Protein AF-0000000084759244 (afdb_homodimer)

InterPro domains:
  IPR011041 Soluble quinoprotein glucose/sorbosone dehydrogenase, beta-propeller domain superfamily [SSF50952] (66-432)
  IPR011042 Six-bladed beta-propeller, TolB-like [G3DSA:2.120.10.30] (65-433)
  IPR054539 Pyrroloquinoline quinone-dependent pyranose dehydrogenase, beta-propeller domain [PF22807] (64-281)
  IPR054539 Pyrroloquinoline quinone-dependent pyranose dehydrogenase, beta-propeller domain [PF22807] (324-431)

Radius of gyration: 31.69 Å; Cα contacts (8 Å, |Δi|>4): 2407; chains: 2; bounding box: 53×93×112 Å

Foldseek 3Di:
DPPPPPPDPPPPPPPPPPVVPPQADPDDQQQQWFQDHDDDDFAFDPDFQFAFFAQDAADDVRDWDFDPQKDKDFQDFDAQQFFAWDADPVQKIKTFFFDAQPQADPPDPVVVVVQVRCVRNLVPTHTQQFIWIWDQDPVGTDIAGAGHDHAGWHEWDDDPQWIWIDHLFFIWIFGHDPPDRYGPGPTDTLETDQHHLPPLRYWYWDAQPVRQKIKIWAAANDQQQPVHPVSRVVHQFIKIAGRVRRDIDTQEHAQHTFQEWDQQDPPRFIKTWGAHHDRRGQFDDFTAIATGGGHAHAAPPQAHQQLHGDPVHPPHDNVSSPRHDGGRIGSTHFQQWNEKDQACADFGPPQQHSKMKTFRQWHRSHPPTHHQFIWIFGDDPRGTDDGIDGGIHDQADPVRNYGNWGWHYWDAGPNRWIWTDTRSNRTIMTMGGD/DDPPPPPDPPPPPPPPPPVVPPQADPDDQQQQWFQDHDDDDFAFDPDFFFAFFAQDAADDVDDWDFDPQKDKDFQDFDAQQFFAWDADPVQKIKTFFFDAQPQADPPDPVVVVVQVSCVRRLVPTHTQQFIWIWDQDPVGTDIAGAGHDHAGWHEWDDDPQWIWIDHLFFIWIFGHDPPDRYGPGPTDTLETDQHHLPPLRYWYWDAQPVRQKIKIWAAANDQQQPVHPVSRVVHQFIKIAGRVRRDIDTQEHAQHTFQEWDQQDPPRFIKTWGAHHDRRGQFDDFTAIATGGGHAHAAPPQAHQQLHGDPVHPPHDNVSSPRHDGGRIGSTHFQQWNEKDQACADFGPPQQHSKMKTFRQWHRSHPPTHHQFIWIFGDDPRGTDDGIDGGIHDQADPVRNYGNWGWHYWDAGPNRWIWTDTRSNRTIMTMGGD

Nearest PDB structures (foldseek):
  6i1t-assembly1_A  TM=8.085E-01  e=6.824E-22  Trichoderma reesei RUT C-30
  6i1q-assembly1_A  TM=7.739E-01  e=1.640E-22  Trichoderma reesei RUT C-30
  8d7y-assembly1_A  TM=4.405E-01  e=2.529E-04  Homo sapiens
  7qun-assembly1_A  TM=3.439E-01  e=4.868E-03  Sus scrofa domesticus
  7qun-assembly1_D  TM=3.372E-01  e=6.683E-03  Sus scrofa domesticus

Secondary structure (DSSP, 8-state):
-----------------------S--S-GGGGEESS---------SS-----PEE--PPTT---EE-TTEEEEEEEE--SSEEEEEE-TTS-EEEEE------S---SHHHHHHHHHHHHHTTTPPP--EEEEEEEETTEEEEEEEE-S-SS---EEEETTEEEEE-SSEEEEEE--TT-S------EEEEE---SS-SS--EEEEE-TTSSEEEEEE--SSSSSTT-GGGGTT-SEEEEEETTT--EEEEEE--SEEEEEEE-TTT--EEEEEE---SS-TT-PEEEEEEE-TT-B--TTTEETTTEE-TTSSS--HHHHHHPPPPSEEEEET--EEEEEE---SSS-GGGTTSEEEEE---SSSSS----EEEEEEEETTEEEEEEEEEEE-SB-TTS-EE---EEEEEE-TTSPEEEEETTTTEEEEEEE-/-----------------------S--S-GGGGEESS---------SS-----PEE--PPTT---EE-TTEEEEEEEE--SSEEEEEE-TTS-EEEEE------S---SHHHHHHHHHHHHHTTTPPP--EEEEEEEETTEEEEEEEE-S-SS---EEEETTEEEEE-SSEEEEEE--TT-S------EEEEE---SS-SS--EEEEE-TTSSEEEEEE--SSSSSTT-GGGGTT-SEEEEEETTT--EEEEEE--SEEEEEEE-TTT--EEEEEE---SS-TT-PEEEEEEE-TT-B--TTTEETTTEE-TTSSS--HHHHHHPPPPSEEEEET--EEEEEE---SSS-GGGTTSEEEEE---SSSSS----EEEEEEEETTEEEEEEEEEEE-SB-TTS-EE---EEEEEE-TTSPEEEEETTTTEEEEEEE-

Solvent-accessible surface area (backbone atoms only — not comparable to full-atom values): 43907 Å² total; per-residue (Å²): 133,86,76,77,74,74,79,73,79,75,75,75,73,73,72,72,73,68,68,70,70,79,53,51,44,86,66,58,63,79,52,17,36,30,69,75,44,61,67,72,79,78,41,87,59,96,69,69,36,68,42,76,29,37,39,70,32,57,54,93,89,54,69,64,45,61,38,91,66,46,41,77,45,79,62,48,66,82,48,36,19,23,37,25,43,42,62,44,97,86,60,33,33,39,35,24,14,21,33,76,84,75,71,48,77,79,81,42,75,64,50,53,52,50,51,52,49,31,48,47,34,31,73,54,45,66,38,56,16,28,30,34,30,37,41,78,54,96,90,40,63,42,82,30,75,24,42,69,87,48,54,28,39,42,14,58,43,76,49,91,51,35,36,35,39,22,25,29,44,30,32,36,37,30,76,49,59,91,87,59,61,56,52,84,66,87,52,45,81,46,33,86,42,75,47,59,55,49,62,40,35,58,22,19,48,38,64,41,95,84,52,57,34,35,37,33,19,27,20,22,51,48,72,56,44,82,81,37,70,43,56,35,62,83,31,10,16,35,35,36,29,34,65,88,76,22,25,31,35,79,32,24,35,18,38,44,26,22,36,20,58,43,60,42,84,81,72,62,46,43,30,33,30,26,32,54,49,72,72,30,46,35,53,31,41,52,14,34,38,25,77,58,49,85,73,35,38,34,16,41,63,46,10,47,81,7,61,45,70,38,83,84,30,76,81,78,51,71,72,56,26,74,60,20,41,56,56,55,26,29,64,8,35,49,16,40,43,39,15,41,36,63,33,78,50,74,47,40,68,73,81,48,45,63,9,34,40,34,15,14,35,33,38,41,61,19,33,73,74,35,54,30,26,32,33,33,39,37,45,57,95,74,34,82,42,78,71,72,39,80,40,33,36,62,21,46,41,93,85,55,56,37,25,27,30,25,34,23,14,39,33,62,43,91,75,22,30,42,35,36,15,16,26,41,35,13,30,34,38,39,35,38,48,100,136,82,82,77,73,74,78,74,79,78,77,75,74,72,71,70,73,69,68,71,70,80,52,50,44,86,66,59,62,80,53,17,36,30,68,75,43,62,68,74,81,76,42,87,58,95,68,68,36,68,41,77,30,36,38,71,32,57,53,93,91,52,70,66,45,62,37,89,66,45,41,77,46,78,62,48,66,84,47,37,21,23,38,26,44,42,61,44,96,86,62,32,34,39,36,23,15,22,33,76,84,76,70,47,75,77,82,43,75,64,50,54,52,49,50,53,50,32,48,47,34,32,73,53,46,67,37,56,15,29,29,35,31,38,39,80,54,98,92,41,63,43,82,30,75,24,42,69,86,47,55,29,39,41,16,59,43,78,49,93,51,35,34,35,39,22,25,28,44,28,31,36,37,30,75,48,59,92,87,59,61,56,54,82,67,88,52,45,80,46,31,85,44,75,45,60,54,46,64,41,37,56,22,18,47,37,65,41,95,86,52,57,34,36,36,34,19,26,20,24,54,48,72,56,44,82,81,37,70,42,58,35,62,84,31,10,16,35,35,38,28,33,65,87,76,22,25,31,33,79,31,24,35,19,37,43,27,22,35,19,58,44,59,40,83,82,71,62,46,43,30,34,30,26,31,54,47,73,72,29,46,36,53,31,40,50,14,35,40,25,76,57,50,84,73,36,38,34,15,41,64,46,10,46,80,7,60,45,71,38,84,84,28,76,80,79,51,69,73,55,25,73,59,20,42,55,57,56,27,29,64,8,35,48,16,39,44,39,15,41,36,63,33,79,50,75,47,42,66,72,82,48,47,63,10,32,41,36,15,14,35,33,38,42,62,19,36,74,74,36,55,31,24,32,32,35,39,39,44,57,97,75,34,80,43,77,71,69,39,79,40,33,35,62,22,44,41,92,85,56,55,36,24,27,31,25,36,24,12,39,33,63,43,91,74,22,30,43,35,37,15,17,27,43,37,13,30,34,37,37,36,36,48,100

pLDDT: mean 90.91, std 15.21, range [25.56, 98.94]

Sequence (868 aa):
MNKLLLPLPVMFATALALSGCDEKAKLSPDQQVGPDPVMPKAQDFLMPPMQVPRGVGWKRDGQPAVAQGLKIEKIADGFLHPRMVYVLPNDDILVVESNGPGEEPLTTPKQLIAGIVKNQSGKGGKGGNRITLLRKNASGWEKHIFLEHLHSPFGVQLIGDDLYVANTGNIMRYHYQPGATHISDAGSELADLPSTVNHHWTKALLASPDGKKLYVGVGSNSNITENGLDIEYRRATVLEVDTATGASRIFASGIRNPTGLGWEPQTGKLWAIANERDEIGADLVPDYLTSVQDGGFYGWPWSYFGQHVDRRVQPPRPDMVAKAIKPDYALSSHVAPLGMLFYTGKMLPQTYQGGVFISEHGSWDRSPLNGYKVSFVAFKDGKPVGKPQSVITGFVSRDEKELYGAPVGLAQDNEGALIIADDVGNTVWRVSAKMNKLLLPLPVMFATALALSGCDEKAKLSPDQQVGPDPVMPKAQDFLMPPMQVPRGVGWKRDGQPAVAQGLKIEKIADGFLHPRMVYVLPNDDILVVESNGPGEEPLTTPKQLIAGIVKNQSGKGGKGGNRITLLRKNASGWEKHIFLEHLHSPFGVQLIGDDLYVANTGNIMRYHYQPGATHISDAGSELADLPSTVNHHWTKALLASPDGKKLYVGVGSNSNITENGLDIEYRRATVLEVDTATGASRIFASGIRNPTGLGWEPQTGKLWAIANERDEIGADLVPDYLTSVQDGGFYGWPWSYFGQHVDRRVQPPRPDMVAKAIKPDYALSSHVAPLGMLFYTGKMLPQTYQGGVFISEHGSWDRSPLNGYKVSFVAFKDGKPVGKPQSVITGFVSRDEKELYGAPVGLAQDNEGALIIADDVGNTVWRVSAK

Organism: Klebsiella aerogenes (strain ATCC 13048 / DSM 30053 / CCUG 1429 / JCM 1235 / KCTC 2190 / NBRC 13534 / NCIMB 10102 / NCTC 10006 / CDC 819-56) (NCBI:txid1028307)

Structure (mmCIF, N/CA/C/O backbone):
data_AF-0000000084759244-model_v1
#
loop_
_entity.id
_entity.type
_entity.pdbx_description
1 polymer 'L-sorbosone dehydrogenase'
#
loop_
_atom_site.group_PDB
_atom_site.id
_atom_site.type_symbol
_atom_site.label_atom_id
_atom_site.label_alt_id
_atom_site.label_comp_id
_atom_site.label_asym_id
_atom_site.label_entity_id
_atom_site.label_seq_id
_atom_site.pdbx_PDB_ins_code
_atom_site.Cartn_x
_atom_site.Cartn_y
_atom_site.Cartn_z
_atom_site.occupancy
_atom_site.B_iso_or_equiv
_atom_site.auth_seq_id
_atom_site.auth_comp_id
_atom_site.auth_asym_id
_atom_site.auth_atom_id
_atom_site.pdbx_PDB_model_num
ATOM 1 N N . MET A 1 1 ? -14.367 -46.812 67.25 1 26.02 1 MET A N 1
ATOM 2 C CA . MET A 1 1 ? -13.391 -46.719 66.188 1 26.02 1 MET A CA 1
ATOM 3 C C . MET A 1 1 ? -14.078 -46.75 64.812 1 26.02 1 MET A C 1
ATOM 5 O O . MET A 1 1 ? -13.578 -47.375 63.875 1 26.02 1 MET A O 1
ATOM 9 N N . ASN A 1 2 ? -15.281 -46.156 64.75 1 29.38 2 ASN A N 1
ATOM 10 C CA . ASN A 1 2 ? -16.219 -46.219 63.625 1 29.38 2 ASN A CA 1
ATOM 11 C C . ASN A 1 2 ? -15.664 -45.469 62.406 1 29.38 2 ASN A C 1
ATOM 13 O O . ASN A 1 2 ? -15.375 -44.281 62.469 1 29.38 2 ASN A O 1
ATOM 17 N N . LYS A 1 3 ? -14.992 -46.344 61.5 1 30.19 3 LYS A N 1
ATOM 18 C CA . LYS A 1 3 ? -14.328 -46.156 60.219 1 30.19 3 LYS A CA 1
ATOM 19 C C . LYS A 1 3 ? -15.25 -45.469 59.188 1 30.19 3 LYS A C 1
ATOM 21 O O . LYS A 1 3 ? -16.203 -46.094 58.719 1 30.19 3 LYS A O 1
ATOM 26 N N . LEU A 1 4 ? -15.742 -44.25 59.438 1 33.25 4 LEU A N 1
ATOM 27 C CA . LEU A 1 4 ? -16.641 -43.594 58.469 1 33.25 4 LEU A CA 1
ATOM 28 C C . LEU A 1 4 ? -16.016 -43.531 57.094 1 33.25 4 LEU A C 1
ATOM 30 O O . LEU A 1 4 ? -15.016 -42.844 56.906 1 33.25 4 LEU A O 1
ATOM 34 N N . LEU A 1 5 ? -15.992 -44.625 56.312 1 32.91 5 LEU A N 1
ATOM 35 C CA . LEU A 1 5 ? -15.523 -44.75 54.938 1 32.91 5 LEU A CA 1
ATOM 36 C C . LEU A 1 5 ? -16.281 -43.812 54.031 1 32.91 5 LEU A C 1
ATOM 38 O O . LEU A 1 5 ? -17.5 -43.938 53.875 1 32.91 5 LEU A O 1
ATOM 42 N N . LEU A 1 6 ? -16.062 -42.5 54.125 1 38.94 6 LEU A N 1
ATOM 43 C CA . LEU A 1 6 ? -16.766 -41.625 53.188 1 38.94 6 LEU A CA 1
ATOM 44 C C . LEU A 1 6 ? -16.531 -42.094 51.75 1 38.94 6 LEU A C 1
ATOM 46 O O . LEU A 1 6 ? -15.398 -42.344 51.344 1 38.94 6 LEU A O 1
ATOM 50 N N . PRO A 1 7 ? -17.594 -42.656 51.062 1 39.88 7 PRO A N 1
ATOM 51 C CA . PRO A 1 7 ? -17.484 -43.094 49.688 1 39.88 7 PRO A CA 1
ATOM 52 C C . PRO A 1 7 ? -17 -42 48.75 1 39.88 7 PRO A C 1
ATOM 54 O O . PRO A 1 7 ? -17.359 -40.812 48.906 1 39.88 7 PRO A O 1
ATOM 57 N N . LEU A 1 8 ? -15.742 -42.031 48.281 1 38.19 8 LEU A N 1
ATOM 58 C CA . LEU A 1 8 ? -15.156 -41.156 47.281 1 38.19 8 LEU A CA 1
ATOM 59 C C . LEU A 1 8 ? -16.016 -41.125 46.031 1 38.19 8 LEU A C 1
ATOM 61 O O . LEU A 1 8 ? -16.359 -42.188 45.469 1 38.19 8 LEU A O 1
ATOM 65 N N . PRO A 1 9 ? -16.844 -40.062 45.844 1 41.25 9 PRO A N 1
ATOM 66 C CA . PRO A 1 9 ? -17.609 -40.031 44.594 1 41.25 9 PRO A CA 1
ATOM 67 C C . PRO A 1 9 ? -16.75 -40.281 43.375 1 41.25 9 PRO A C 1
ATOM 69 O O . PRO A 1 9 ? -15.602 -39.875 43.312 1 41.25 9 PRO A O 1
ATOM 72 N N . VAL A 1 10 ? -16.844 -41.469 42.719 1 37.72 10 VAL A N 1
ATOM 73 C CA . VAL A 1 10 ? -16.281 -41.812 41.438 1 37.72 10 VAL A CA 1
ATOM 74 C C . VAL A 1 10 ? -16.672 -40.75 40.406 1 37.72 10 VAL A C 1
ATOM 76 O O . VAL A 1 10 ? -17.844 -40.562 40.125 1 37.72 10 VAL A O 1
ATOM 79 N N . MET A 1 11 ? -15.969 -39.625 40.406 1 33.91 11 MET A N 1
ATOM 80 C CA . MET A 1 11 ? -16.125 -38.719 39.281 1 33.91 11 MET A CA 1
ATOM 81 C C . MET A 1 11 ? -16.062 -39.469 37.938 1 33.91 11 MET A C 1
ATOM 83 O O . MET A 1 11 ? -15.062 -40.125 37.656 1 33.91 11 MET A O 1
ATOM 87 N N . PHE A 1 12 ? -17.219 -40.031 37.531 1 32.78 12 PHE A N 1
ATOM 88 C CA . PHE A 1 12 ? -17.328 -40.531 36.156 1 32.78 12 PHE A CA 1
ATOM 89 C C . PHE A 1 12 ? -16.812 -39.5 35.156 1 32.78 12 PHE A C 1
ATOM 91 O O . PHE A 1 12 ? -17.391 -38.438 35 1 32.78 12 PHE A O 1
ATOM 98 N N . ALA A 1 13 ? -15.531 -39.438 34.938 1 33.41 13 ALA A N 1
ATOM 99 C CA . ALA A 1 13 ? -14.992 -38.75 33.75 1 33.41 13 ALA A CA 1
ATOM 100 C C . ALA A 1 13 ? -15.695 -39.219 32.5 1 33.41 13 ALA A C 1
ATOM 102 O O . ALA A 1 13 ? -15.555 -40.375 32.062 1 33.41 13 ALA A O 1
ATOM 103 N N . THR A 1 14 ? -16.906 -38.781 32.312 1 35.22 14 THR A N 1
ATOM 104 C CA . THR A 1 14 ? -17.484 -39 30.984 1 35.22 14 THR A CA 1
ATOM 105 C C . THR A 1 14 ? -16.453 -38.75 29.906 1 35.22 14 THR A C 1
ATOM 107 O O . THR A 1 14 ? -15.93 -37.625 29.781 1 35.22 14 THR A O 1
ATOM 110 N N . ALA A 1 15 ? -15.672 -39.719 29.562 1 35.22 15 ALA A N 1
ATOM 111 C CA . ALA A 1 15 ? -14.945 -39.688 28.297 1 35.22 15 ALA A CA 1
ATOM 112 C C . ALA A 1 15 ? -15.852 -39.188 27.172 1 35.22 15 ALA A C 1
ATOM 114 O O . ALA A 1 15 ? -16.797 -39.875 26.781 1 35.22 15 ALA A O 1
ATOM 115 N N . LEU A 1 16 ? -16.141 -37.969 27.172 1 35.38 16 LEU A N 1
ATOM 116 C CA . LEU A 1 16 ? -16.703 -37.469 25.922 1 35.38 16 LEU A CA 1
ATOM 117 C C . LEU A 1 16 ? -16.016 -38.125 24.734 1 35.38 16 LEU A C 1
ATOM 119 O O . LEU A 1 16 ? -14.797 -38.031 24.578 1 35.38 16 LEU A O 1
ATOM 123 N N . ALA A 1 17 ? -16.484 -39.281 24.375 1 34.59 17 ALA A N 1
ATOM 124 C CA . ALA A 1 17 ? -16.172 -39.812 23.047 1 34.59 17 ALA A CA 1
ATOM 125 C C . ALA A 1 17 ? -16.062 -38.656 22.047 1 34.59 17 ALA A C 1
ATOM 127 O O . ALA A 1 17 ? -17.062 -38.031 21.703 1 34.59 17 ALA A O 1
ATOM 128 N N . LEU A 1 18 ? -15.031 -37.938 22.156 1 36.03 18 LEU A N 1
ATOM 129 C CA . LEU A 1 18 ? -14.711 -37.156 20.969 1 36.03 18 LEU A CA 1
ATOM 130 C C . LEU A 1 18 ? -14.914 -37.969 19.703 1 36.03 18 LEU A C 1
ATOM 132 O O . LEU A 1 18 ? -14.18 -38.938 19.469 1 36.03 18 LEU A O 1
ATOM 136 N N . SER A 1 19 ? -16.125 -38.5 19.484 1 35.72 19 SER A N 1
ATOM 137 C CA . SER A 1 19 ? -16.312 -38.938 18.109 1 35.72 19 SER A CA 1
ATOM 138 C C . SER A 1 19 ? -15.391 -38.156 17.156 1 35.72 19 SER A C 1
ATOM 140 O O . SER A 1 19 ? -15.5 -36.938 17.031 1 35.72 19 SER A O 1
ATOM 142 N N . GLY A 1 20 ? -14.258 -38.469 17.156 1 38.75 20 GLY A N 1
ATOM 143 C CA . GLY A 1 20 ? -13.398 -37.969 16.094 1 38.75 20 GLY A CA 1
ATOM 144 C C . GLY A 1 20 ? -14.102 -37.875 14.758 1 38.75 20 GLY A C 1
ATOM 145 O O . GLY A 1 20 ? -14.391 -38.875 14.125 1 38.75 20 GLY A O 1
ATOM 146 N N . CYS A 1 21 ? -15.219 -37.156 14.562 1 44.22 21 CYS A N 1
ATOM 147 C CA . CYS A 1 21 ? -15.766 -36.812 13.258 1 44.22 21 CYS A CA 1
ATOM 148 C C . CYS A 1 21 ? -14.719 -37 12.164 1 44.22 21 CYS A C 1
ATOM 150 O O . CYS A 1 21 ? -13.594 -36.531 12.281 1 44.22 21 CYS A O 1
ATOM 152 N N . ASP A 1 22 ? -14.734 -38 11.484 1 51.06 22 ASP A N 1
ATOM 153 C CA . ASP A 1 22 ? -13.953 -38.438 10.32 1 51.06 22 ASP A CA 1
ATOM 154 C C . ASP A 1 22 ? -13.641 -37.219 9.414 1 51.06 22 ASP A C 1
ATOM 156 O O . ASP A 1 22 ? -14.547 -36.656 8.797 1 51.06 22 ASP A O 1
ATOM 160 N N . GLU A 1 23 ? -12.727 -36.375 9.617 1 70.06 23 GLU A N 1
ATOM 161 C CA . GLU A 1 23 ? -12.227 -35.094 9.125 1 70.06 23 GLU A CA 1
ATOM 162 C C . GLU A 1 23 ? -11.656 -35.25 7.715 1 70.06 23 GLU A C 1
ATOM 164 O O . GLU A 1 23 ? -11.094 -34.281 7.172 1 70.06 23 GLU A O 1
ATOM 169 N N . LYS A 1 24 ? -12.031 -36.375 7.109 1 80.44 24 LYS A N 1
ATOM 170 C CA . LYS A 1 24 ? -11.57 -36.688 5.754 1 80.44 24 LYS A CA 1
ATOM 171 C C . LYS A 1 24 ? -12.547 -36.125 4.711 1 80.44 24 LYS A C 1
ATOM 173 O O . LYS A 1 24 ? -13.711 -35.875 5.02 1 80.44 24 LYS A O 1
ATOM 178 N N . ALA A 1 25 ? -12.031 -36 3.514 1 87.25 25 ALA A N 1
ATOM 179 C CA . ALA A 1 25 ? -12.852 -35.562 2.393 1 87.25 25 ALA A CA 1
ATOM 180 C C . ALA A 1 25 ? -13.961 -36.562 2.084 1 87.25 25 ALA A C 1
ATOM 182 O O . ALA A 1 25 ? -13.75 -37.781 2.123 1 87.25 25 ALA A O 1
ATOM 183 N N . LYS A 1 26 ? -15.125 -36.031 1.799 1 87.56 26 LYS A N 1
ATOM 184 C CA . LYS A 1 26 ? -16.281 -36.875 1.456 1 87.56 26 LYS A CA 1
ATOM 185 C C . LYS A 1 26 ? -16.578 -36.812 -0.039 1 87.56 26 LYS A C 1
ATOM 187 O O . LYS A 1 26 ? -17.234 -37.688 -0.586 1 87.56 26 LYS A O 1
ATOM 192 N N . LEU A 1 27 ? -16.047 -35.75 -0.648 1 90.25 27 LEU A N 1
ATOM 193 C CA . LEU A 1 27 ? -16.25 -35.562 -2.08 1 90.25 27 LEU A CA 1
ATOM 194 C C . LEU A 1 27 ? -15.008 -35.969 -2.863 1 90.25 27 LEU A C 1
ATOM 196 O O . LEU A 1 27 ? -13.883 -35.75 -2.402 1 90.25 27 LEU A O 1
ATOM 200 N N . SER A 1 28 ? -15.273 -36.562 -4.031 1 90.56 28 SER A N 1
ATOM 201 C CA . SER A 1 28 ? -14.156 -36.75 -4.945 1 90.56 28 SER A CA 1
ATOM 202 C C . SER A 1 28 ? -13.742 -35.438 -5.594 1 90.56 28 SER A C 1
ATOM 204 O O . SER A 1 28 ? -14.57 -34.531 -5.797 1 90.56 28 SER A O 1
ATOM 206 N N . PRO A 1 29 ? -12.469 -35.344 -5.938 1 91.75 29 PRO A N 1
ATOM 207 C CA . PRO A 1 29 ? -12.016 -34.125 -6.602 1 91.75 29 PRO A CA 1
ATOM 208 C C . PRO A 1 29 ? -12.812 -33.781 -7.867 1 91.75 29 PRO A C 1
ATOM 210 O O . PRO A 1 29 ? -13.062 -32.625 -8.164 1 91.75 29 PRO A O 1
ATOM 213 N N . ASP A 1 30 ? -13.281 -34.781 -8.539 1 93 30 ASP A N 1
ATOM 214 C CA . ASP A 1 30 ? -13.992 -34.625 -9.797 1 93 30 ASP A CA 1
ATOM 215 C C . ASP A 1 30 ? -15.328 -33.906 -9.578 1 93 30 ASP A C 1
ATOM 217 O O . ASP A 1 30 ? -15.875 -33.281 -10.508 1 93 30 ASP A O 1
ATOM 221 N N . GLN A 1 31 ? -15.805 -33.969 -8.422 1 94.31 31 GLN A N 1
ATOM 222 C CA . GLN A 1 31 ? -17.078 -33.312 -8.094 1 94.31 31 GLN A CA 1
ATOM 223 C C . GLN A 1 31 ? -16.875 -31.828 -7.82 1 94.31 31 GLN A C 1
ATOM 225 O O . GLN A 1 31 ? -17.844 -31.062 -7.785 1 94.31 31 GLN A O 1
ATOM 230 N N . GLN A 1 32 ? -15.664 -31.422 -7.699 1 96.44 32 GLN A N 1
ATOM 231 C CA . GLN A 1 32 ? -15.391 -30.047 -7.277 1 96.44 32 GLN A CA 1
ATOM 232 C C . GLN A 1 32 ? -14.641 -29.281 -8.359 1 96.44 32 GLN A C 1
ATOM 234 O O . GLN A 1 32 ? -13.906 -28.328 -8.055 1 96.44 32 GLN A O 1
ATOM 239 N N . VAL A 1 33 ? -14.68 -29.75 -9.578 1 97.88 33 VAL A N 1
ATOM 240 C CA . VAL A 1 33 ? -14.039 -29.047 -10.68 1 97.88 33 VAL A CA 1
ATOM 241 C C . VAL A 1 33 ? -15.102 -28.469 -11.617 1 97.88 33 VAL A C 1
ATOM 243 O O . VAL A 1 33 ? -16.234 -28.953 -11.633 1 97.88 33 VAL A O 1
ATOM 246 N N . GLY A 1 34 ? -14.719 -27.438 -12.32 1 97.25 34 GLY A N 1
ATOM 247 C CA . GLY A 1 34 ? -15.625 -26.859 -13.305 1 97.25 34 GLY A CA 1
ATOM 248 C C . GLY A 1 34 ? -16.312 -25.594 -12.82 1 97.25 34 GLY A C 1
ATOM 249 O O . GLY A 1 34 ? -15.938 -25.047 -11.781 1 97.25 34 GLY A O 1
ATOM 250 N N . PRO A 1 35 ? -17.25 -25.109 -13.602 1 96.12 35 PRO A N 1
ATOM 251 C CA . PRO A 1 35 ? -17.891 -23.828 -13.289 1 96.12 35 PRO A CA 1
ATOM 252 C C . PRO A 1 35 ? -18.828 -23.906 -12.094 1 96.12 35 PRO A C 1
ATOM 254 O O . PRO A 1 35 ? -19.125 -22.891 -11.453 1 96.12 35 PRO A O 1
ATOM 257 N N . ASP A 1 36 ? -19.312 -25.125 -11.82 1 95.81 36 ASP A N 1
ATOM 258 C CA . ASP A 1 36 ? -20.297 -25.297 -10.75 1 95.81 36 ASP A CA 1
ATOM 259 C C . ASP A 1 36 ? -19.891 -26.453 -9.828 1 95.81 36 ASP A C 1
ATOM 261 O O . ASP A 1 36 ? -20.578 -27.469 -9.766 1 95.81 36 ASP A O 1
ATOM 265 N N . PRO A 1 37 ? -18.859 -26.156 -9.039 1 96.75 37 PRO A N 1
ATOM 266 C CA . PRO A 1 37 ? -18.406 -27.219 -8.141 1 96.75 37 PRO A CA 1
ATOM 267 C C . PRO A 1 37 ? -19.391 -27.5 -7.008 1 96.75 37 PRO A C 1
ATOM 269 O O . PRO A 1 37 ? -20.062 -26.578 -6.52 1 96.75 37 PRO A O 1
ATOM 272 N N . VAL A 1 38 ? -19.469 -28.75 -6.582 1 95.94 38 VAL A N 1
ATOM 273 C CA . VAL A 1 38 ? -20.188 -29.078 -5.352 1 95.94 38 VAL A CA 1
ATOM 274 C C . VAL A 1 38 ? -19.406 -28.547 -4.148 1 95.94 38 VAL A C 1
ATOM 276 O O . VAL A 1 38 ? -18.203 -28.797 -4.023 1 95.94 38 VAL A O 1
ATOM 279 N N . MET A 1 39 ? -20.078 -27.781 -3.326 1 94.69 39 MET A N 1
ATOM 280 C CA . MET A 1 39 ? -19.469 -27.266 -2.105 1 94.69 39 MET A CA 1
ATOM 281 C C . MET A 1 39 ? -20.344 -27.578 -0.889 1 94.69 39 MET A C 1
ATOM 283 O O . MET A 1 39 ? -21.5 -27.156 -0.82 1 94.69 39 MET A O 1
ATOM 287 N N . PRO A 1 40 ? -19.828 -28.344 -0.012 1 93 40 PRO A N 1
ATOM 288 C CA . PRO A 1 40 ? -20.594 -28.641 1.207 1 93 40 PRO A CA 1
ATOM 289 C C . PRO A 1 40 ? -20.672 -27.453 2.158 1 93 40 PRO A C 1
ATOM 291 O O . PRO A 1 40 ? -20.125 -26.375 1.856 1 93 40 PRO A O 1
ATOM 294 N N . LYS A 1 41 ? -21.359 -27.703 3.291 1 90.88 41 LYS A N 1
ATOM 295 C CA . LYS A 1 41 ? -21.422 -26.672 4.324 1 90.88 41 LYS A CA 1
ATOM 296 C C . LYS A 1 41 ? -20.078 -26.547 5.047 1 90.88 41 LYS A C 1
ATOM 298 O O . LYS A 1 41 ? -19.406 -27.547 5.293 1 90.88 41 LYS A O 1
ATOM 303 N N . ALA A 1 42 ? -19.781 -25.297 5.348 1 90.31 42 ALA A N 1
ATOM 304 C CA . ALA A 1 42 ? -18.562 -25.031 6.109 1 90.31 42 ALA A CA 1
ATOM 305 C C . ALA A 1 42 ? -18.625 -25.672 7.496 1 90.31 42 ALA A C 1
ATOM 307 O O . ALA A 1 42 ? -19.688 -25.641 8.141 1 90.31 42 ALA A O 1
ATOM 308 N N . GLN A 1 43 ? -17.547 -26.219 7.859 1 83.19 43 GLN A N 1
ATOM 309 C CA . GLN A 1 43 ? -17.484 -26.859 9.172 1 83.19 43 GLN A CA 1
ATOM 310 C C . GLN A 1 43 ? -16.375 -26.25 10.023 1 83.19 43 GLN A C 1
ATOM 312 O O . GLN A 1 43 ? -15.352 -25.812 9.5 1 83.19 43 GLN A O 1
ATOM 317 N N . ASP A 1 44 ? -16.641 -26.219 11.281 1 77.31 44 ASP A N 1
ATOM 318 C CA . ASP A 1 44 ? -15.609 -25.797 12.227 1 77.31 44 ASP A CA 1
ATOM 319 C C . ASP A 1 44 ? -14.805 -27 12.719 1 77.31 44 ASP A C 1
ATOM 321 O O . ASP A 1 44 ? -15.359 -28.078 12.93 1 77.31 44 ASP A O 1
ATOM 325 N N . PHE A 1 45 ? -13.539 -26.812 12.703 1 67.88 45 PHE A N 1
ATOM 326 C CA . PHE A 1 45 ? -12.695 -27.891 13.203 1 67.88 45 PHE A CA 1
ATOM 327 C C . PHE A 1 45 ? -11.82 -27.406 14.352 1 67.88 45 PHE A C 1
ATOM 329 O O . PHE A 1 45 ? -11.445 -26.234 14.406 1 67.88 45 PHE A O 1
ATOM 336 N N . LEU A 1 46 ? -11.688 -28.328 15.281 1 59.88 46 LEU A N 1
ATOM 337 C CA . LEU A 1 46 ? -10.664 -28.047 16.281 1 59.88 46 LEU A CA 1
ATOM 338 C C . LEU A 1 46 ? -9.266 -28.188 15.688 1 59.88 46 LEU A C 1
ATOM 340 O O . LEU A 1 46 ? -8.398 -27.344 15.922 1 59.88 46 LEU A O 1
ATOM 344 N N . MET A 1 47 ? -9.078 -29.328 14.977 1 62.5 47 MET A N 1
ATOM 345 C CA . MET A 1 47 ? -7.848 -29.547 14.211 1 62.5 47 MET A CA 1
ATOM 346 C C . MET A 1 47 ? -8.156 -29.906 12.766 1 62.5 47 MET A C 1
ATOM 348 O O . MET A 1 47 ? -8.945 -30.828 12.508 1 62.5 47 MET A O 1
ATOM 352 N N . PRO A 1 48 ? -7.547 -29.188 11.891 1 66.56 48 PRO A N 1
ATOM 353 C CA . PRO A 1 48 ? -7.82 -29.516 10.484 1 66.56 48 PRO A CA 1
ATOM 354 C C . PRO A 1 48 ? -7.234 -30.875 10.07 1 66.56 48 PRO A C 1
ATOM 356 O O . PRO A 1 48 ? -6.203 -31.281 10.602 1 66.56 48 PRO A O 1
ATOM 359 N N . PRO A 1 49 ? -7.977 -31.609 9.25 1 68.88 49 PRO A N 1
ATOM 360 C CA . PRO A 1 49 ? -7.387 -32.844 8.703 1 68.88 49 PRO A CA 1
ATOM 361 C C . PRO A 1 49 ? -6.07 -32.562 7.977 1 68.88 49 PRO A C 1
ATOM 363 O O . PRO A 1 49 ? -5.941 -31.594 7.25 1 68.88 49 PRO A O 1
ATOM 366 N N . MET A 1 50 ? -5.016 -33.281 8.391 1 78.94 50 MET A N 1
ATOM 367 C CA . MET A 1 50 ? -3.713 -33.062 7.762 1 78.94 50 MET A CA 1
ATOM 368 C C . MET A 1 50 ? -3.1 -34.406 7.363 1 78.94 50 MET A C 1
ATOM 370 O O . MET A 1 50 ? -3.312 -35.438 8.039 1 78.94 50 MET A O 1
ATOM 374 N N . GLN A 1 51 ? -2.535 -34.469 6.246 1 82.81 51 GLN A N 1
ATOM 375 C CA . GLN A 1 51 ? -1.687 -35.562 5.762 1 82.81 51 GLN A CA 1
ATOM 376 C C . GLN A 1 51 ? -0.386 -35 5.172 1 82.81 51 GLN A C 1
ATOM 378 O O . GLN A 1 51 ? -0.406 -34.25 4.203 1 82.81 51 GLN A O 1
ATOM 383 N N . VAL A 1 52 ? 0.664 -35.438 5.738 1 86.94 52 VAL A N 1
ATOM 384 C CA . VAL A 1 52 ? 1.946 -34.875 5.355 1 86.94 52 VAL A CA 1
ATOM 385 C C . VAL A 1 52 ? 2.857 -35.969 4.793 1 86.94 52 VAL A C 1
ATOM 387 O O . VAL A 1 52 ? 3.49 -36.688 5.551 1 86.94 52 VAL A O 1
ATOM 390 N N . PRO A 1 53 ? 2.951 -36 3.535 1 90.5 53 PRO A N 1
ATOM 391 C CA . PRO A 1 53 ? 3.943 -36.938 2.99 1 90.5 53 PRO A CA 1
ATOM 392 C C . PRO A 1 53 ? 5.379 -36.5 3.27 1 90.5 53 PRO A C 1
ATOM 394 O O . PRO A 1 53 ? 5.641 -35.312 3.447 1 90.5 53 PRO A O 1
ATOM 397 N N . ARG A 1 54 ? 6.312 -37.5 3.332 1 91 54 ARG A N 1
ATOM 398 C CA . ARG A 1 54 ? 7.727 -37.219 3.533 1 91 54 ARG A CA 1
ATOM 399 C C . ARG A 1 54 ? 8.406 -36.844 2.215 1 91 54 ARG A C 1
ATOM 401 O O . ARG A 1 54 ? 8.336 -37.594 1.248 1 91 54 ARG A O 1
ATOM 408 N N . GLY A 1 55 ? 8.992 -35.719 2.18 1 92.75 55 GLY A N 1
ATOM 409 C CA . GLY A 1 55 ? 9.781 -35.344 1.012 1 92.75 55 GLY A CA 1
ATOM 410 C C . GLY A 1 55 ? 11.047 -36.156 0.86 1 92.75 55 GLY A C 1
ATOM 411 O O . GLY A 1 55 ? 11.938 -36.094 1.713 1 92.75 55 GLY A O 1
ATOM 412 N N . VAL A 1 56 ? 11.203 -36.906 -0.242 1 93.88 56 VAL A N 1
ATOM 413 C CA . VAL A 1 56 ? 12.352 -37.812 -0.391 1 93.88 56 VAL A CA 1
ATOM 414 C C . VAL A 1 56 ? 13.102 -37.438 -1.676 1 93.88 56 VAL A C 1
ATOM 416 O O . VAL A 1 56 ? 14.234 -37.906 -1.887 1 93.88 56 VAL A O 1
ATOM 419 N N . GLY A 1 57 ? 12.5 -36.594 -2.482 1 93.5 57 GLY A N 1
ATOM 420 C CA . GLY A 1 57 ? 13.109 -36.281 -3.77 1 93.5 57 GLY A CA 1
ATOM 421 C C . GLY A 1 57 ? 13.062 -37.438 -4.742 1 93.5 57 GLY A C 1
ATOM 422 O O . GLY A 1 57 ? 12.594 -38.531 -4.395 1 93.5 57 GLY A O 1
ATOM 423 N N . TRP A 1 58 ? 13.531 -37.125 -5.914 1 95.5 58 TRP A N 1
ATOM 424 C CA . TRP A 1 58 ? 13.547 -38.156 -6.949 1 95.5 58 TRP A CA 1
ATOM 425 C C . TRP A 1 58 ? 14.742 -39.094 -6.773 1 95.5 58 TRP A C 1
ATOM 427 O O . TRP A 1 58 ? 15.859 -38.656 -6.523 1 95.5 58 TRP A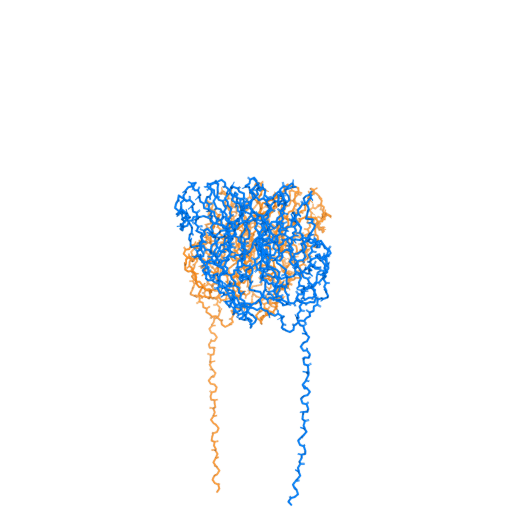 O 1
ATOM 437 N N . LYS A 1 59 ? 14.477 -40.438 -6.809 1 87.94 59 LYS A N 1
ATOM 438 C CA . LYS A 1 59 ? 15.57 -41.375 -6.891 1 87.94 59 LYS A CA 1
ATOM 439 C C . LYS A 1 59 ? 16.281 -41.281 -8.242 1 87.94 59 LYS A C 1
ATOM 441 O O . LYS A 1 59 ? 15.781 -40.656 -9.172 1 87.94 59 LYS A O 1
ATOM 446 N N . ARG A 1 60 ? 17.359 -42.062 -8.211 1 84.38 60 ARG A N 1
ATOM 447 C CA . ARG A 1 60 ? 18.109 -42.062 -9.461 1 84.38 60 ARG A CA 1
ATOM 448 C C . ARG A 1 60 ? 17.25 -42.531 -10.625 1 84.38 60 ARG A C 1
ATOM 450 O O . ARG A 1 60 ? 16.531 -43.531 -10.523 1 84.38 60 ARG A O 1
ATOM 457 N N . ASP A 1 61 ? 17 -41.812 -11.648 1 85.62 61 ASP A N 1
ATOM 458 C CA . ASP A 1 61 ? 16.281 -42.094 -12.891 1 85.62 61 ASP A CA 1
ATOM 459 C C . ASP A 1 61 ? 14.773 -41.906 -12.695 1 85.62 61 ASP A C 1
ATOM 461 O O . ASP A 1 61 ? 13.984 -42.25 -13.586 1 85.62 61 ASP A O 1
ATOM 465 N N . GLY A 1 62 ? 14.406 -41.625 -11.414 1 94.56 62 GLY A N 1
ATOM 466 C CA . GLY A 1 62 ? 13 -41.375 -11.203 1 94.56 62 GLY A CA 1
ATOM 467 C C . GLY A 1 62 ? 12.516 -40.125 -11.945 1 94.56 62 GLY A C 1
ATOM 468 O O . GLY A 1 62 ? 13.258 -39.156 -12.102 1 94.56 62 GLY A O 1
ATOM 469 N N . GLN A 1 63 ? 11.344 -40.188 -12.445 1 96.25 63 GLN A N 1
ATOM 470 C CA . GLN A 1 63 ? 10.719 -39.062 -13.141 1 96.25 63 GLN A CA 1
ATOM 471 C C . GLN A 1 63 ? 9.203 -39.125 -13.039 1 96.25 63 GLN A C 1
ATOM 473 O O . GLN A 1 63 ? 8.633 -40.188 -12.797 1 96.25 63 GLN A O 1
ATOM 478 N N . PRO A 1 64 ? 8.555 -38.031 -13.242 1 98.06 64 PRO A N 1
ATOM 479 C CA . PRO A 1 64 ? 7.094 -38.094 -13.297 1 98.06 64 PRO A CA 1
ATOM 480 C C . PRO A 1 64 ? 6.57 -38.906 -14.477 1 98.06 64 PRO A C 1
ATOM 482 O O . PRO A 1 64 ? 7.32 -39.188 -15.406 1 98.06 64 PRO A O 1
ATOM 485 N N . ALA A 1 65 ? 5.324 -39.281 -14.336 1 98 65 ALA A N 1
ATOM 486 C CA . ALA A 1 65 ? 4.613 -39.875 -15.461 1 98 65 ALA A CA 1
ATOM 487 C C . ALA A 1 65 ? 3.938 -38.812 -16.328 1 98 65 ALA A C 1
ATOM 489 O O . ALA A 1 65 ? 3.504 -37.781 -15.812 1 98 65 ALA A O 1
ATOM 490 N N . VAL A 1 66 ? 3.877 -39.031 -17.609 1 98.5 66 VAL A N 1
ATOM 491 C CA . VAL A 1 66 ? 3.25 -38.062 -18.5 1 98.5 66 VAL A CA 1
ATOM 492 C C . VAL A 1 66 ? 2.137 -38.75 -19.297 1 98.5 66 VAL A C 1
ATOM 494 O O . VAL A 1 66 ? 2.146 -39.969 -19.469 1 98.5 66 VAL A O 1
ATOM 497 N N . ALA A 1 67 ? 1.189 -38 -19.781 1 98.12 67 ALA A N 1
ATOM 498 C CA . ALA A 1 67 ? 0.084 -38.5 -20.594 1 98.12 67 ALA A CA 1
ATOM 499 C C . ALA A 1 67 ? 0.593 -39.125 -21.891 1 98.12 67 ALA A C 1
ATOM 501 O O . ALA A 1 67 ? 1.728 -38.875 -22.312 1 98.12 67 ALA A O 1
ATOM 502 N N . GLN A 1 68 ? -0.289 -39.906 -22.5 1 96.06 68 GLN A N 1
ATOM 503 C CA . GLN A 1 68 ? 0.058 -40.562 -23.75 1 96.06 68 GLN A CA 1
ATOM 504 C C . GLN A 1 68 ? 0.463 -39.562 -24.828 1 96.06 68 GLN A C 1
ATOM 506 O O . GLN A 1 68 ? -0.167 -38.5 -24.953 1 96.06 68 GLN A O 1
ATOM 511 N N . GLY A 1 69 ? 1.505 -39.906 -25.531 1 96.31 69 GLY A N 1
ATOM 512 C CA . GLY A 1 69 ? 1.955 -39.062 -26.609 1 96.31 69 GLY A CA 1
ATOM 513 C C . GLY A 1 69 ? 3.01 -38.062 -26.188 1 96.31 69 GLY A C 1
ATOM 514 O O . GLY A 1 69 ? 3.551 -37.312 -27.031 1 96.31 69 GLY A O 1
ATOM 515 N N . LEU A 1 70 ? 3.314 -38.062 -24.922 1 98.44 70 LEU A N 1
ATOM 516 C CA . LEU A 1 70 ? 4.301 -37.094 -24.406 1 98.44 70 LEU A CA 1
ATOM 517 C C . LEU A 1 70 ? 5.523 -37.844 -23.875 1 98.44 70 LEU A C 1
ATOM 519 O O . LEU A 1 70 ? 5.469 -39.031 -23.609 1 98.44 70 LEU A O 1
ATOM 523 N N . LYS A 1 71 ? 6.629 -37.188 -23.875 1 97.94 71 LYS A N 1
ATOM 524 C CA . LYS A 1 71 ? 7.859 -37.656 -23.234 1 97.94 71 LYS A CA 1
ATOM 525 C C . LYS A 1 71 ? 8.43 -36.594 -22.297 1 97.94 71 LYS A C 1
ATOM 527 O O . LYS A 1 71 ? 8.273 -35.406 -22.547 1 97.94 71 LYS A O 1
ATOM 532 N N . ILE A 1 72 ? 9.008 -37.031 -21.203 1 98.19 72 ILE A N 1
ATOM 533 C CA . ILE A 1 72 ? 9.562 -36.094 -20.219 1 98.19 72 ILE A CA 1
ATOM 534 C C . ILE A 1 72 ? 11.055 -36.375 -20.031 1 98.19 72 ILE A C 1
ATOM 536 O O . ILE A 1 72 ? 11.492 -37.531 -20.062 1 98.19 72 ILE A O 1
ATOM 540 N N . GLU A 1 73 ? 11.891 -35.375 -19.906 1 96.56 73 GLU A N 1
ATOM 541 C CA . GLU A 1 73 ? 13.32 -35.5 -19.625 1 96.56 73 GLU A CA 1
ATOM 542 C C . GLU A 1 73 ? 13.75 -34.5 -18.547 1 96.56 73 GLU A C 1
ATOM 544 O O . GLU A 1 73 ? 13.219 -33.406 -18.469 1 96.56 73 GLU A O 1
ATOM 549 N N . LYS A 1 74 ? 14.688 -34.938 -17.766 1 97.5 74 LYS A N 1
ATOM 550 C CA . LYS A 1 74 ? 15.344 -34.031 -16.812 1 97.5 74 LYS A CA 1
ATOM 551 C C . LYS A 1 74 ? 16.375 -33.156 -17.516 1 97.5 74 LYS A C 1
ATOM 553 O O . LYS A 1 74 ? 17.359 -33.625 -18.062 1 97.5 74 LYS A O 1
ATOM 558 N N . ILE A 1 75 ? 16.203 -31.875 -17.484 1 96.62 75 ILE A N 1
ATOM 559 C CA . ILE A 1 75 ? 17.172 -31.062 -18.203 1 96.62 75 ILE A CA 1
ATOM 560 C C . ILE A 1 75 ? 18.219 -30.531 -17.234 1 96.62 75 ILE A C 1
ATOM 562 O O . ILE A 1 75 ? 19.359 -30.25 -17.625 1 96.62 75 ILE A O 1
ATOM 566 N N . ALA A 1 76 ? 17.844 -30.359 -16.016 1 97.06 76 ALA A N 1
ATOM 567 C CA . ALA A 1 76 ? 18.812 -30 -14.984 1 97.06 76 ALA A CA 1
ATOM 568 C C . ALA A 1 76 ? 18.266 -30.297 -13.586 1 97.06 76 ALA A C 1
ATOM 570 O O . ALA A 1 76 ? 17.062 -30.359 -13.383 1 97.06 76 ALA A O 1
ATOM 571 N N . ASP A 1 77 ? 19.156 -30.547 -12.594 1 96.38 77 ASP A N 1
ATOM 572 C CA . ASP A 1 77 ? 18.797 -30.781 -11.195 1 96.38 77 ASP A CA 1
ATOM 573 C C . ASP A 1 77 ? 19.797 -30.109 -10.25 1 96.38 77 ASP A C 1
ATOM 575 O O . ASP A 1 77 ? 20.562 -29.234 -10.672 1 96.38 77 ASP A O 1
ATOM 579 N N . GLY A 1 78 ? 19.578 -30.312 -8.984 1 95.62 78 GLY A N 1
ATOM 580 C CA . GLY A 1 78 ? 20.484 -29.75 -7.988 1 95.62 78 GLY A CA 1
ATOM 581 C C . GLY A 1 78 ? 20.203 -28.297 -7.672 1 95.62 78 GLY A C 1
ATOM 582 O O . GLY A 1 78 ? 21.094 -27.547 -7.273 1 95.62 78 GLY A O 1
ATOM 583 N N . PHE A 1 79 ? 19.031 -27.875 -7.949 1 97.62 79 PHE A N 1
ATOM 584 C CA . PHE A 1 79 ? 18.625 -26.516 -7.633 1 97.62 79 PHE A CA 1
ATOM 585 C C . PHE A 1 79 ? 18.281 -26.375 -6.152 1 97.62 79 PHE A C 1
ATOM 587 O O . PHE A 1 79 ? 18.094 -27.391 -5.461 1 97.62 79 PHE A O 1
ATOM 594 N N . LEU A 1 80 ? 18.328 -25.172 -5.715 1 97.25 80 LEU A N 1
ATOM 595 C CA . LEU A 1 80 ? 17.859 -24.859 -4.367 1 97.25 80 LEU A CA 1
ATOM 596 C C . LEU A 1 80 ? 16.422 -24.359 -4.398 1 97.25 80 LEU A C 1
ATOM 598 O O . LEU A 1 80 ? 16.172 -23.156 -4.395 1 97.25 80 LEU A O 1
ATOM 602 N N . HIS A 1 81 ? 15.422 -25.344 -4.473 1 97.31 81 HIS A N 1
ATOM 603 C CA . HIS A 1 81 ? 13.992 -25.094 -4.426 1 97.31 81 HIS A CA 1
ATOM 604 C C . HIS A 1 81 ? 13.539 -24.25 -5.617 1 97.31 81 HIS A C 1
ATOM 606 O O . HIS A 1 81 ? 13.039 -23.141 -5.441 1 97.31 81 HIS A O 1
ATOM 612 N N . PRO A 1 82 ? 13.648 -24.719 -6.859 1 98.5 82 PRO A N 1
ATOM 613 C CA . PRO A 1 82 ? 13.234 -23.969 -8.055 1 98.5 82 PRO A CA 1
ATOM 614 C C . PRO A 1 82 ? 11.727 -23.734 -8.109 1 98.5 82 PRO A C 1
ATOM 616 O O . PRO A 1 82 ? 10.945 -24.688 -8.062 1 98.5 82 PRO A O 1
ATOM 619 N N . ARG A 1 83 ? 11.328 -22.516 -8.219 1 98.31 83 ARG A N 1
ATOM 620 C CA . ARG A 1 83 ? 9.914 -22.156 -8.148 1 98.31 83 ARG A CA 1
ATOM 621 C C . ARG A 1 83 ? 9.383 -21.75 -9.516 1 98.31 83 ARG A C 1
ATOM 623 O O . ARG A 1 83 ? 8.359 -22.266 -9.969 1 98.31 83 ARG A O 1
ATOM 630 N N . MET A 1 84 ? 10.07 -20.828 -10.156 1 98.69 84 MET A N 1
ATOM 631 C CA . MET A 1 84 ? 9.586 -20.328 -11.438 1 98.69 84 MET A CA 1
ATOM 632 C C . MET A 1 84 ? 10.617 -20.562 -12.539 1 98.69 84 MET A C 1
ATOM 634 O O . MET A 1 84 ? 11.812 -20.672 -12.258 1 98.69 84 MET A O 1
ATOM 638 N N . VAL A 1 85 ? 10.125 -20.641 -13.734 1 98.88 85 VAL A N 1
ATOM 639 C CA . VAL A 1 85 ? 10.953 -20.719 -14.938 1 98.88 85 VAL A CA 1
ATOM 640 C C . VAL A 1 85 ? 10.492 -19.688 -15.953 1 98.88 85 VAL A C 1
ATOM 642 O O . VAL A 1 85 ? 9.305 -19.391 -16.062 1 98.88 85 VAL A O 1
ATOM 645 N N . TYR A 1 86 ? 11.43 -19.156 -16.625 1 98.88 86 TYR A N 1
ATOM 646 C CA . TYR A 1 86 ? 11.188 -18.156 -17.672 1 98.88 86 TYR A CA 1
ATOM 647 C C . TYR A 1 86 ? 12.117 -18.375 -18.859 1 98.88 86 TYR A C 1
ATOM 649 O O . TYR A 1 86 ? 13.336 -18.469 -18.703 1 98.88 86 TYR A O 1
ATOM 657 N N . VAL A 1 87 ? 11.547 -18.453 -20.047 1 98.75 87 VAL A N 1
ATOM 658 C CA . VAL A 1 87 ? 12.328 -18.734 -21.25 1 98.75 87 VAL A CA 1
ATOM 659 C C . VAL A 1 87 ? 12.672 -17.422 -21.953 1 98.75 87 VAL A C 1
ATOM 661 O O . VAL A 1 87 ? 11.781 -16.625 -22.25 1 98.75 87 VAL A O 1
ATOM 664 N N . LEU A 1 88 ? 13.922 -17.266 -22.219 1 98.56 88 LEU A N 1
ATOM 665 C CA . LEU A 1 88 ? 14.422 -16.078 -22.906 1 98.56 88 LEU A CA 1
ATOM 666 C C . LEU A 1 88 ? 14.336 -16.25 -24.406 1 98.56 88 LEU A C 1
ATOM 668 O O . LEU A 1 88 ? 14.219 -17.375 -24.906 1 98.56 88 LEU A O 1
ATOM 672 N N . PRO A 1 89 ? 14.453 -15.117 -25.141 1 97.44 89 PRO A N 1
ATOM 673 C CA . PRO A 1 89 ? 14.328 -15.18 -26.609 1 97.44 89 PRO A CA 1
ATOM 674 C C . PRO A 1 89 ? 15.398 -16.047 -27.25 1 97.44 89 PRO A C 1
ATOM 676 O O . PRO A 1 89 ? 15.18 -16.609 -28.328 1 97.44 89 PRO A O 1
ATOM 679 N N . ASN A 1 90 ? 16.547 -16.234 -26.672 1 97.12 90 ASN A N 1
ATOM 680 C CA . ASN A 1 90 ? 17.641 -17 -27.234 1 97.12 90 ASN A CA 1
ATOM 681 C C . ASN A 1 90 ? 17.594 -18.453 -26.781 1 97.12 90 ASN A C 1
ATOM 683 O O . ASN A 1 90 ? 18.609 -19.172 -26.844 1 97.12 90 ASN A O 1
ATOM 687 N N . ASP A 1 91 ? 16.531 -18.844 -26.125 1 97.06 91 ASP A N 1
ATOM 688 C CA . ASP A 1 91 ? 16.234 -20.219 -25.719 1 97.06 91 ASP A CA 1
ATOM 689 C C . ASP A 1 91 ? 16.844 -20.547 -24.359 1 97.06 91 ASP A C 1
ATOM 691 O O . ASP A 1 91 ? 16.641 -21.641 -23.828 1 97.06 91 ASP A O 1
ATOM 695 N N . ASP A 1 92 ? 17.594 -19.578 -23.812 1 98.56 92 ASP A N 1
ATOM 696 C CA . ASP A 1 92 ? 18 -19.781 -22.438 1 98.56 92 ASP A CA 1
ATOM 697 C C . ASP A 1 92 ? 16.797 -19.844 -21.5 1 98.56 92 ASP A C 1
ATOM 699 O O . ASP A 1 92 ? 15.742 -19.266 -21.797 1 98.56 92 ASP A O 1
ATOM 703 N N . ILE A 1 93 ? 16.953 -20.562 -20.406 1 98.81 93 ILE A N 1
ATOM 704 C CA . ILE A 1 93 ? 15.891 -20.688 -19.406 1 98.81 93 ILE A CA 1
ATOM 705 C C . ILE A 1 93 ? 16.359 -20.125 -18.078 1 98.81 93 ILE A C 1
ATOM 707 O O . ILE A 1 93 ? 17.406 -20.547 -17.562 1 98.81 93 ILE A O 1
ATOM 711 N N . LEU A 1 94 ? 15.648 -19.156 -17.547 1 98.94 94 LEU A N 1
ATOM 712 C CA . LEU A 1 94 ? 15.883 -18.672 -16.203 1 98.94 94 LEU A CA 1
ATOM 713 C C . LEU A 1 94 ? 15.117 -19.516 -15.18 1 98.94 94 LEU A C 1
ATOM 715 O O . LEU A 1 94 ? 13.922 -19.766 -15.352 1 98.94 94 LEU A O 1
ATOM 719 N N . VAL A 1 95 ? 15.812 -20 -14.172 1 98.94 95 VAL A N 1
ATOM 720 C CA . VAL A 1 95 ? 15.219 -20.766 -13.07 1 98.94 95 VAL A CA 1
ATOM 721 C C . VAL A 1 95 ? 15.305 -19.953 -11.781 1 98.94 95 VAL A C 1
ATOM 723 O O . VAL A 1 95 ? 16.391 -19.672 -11.281 1 98.94 95 VAL A O 1
ATOM 726 N N . VAL A 1 96 ? 14.219 -19.609 -11.227 1 98.88 96 VAL A N 1
ATOM 727 C CA . VAL A 1 96 ? 14.156 -18.828 -9.992 1 98.88 96 VAL A CA 1
ATOM 728 C C . VAL A 1 96 ? 14.211 -19.766 -8.789 1 98.88 96 VAL A C 1
ATOM 730 O O . VAL A 1 96 ? 13.32 -20.609 -8.594 1 98.88 96 VAL A O 1
ATOM 733 N N . GLU A 1 97 ? 15.219 -19.688 -8.016 1 98.62 97 GLU A N 1
ATOM 734 C CA . GLU A 1 97 ? 15.398 -20.484 -6.805 1 98.62 97 GLU A CA 1
ATOM 735 C C . GLU A 1 97 ? 15.031 -19.688 -5.559 1 98.62 97 GLU A C 1
ATOM 737 O O . GLU A 1 97 ? 15.695 -18.703 -5.23 1 98.62 97 GLU A O 1
ATOM 742 N N . SER A 1 98 ? 13.992 -20.188 -4.922 1 96.56 98 SER A N 1
ATOM 743 C CA . SER A 1 98 ? 13.469 -19.312 -3.875 1 96.56 98 SER A CA 1
ATOM 744 C C . SER A 1 98 ? 12.625 -20.109 -2.873 1 96.56 98 SER A C 1
ATOM 746 O O . SER A 1 98 ? 12.133 -21.188 -3.188 1 96.56 98 SER A O 1
ATOM 748 N N . ASN A 1 99 ? 12.531 -19.578 -1.669 1 93.44 99 ASN A N 1
ATOM 749 C CA . ASN A 1 99 ? 11.547 -19.922 -0.651 1 93.44 99 ASN A CA 1
ATOM 750 C C . ASN A 1 99 ? 11.18 -18.703 0.201 1 93.44 99 ASN A C 1
ATOM 752 O O . ASN A 1 99 ? 11.703 -17.625 -0.006 1 93.44 99 ASN A O 1
ATOM 756 N N . GLY A 1 100 ? 10.156 -18.938 1.057 1 90.81 100 GLY A N 1
ATOM 757 C CA . GLY A 1 100 ? 9.719 -17.844 1.908 1 90.81 100 GLY A CA 1
ATOM 758 C C . GLY A 1 100 ? 10.828 -17.266 2.764 1 90.81 100 GLY A C 1
ATOM 759 O O . GLY A 1 100 ? 11.781 -17.953 3.104 1 90.81 100 GLY A O 1
ATOM 760 N N . PRO A 1 101 ? 10.719 -16.031 3.125 1 85.75 101 PRO A N 1
ATOM 761 C CA . PRO A 1 101 ? 11.781 -15.383 3.9 1 85.75 101 PRO A CA 1
ATOM 762 C C . PRO A 1 101 ? 11.852 -15.883 5.34 1 85.75 101 PRO A C 1
ATOM 764 O O . PRO A 1 101 ? 12.875 -15.703 6.008 1 85.75 101 PRO A O 1
ATOM 767 N N . GLY A 1 102 ? 10.875 -16.562 5.781 1 76 102 GLY A N 1
ATOM 768 C CA . GLY A 1 102 ? 10.859 -17.047 7.148 1 76 102 GLY A CA 1
ATOM 769 C C . GLY A 1 102 ? 10.742 -15.945 8.18 1 76 102 GLY A C 1
ATOM 770 O O . GLY A 1 102 ? 11.18 -16.109 9.32 1 76 102 GLY A O 1
ATOM 771 N N . GLU A 1 103 ? 10.242 -14.828 7.875 1 65.06 103 GLU A N 1
ATOM 772 C CA . GLU A 1 103 ? 10.203 -13.672 8.766 1 65.06 103 GLU A CA 1
ATOM 773 C C . GLU A 1 103 ? 8.883 -13.609 9.531 1 65.06 103 GLU A C 1
ATOM 775 O O . GLU A 1 103 ? 8.703 -12.742 10.391 1 65.06 103 GLU A O 1
ATOM 780 N N . GLU A 1 104 ? 8.047 -14.516 9.32 1 63.34 104 GLU A N 1
ATOM 781 C CA . GLU A 1 104 ? 6.77 -14.469 10.031 1 63.34 104 GLU A CA 1
ATOM 782 C C . GLU A 1 104 ? 6.945 -14.844 11.5 1 63.34 104 GLU A C 1
ATOM 784 O O . GLU A 1 104 ? 7.59 -15.844 11.82 1 63.34 104 GLU A O 1
ATOM 789 N N . PRO A 1 105 ? 6.508 -13.867 12.305 1 59.97 105 PRO A N 1
ATOM 790 C CA . PRO A 1 105 ? 6.605 -14.227 13.727 1 59.97 105 PRO A CA 1
ATOM 791 C C . PRO A 1 105 ? 5.809 -15.477 14.07 1 59.97 105 PRO A C 1
ATOM 793 O O . PRO A 1 105 ? 4.723 -15.695 13.523 1 59.97 105 PRO A O 1
ATOM 796 N N . LEU A 1 106 ? 6.539 -16.328 14.758 1 58.41 106 LEU A N 1
ATOM 797 C CA . LEU A 1 106 ? 5.863 -17.516 15.266 1 58.41 106 LEU A CA 1
ATOM 798 C C . LEU A 1 106 ? 4.984 -17.172 16.469 1 58.41 106 LEU A C 1
ATOM 800 O O . LEU A 1 106 ? 5.492 -16.953 17.562 1 58.41 106 LEU A O 1
ATOM 804 N N . THR A 1 107 ? 3.754 -16.828 16.125 1 56.75 107 THR A N 1
ATOM 805 C CA . THR A 1 107 ? 2.949 -16.328 17.234 1 56.75 107 THR A CA 1
ATOM 806 C C . THR A 1 107 ? 1.967 -17.391 17.719 1 56.75 107 THR A C 1
ATOM 808 O O . THR A 1 107 ? 1.357 -17.234 18.781 1 56.75 107 THR A O 1
ATOM 811 N N . THR A 1 108 ? 1.861 -18.453 16.938 1 64 108 THR A N 1
ATOM 812 C CA . THR A 1 108 ? 0.854 -19.438 17.328 1 64 108 THR A CA 1
ATOM 813 C C . THR A 1 108 ? 1.396 -20.859 17.172 1 64 108 THR A C 1
ATOM 815 O O . THR A 1 108 ? 2.287 -21.109 16.359 1 64 108 THR A O 1
ATOM 818 N N . PRO A 1 109 ? 0.972 -21.703 18.125 1 64.19 109 PRO A N 1
ATOM 819 C CA . PRO A 1 109 ? 1.329 -23.109 17.953 1 64.19 109 PRO A CA 1
ATOM 820 C C . PRO A 1 109 ? 1.035 -23.625 16.547 1 64.19 109 PRO A C 1
ATOM 822 O O . PRO A 1 109 ? 1.785 -24.453 16.016 1 64.19 109 PRO A O 1
ATOM 825 N N . LYS A 1 110 ? 0.13 -23.062 16.016 1 67.44 110 LYS A N 1
ATOM 826 C CA . LYS A 1 110 ? -0.24 -23.469 14.656 1 67.44 110 LYS A CA 1
ATOM 827 C C . LYS A 1 110 ? 0.879 -23.172 13.664 1 67.44 110 LYS A C 1
ATOM 829 O O . LYS A 1 110 ? 1.153 -23.969 12.766 1 67.44 110 LYS A O 1
ATOM 834 N N . GLN A 1 111 ? 1.508 -22.125 13.844 1 69.38 111 GLN A N 1
ATOM 835 C CA . GLN A 1 111 ? 2.602 -21.734 12.961 1 69.38 111 GLN A CA 1
ATOM 836 C C . GLN A 1 111 ? 3.799 -22.656 13.125 1 69.38 111 GLN A C 1
ATOM 838 O O . GLN A 1 111 ? 4.492 -22.969 12.156 1 69.38 111 GLN A O 1
ATOM 843 N N . LEU A 1 112 ? 3.992 -23.109 14.328 1 68.81 112 LEU A N 1
ATOM 844 C CA . LEU A 1 112 ? 5.07 -24.062 14.594 1 68.81 112 LEU A CA 1
ATOM 845 C C . LEU A 1 112 ? 4.812 -25.391 13.891 1 68.81 112 LEU A C 1
ATOM 847 O O . LEU A 1 112 ? 5.715 -25.953 13.273 1 68.81 112 LEU A O 1
ATOM 851 N N . ILE A 1 113 ? 3.65 -25.828 13.977 1 70.06 113 ILE A N 1
ATOM 852 C CA . ILE A 1 113 ? 3.271 -27.094 13.359 1 70.06 113 ILE A CA 1
ATOM 853 C C . ILE A 1 113 ? 3.381 -26.969 11.836 1 70.06 113 ILE A C 1
ATOM 855 O O . ILE A 1 113 ? 3.902 -27.875 11.172 1 70.06 113 ILE A O 1
ATOM 859 N N . ALA A 1 114 ? 2.982 -25.844 11.336 1 73.88 114 ALA A N 1
ATOM 860 C CA . ALA A 1 114 ? 3.066 -25.609 9.898 1 73.88 114 ALA A CA 1
ATOM 861 C C . ALA A 1 114 ? 4.516 -25.656 9.422 1 73.88 114 ALA A C 1
ATOM 863 O O . ALA A 1 114 ? 4.805 -26.188 8.344 1 73.88 114 ALA A O 1
ATOM 864 N N . GLY A 1 115 ? 5.359 -25.125 10.195 1 74.25 115 GLY A N 1
ATOM 865 C CA . GLY A 1 115 ? 6.777 -25.172 9.875 1 74.25 115 GLY A CA 1
ATOM 866 C C . GLY A 1 115 ? 7.34 -26.578 9.844 1 74.25 115 GLY A C 1
ATOM 867 O O . GLY A 1 115 ? 8.094 -26.938 8.93 1 74.25 115 GLY A O 1
ATOM 868 N N . ILE A 1 116 ? 6.945 -27.375 10.797 1 71.81 116 ILE A N 1
ATOM 869 C CA . ILE A 1 116 ? 7.391 -28.766 10.883 1 71.81 116 ILE A CA 1
ATOM 870 C C . ILE A 1 116 ? 6.875 -29.562 9.68 1 71.81 116 ILE A C 1
ATOM 872 O O . ILE A 1 116 ? 7.621 -30.312 9.062 1 71.81 116 ILE A O 1
ATOM 876 N N . VAL A 1 117 ? 5.695 -29.297 9.383 1 73.69 117 VAL A N 1
ATOM 877 C CA . VAL A 1 117 ? 5.051 -29.984 8.273 1 73.69 117 VAL A CA 1
ATOM 878 C C . VAL A 1 117 ? 5.73 -29.609 6.961 1 73.69 117 VAL A C 1
ATOM 880 O O . VAL A 1 117 ? 6.02 -30.469 6.129 1 73.69 117 VAL A O 1
ATOM 883 N N . LYS A 1 118 ? 5.984 -28.375 6.832 1 76.44 118 LYS A N 1
ATOM 884 C CA . LYS A 1 118 ? 6.652 -27.891 5.625 1 76.44 118 LYS A CA 1
ATOM 885 C C . LYS A 1 118 ? 8.031 -28.531 5.469 1 76.44 118 LYS A C 1
ATOM 887 O O . LYS A 1 118 ? 8.406 -28.938 4.367 1 76.44 118 LYS A O 1
ATOM 892 N N . ASN A 1 119 ? 8.688 -28.641 6.488 1 77.88 119 ASN A N 1
ATOM 893 C CA . ASN A 1 119 ? 10.023 -29.234 6.457 1 77.88 119 ASN A CA 1
ATOM 894 C C . ASN A 1 119 ? 9.977 -30.719 6.156 1 77.88 119 ASN A C 1
ATOM 896 O O . ASN A 1 119 ? 10.766 -31.219 5.355 1 77.88 119 ASN A O 1
ATOM 900 N N . GLN A 1 120 ? 9.062 -31.344 6.734 1 77.12 120 GLN A N 1
ATOM 901 C CA . GLN A 1 120 ? 8.922 -32.781 6.543 1 77.12 120 GLN A CA 1
ATOM 902 C C . GLN A 1 120 ? 8.57 -33.125 5.098 1 77.12 120 GLN A C 1
ATOM 904 O O . GLN A 1 120 ? 9.023 -34.125 4.562 1 77.12 120 GLN A O 1
ATOM 909 N N . SER A 1 121 ? 7.895 -32.25 4.488 1 79.81 121 SER A N 1
ATOM 910 C CA . SER A 1 121 ? 7.41 -32.531 3.137 1 79.81 121 SER A CA 1
ATOM 911 C C . SER A 1 121 ? 8.438 -32.094 2.09 1 79.81 121 SER A C 1
ATOM 913 O O . SER A 1 121 ? 8.25 -32.344 0.896 1 79.81 121 SER A O 1
ATOM 915 N N . GLY A 1 122 ? 9.508 -31.438 2.488 1 80.56 122 GLY A N 1
ATOM 916 C CA . GLY A 1 122 ? 10.492 -30.906 1.554 1 80.56 122 GLY A CA 1
ATOM 917 C C . GLY A 1 122 ? 10.117 -29.547 0.992 1 80.56 122 GLY A C 1
ATOM 918 O O . GLY A 1 122 ? 10.906 -28.922 0.285 1 80.56 122 GLY A O 1
ATOM 919 N N . LYS A 1 123 ? 8.992 -29.062 1.321 1 81.25 123 LYS A N 1
ATOM 920 C CA . LYS A 1 123 ? 8.516 -27.781 0.812 1 81.25 123 LYS A CA 1
ATOM 921 C C . LYS A 1 123 ? 9.195 -26.609 1.525 1 81.25 123 LYS A C 1
ATOM 923 O O . LYS A 1 123 ? 9.086 -25.469 1.093 1 81.25 123 LYS A O 1
ATOM 928 N N . GLY A 1 124 ? 9.938 -26.938 2.543 1 79.06 124 GLY A N 1
ATOM 929 C CA . GLY A 1 124 ? 10.648 -25.938 3.322 1 79.06 124 GLY A CA 1
ATOM 930 C C . GLY A 1 124 ? 12.117 -25.844 2.973 1 79.06 124 GLY A C 1
ATOM 931 O O . GLY A 1 124 ? 12.93 -25.406 3.793 1 79.06 124 GLY A O 1
ATOM 932 N N . GLY A 1 125 ? 12.469 -26.25 1.834 1 79.25 125 GLY A N 1
ATOM 933 C CA . GLY A 1 125 ? 13.875 -26.188 1.443 1 79.25 125 GLY A CA 1
ATOM 934 C C . GLY A 1 125 ? 14.43 -24.781 1.438 1 79.25 125 GLY A C 1
ATOM 935 O O . GLY A 1 125 ? 13.672 -23.812 1.336 1 79.25 125 GLY A O 1
ATOM 936 N N . LYS A 1 126 ? 15.734 -24.688 1.671 1 80.69 126 LYS A N 1
ATOM 937 C CA . LYS A 1 126 ? 16.375 -23.375 1.614 1 80.69 126 LYS A CA 1
ATOM 938 C C . LYS A 1 126 ? 16.297 -22.797 0.209 1 80.69 126 LYS A C 1
ATOM 940 O O . LYS A 1 126 ? 16.688 -23.438 -0.766 1 80.69 126 LYS A O 1
ATOM 945 N N . GLY A 1 127 ? 15.75 -21.75 0.071 1 86.31 127 GLY A N 1
ATOM 946 C CA . GLY A 1 127 ? 15.734 -21.047 -1.202 1 86.31 127 GLY A CA 1
ATOM 947 C C . GLY A 1 127 ? 17.078 -20.438 -1.564 1 86.31 127 GLY A C 1
ATOM 948 O O . GLY A 1 127 ? 17.797 -19.953 -0.694 1 86.31 127 GLY A O 1
ATOM 949 N N . GLY A 1 128 ? 17.359 -20.484 -2.797 1 90.5 128 GLY A N 1
ATOM 950 C CA . GLY A 1 128 ? 18.641 -19.969 -3.252 1 90.5 128 GLY A CA 1
ATOM 951 C C . GLY A 1 128 ? 18.688 -18.453 -3.266 1 90.5 128 GLY A C 1
ATOM 952 O O . GLY A 1 128 ? 19.766 -17.859 -3.229 1 90.5 128 GLY A O 1
ATOM 953 N N . ASN A 1 129 ? 17.5 -17.859 -3.326 1 96.19 129 ASN A N 1
ATOM 954 C CA . ASN A 1 129 ? 17.406 -16.406 -3.506 1 96.19 129 ASN A CA 1
ATOM 955 C C . ASN A 1 129 ? 18.25 -15.93 -4.672 1 96.19 129 ASN A C 1
ATOM 957 O O . ASN A 1 129 ? 19.031 -14.977 -4.527 1 96.19 129 ASN A O 1
ATOM 961 N N . ARG A 1 130 ? 18.125 -16.578 -5.75 1 98.12 130 ARG A N 1
ATOM 962 C CA . ARG A 1 130 ? 18.891 -16.328 -6.969 1 98.12 130 ARG A CA 1
ATOM 963 C C . ARG A 1 130 ? 18.141 -16.812 -8.195 1 98.12 130 ARG A C 1
ATOM 965 O O . ARG A 1 130 ? 17.109 -17.484 -8.078 1 98.12 130 ARG A O 1
ATOM 972 N N . ILE A 1 131 ? 18.641 -16.406 -9.312 1 98.75 131 ILE A N 1
ATOM 973 C CA . ILE A 1 131 ? 18.203 -16.922 -10.609 1 98.75 131 ILE A CA 1
ATOM 974 C C . ILE A 1 131 ? 19.359 -17.625 -11.305 1 98.75 131 ILE A C 1
ATOM 976 O O . ILE A 1 131 ? 20.438 -17.062 -11.445 1 98.75 131 ILE A O 1
ATOM 980 N N . THR A 1 132 ? 19.125 -18.828 -11.68 1 98.81 132 THR A N 1
ATOM 981 C CA . THR A 1 132 ? 20.078 -19.625 -12.453 1 98.81 132 THR A CA 1
ATOM 982 C C . THR A 1 132 ? 19.672 -19.672 -13.922 1 98.81 132 THR A C 1
ATOM 984 O O . THR A 1 132 ? 18.484 -19.828 -14.242 1 98.81 132 THR A O 1
ATOM 987 N N . LEU A 1 133 ? 20.641 -19.531 -14.781 1 98.81 133 LEU A N 1
ATOM 988 C CA . LEU A 1 133 ? 20.422 -19.609 -16.219 1 98.81 133 LEU A CA 1
ATOM 989 C C . LEU A 1 133 ? 20.844 -20.969 -16.766 1 98.81 133 LEU A C 1
ATOM 991 O O . LEU A 1 133 ? 21.938 -21.453 -16.469 1 98.81 133 LEU A O 1
ATOM 995 N N . LEU A 1 134 ? 19.969 -21.641 -17.438 1 98.75 134 LEU A N 1
ATOM 996 C CA . LEU A 1 134 ? 20.266 -22.859 -18.188 1 98.75 134 LEU A CA 1
ATOM 997 C C . LEU A 1 134 ? 20.5 -22.547 -19.656 1 98.75 134 LEU A C 1
ATOM 999 O O . LEU A 1 134 ? 19.641 -21.922 -20.312 1 98.75 134 LEU A O 1
ATOM 1003 N N . ARG A 1 135 ? 21.641 -22.953 -20.172 1 98.31 135 ARG A N 1
ATOM 1004 C CA . ARG A 1 135 ? 21.953 -22.812 -21.578 1 98.31 135 ARG A CA 1
ATOM 1005 C C . ARG A 1 135 ? 22.281 -24.172 -22.203 1 98.31 135 ARG A C 1
ATOM 1007 O O . ARG A 1 135 ? 23.141 -24.906 -21.703 1 98.31 135 ARG A O 1
ATOM 1014 N N . LYS A 1 136 ? 21.547 -24.438 -23.25 1 96.19 136 LYS A N 1
ATOM 1015 C CA . LYS A 1 136 ? 21.797 -25.688 -23.953 1 96.19 136 LYS A CA 1
ATOM 1016 C C . LYS A 1 136 ? 22.953 -25.547 -24.938 1 96.19 136 LYS A C 1
ATOM 1018 O O . LYS A 1 136 ? 23 -24.594 -25.719 1 96.19 136 LYS A O 1
ATOM 1023 N N . ASN A 1 137 ? 23.875 -26.484 -24.812 1 93 137 ASN A N 1
ATOM 1024 C CA . ASN A 1 137 ? 24.953 -26.594 -25.797 1 93 137 ASN A CA 1
ATOM 1025 C C . ASN A 1 137 ? 25.094 -28.016 -26.328 1 93 137 ASN A C 1
ATOM 1027 O O . ASN A 1 137 ? 24.203 -28.844 -26.109 1 93 137 ASN A O 1
ATOM 1031 N N . ALA A 1 138 ? 26.125 -28.281 -27.062 1 91.69 138 ALA A N 1
ATOM 1032 C CA . ALA A 1 138 ? 26.312 -29.578 -27.703 1 91.69 138 ALA A CA 1
ATOM 1033 C C . ALA A 1 138 ? 26.453 -30.688 -26.656 1 91.69 138 ALA A C 1
ATOM 1035 O O . ALA A 1 138 ? 26.078 -31.828 -26.906 1 91.69 138 ALA A O 1
ATOM 1036 N N . SER A 1 139 ? 26.938 -30.375 -25.484 1 91.62 139 SER A N 1
ATOM 1037 C CA . SER A 1 139 ? 27.219 -31.344 -24.438 1 91.62 139 SER A CA 1
ATOM 1038 C C . SER A 1 139 ? 26.047 -31.469 -23.469 1 91.62 139 SER A C 1
ATOM 1040 O O . SER A 1 139 ? 26.078 -32.312 -22.562 1 91.62 139 SER A O 1
ATOM 1042 N N . GLY A 1 140 ? 25.062 -30.688 -23.688 1 92.81 140 GLY A N 1
ATOM 1043 C CA . GLY A 1 140 ? 23.938 -30.719 -22.766 1 92.81 140 GLY A CA 1
ATOM 1044 C C . GLY A 1 140 ? 23.594 -29.359 -22.188 1 92.81 140 GLY A C 1
ATOM 1045 O O . GLY A 1 140 ? 23.812 -28.328 -22.828 1 92.81 140 GLY A O 1
ATOM 1046 N N . TRP A 1 141 ? 22.984 -29.375 -21 1 96.19 141 TRP A N 1
ATOM 1047 C CA . TRP A 1 141 ? 22.562 -28.125 -20.344 1 96.19 141 TRP A CA 1
ATOM 1048 C C . TRP A 1 141 ? 23.625 -27.641 -19.375 1 96.19 141 TRP A C 1
ATOM 1050 O O . TRP A 1 141 ? 24.062 -28.391 -18.5 1 96.19 141 TRP A O 1
ATOM 1060 N N . GLU A 1 142 ? 24.031 -26.375 -19.547 1 96.75 142 GLU A N 1
ATOM 1061 C CA . GLU A 1 142 ? 24.922 -25.703 -18.609 1 96.75 142 GLU A CA 1
ATOM 1062 C C . GLU A 1 142 ? 24.125 -24.812 -17.641 1 96.75 142 GLU A C 1
ATOM 1064 O O . GLU A 1 142 ? 23.125 -24.219 -18.016 1 96.75 142 GLU A O 1
ATOM 1069 N N . LYS A 1 143 ? 24.672 -24.75 -16.406 1 97.88 143 LYS A N 1
ATOM 1070 C CA . LYS A 1 143 ? 24.078 -23.875 -15.398 1 97.88 143 LYS A CA 1
ATOM 1071 C C . LYS A 1 143 ? 25 -22.688 -15.102 1 97.88 143 LYS A C 1
ATOM 1073 O O . LYS A 1 143 ? 26.203 -22.875 -14.945 1 97.88 143 LYS A O 1
ATOM 1078 N N . HIS A 1 144 ? 24.422 -21.516 -15.094 1 98.12 144 HIS A N 1
ATOM 1079 C CA . HIS A 1 144 ? 25.125 -20.297 -14.719 1 98.12 144 HIS A CA 1
ATOM 1080 C C . HIS A 1 144 ? 24.344 -19.5 -13.672 1 98.12 144 HIS A C 1
ATOM 1082 O O . HIS A 1 144 ? 23.125 -19.375 -13.773 1 98.12 144 HIS A O 1
ATOM 1088 N N . ILE A 1 145 ? 25.094 -19.047 -12.648 1 98.06 145 ILE A N 1
ATOM 1089 C CA . ILE A 1 145 ? 24.438 -18.109 -11.734 1 98.06 145 ILE A CA 1
ATOM 1090 C C . ILE A 1 145 ? 24.203 -16.781 -12.445 1 98.06 145 ILE A C 1
ATOM 1092 O O . ILE A 1 145 ? 25.141 -16.047 -12.742 1 98.06 145 ILE A O 1
ATOM 1096 N N . PHE A 1 146 ? 22.984 -16.469 -12.719 1 98.5 146 PHE A N 1
ATOM 1097 C CA . PHE A 1 146 ? 22.609 -15.32 -13.539 1 98.5 146 PHE A CA 1
ATOM 1098 C C . PHE A 1 146 ? 22.422 -14.078 -12.68 1 98.5 146 PHE A C 1
ATOM 1100 O O . PHE A 1 146 ? 22.922 -13 -13.023 1 98.5 146 PHE A O 1
ATOM 1107 N N . LEU A 1 147 ? 21.672 -14.109 -11.609 1 98.19 147 LEU A N 1
ATOM 1108 C CA . LEU A 1 147 ? 21.422 -13.062 -10.617 1 98.19 147 LEU A CA 1
ATOM 1109 C C . LEU A 1 147 ? 21.453 -13.633 -9.203 1 98.19 147 LEU A C 1
ATOM 1111 O O . LEU A 1 147 ? 20.953 -14.734 -8.961 1 98.19 147 LEU A O 1
ATOM 1115 N N . GLU A 1 148 ? 22 -12.891 -8.211 1 96.19 148 GLU A N 1
ATOM 1116 C CA . GLU A 1 148 ? 22.109 -13.344 -6.828 1 96.19 148 GLU A CA 1
ATOM 1117 C C . GLU A 1 148 ? 21.641 -12.266 -5.855 1 96.19 148 GLU A C 1
ATOM 1119 O O . GLU A 1 148 ? 21.312 -11.148 -6.27 1 96.19 148 GLU A O 1
ATOM 1124 N N . HIS A 1 149 ? 21.531 -12.633 -4.652 1 93.88 149 HIS A N 1
ATOM 1125 C CA . HIS A 1 149 ? 21.203 -11.758 -3.537 1 93.88 149 HIS A CA 1
ATOM 1126 C C . HIS A 1 149 ? 19.797 -11.156 -3.697 1 93.88 149 HIS A C 1
ATOM 1128 O O . HIS A 1 149 ? 19.609 -9.969 -3.459 1 93.88 149 HIS A O 1
ATOM 1134 N N . LEU A 1 150 ? 18.938 -11.977 -4.207 1 96.75 150 LEU A N 1
ATOM 1135 C CA . LEU A 1 150 ? 17.531 -11.602 -4.293 1 96.75 150 LEU A CA 1
ATOM 1136 C C . LEU A 1 150 ? 16.797 -11.938 -2.998 1 96.75 150 LEU A C 1
ATOM 1138 O O . LEU A 1 150 ? 17.375 -12.539 -2.09 1 96.75 150 LEU A O 1
ATOM 1142 N N . HIS A 1 151 ? 15.641 -11.43 -2.826 1 95.06 151 HIS A N 1
ATOM 1143 C CA . HIS A 1 151 ? 14.875 -11.656 -1.606 1 95.06 151 HIS A CA 1
ATOM 1144 C C . HIS A 1 151 ? 13.555 -12.367 -1.909 1 95.06 151 HIS A C 1
ATOM 1146 O O . HIS A 1 151 ? 12.531 -11.719 -2.135 1 95.06 151 HIS A O 1
ATOM 1152 N N . SER A 1 152 ? 13.617 -13.711 -1.816 1 96.25 152 SER A N 1
ATOM 1153 C CA . SER A 1 152 ? 12.469 -14.57 -2.092 1 96.25 152 SER A CA 1
ATOM 1154 C C . SER A 1 152 ? 11.812 -14.203 -3.418 1 96.25 152 SER A C 1
ATOM 1156 O O . SER A 1 152 ? 10.625 -13.875 -3.457 1 96.25 152 SER A O 1
ATOM 1158 N N . PRO A 1 153 ? 12.617 -14.297 -4.52 1 98.12 153 PRO A N 1
ATOM 1159 C CA . PRO A 1 153 ? 12.078 -13.953 -5.836 1 98.12 153 PRO A CA 1
ATOM 1160 C C . PRO A 1 153 ? 11.07 -14.977 -6.348 1 98.12 153 PRO A C 1
ATOM 1162 O O . PRO A 1 153 ? 11.102 -16.141 -5.938 1 98.12 153 PRO A O 1
ATOM 1165 N N . PHE A 1 154 ? 10.156 -14.57 -7.23 1 98.38 154 PHE A N 1
ATOM 1166 C CA . PHE A 1 154 ? 9.164 -15.477 -7.789 1 98.38 154 PHE A CA 1
ATOM 1167 C C . PHE A 1 154 ? 8.922 -15.18 -9.266 1 98.38 154 PHE A C 1
ATOM 1169 O O . PHE A 1 154 ? 9.562 -15.758 -10.133 1 98.38 154 PHE A O 1
ATOM 1176 N N . GLY A 1 155 ? 8.227 -14.055 -9.594 1 98.75 155 GLY A N 1
ATOM 1177 C CA . GLY A 1 155 ? 7.938 -13.711 -10.977 1 98.75 155 GLY A CA 1
ATOM 1178 C C . GLY A 1 155 ? 9.094 -13.016 -11.672 1 98.75 155 GLY A C 1
ATOM 1179 O O . GLY A 1 155 ? 9.797 -12.211 -11.062 1 98.75 155 GLY A O 1
ATOM 1180 N N . VAL A 1 156 ? 9.219 -13.328 -12.992 1 98.81 156 VAL A N 1
ATOM 1181 C CA . VAL A 1 156 ? 10.219 -12.703 -13.844 1 98.81 156 VAL A CA 1
ATOM 1182 C C . VAL A 1 156 ? 9.609 -12.375 -15.203 1 98.81 156 VAL A C 1
ATOM 1184 O O . VAL A 1 156 ? 8.828 -13.156 -15.75 1 98.81 156 VAL A O 1
ATOM 1187 N N . GLN A 1 157 ? 9.938 -11.227 -15.68 1 98.88 157 GLN A N 1
ATOM 1188 C CA . GLN A 1 157 ? 9.531 -10.82 -17.016 1 98.88 157 GLN A CA 1
ATOM 1189 C C . GLN A 1 157 ? 10.641 -10.039 -17.719 1 98.88 157 GLN A C 1
ATOM 1191 O O . GLN A 1 157 ? 11.328 -9.227 -17.094 1 98.88 157 GLN A O 1
ATOM 1196 N N . LEU A 1 158 ? 10.805 -10.328 -18.953 1 98.81 158 LEU A N 1
ATOM 1197 C CA . LEU A 1 158 ? 11.688 -9.531 -19.797 1 98.81 158 LEU A CA 1
ATOM 1198 C C . LEU A 1 158 ? 10.883 -8.641 -20.734 1 98.81 158 LEU A C 1
ATOM 1200 O O . LEU A 1 158 ? 10.016 -9.117 -21.469 1 98.81 158 LEU A O 1
ATOM 1204 N N . ILE A 1 159 ? 11.133 -7.355 -20.688 1 98.69 159 ILE A N 1
ATOM 1205 C CA . ILE A 1 159 ? 10.586 -6.379 -21.625 1 98.69 159 ILE A CA 1
ATOM 1206 C C . ILE A 1 159 ? 11.719 -5.598 -22.281 1 98.69 159 ILE A C 1
ATOM 1208 O O . ILE A 1 159 ? 12.398 -4.805 -21.625 1 98.69 159 ILE A O 1
ATOM 1212 N N . GLY A 1 160 ? 11.875 -5.809 -23.609 1 97.56 160 GLY A N 1
ATOM 1213 C CA . GLY A 1 160 ? 13.039 -5.203 -24.234 1 97.56 160 GLY A CA 1
ATOM 1214 C C . GLY A 1 160 ? 14.344 -5.598 -23.594 1 97.56 160 GLY A C 1
ATOM 1215 O O . GLY A 1 160 ? 14.656 -6.785 -23.469 1 97.56 160 GLY A O 1
ATOM 1216 N N . ASP A 1 161 ? 15.055 -4.605 -23.078 1 96.81 161 ASP A N 1
ATOM 1217 C CA . ASP A 1 161 ? 16.375 -4.852 -22.5 1 96.81 161 ASP A CA 1
ATOM 1218 C C . ASP A 1 161 ? 16.328 -4.777 -20.984 1 96.81 161 ASP A C 1
ATOM 1220 O O . ASP A 1 161 ? 17.359 -4.629 -20.328 1 96.81 161 ASP A O 1
ATOM 1224 N N . ASP A 1 162 ? 15.133 -4.84 -20.469 1 98.12 162 ASP A N 1
ATOM 1225 C CA . ASP A 1 162 ? 14.992 -4.785 -19.016 1 98.12 162 ASP A CA 1
ATOM 1226 C C . ASP A 1 162 ? 14.398 -6.082 -18.484 1 98.12 162 ASP A C 1
ATOM 1228 O O . ASP A 1 162 ? 13.328 -6.508 -18.906 1 98.12 162 ASP A O 1
ATOM 1232 N N . LEU A 1 163 ? 15.086 -6.672 -17.5 1 98.75 163 LEU A N 1
ATOM 1233 C CA . LEU A 1 163 ? 14.578 -7.824 -16.766 1 98.75 163 LEU A CA 1
ATOM 1234 C C . LEU A 1 163 ? 13.961 -7.395 -15.438 1 98.75 163 LEU A C 1
ATOM 1236 O O . LEU A 1 163 ? 14.602 -6.711 -14.641 1 98.75 163 LEU A O 1
ATOM 1240 N N . TYR A 1 164 ? 12.758 -7.723 -15.281 1 98.94 164 TYR A N 1
ATOM 1241 C CA . TYR A 1 164 ? 12.047 -7.434 -14.039 1 98.94 164 TYR A CA 1
ATOM 1242 C C . TYR A 1 164 ? 11.945 -8.68 -13.164 1 98.94 164 TYR A C 1
ATOM 1244 O O . TYR A 1 164 ? 11.594 -9.758 -13.648 1 98.94 164 TYR A O 1
ATOM 1252 N N . VAL A 1 165 ? 12.297 -8.531 -11.914 1 98.88 165 VAL A N 1
ATOM 1253 C CA . VAL A 1 165 ? 12.227 -9.617 -10.938 1 98.88 165 VAL A CA 1
ATOM 1254 C C . VAL A 1 165 ? 11.352 -9.188 -9.758 1 98.88 165 VAL A C 1
ATOM 1256 O O . VAL A 1 165 ? 11.641 -8.188 -9.102 1 98.88 165 VAL A O 1
ATOM 1259 N N . ALA A 1 166 ? 10.289 -9.891 -9.523 1 98.81 166 ALA A N 1
ATOM 1260 C CA . ALA A 1 166 ? 9.469 -9.641 -8.336 1 98.81 166 ALA A CA 1
ATOM 1261 C C . ALA A 1 166 ? 10.023 -10.383 -7.125 1 98.81 166 ALA A C 1
ATOM 1263 O O . ALA A 1 166 ? 9.914 -11.609 -7.035 1 98.81 166 ALA A O 1
ATOM 1264 N N . ASN A 1 167 ? 10.641 -9.633 -6.238 1 97.69 167 ASN A N 1
ATOM 1265 C CA . ASN A 1 167 ? 10.93 -10.133 -4.898 1 97.69 167 ASN A CA 1
ATOM 1266 C C . ASN A 1 167 ? 9.688 -10.102 -4.012 1 97.69 167 ASN A C 1
ATOM 1268 O O . ASN A 1 167 ? 8.633 -9.609 -4.43 1 97.69 167 ASN A O 1
ATOM 1272 N N . THR A 1 168 ? 9.836 -10.625 -2.844 1 95.62 168 THR A N 1
ATOM 1273 C CA . THR A 1 168 ? 8.695 -10.672 -1.938 1 95.62 168 THR A CA 1
ATOM 1274 C C . THR A 1 168 ? 8.258 -9.258 -1.554 1 95.62 168 THR A C 1
ATOM 1276 O O . THR A 1 168 ? 7.098 -9.031 -1.217 1 95.62 168 THR A O 1
ATOM 1279 N N . GLY A 1 169 ? 9.164 -8.219 -1.679 1 95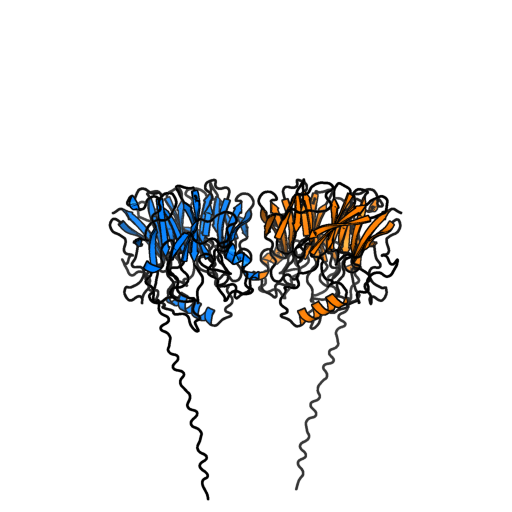.31 169 GLY A N 1
ATOM 1280 C CA . GLY A 1 169 ? 8.797 -6.906 -1.173 1 95.31 169 GLY A CA 1
ATOM 1281 C C . GLY A 1 169 ? 8.898 -5.812 -2.223 1 95.31 169 GLY A C 1
ATOM 1282 O O . GLY A 1 169 ? 8.57 -4.656 -1.954 1 95.31 169 GLY A O 1
ATOM 1283 N N . ASN A 1 170 ? 9.367 -6.141 -3.385 1 97.44 170 ASN A N 1
ATOM 1284 C CA . ASN A 1 170 ? 9.531 -5.121 -4.418 1 97.44 170 ASN A CA 1
ATOM 1285 C C . ASN A 1 170 ? 9.711 -5.746 -5.797 1 97.44 170 ASN A C 1
ATOM 1287 O O . ASN A 1 170 ? 9.852 -6.965 -5.918 1 97.44 170 ASN A O 1
ATOM 1291 N N . ILE A 1 171 ? 9.547 -4.984 -6.797 1 98.88 171 ILE A N 1
ATOM 1292 C CA . ILE A 1 171 ? 9.961 -5.332 -8.148 1 98.88 171 ILE A CA 1
ATOM 1293 C C . ILE A 1 171 ? 11.273 -4.625 -8.492 1 98.88 171 ILE A C 1
ATOM 1295 O O . ILE A 1 171 ? 11.359 -3.398 -8.398 1 98.88 171 ILE A O 1
ATOM 1299 N N . MET A 1 172 ? 12.242 -5.422 -8.883 1 98.81 172 MET A N 1
ATOM 1300 C CA . MET A 1 172 ? 13.531 -4.895 -9.32 1 98.81 172 MET A CA 1
ATOM 1301 C C . MET A 1 172 ? 13.633 -4.922 -10.844 1 98.81 172 MET A C 1
ATOM 1303 O O . MET A 1 172 ? 13.07 -5.801 -11.492 1 98.81 172 MET A O 1
ATOM 1307 N N . ARG A 1 173 ? 14.312 -3.924 -11.375 1 98.75 173 ARG A N 1
ATOM 1308 C CA . ARG A 1 173 ? 14.625 -3.828 -12.797 1 98.75 173 ARG A CA 1
ATOM 1309 C C . ARG A 1 173 ? 16.125 -3.945 -13.039 1 98.75 173 ARG A C 1
ATOM 1311 O O . ARG A 1 173 ? 16.922 -3.256 -12.398 1 98.75 173 ARG A O 1
ATOM 1318 N N . TYR A 1 174 ? 16.484 -4.848 -13.906 1 98.5 174 TYR A N 1
ATOM 1319 C CA . TYR A 1 174 ? 17.875 -5.047 -14.281 1 98.5 174 TYR A CA 1
ATOM 1320 C C . TYR A 1 174 ? 18.078 -4.848 -15.781 1 98.5 174 TYR A C 1
ATOM 1322 O O . TYR A 1 174 ? 17.234 -5.254 -16.578 1 98.5 174 TYR A O 1
ATOM 1330 N N . HIS A 1 175 ? 19.188 -4.293 -16.172 1 97.69 175 HIS A N 1
ATOM 1331 C CA . HIS A 1 175 ? 19.531 -4.266 -17.594 1 97.69 175 HIS A CA 1
ATOM 1332 C C . HIS A 1 175 ? 19.938 -5.648 -18.094 1 97.69 175 HIS A C 1
ATOM 1334 O O . HIS A 1 175 ? 20.781 -6.312 -17.469 1 97.69 175 HIS A O 1
ATOM 1340 N N . TYR A 1 176 ? 19.328 -6.055 -19.109 1 96.94 176 TYR A N 1
ATOM 1341 C CA . TYR A 1 176 ? 19.547 -7.367 -19.703 1 96.94 176 TYR A CA 1
ATOM 1342 C C . TYR A 1 176 ? 20.219 -7.25 -21.062 1 96.94 176 TYR A C 1
ATOM 1344 O O . TYR A 1 176 ? 19.828 -6.434 -21.891 1 96.94 176 TYR A O 1
ATOM 1352 N N . GLN A 1 177 ? 21.266 -7.992 -21.266 1 96.56 177 GLN A N 1
ATOM 1353 C CA . GLN A 1 177 ? 21.922 -8.148 -22.562 1 96.56 177 GLN A CA 1
ATOM 1354 C C . GLN A 1 177 ? 21.734 -9.555 -23.109 1 96.56 177 GLN A C 1
ATOM 1356 O O . GLN A 1 177 ? 22.062 -10.539 -22.453 1 96.56 177 GLN A O 1
ATOM 1361 N N . PRO A 1 178 ? 21.281 -9.625 -24.328 1 95.19 178 PRO A N 1
ATOM 1362 C CA . PRO A 1 178 ? 21.109 -10.953 -24.922 1 95.19 178 PRO A CA 1
ATOM 1363 C C . PRO A 1 178 ? 22.391 -11.781 -24.906 1 95.19 178 PRO A C 1
ATOM 1365 O O . PRO A 1 178 ? 23.453 -11.273 -25.266 1 95.19 178 PRO A O 1
ATOM 1368 N N . GLY A 1 179 ? 22.266 -12.969 -24.453 1 95.62 179 GLY A N 1
ATOM 1369 C CA . GLY A 1 179 ? 23.391 -13.891 -24.469 1 95.62 179 GLY A CA 1
ATOM 1370 C C . GLY A 1 179 ? 24.219 -13.844 -23.203 1 95.62 179 GLY A C 1
ATOM 1371 O O . GLY A 1 179 ? 25.016 -14.742 -22.953 1 95.62 179 GLY A O 1
ATOM 1372 N N . ALA A 1 180 ? 23.984 -12.844 -22.406 1 96.38 180 ALA A N 1
ATOM 1373 C CA . ALA A 1 180 ? 24.734 -12.758 -21.141 1 96.38 180 ALA A CA 1
ATOM 1374 C C . ALA A 1 180 ? 24.391 -13.93 -20.234 1 96.38 180 ALA A C 1
ATOM 1376 O O . ALA A 1 180 ? 23.234 -14.367 -20.172 1 96.38 180 ALA A O 1
ATOM 1377 N N . THR A 1 181 ? 25.391 -14.43 -19.469 1 97.69 181 THR A N 1
ATOM 1378 C CA . THR A 1 181 ? 25.156 -15.523 -18.531 1 97.69 181 THR A CA 1
ATOM 1379 C C . THR A 1 181 ? 25.203 -15.023 -17.094 1 97.69 181 THR A C 1
ATOM 1381 O O . THR A 1 181 ? 25.109 -15.812 -16.141 1 97.69 181 THR A O 1
ATOM 1384 N N . HIS A 1 182 ? 25.375 -13.727 -16.969 1 97.5 182 HIS A N 1
ATOM 1385 C CA . HIS A 1 182 ? 25.422 -13.078 -15.656 1 97.5 182 HIS A CA 1
ATOM 1386 C C . HIS A 1 182 ? 25.016 -11.609 -15.758 1 97.5 182 HIS A C 1
ATOM 1388 O O . HIS A 1 182 ? 25.375 -10.93 -16.734 1 97.5 182 HIS A O 1
ATOM 1394 N N . ILE A 1 183 ? 24.281 -11.148 -14.766 1 96.81 183 ILE A N 1
ATOM 1395 C CA . ILE A 1 183 ? 24 -9.719 -14.648 1 96.81 183 ILE A CA 1
ATOM 1396 C C . ILE A 1 183 ? 24.766 -9.133 -13.469 1 96.81 183 ILE A C 1
ATOM 1398 O O . ILE A 1 183 ? 24.547 -9.523 -12.32 1 96.81 183 ILE A O 1
ATOM 1402 N N . SER A 1 184 ? 25.641 -8.188 -13.719 1 89.81 184 SER A N 1
ATOM 1403 C CA . SER A 1 184 ? 26.438 -7.523 -12.695 1 89.81 184 SER A CA 1
ATOM 1404 C C . SER A 1 184 ? 25.766 -6.23 -12.234 1 89.81 184 SER A C 1
ATOM 1406 O O . SER A 1 184 ? 26.141 -5.664 -11.211 1 89.81 184 SER A O 1
ATOM 1408 N N . ASP A 1 185 ? 24.828 -5.879 -12.992 1 88.12 185 ASP A N 1
ATOM 1409 C CA . ASP A 1 185 ? 24.062 -4.672 -12.688 1 88.12 185 ASP A CA 1
ATOM 1410 C C . ASP A 1 185 ? 23.422 -4.758 -11.305 1 88.12 185 ASP A C 1
ATOM 1412 O O . ASP A 1 185 ? 22.891 -5.801 -10.93 1 88.12 185 ASP A O 1
ATOM 1416 N N . ALA A 1 186 ? 23.562 -3.68 -10.453 1 92.44 186 ALA A N 1
ATOM 1417 C CA . ALA A 1 186 ? 22.953 -3.67 -9.125 1 92.44 186 ALA A CA 1
ATOM 1418 C C . ALA A 1 186 ? 21.422 -3.625 -9.227 1 92.44 186 ALA A C 1
ATOM 1420 O O . ALA A 1 186 ? 20.719 -4.004 -8.289 1 92.44 186 ALA A O 1
ATOM 1421 N N . GLY A 1 187 ? 20.938 -3.268 -10.352 1 96.75 187 GLY A N 1
ATOM 1422 C CA . GLY A 1 187 ? 19.5 -3.094 -10.539 1 96.75 187 GLY A CA 1
ATOM 1423 C C . GLY A 1 187 ? 18.953 -1.856 -9.852 1 96.75 187 GLY A C 1
ATOM 1424 O O . GLY A 1 187 ? 19.688 -1.134 -9.18 1 96.75 187 GLY A O 1
ATOM 1425 N N . SER A 1 188 ? 17.781 -1.507 -10.164 1 97.38 188 SER A N 1
ATOM 1426 C CA . SER A 1 188 ? 17.047 -0.424 -9.523 1 97.38 188 SER A CA 1
ATOM 1427 C C . SER A 1 188 ? 15.648 -0.874 -9.109 1 97.38 188 SER A C 1
ATOM 1429 O O . SER A 1 188 ? 15.031 -1.687 -9.797 1 97.38 188 SER A O 1
ATOM 1431 N N . GLU A 1 189 ? 15.211 -0.392 -7.992 1 97.94 189 GLU A N 1
ATOM 1432 C CA . GLU A 1 189 ? 13.852 -0.709 -7.559 1 97.94 189 GLU A CA 1
ATOM 1433 C C . GLU A 1 189 ? 12.82 0.02 -8.414 1 97.94 189 GLU A C 1
ATOM 1435 O O . GLU A 1 189 ? 12.875 1.244 -8.555 1 97.94 189 GLU A O 1
ATOM 1440 N N . LEU A 1 190 ? 11.914 -0.728 -9 1 98.62 190 LEU A N 1
ATOM 1441 C CA . LEU A 1 190 ? 10.844 -0.137 -9.797 1 98.62 190 LEU A CA 1
ATOM 1442 C C . LEU A 1 190 ? 9.641 0.195 -8.922 1 98.62 190 LEU A C 1
ATOM 1444 O O . LEU A 1 190 ? 9.047 1.268 -9.055 1 98.62 190 LEU A O 1
ATOM 1448 N N . ALA A 1 191 ? 9.242 -0.707 -8.055 1 98.69 191 ALA A N 1
ATOM 1449 C CA . ALA A 1 191 ? 8 -0.533 -7.309 1 98.69 191 ALA A CA 1
ATOM 1450 C C . ALA A 1 191 ? 8.055 -1.273 -5.973 1 98.69 191 ALA A C 1
ATOM 1452 O O . ALA A 1 191 ? 8.633 -2.359 -5.883 1 98.69 191 ALA A O 1
ATOM 1453 N N . ASP A 1 192 ? 7.332 -0.688 -4.988 1 97.12 192 ASP A N 1
ATOM 1454 C CA . ASP A 1 192 ? 7.168 -1.333 -3.689 1 97.12 192 ASP A CA 1
ATOM 1455 C C . ASP A 1 192 ? 6.027 -2.344 -3.715 1 97.12 192 ASP A C 1
ATOM 1457 O O . ASP A 1 192 ? 5.039 -2.154 -4.43 1 97.12 192 ASP A O 1
ATOM 1461 N N . LEU A 1 193 ? 6.176 -3.434 -2.967 1 96.88 193 LEU A N 1
ATOM 1462 C CA . LEU A 1 193 ? 5.121 -4.418 -2.748 1 96.88 193 LEU A CA 1
ATOM 1463 C C . LEU A 1 193 ? 4.938 -4.695 -1.26 1 96.88 193 LEU A C 1
ATOM 1465 O O . LEU A 1 193 ? 5.895 -4.617 -0.486 1 96.88 193 LEU A O 1
ATOM 1469 N N . PRO A 1 194 ? 3.709 -5.008 -0.825 1 92.31 194 PRO A N 1
ATOM 1470 C CA . PRO A 1 194 ? 3.541 -5.363 0.586 1 92.31 194 PRO A CA 1
ATOM 1471 C C . PRO A 1 194 ? 4.305 -6.625 0.973 1 92.31 194 PRO A C 1
ATOM 1473 O O . PRO A 1 194 ? 4.238 -7.633 0.265 1 92.31 194 PRO A O 1
ATOM 1476 N N . SER A 1 195 ? 5.125 -6.594 1.998 1 81.12 195 SER A N 1
ATOM 1477 C CA . SER A 1 195 ? 5.984 -7.75 2.223 1 81.12 195 SER A CA 1
ATOM 1478 C C . SER A 1 195 ? 6.074 -8.094 3.705 1 81.12 195 SER A C 1
ATOM 1480 O O . SER A 1 195 ? 6.625 -9.133 4.074 1 81.12 195 SER A O 1
ATOM 1482 N N . THR A 1 196 ? 5.625 -7.316 4.656 1 66.31 196 THR A N 1
ATOM 1483 C CA . THR A 1 196 ? 5.883 -7.688 6.043 1 66.31 196 THR A CA 1
ATOM 1484 C C . THR A 1 196 ? 4.824 -8.664 6.547 1 66.31 196 THR A C 1
ATOM 1486 O O . THR A 1 196 ? 3.662 -8.594 6.141 1 66.31 196 THR A O 1
ATOM 1489 N N . VAL A 1 197 ? 5.27 -9.773 7.336 1 65.75 197 VAL A N 1
ATOM 1490 C CA . VAL A 1 197 ? 4.59 -10.969 7.824 1 65.75 197 VAL A CA 1
ATOM 1491 C C . VAL A 1 197 ? 4.012 -11.75 6.648 1 65.75 197 VAL A C 1
ATOM 1493 O O . VAL A 1 197 ? 2.793 -11.875 6.512 1 65.75 197 VAL A O 1
ATOM 1496 N N . ASN A 1 198 ? 4.824 -12.18 5.887 1 64 198 ASN A N 1
ATOM 1497 C CA . ASN A 1 198 ? 4.438 -12.742 4.594 1 64 198 ASN A CA 1
ATOM 1498 C C . ASN A 1 198 ? 4.125 -14.234 4.703 1 64 198 ASN A C 1
ATOM 1500 O O . ASN A 1 198 ? 5.02 -15.07 4.57 1 64 198 ASN A O 1
ATOM 1504 N N . HIS A 1 199 ? 2.881 -14.469 4.836 1 77.31 199 HIS A N 1
ATOM 1505 C CA . HIS A 1 199 ? 2.482 -15.867 4.715 1 77.31 199 HIS A CA 1
ATOM 1506 C C . HIS A 1 199 ? 2.418 -16.297 3.252 1 77.31 199 HIS A C 1
ATOM 1508 O O . HIS A 1 199 ? 3.156 -17.188 2.828 1 77.31 199 HIS A O 1
ATOM 1514 N N . HIS A 1 200 ? 1.693 -15.57 2.506 1 90.62 200 HIS A N 1
ATOM 1515 C CA . HIS A 1 200 ? 1.697 -15.758 1.06 1 90.62 200 HIS A CA 1
ATOM 1516 C C . HIS A 1 200 ? 2.691 -14.812 0.386 1 90.62 200 HIS A C 1
ATOM 1518 O O . HIS A 1 200 ? 2.318 -13.727 -0.056 1 90.62 200 HIS A O 1
ATOM 1524 N N . TRP A 1 201 ? 3.957 -15.312 0.262 1 92.75 201 TRP A N 1
ATOM 1525 C CA . TRP A 1 201 ? 5.094 -14.445 -0.044 1 92.75 201 TRP A CA 1
ATOM 1526 C C . TRP A 1 201 ? 5.305 -14.336 -1.551 1 92.75 201 TRP A C 1
ATOM 1528 O O . TRP A 1 201 ? 6.027 -13.461 -2.02 1 92.75 201 TRP A O 1
ATOM 1538 N N . THR A 1 202 ? 4.699 -15.195 -2.309 1 95.81 202 THR A N 1
ATOM 1539 C CA . THR A 1 202 ? 4.969 -15.242 -3.742 1 95.81 202 THR A CA 1
ATOM 1540 C C . THR A 1 202 ? 4.355 -14.031 -4.445 1 95.81 202 THR A C 1
ATOM 1542 O O . THR A 1 202 ? 3.26 -13.594 -4.09 1 95.81 202 THR A O 1
ATOM 1545 N N . LYS A 1 203 ? 5.105 -13.539 -5.398 1 98.31 203 LYS A N 1
ATOM 1546 C CA . LYS A 1 203 ? 4.629 -12.453 -6.25 1 98.31 203 LYS A CA 1
ATOM 1547 C C . LYS A 1 203 ? 4.648 -12.859 -7.719 1 98.31 203 LYS A C 1
ATOM 1549 O O . LYS A 1 203 ? 5.66 -12.68 -8.406 1 98.31 203 LYS A O 1
ATOM 1554 N N . ALA A 1 204 ? 3.498 -13.383 -8.211 1 98.75 204 ALA A N 1
ATOM 1555 C CA . ALA A 1 204 ? 3.398 -13.656 -9.641 1 98.75 204 ALA A CA 1
ATOM 1556 C C . ALA A 1 204 ? 3.572 -12.383 -10.461 1 98.75 204 ALA A C 1
ATOM 1558 O O . ALA A 1 204 ? 3.133 -11.305 -10.039 1 98.75 204 ALA A O 1
ATOM 1559 N N . LEU A 1 205 ? 4.23 -12.438 -11.562 1 98.94 205 LEU A N 1
ATOM 1560 C CA . LEU A 1 205 ? 4.516 -11.273 -12.391 1 98.94 205 LEU A CA 1
ATOM 1561 C C . LEU A 1 205 ? 4.207 -11.562 -13.859 1 98.94 205 LEU A C 1
ATOM 1563 O O . LEU A 1 205 ? 4.586 -12.609 -14.383 1 98.94 205 LEU A O 1
ATOM 1567 N N . LEU A 1 206 ? 3.471 -10.664 -14.531 1 98.94 206 LEU A N 1
ATOM 1568 C CA . LEU A 1 206 ? 3.104 -10.797 -15.93 1 98.94 206 LEU A CA 1
ATOM 1569 C C . LEU A 1 206 ? 3.172 -9.445 -16.641 1 98.94 206 LEU A C 1
ATOM 1571 O O . LEU A 1 206 ? 2.617 -8.453 -16.156 1 98.94 206 LEU A O 1
ATOM 1575 N N . ALA A 1 207 ? 3.9 -9.406 -17.719 1 98.94 207 ALA A N 1
ATOM 1576 C CA . ALA A 1 207 ? 3.963 -8.188 -18.516 1 98.94 207 ALA A CA 1
ATOM 1577 C C . ALA A 1 207 ? 2.754 -8.078 -19.438 1 98.94 207 ALA A C 1
ATOM 1579 O O . ALA A 1 207 ? 2.301 -9.07 -20 1 98.94 207 ALA A O 1
ATOM 1580 N N . SER A 1 208 ? 2.291 -6.848 -19.578 1 98.81 208 SER A N 1
ATOM 1581 C CA . SER A 1 208 ? 1.303 -6.629 -20.625 1 98.81 208 SER A CA 1
ATOM 1582 C C . SER A 1 208 ? 1.907 -6.852 -22.016 1 98.81 208 SER A C 1
ATOM 1584 O O . SER A 1 208 ? 3.121 -6.734 -22.188 1 98.81 208 SER A O 1
ATOM 1586 N N . PRO A 1 209 ? 1.02 -7.148 -22.953 1 97.94 209 PRO A N 1
ATOM 1587 C CA . PRO A 1 209 ? 1.546 -7.43 -24.297 1 97.94 209 PRO A CA 1
ATOM 1588 C C . PRO A 1 209 ? 2.363 -6.27 -24.859 1 97.94 209 PRO A C 1
ATOM 1590 O O . PRO A 1 209 ? 3.338 -6.492 -25.578 1 97.94 209 PRO A O 1
ATOM 1593 N N . ASP A 1 210 ? 2.043 -5.012 -24.547 1 98.25 210 ASP A N 1
ATOM 1594 C CA . ASP A 1 210 ? 2.75 -3.857 -25.094 1 98.25 210 ASP A CA 1
ATOM 1595 C C . ASP A 1 210 ? 3.934 -3.471 -24.203 1 98.25 210 ASP A C 1
ATOM 1597 O O . ASP A 1 210 ? 4.66 -2.521 -24.516 1 98.25 210 ASP A O 1
ATOM 1601 N N . GLY A 1 211 ? 4.105 -4.125 -23.109 1 98.69 211 GLY A N 1
ATOM 1602 C CA . GLY A 1 211 ? 5.254 -3.939 -22.234 1 98.69 211 GLY A CA 1
ATOM 1603 C C . GLY A 1 211 ? 5.152 -2.695 -21.375 1 98.69 211 GLY A C 1
ATOM 1604 O O . GLY A 1 211 ? 6.086 -2.365 -20.641 1 98.69 211 GLY A O 1
ATOM 1605 N N . LYS A 1 212 ? 4.051 -2.035 -21.312 1 98.75 212 LYS A N 1
ATOM 1606 C CA . LYS A 1 212 ? 3.928 -0.768 -20.594 1 98.75 212 LYS A CA 1
ATOM 1607 C C . LYS A 1 212 ? 3.492 -0.989 -19.156 1 98.75 212 LYS A C 1
ATOM 1609 O O . LYS A 1 212 ? 3.596 -0.085 -18.312 1 98.75 212 LYS A O 1
ATOM 1614 N N . LYS A 1 213 ? 2.934 -2.188 -18.906 1 98.88 213 LYS A N 1
ATOM 1615 C CA . LYS A 1 213 ? 2.447 -2.525 -17.578 1 98.88 213 LYS A CA 1
ATOM 1616 C C . LYS A 1 213 ? 2.977 -3.885 -17.125 1 98.88 213 LYS A C 1
ATOM 1618 O O . LYS A 1 213 ? 3.281 -4.742 -17.953 1 98.88 213 LYS A O 1
ATOM 1623 N N . LEU A 1 214 ? 3.139 -4.012 -15.844 1 98.94 214 LEU A N 1
ATOM 1624 C CA . LEU A 1 214 ? 3.291 -5.297 -15.164 1 98.94 214 LEU A CA 1
ATOM 1625 C C . LEU A 1 214 ? 2.1 -5.578 -14.258 1 98.94 214 LEU A C 1
ATOM 1627 O O . LEU A 1 214 ? 1.588 -4.668 -13.594 1 98.94 214 LEU A O 1
ATOM 1631 N N . TYR A 1 215 ? 1.657 -6.758 -14.266 1 98.94 215 TYR A N 1
ATOM 1632 C CA . TYR A 1 215 ? 0.643 -7.23 -13.328 1 98.94 215 TYR A CA 1
ATOM 1633 C C . TYR A 1 215 ? 1.25 -8.172 -12.297 1 98.94 215 TYR A C 1
ATOM 1635 O O . TYR A 1 215 ? 2.025 -9.062 -12.641 1 98.94 215 TYR A O 1
ATOM 1643 N N . VAL A 1 216 ? 0.919 -7.926 -11.023 1 98.88 216 VAL A N 1
ATOM 1644 C CA . VAL A 1 216 ? 1.528 -8.664 -9.922 1 98.88 216 VAL A CA 1
ATOM 1645 C C . VAL A 1 216 ? 0.439 -9.305 -9.07 1 98.88 216 VAL A C 1
ATOM 1647 O O . VAL A 1 216 ? -0.461 -8.625 -8.578 1 98.88 216 VAL A O 1
ATOM 1650 N N . GLY A 1 217 ? 0.481 -10.641 -8.93 1 98.81 217 GLY A N 1
ATOM 1651 C CA . GLY A 1 217 ? -0.354 -11.289 -7.938 1 98.81 217 GLY A CA 1
ATOM 1652 C C . GLY A 1 217 ? 0.205 -11.195 -6.531 1 98.81 217 GLY A C 1
ATOM 1653 O O . GLY A 1 217 ? 1.337 -11.609 -6.277 1 98.81 217 GLY A O 1
ATOM 1654 N N . VAL A 1 218 ? -0.549 -10.594 -5.602 1 98.06 218 VAL A N 1
ATOM 1655 C CA . VAL A 1 218 ? -0.13 -10.438 -4.211 1 98.06 218 VAL A CA 1
ATOM 1656 C C . VAL A 1 218 ? -1.083 -11.203 -3.293 1 98.06 218 VAL A C 1
ATOM 1658 O O . VAL A 1 218 ? -2.281 -10.914 -3.258 1 98.06 218 VAL A O 1
ATOM 1661 N N . GLY A 1 219 ? -0.555 -12.133 -2.557 1 96.88 219 GLY A N 1
ATOM 1662 C CA . GLY A 1 219 ? -1.38 -12.945 -1.677 1 96.88 219 GLY A CA 1
ATOM 1663 C C . GLY A 1 219 ? -1.664 -12.281 -0.343 1 96.88 219 GLY A C 1
ATOM 1664 O O . GLY A 1 219 ? -0.95 -11.359 0.063 1 96.88 219 GLY A O 1
ATOM 1665 N N . SER A 1 220 ? -2.678 -12.773 0.339 1 95.19 220 SER A N 1
ATOM 1666 C CA . SER A 1 220 ? -3.039 -12.297 1.672 1 95.19 220 SER A CA 1
ATOM 1667 C C . SER A 1 220 ? -1.976 -12.672 2.699 1 95.19 220 SER A C 1
ATOM 1669 O O . SER A 1 220 ? -1.163 -13.57 2.461 1 95.19 220 SER A O 1
ATOM 1671 N N . ASN A 1 221 ? -2.035 -11.945 3.785 1 89.69 221 ASN A N 1
ATOM 1672 C CA . ASN A 1 221 ? -1.22 -12.305 4.938 1 89.69 221 ASN A CA 1
ATOM 1673 C C . ASN A 1 221 ? -1.824 -13.477 5.707 1 89.69 221 ASN A C 1
ATOM 1675 O O . ASN A 1 221 ? -1.102 -14.242 6.344 1 89.69 221 ASN A O 1
ATOM 1679 N N . SER A 1 222 ? -3.123 -13.57 5.633 1 88.31 222 SER A N 1
ATOM 1680 C CA . SER A 1 222 ? -3.848 -14.484 6.508 1 88.31 222 SER A CA 1
ATOM 1681 C C . SER A 1 222 ? -4.875 -15.297 5.73 1 88.31 222 SER A C 1
ATOM 1683 O O . SER A 1 222 ? -5.016 -15.133 4.516 1 88.31 222 SER A O 1
ATOM 1685 N N . ASN A 1 223 ? -5.449 -16.219 6.484 1 89.81 223 ASN A N 1
ATOM 1686 C CA . ASN A 1 223 ? -6.516 -17.031 5.902 1 89.81 223 ASN A CA 1
ATOM 1687 C C . ASN A 1 223 ? -7.797 -16.219 5.719 1 89.81 223 ASN A C 1
ATOM 1689 O O . ASN A 1 223 ? -8.391 -16.219 4.637 1 89.81 223 ASN A O 1
ATOM 1693 N N . ILE A 1 224 ? -8.195 -15.508 6.809 1 91.75 224 ILE A N 1
ATOM 1694 C CA . ILE A 1 224 ? -9.453 -14.773 6.805 1 91.75 224 ILE A CA 1
ATOM 1695 C C . ILE A 1 224 ? -9.289 -13.461 7.566 1 91.75 224 ILE A C 1
ATOM 1697 O O . ILE A 1 224 ? -10.18 -13.047 8.312 1 91.75 224 ILE A O 1
ATOM 1701 N N . THR A 1 225 ? -8.094 -12.852 7.609 1 89.94 225 THR A N 1
ATOM 1702 C CA . THR A 1 225 ? -7.773 -11.562 8.219 1 89.94 225 THR A CA 1
ATOM 1703 C C . THR A 1 225 ? -7.645 -11.695 9.734 1 89.94 225 THR A C 1
ATOM 1705 O O . THR A 1 225 ? -8.023 -10.789 10.477 1 89.94 225 THR A O 1
ATOM 1708 N N . GLU A 1 226 ? -7.168 -12.836 10.133 1 85.62 226 GLU A N 1
ATOM 1709 C CA . GLU A 1 226 ? -7.066 -13.078 11.57 1 85.62 226 GLU A CA 1
ATOM 1710 C C . GLU A 1 226 ? -6.035 -12.156 12.211 1 85.62 226 GLU A C 1
ATOM 1712 O O . GLU A 1 226 ? -6.023 -11.984 13.438 1 85.62 226 GLU A O 1
ATOM 1717 N N . ASN A 1 227 ? -5.207 -11.57 11.398 1 81.38 227 ASN A N 1
ATOM 1718 C CA . ASN A 1 227 ? -4.23 -10.609 11.914 1 81.38 227 ASN A CA 1
ATOM 1719 C C . ASN A 1 227 ? -4.719 -9.172 11.758 1 81.38 227 ASN A C 1
ATOM 1721 O O . ASN A 1 227 ? -3.969 -8.227 12 1 81.38 227 ASN A O 1
ATOM 1725 N N . GLY A 1 228 ? -5.957 -9.07 11.344 1 83.44 228 GLY A N 1
ATOM 1726 C CA . GLY A 1 228 ? -6.551 -7.758 11.164 1 83.44 228 GLY A CA 1
ATOM 1727 C C . GLY A 1 228 ? -6.566 -7.301 9.719 1 83.44 228 GLY A C 1
ATOM 1728 O O . GLY A 1 228 ? -5.633 -7.59 8.961 1 83.44 228 GLY A O 1
ATOM 1729 N N . LEU A 1 229 ? -7.543 -6.539 9.391 1 83.88 229 LEU A N 1
ATOM 1730 C CA . LEU A 1 229 ? -7.711 -6.043 8.023 1 83.88 229 LEU A CA 1
ATOM 1731 C C . LEU A 1 229 ? -6.605 -5.059 7.668 1 83.88 229 LEU A C 1
ATOM 1733 O O . LEU A 1 229 ? -6.246 -4.922 6.496 1 83.88 229 LEU A O 1
ATOM 1737 N N . ASP A 1 230 ? -5.945 -4.508 8.68 1 78.94 230 ASP A N 1
ATOM 1738 C CA . ASP A 1 230 ? -4.953 -3.459 8.469 1 78.94 230 ASP A CA 1
ATOM 1739 C C . ASP A 1 230 ? -3.693 -4.02 7.812 1 78.94 230 ASP A C 1
ATOM 1741 O O . ASP A 1 230 ? -3.064 -3.348 6.992 1 78.94 230 ASP A O 1
ATOM 1745 N N . ILE A 1 231 ? -3.402 -5.195 8.18 1 85.25 231 ILE A N 1
ATOM 1746 C CA . ILE A 1 231 ? -2.174 -5.781 7.66 1 85.25 231 ILE A CA 1
ATOM 1747 C C . ILE A 1 231 ? -2.395 -6.258 6.223 1 85.25 231 ILE A C 1
ATOM 1749 O O . ILE A 1 231 ? -1.436 -6.531 5.5 1 85.25 231 ILE A O 1
ATOM 1753 N N . GLU A 1 232 ? -3.666 -6.297 5.805 1 91.62 232 GLU A N 1
ATOM 1754 C CA . GLU A 1 232 ? -4.004 -6.863 4.5 1 91.62 232 GLU A CA 1
ATOM 1755 C C . GLU A 1 232 ? -4.043 -5.781 3.424 1 91.62 232 GLU A C 1
ATOM 1757 O O . GLU A 1 232 ? -4.461 -6.039 2.293 1 91.62 232 GLU A O 1
ATOM 1762 N N . TYR A 1 233 ? -3.572 -4.496 3.75 1 93.12 233 TYR A N 1
ATOM 1763 C CA . TYR A 1 233 ? -3.578 -3.416 2.77 1 93.12 233 TYR A CA 1
ATOM 1764 C C . TYR A 1 233 ? -2.795 -3.809 1.522 1 93.12 233 TYR A C 1
ATOM 1766 O O . TYR A 1 233 ? -1.615 -4.156 1.605 1 93.12 233 TYR A O 1
ATOM 1774 N N . ARG A 1 234 ? -3.492 -3.812 0.308 1 96.19 234 ARG A N 1
ATOM 1775 C CA . ARG A 1 234 ? -3.004 -4.113 -1.034 1 96.19 234 ARG A CA 1
ATOM 1776 C C . ARG A 1 234 ? -2.564 -5.566 -1.146 1 96.19 234 ARG A C 1
ATOM 1778 O O . ARG A 1 234 ? -1.72 -5.906 -1.978 1 96.19 234 ARG A O 1
ATOM 1785 N N . ARG A 1 235 ? -3.088 -6.395 -0.248 1 96.19 235 ARG A N 1
ATOM 1786 C CA . ARG A 1 235 ? -2.945 -7.844 -0.33 1 96.19 235 ARG A CA 1
ATOM 1787 C C . ARG A 1 235 ? -4.227 -8.492 -0.843 1 96.19 235 ARG A C 1
ATOM 1789 O O . ARG A 1 235 ? -5.281 -7.852 -0.88 1 96.19 235 ARG A O 1
ATOM 1796 N N . ALA A 1 236 ? -4.082 -9.789 -1.261 1 97.81 236 ALA A N 1
ATOM 1797 C CA . ALA A 1 236 ? -5.184 -10.484 -1.924 1 97.81 236 ALA A CA 1
ATOM 1798 C C . ALA A 1 236 ? -5.676 -9.703 -3.137 1 97.81 236 ALA A C 1
ATOM 1800 O O . ALA A 1 236 ? -6.875 -9.461 -3.281 1 97.81 236 ALA A O 1
ATOM 1801 N N . THR A 1 237 ? -4.723 -9.25 -3.922 1 98.56 237 THR A N 1
ATOM 1802 C CA . THR A 1 237 ? -4.992 -8.375 -5.059 1 98.56 237 THR A CA 1
ATOM 1803 C C . THR A 1 237 ? -4.137 -8.773 -6.262 1 98.56 237 THR A C 1
ATOM 1805 O O . THR A 1 237 ? -3.188 -9.547 -6.125 1 98.56 237 THR A O 1
ATOM 1808 N N . VAL A 1 238 ? -4.57 -8.352 -7.406 1 98.94 238 VAL A N 1
ATOM 1809 C CA . VAL A 1 238 ? -3.686 -8.141 -8.547 1 98.94 238 VAL A CA 1
ATOM 1810 C C . VAL A 1 238 ? -3.391 -6.656 -8.711 1 98.94 238 VAL A C 1
ATOM 1812 O O . VAL A 1 238 ? -4.309 -5.848 -8.883 1 98.94 238 VAL A O 1
ATOM 1815 N N . LEU A 1 239 ? -2.137 -6.27 -8.609 1 98.94 239 LEU A N 1
ATOM 1816 C CA . LEU A 1 239 ? -1.724 -4.887 -8.828 1 98.94 239 LEU A CA 1
ATOM 1817 C C . LEU A 1 239 ? -1.287 -4.672 -10.273 1 98.94 239 LEU A C 1
ATOM 1819 O O . LEU A 1 239 ? -0.759 -5.586 -10.914 1 98.94 239 LEU A O 1
ATOM 1823 N N . GLU A 1 240 ? -1.556 -3.527 -10.805 1 98.94 240 GLU A N 1
ATOM 1824 C CA . GLU A 1 240 ? -1.007 -3.053 -12.07 1 98.94 240 GLU A CA 1
ATOM 1825 C C . GLU A 1 240 ? 0.087 -2.014 -11.844 1 98.94 240 GLU A C 1
ATOM 1827 O O . GLU A 1 240 ? -0.113 -1.045 -11.109 1 98.94 240 GLU A O 1
ATOM 1832 N N . VAL A 1 241 ? 1.216 -2.217 -12.406 1 98.94 241 VAL A N 1
ATOM 1833 C CA . VAL A 1 241 ? 2.385 -1.362 -12.219 1 98.94 241 VAL A CA 1
ATOM 1834 C C . VAL A 1 241 ? 2.805 -0.758 -13.555 1 98.94 241 VAL A C 1
ATOM 1836 O O . VAL A 1 241 ? 2.938 -1.473 -14.555 1 98.94 241 VAL A O 1
ATOM 1839 N N . ASP A 1 242 ? 3.023 0.532 -13.617 1 98.88 242 ASP A N 1
ATOM 1840 C CA . ASP A 1 242 ? 3.541 1.211 -14.797 1 98.88 242 ASP A CA 1
ATOM 1841 C C . ASP A 1 242 ? 5.051 1.018 -14.93 1 98.88 242 ASP A C 1
ATOM 1843 O O . ASP A 1 242 ? 5.805 1.348 -14.008 1 98.88 242 ASP A O 1
ATOM 1847 N N . THR A 1 243 ? 5.496 0.51 -16.078 1 98.75 243 THR A N 1
ATOM 1848 C CA . THR A 1 243 ? 6.902 0.137 -16.203 1 98.75 243 THR A CA 1
ATOM 1849 C C . THR A 1 243 ? 7.781 1.378 -16.312 1 98.75 243 THR A C 1
ATOM 1851 O O . THR A 1 243 ? 8.992 1.312 -16.094 1 98.75 243 THR A O 1
ATOM 1854 N N . ALA A 1 244 ? 7.227 2.486 -16.672 1 98.12 244 ALA A N 1
ATOM 1855 C CA . ALA A 1 244 ? 8.008 3.711 -16.844 1 98.12 244 ALA A CA 1
ATOM 1856 C C . ALA A 1 244 ? 8.203 4.418 -15.5 1 98.12 244 ALA A C 1
ATOM 1858 O O . ALA A 1 244 ? 9.289 4.941 -15.227 1 98.12 244 ALA A O 1
ATOM 1859 N N . THR A 1 245 ? 7.152 4.387 -14.609 1 97.94 245 THR A N 1
ATOM 1860 C CA . THR A 1 245 ? 7.195 5.246 -13.438 1 97.94 245 THR A CA 1
ATOM 1861 C C . THR A 1 245 ? 7.301 4.414 -12.164 1 97.94 245 THR A C 1
ATOM 1863 O O . THR A 1 245 ? 7.68 4.926 -11.109 1 97.94 245 THR A O 1
ATOM 1866 N N . GLY A 1 246 ? 6.836 3.191 -12.25 1 98.69 246 GLY A N 1
ATOM 1867 C CA . GLY A 1 246 ? 6.781 2.346 -11.07 1 98.69 246 GLY A CA 1
ATOM 1868 C C . GLY A 1 246 ? 5.516 2.539 -10.258 1 98.69 246 GLY A C 1
ATOM 1869 O O . GLY A 1 246 ? 5.289 1.835 -9.273 1 98.69 246 GLY A O 1
ATOM 1870 N N . ALA A 1 247 ? 4.656 3.492 -10.672 1 98.81 247 ALA A N 1
ATOM 1871 C CA . ALA A 1 247 ? 3.395 3.691 -9.969 1 98.81 247 ALA A CA 1
ATOM 1872 C C . ALA A 1 247 ? 2.48 2.48 -10.125 1 98.81 247 ALA A C 1
ATOM 1874 O O . ALA A 1 247 ? 2.436 1.865 -11.195 1 98.81 247 ALA A O 1
ATOM 1875 N N . SER A 1 248 ? 1.735 2.186 -9.023 1 98.88 248 SER A N 1
ATOM 1876 C CA . SER A 1 248 ? 0.885 1.001 -9.07 1 98.88 248 SER A CA 1
ATOM 1877 C C . SER A 1 248 ? -0.521 1.308 -8.57 1 98.88 248 SER A C 1
ATOM 1879 O O . SER A 1 248 ? -0.732 2.301 -7.867 1 98.88 248 SER A O 1
ATOM 1881 N N . ARG A 1 249 ? -1.479 0.522 -8.992 1 98.81 249 ARG A N 1
ATOM 1882 C CA . ARG A 1 249 ? -2.861 0.57 -8.523 1 98.81 249 ARG A CA 1
ATOM 1883 C C . ARG A 1 249 ? -3.436 -0.834 -8.367 1 98.81 249 ARG A C 1
ATOM 1885 O O . ARG A 1 249 ? -2.926 -1.787 -8.961 1 98.81 249 ARG A O 1
ATOM 1892 N N . ILE A 1 250 ? -4.449 -0.922 -7.578 1 98.75 250 ILE A N 1
ATOM 1893 C CA . ILE A 1 250 ? -5.203 -2.168 -7.492 1 98.75 250 ILE A CA 1
ATOM 1894 C C . ILE A 1 250 ? -6.012 -2.371 -8.773 1 98.75 250 ILE A C 1
ATOM 1896 O O . ILE A 1 250 ? -6.902 -1.578 -9.086 1 98.75 250 ILE A O 1
ATOM 1900 N N . PHE A 1 251 ? -5.641 -3.367 -9.484 1 98.88 251 PHE A N 1
ATOM 1901 C CA . PHE A 1 251 ? -6.383 -3.723 -10.688 1 98.88 251 PHE A CA 1
ATOM 1902 C C . PHE A 1 251 ? -7.641 -4.512 -10.328 1 98.88 251 PHE A C 1
ATOM 1904 O O . PHE A 1 251 ? -8.727 -4.207 -10.82 1 98.88 251 PHE A O 1
ATOM 1911 N N . ALA A 1 252 ? -7.473 -5.457 -9.438 1 98.88 252 ALA A N 1
ATOM 1912 C CA . ALA A 1 252 ? -8.555 -6.273 -8.898 1 98.88 252 ALA A CA 1
ATOM 1913 C C . ALA A 1 252 ? -8.266 -6.691 -7.461 1 98.88 252 ALA A C 1
ATOM 1915 O O . ALA A 1 252 ? -7.105 -6.734 -7.047 1 98.88 252 ALA A O 1
ATOM 1916 N N . SER A 1 253 ? -9.344 -6.988 -6.75 1 98.69 253 SER A N 1
ATOM 1917 C CA . SER A 1 253 ? -9.188 -7.332 -5.34 1 98.69 253 SER A CA 1
ATOM 1918 C C . SER A 1 253 ? -10.031 -8.547 -4.973 1 98.69 253 SER A C 1
ATOM 1920 O O . SER A 1 253 ? -10.828 -9.023 -5.781 1 98.69 253 SER A O 1
ATOM 1922 N N . GLY A 1 254 ? -9.766 -9.062 -3.844 1 98.69 254 GLY A N 1
ATOM 1923 C CA . GLY A 1 254 ? -10.523 -10.188 -3.316 1 98.69 254 GLY A CA 1
ATOM 1924 C C . GLY A 1 254 ? -10.062 -11.523 -3.854 1 98.69 254 GLY A C 1
ATOM 1925 O O . GLY A 1 254 ? -10.812 -12.5 -3.848 1 98.69 254 GLY A O 1
ATOM 1926 N N . ILE A 1 255 ? -8.938 -11.578 -4.441 1 98.88 255 ILE A N 1
ATOM 1927 C CA . ILE A 1 255 ? -8.297 -12.828 -4.84 1 98.88 255 ILE A CA 1
ATOM 1928 C C . ILE A 1 255 ? -7.262 -13.234 -3.795 1 98.88 255 ILE A C 1
ATOM 1930 O O . ILE A 1 255 ? -6.172 -12.648 -3.736 1 98.88 255 ILE A O 1
ATOM 1934 N N . ARG A 1 256 ? -7.523 -14.172 -2.998 1 98.31 256 ARG A N 1
ATOM 1935 C CA . ARG A 1 256 ? -6.809 -14.438 -1.756 1 98.31 256 ARG A CA 1
ATOM 1936 C C . ARG A 1 256 ? -5.316 -14.617 -2.012 1 98.31 256 ARG A C 1
ATOM 1938 O O . ARG A 1 256 ? -4.484 -14.008 -1.34 1 98.31 256 ARG A O 1
ATOM 1945 N N . ASN A 1 257 ? -4.965 -15.531 -2.902 1 98.12 257 ASN A N 1
ATOM 1946 C CA . ASN A 1 257 ? -3.566 -15.812 -3.217 1 98.12 257 ASN A CA 1
ATOM 1947 C C . ASN A 1 257 ? -3.377 -16.125 -4.699 1 98.12 257 ASN A C 1
ATOM 1949 O O . ASN A 1 257 ? -3.254 -17.281 -5.09 1 98.12 257 ASN A O 1
ATOM 1953 N N . PRO A 1 258 ? -3.359 -15.031 -5.527 1 98.81 258 PRO A N 1
ATOM 1954 C CA . PRO A 1 258 ? -3.123 -15.227 -6.961 1 98.81 258 PRO A CA 1
ATOM 1955 C C . PRO A 1 258 ? -1.667 -15.562 -7.281 1 98.81 258 PRO A C 1
ATOM 1957 O O . PRO A 1 258 ? -0.828 -14.656 -7.348 1 98.81 258 PRO A O 1
ATOM 1960 N N . THR A 1 259 ? -1.4 -16.766 -7.629 1 98.62 259 THR A N 1
ATOM 1961 C CA . THR A 1 259 ? -0.028 -17.25 -7.727 1 98.62 259 THR A CA 1
ATOM 1962 C C . THR A 1 259 ? 0.409 -17.359 -9.18 1 98.62 259 THR A C 1
ATOM 1964 O O . THR A 1 259 ? 1.586 -17.594 -9.469 1 98.62 259 THR A O 1
ATOM 1967 N N . GLY A 1 260 ? -0.494 -17.203 -10.055 1 98.81 260 GLY A N 1
ATOM 1968 C CA . GLY A 1 260 ? -0.196 -17.25 -11.477 1 98.81 260 GLY A CA 1
ATOM 1969 C C . GLY A 1 260 ? -1.107 -16.359 -12.297 1 98.81 260 GLY A C 1
ATOM 1970 O O . GLY A 1 260 ? -2.307 -16.266 -12.023 1 98.81 260 GLY A O 1
ATOM 1971 N N . LEU A 1 261 ? -0.536 -15.773 -13.297 1 98.94 261 LEU A N 1
ATOM 1972 C CA . LEU A 1 261 ? -1.245 -14.891 -14.219 1 98.94 261 LEU A CA 1
ATOM 1973 C C . LEU A 1 261 ? -0.932 -15.25 -15.664 1 98.94 261 LEU A C 1
ATOM 1975 O O . LEU A 1 261 ? 0.176 -15.695 -15.977 1 98.94 261 LEU A O 1
ATOM 1979 N N . GLY A 1 262 ? -1.909 -15.047 -16.531 1 98.81 262 GLY A N 1
ATOM 1980 C CA . GLY A 1 262 ? -1.703 -15.273 -17.953 1 98.81 262 GLY A CA 1
ATOM 1981 C C . GLY A 1 262 ? -2.715 -14.562 -18.828 1 98.81 262 GLY A C 1
ATOM 1982 O O . GLY A 1 262 ? -3.84 -14.297 -18.391 1 98.81 262 GLY A O 1
ATOM 1983 N N . TRP A 1 263 ? -2.295 -14.234 -20 1 98.75 263 TRP A N 1
ATOM 1984 C CA . TRP A 1 263 ? -3.201 -13.703 -21 1 98.75 263 TRP A CA 1
ATOM 1985 C C . TRP A 1 263 ? -3.816 -14.82 -21.828 1 98.75 263 TRP A C 1
ATOM 1987 O O . TRP A 1 263 ? -3.098 -15.602 -22.453 1 98.75 263 TRP A O 1
ATOM 1997 N N . GLU A 1 264 ? -5.109 -14.898 -21.812 1 98.69 264 GLU A N 1
ATOM 1998 C CA . GLU A 1 264 ? -5.773 -15.844 -22.703 1 98.69 264 GLU A CA 1
ATOM 1999 C C . GLU A 1 264 ? -5.566 -15.461 -24.172 1 98.69 264 GLU A C 1
ATOM 2001 O O . GLU A 1 264 ? -5.789 -14.312 -24.547 1 98.69 264 GLU A O 1
ATOM 2006 N N . PRO A 1 265 ? -5.188 -16.391 -25 1 97.69 265 PRO A N 1
ATOM 2007 C CA . PRO A 1 265 ? -4.633 -16.031 -26.297 1 97.69 265 PRO A CA 1
ATOM 2008 C C . PRO A 1 265 ? -5.711 -15.609 -27.297 1 97.69 265 PRO A C 1
ATOM 2010 O O . PRO A 1 265 ? -5.41 -14.922 -28.281 1 97.69 265 PRO A O 1
ATOM 2013 N N . GLN A 1 266 ? -6.879 -15.938 -27.172 1 96.81 266 GLN A N 1
ATOM 2014 C CA . GLN A 1 266 ? -7.91 -15.602 -28.141 1 96.81 266 GLN A CA 1
ATOM 2015 C C . GLN A 1 266 ? -8.562 -14.266 -27.828 1 96.81 266 GLN A C 1
ATOM 2017 O O . GLN A 1 266 ? -8.688 -13.406 -28.703 1 96.81 266 GLN A O 1
ATOM 2022 N N . THR A 1 267 ? -8.914 -14.055 -26.594 1 97.69 267 THR A N 1
ATOM 2023 C CA . THR A 1 267 ? -9.664 -12.859 -26.219 1 97.69 267 THR A CA 1
ATOM 2024 C C . THR A 1 267 ? -8.719 -11.781 -25.688 1 97.69 267 THR A C 1
ATOM 2026 O O . THR A 1 267 ? -9.086 -10.602 -25.625 1 97.69 267 THR A O 1
ATOM 2029 N N . GLY A 1 268 ? -7.574 -12.18 -25.219 1 97.94 268 GLY A N 1
ATOM 2030 C CA . GLY A 1 268 ? -6.633 -11.234 -24.625 1 97.94 268 GLY A CA 1
ATOM 2031 C C . GLY A 1 268 ? -6.961 -10.883 -23.188 1 97.94 268 GLY A C 1
ATOM 2032 O O . GLY A 1 268 ? -6.344 -9.984 -22.609 1 97.94 268 GLY A O 1
ATOM 2033 N N . LYS A 1 269 ? -7.859 -11.602 -22.547 1 98.5 269 LYS A N 1
ATOM 2034 C CA . LYS A 1 269 ? -8.234 -11.312 -21.172 1 98.5 269 LYS A CA 1
ATOM 2035 C C . LYS A 1 269 ? -7.18 -11.828 -20.188 1 98.5 269 LYS A C 1
ATOM 2037 O O . LYS A 1 269 ? -6.559 -12.867 -20.422 1 98.5 269 LYS A O 1
ATOM 2042 N N . LEU A 1 270 ? -7.059 -11.094 -19.078 1 98.88 270 LEU A N 1
ATOM 2043 C CA . LEU A 1 270 ? -6.188 -11.531 -18 1 98.88 270 LEU A CA 1
ATOM 2044 C C . LEU A 1 270 ? -6.848 -12.641 -17.188 1 98.88 270 LEU A C 1
ATOM 2046 O O . LEU A 1 270 ? -8.039 -12.57 -16.875 1 98.88 270 LEU A O 1
ATOM 2050 N N . TRP A 1 271 ? -6.117 -13.68 -16.906 1 98.94 271 TRP A N 1
ATOM 2051 C CA . TRP A 1 271 ? -6.578 -14.781 -16.062 1 98.94 271 TRP A CA 1
ATOM 2052 C C . TRP A 1 271 ? -5.625 -15 -14.891 1 98.94 271 TRP A C 1
ATOM 2054 O O . TRP A 1 271 ? -4.445 -14.656 -14.969 1 98.94 271 TRP A O 1
ATOM 2064 N N . ALA A 1 272 ? -6.16 -15.562 -13.812 1 98.94 272 ALA A N 1
ATOM 2065 C CA . ALA A 1 272 ? -5.375 -15.906 -12.625 1 98.94 272 ALA A CA 1
ATOM 2066 C C . ALA A 1 272 ? -5.777 -17.266 -12.078 1 98.94 272 ALA A C 1
ATOM 2068 O O . ALA A 1 272 ? -6.93 -17.688 -12.219 1 98.94 272 ALA A O 1
ATOM 2069 N N . ILE A 1 273 ? -4.82 -17.953 -11.547 1 98.94 273 ILE A N 1
ATOM 2070 C CA . ILE A 1 273 ? -5.105 -19.047 -10.617 1 98.94 273 ILE A CA 1
ATOM 2071 C C . ILE A 1 273 ? -4.945 -18.547 -9.18 1 98.94 273 ILE A C 1
ATOM 2073 O O . ILE A 1 273 ? -4.129 -17.656 -8.914 1 98.94 273 ILE A O 1
ATOM 2077 N N . ALA A 1 274 ? -5.738 -19.125 -8.273 1 98.81 274 ALA A N 1
ATOM 2078 C CA . ALA A 1 274 ? -5.699 -18.641 -6.895 1 98.81 274 ALA A CA 1
ATOM 2079 C C . ALA A 1 274 ? -5.922 -19.766 -5.898 1 98.81 274 ALA A C 1
ATOM 2081 O O . ALA A 1 274 ? -6.754 -20.656 -6.129 1 98.81 274 ALA A O 1
ATOM 2082 N N . ASN A 1 275 ? -5.133 -19.734 -4.805 1 98.19 275 ASN A N 1
ATOM 2083 C CA . ASN A 1 275 ? -5.379 -20.578 -3.643 1 98.19 275 ASN A CA 1
ATOM 2084 C C . ASN A 1 275 ? -6.473 -20 -2.75 1 98.19 275 ASN A C 1
ATOM 2086 O O . ASN A 1 275 ? -6.465 -18.812 -2.445 1 98.19 275 ASN A O 1
ATOM 2090 N N . GLU A 1 276 ? -7.363 -20.844 -2.352 1 97.38 276 GLU A N 1
ATOM 2091 C CA . GLU A 1 276 ? -8.43 -20.391 -1.468 1 97.38 276 GLU A CA 1
ATOM 2092 C C . GLU A 1 276 ? -8.125 -20.734 -0.011 1 97.38 276 GLU A C 1
ATOM 2094 O O . GLU A 1 276 ? -7.062 -21.266 0.295 1 97.38 276 GLU A O 1
ATOM 2099 N N . ARG A 1 277 ? -9.039 -20.281 0.89 1 93.94 277 ARG A N 1
ATOM 2100 C CA . ARG A 1 277 ? -8.828 -20.328 2.332 1 93.94 277 ARG A CA 1
ATOM 2101 C C . ARG A 1 277 ? -8.945 -21.766 2.85 1 93.94 277 ARG A C 1
ATOM 2103 O O . ARG A 1 277 ? -9.484 -22.641 2.166 1 93.94 277 ARG A O 1
ATOM 2110 N N . ASP A 1 278 ? -8.43 -21.891 4.016 1 89.12 278 ASP A N 1
ATOM 2111 C CA . ASP A 1 278 ? -8.43 -23.172 4.688 1 89.12 278 ASP A CA 1
ATOM 2112 C C . ASP A 1 278 ? -9.312 -23.156 5.934 1 89.12 278 ASP A C 1
ATOM 2114 O O . ASP A 1 278 ? -10.008 -22.172 6.188 1 89.12 278 ASP A O 1
ATOM 2118 N N . GLU A 1 279 ? -9.406 -24.297 6.586 1 86.75 279 GLU A N 1
ATOM 2119 C CA . GLU A 1 279 ? -9.875 -24.484 7.953 1 86.75 279 GLU A CA 1
ATOM 2120 C C . GLU A 1 279 ? -11.398 -24.547 8.008 1 86.75 279 GLU A C 1
ATOM 2122 O O . GLU A 1 279 ? -12 -24.297 9.055 1 86.75 279 GLU A O 1
ATOM 2127 N N . ILE A 1 280 ? -11.984 -24.781 6.855 1 89.69 280 ILE A N 1
ATOM 2128 C CA . ILE A 1 280 ? -13.438 -24.953 6.926 1 89.69 280 ILE A CA 1
ATOM 2129 C C . ILE A 1 280 ? -13.836 -26.25 6.234 1 89.69 280 ILE A C 1
ATOM 2131 O O . ILE A 1 280 ? -14.969 -26.391 5.766 1 89.69 280 ILE A O 1
ATOM 2135 N N . GLY A 1 281 ? -12.898 -27.219 6.133 1 87.69 281 GLY A N 1
ATOM 2136 C CA . GLY A 1 281 ? -13.203 -28.547 5.664 1 87.69 281 GLY A CA 1
ATOM 2137 C C . GLY A 1 281 ? -12.273 -29.016 4.559 1 87.69 281 GLY A C 1
ATOM 2138 O O . GLY A 1 281 ? -11.742 -28.203 3.805 1 87.69 281 GLY A O 1
ATOM 2139 N N . ALA A 1 282 ? -12.203 -30.281 4.383 1 88.38 282 ALA A N 1
ATOM 2140 C CA . ALA A 1 282 ? -11.344 -30.906 3.377 1 88.38 282 ALA A CA 1
ATOM 2141 C C . ALA A 1 282 ? -11.891 -30.672 1.971 1 88.38 282 ALA A C 1
ATOM 2143 O O . ALA A 1 282 ? -11.133 -30.688 0.995 1 88.38 282 ALA A O 1
ATOM 2144 N N . ASP A 1 283 ? -13.219 -30.484 1.947 1 92.94 283 ASP A N 1
ATOM 2145 C CA . ASP A 1 283 ? -13.859 -30.312 0.649 1 92.94 283 ASP A CA 1
ATOM 2146 C C . ASP A 1 283 ? -14.25 -28.844 0.42 1 92.94 283 ASP A C 1
ATOM 2148 O O . ASP A 1 283 ? -15.156 -28.562 -0.359 1 92.94 283 ASP A O 1
ATOM 2152 N N . LEU A 1 284 ? -13.664 -28.016 1.195 1 92.62 284 LEU A N 1
ATOM 2153 C CA . LEU A 1 284 ? -13.812 -26.562 1.065 1 92.62 284 LEU A CA 1
ATOM 2154 C C . LEU A 1 284 ? -12.469 -25.859 1.261 1 92.62 284 LEU A C 1
ATOM 2156 O O . LEU A 1 284 ? -11.664 -26.281 2.094 1 92.62 284 LEU A O 1
ATOM 2160 N N . VAL A 1 285 ? -12.289 -24.859 0.552 1 95.31 285 VAL A N 1
ATOM 2161 C CA . VAL A 1 285 ? -12.898 -24.172 -0.571 1 95.31 285 VAL A CA 1
ATOM 2162 C C . VAL A 1 285 ? -12.141 -24.484 -1.856 1 95.31 285 VAL A C 1
ATOM 2164 O O . VAL A 1 285 ? -10.906 -24.531 -1.863 1 95.31 285 VAL A O 1
ATOM 2167 N N . PRO A 1 286 ? -12.797 -24.75 -2.941 1 97.75 286 PRO A N 1
ATOM 2168 C CA . PRO A 1 286 ? -12.047 -25.031 -4.168 1 97.75 286 PRO A CA 1
ATOM 2169 C C . PRO A 1 286 ? -11.133 -23.891 -4.59 1 97.75 286 PRO A C 1
ATOM 2171 O O . PRO A 1 286 ? -11.57 -22.734 -4.629 1 97.75 286 PRO A O 1
ATOM 2174 N N . ASP A 1 287 ? -9.852 -24.234 -4.871 1 98.56 287 ASP A N 1
ATOM 2175 C CA . ASP A 1 287 ? -9.008 -23.312 -5.617 1 98.56 287 ASP A CA 1
ATOM 2176 C C . ASP A 1 287 ? -9.578 -23.047 -7.012 1 98.56 287 ASP A C 1
ATOM 2178 O O . ASP A 1 287 ? -10.43 -23.797 -7.488 1 98.56 287 ASP A O 1
ATOM 2182 N N . TYR A 1 288 ? -9.055 -21.922 -7.66 1 98.88 288 TYR A N 1
ATOM 2183 C CA . TYR A 1 288 ? -9.812 -21.656 -8.875 1 98.88 288 TYR A CA 1
ATOM 2184 C C . TYR A 1 288 ? -8.93 -21 -9.93 1 98.88 288 TYR A C 1
ATOM 2186 O O . TYR A 1 288 ? -7.812 -20.578 -9.641 1 98.88 288 TYR A O 1
ATOM 2194 N N . LEU A 1 289 ? -9.375 -21.109 -11.133 1 98.94 289 LEU A N 1
ATOM 2195 C CA . LEU A 1 289 ? -8.992 -20.391 -12.344 1 98.94 289 LEU A CA 1
ATOM 2196 C C . LEU A 1 289 ? -10.07 -19.391 -12.75 1 98.94 289 LEU A C 1
ATOM 2198 O O . LEU A 1 289 ? -11.25 -19.75 -12.852 1 98.94 289 LEU A O 1
ATOM 2202 N N . THR A 1 290 ? -9.625 -18.094 -12.953 1 98.94 290 THR A N 1
ATOM 2203 C CA . THR A 1 290 ? -10.672 -17.125 -13.281 1 98.94 290 THR A CA 1
ATOM 2204 C C . THR A 1 290 ? -10.117 -16 -14.164 1 98.94 290 THR A C 1
ATOM 2206 O O . THR A 1 290 ? -8.93 -15.688 -14.094 1 98.94 290 THR A O 1
ATOM 2209 N N . SER A 1 291 ? -11.008 -15.445 -15 1 98.88 291 SER A N 1
ATOM 2210 C CA . SER A 1 291 ? -10.695 -14.18 -15.656 1 98.88 291 SER A CA 1
ATOM 2211 C C . SER A 1 291 ? -10.688 -13.023 -14.656 1 98.88 291 SER A C 1
ATOM 2213 O O . SER A 1 291 ? -11.461 -13.023 -13.695 1 98.88 291 SER A O 1
ATOM 2215 N N . VAL A 1 292 ? -9.812 -12.078 -14.867 1 98.94 292 VAL A N 1
ATOM 2216 C CA . VAL A 1 292 ? -9.656 -10.945 -13.961 1 98.94 292 VAL A CA 1
ATOM 2217 C C . VAL A 1 292 ? -9.984 -9.648 -14.688 1 98.94 292 VAL A C 1
ATOM 2219 O O . VAL A 1 292 ? -9.391 -9.344 -15.727 1 98.94 292 VAL A O 1
ATOM 2222 N N . GLN A 1 293 ? -10.891 -8.891 -14.172 1 98.44 293 GLN A N 1
ATOM 2223 C CA . GLN A 1 293 ? -11.266 -7.637 -14.82 1 98.44 293 GLN A CA 1
ATOM 2224 C C . GLN A 1 293 ? -10.883 -6.438 -13.953 1 98.44 293 GLN A C 1
ATOM 2226 O O . GLN A 1 293 ? -10.812 -6.547 -12.727 1 98.44 293 GLN A O 1
ATOM 2231 N N . ASP A 1 294 ? -10.688 -5.328 -14.648 1 98.5 294 ASP A N 1
ATOM 2232 C CA . ASP A 1 294 ? -10.344 -4.074 -13.984 1 98.5 294 ASP A CA 1
ATOM 2233 C C . ASP A 1 294 ? -11.453 -3.643 -13.023 1 98.5 294 ASP A C 1
ATOM 2235 O O . ASP A 1 294 ? -12.609 -3.498 -13.43 1 98.5 294 ASP A O 1
ATOM 2239 N N . GLY A 1 295 ? -11.117 -3.473 -11.727 1 98 295 GLY A N 1
ATOM 2240 C CA . GLY A 1 295 ? -12.078 -3.068 -10.711 1 98 295 GLY A CA 1
ATOM 2241 C C . GLY A 1 295 ? -12.836 -4.234 -10.109 1 98 295 GLY A C 1
ATOM 2242 O O . GLY A 1 295 ? -13.672 -4.047 -9.227 1 98 295 GLY A O 1
ATOM 2243 N N . GLY A 1 296 ? -12.5 -5.457 -10.539 1 98.75 296 GLY A N 1
ATOM 2244 C CA . GLY A 1 296 ? -13.219 -6.625 -10.047 1 98.75 296 GLY A CA 1
ATOM 2245 C C . GLY A 1 296 ? -12.93 -6.93 -8.586 1 98.75 296 GLY A C 1
ATOM 2246 O O . GLY A 1 296 ? -11.812 -6.715 -8.117 1 98.75 296 GLY A O 1
ATOM 2247 N N . PHE A 1 297 ? -13.977 -7.406 -7.883 1 98.81 297 PHE A N 1
ATOM 2248 C CA . PHE A 1 297 ? -13.867 -7.922 -6.523 1 98.81 297 PHE A CA 1
ATOM 2249 C C . PHE A 1 297 ? -14.289 -9.383 -6.461 1 98.81 297 PHE A C 1
ATOM 2251 O O . PHE A 1 297 ? -15.43 -9.727 -6.789 1 98.81 297 PHE A O 1
ATOM 2258 N N . TYR A 1 298 ? -13.422 -10.273 -5.957 1 98.94 298 TYR A N 1
ATOM 2259 C CA . TYR A 1 298 ? -13.656 -11.703 -6.09 1 98.94 298 TYR A CA 1
ATOM 2260 C C . TYR A 1 298 ? -13.938 -12.344 -4.734 1 98.94 298 TYR A C 1
ATOM 2262 O O . TYR A 1 298 ? -13.703 -13.539 -4.543 1 98.94 298 TYR A O 1
ATOM 2270 N N . GLY A 1 299 ? -14.305 -11.508 -3.729 1 98.75 299 GLY A N 1
ATOM 2271 C CA . GLY A 1 299 ? -15.008 -12.031 -2.568 1 98.75 299 GLY A CA 1
ATOM 2272 C C . GLY A 1 299 ? -14.188 -11.977 -1.296 1 98.75 299 GLY A C 1
ATOM 2273 O O . GLY A 1 299 ? -14.695 -11.633 -0.23 1 98.75 299 GLY A O 1
ATOM 2274 N N . TRP A 1 300 ? -12.898 -12.43 -1.279 1 98.44 300 TRP A N 1
ATOM 2275 C CA . TRP A 1 300 ? -12.078 -12.469 -0.07 1 98.44 300 TRP A CA 1
ATOM 2276 C C . TRP A 1 300 ? -11.992 -11.086 0.571 1 98.44 300 TRP A C 1
ATOM 2278 O O . TRP A 1 300 ? -11.781 -10.086 -0.12 1 98.44 300 TRP A O 1
ATOM 2288 N N . PRO A 1 301 ? -12.133 -10.875 1.834 1 97.94 301 PRO A N 1
ATOM 2289 C CA . PRO A 1 301 ? -12.156 -12.008 2.768 1 97.94 301 PRO A CA 1
ATOM 2290 C C . PRO A 1 301 ? -13.578 -12.445 3.123 1 97.94 301 PRO A C 1
ATOM 2292 O O . PRO A 1 301 ? -13.766 -13.484 3.76 1 97.94 301 PRO A O 1
ATOM 2295 N N . TRP A 1 302 ? -14.578 -11.766 2.715 1 98.44 302 TRP A N 1
ATOM 2296 C CA . TRP A 1 302 ? -15.906 -11.891 3.312 1 98.44 302 TRP A CA 1
ATOM 2297 C C . TRP A 1 302 ? -16.656 -13.086 2.727 1 98.44 302 TRP A C 1
ATOM 2299 O O . TRP A 1 302 ? -17.594 -13.594 3.334 1 98.44 302 TRP A O 1
ATOM 2309 N N . SER A 1 303 ? -16.312 -13.484 1.526 1 98.5 303 SER A N 1
ATOM 2310 C CA . SER A 1 303 ? -16.969 -14.609 0.871 1 98.5 303 SER A CA 1
ATOM 2311 C C . SER A 1 303 ? -15.984 -15.414 0.026 1 98.5 303 SER A C 1
ATOM 2313 O O . SER A 1 303 ? -14.836 -15 -0.159 1 98.5 303 SER A O 1
ATOM 2315 N N . TYR A 1 304 ? -16.406 -16.609 -0.333 1 98.25 304 TYR A N 1
ATOM 2316 C CA . TYR A 1 304 ? -15.609 -17.453 -1.214 1 98.25 304 TYR A CA 1
ATOM 2317 C C . TYR A 1 304 ? -16.453 -17.984 -2.369 1 98.25 304 TYR A C 1
ATOM 2319 O O . TYR A 1 304 ? -17.656 -18.172 -2.225 1 98.25 304 TYR A O 1
ATOM 2327 N N . PHE A 1 305 ? -15.766 -18.109 -3.516 1 98.31 305 PHE A N 1
ATOM 2328 C CA . PHE A 1 305 ? -16.375 -18.609 -4.746 1 98.31 305 PHE A CA 1
ATOM 2329 C C . PHE A 1 305 ? -17.703 -17.906 -5.02 1 98.31 305 PHE A C 1
ATOM 2331 O O . PHE A 1 305 ? -18.734 -18.547 -5.18 1 98.31 305 PHE A O 1
ATOM 2338 N N . GLY A 1 306 ? -17.625 -16.594 -5.145 1 98.12 306 GLY A N 1
ATOM 2339 C CA . GLY A 1 306 ? -18.797 -15.75 -5.305 1 98.12 306 GLY A CA 1
ATOM 2340 C C . GLY A 1 306 ? -19.359 -15.266 -3.984 1 98.12 306 GLY A C 1
ATOM 2341 O O . GLY A 1 306 ? -18.641 -14.703 -3.16 1 98.12 306 GLY A O 1
ATOM 2342 N N . GLN A 1 307 ? -20.562 -15.562 -3.746 1 98.12 307 GLN A N 1
ATOM 2343 C CA . GLN A 1 307 ? -21.266 -14.898 -2.652 1 98.12 307 GLN A CA 1
ATOM 2344 C C . GLN A 1 307 ? -21.453 -15.844 -1.472 1 98.12 307 GLN A C 1
ATOM 2346 O O . GLN A 1 307 ? -22.312 -15.609 -0.617 1 98.12 307 GLN A O 1
ATOM 2351 N N . HIS A 1 308 ? -20.688 -16.969 -1.417 1 97.94 308 HIS A N 1
ATOM 2352 C CA . HIS A 1 308 ? -20.75 -17.828 -0.236 1 97.94 308 HIS A CA 1
ATOM 2353 C C . HIS A 1 308 ? -20.094 -17.141 0.962 1 97.94 308 HIS A C 1
ATOM 2355 O O . HIS A 1 308 ? -18.859 -17.016 1.017 1 97.94 308 HIS A O 1
ATOM 2361 N N . VAL A 1 309 ? -20.859 -16.844 1.927 1 97.56 309 VAL A N 1
ATOM 2362 C CA . VAL A 1 309 ? -20.406 -16.031 3.049 1 97.56 309 VAL A CA 1
ATOM 2363 C C . VAL A 1 309 ? -19.469 -16.859 3.936 1 97.56 309 VAL A C 1
ATOM 2365 O O . VAL A 1 309 ? -19.75 -18.016 4.223 1 97.56 309 VAL A O 1
ATOM 2368 N N . ASP A 1 310 ? -18.359 -16.328 4.277 1 96.88 310 ASP A N 1
ATOM 2369 C CA . ASP A 1 310 ? -17.562 -16.859 5.375 1 96.88 310 ASP A CA 1
ATOM 2370 C C . ASP A 1 310 ? -17.906 -16.172 6.695 1 96.88 310 ASP A C 1
ATOM 2372 O O . ASP A 1 310 ? -17.438 -15.07 6.961 1 96.88 310 ASP A O 1
ATOM 2376 N N . ARG A 1 311 ? -18.5 -16.828 7.574 1 94.19 311 ARG A N 1
ATOM 2377 C CA . ARG A 1 311 ? -19.062 -16.234 8.781 1 94.19 311 ARG A CA 1
ATOM 2378 C C . ARG A 1 311 ? -17.969 -15.914 9.797 1 94.19 311 ARG A C 1
ATOM 2380 O O . ARG A 1 311 ? -18.203 -15.18 10.766 1 94.19 311 ARG A O 1
ATOM 2387 N N . ARG A 1 312 ? -16.828 -16.422 9.578 1 94.06 312 ARG A N 1
ATOM 2388 C CA . ARG A 1 312 ? -15.727 -16.188 10.516 1 94.06 312 ARG A CA 1
ATOM 2389 C C . ARG A 1 312 ? -15.219 -14.758 10.406 1 94.06 312 ARG A C 1
ATOM 2391 O O . ARG A 1 312 ? -14.57 -14.258 11.328 1 94.06 312 ARG A O 1
ATOM 2398 N N . VAL A 1 313 ? -15.414 -14.156 9.227 1 95.38 313 VAL A N 1
ATOM 2399 C CA . VAL A 1 313 ? -14.844 -12.836 8.945 1 95.38 313 VAL A CA 1
ATOM 2400 C C . VAL A 1 313 ? -15.664 -11.766 9.664 1 95.38 313 VAL A C 1
ATOM 2402 O O . VAL A 1 313 ? -16.891 -11.719 9.539 1 95.38 313 VAL A O 1
ATOM 2405 N N . GLN A 1 314 ? -14.938 -10.953 10.43 1 91.56 314 GLN A N 1
ATOM 2406 C CA . GLN A 1 314 ? -15.562 -9.852 11.156 1 91.56 314 GLN A CA 1
ATOM 2407 C C . GLN A 1 314 ? -14.883 -8.523 10.828 1 91.56 314 GLN A C 1
ATOM 2409 O O . GLN A 1 314 ? -13.664 -8.469 10.664 1 91.56 314 GLN A O 1
ATOM 2414 N N . PRO A 1 315 ? -15.609 -7.383 10.891 1 90.56 315 PRO A N 1
ATOM 2415 C CA . PRO A 1 315 ? -17.078 -7.367 10.875 1 90.56 315 PRO A CA 1
ATOM 2416 C C . PRO A 1 315 ? -17.656 -7.852 9.547 1 90.56 315 PRO A C 1
ATOM 2418 O O . PRO A 1 315 ? -16.969 -7.801 8.516 1 90.56 315 PRO A O 1
ATOM 2421 N N . PRO A 1 316 ? -18.906 -8.336 9.508 1 95.75 316 PRO A N 1
ATOM 2422 C CA . PRO A 1 316 ? -19.531 -8.734 8.242 1 95.75 316 PRO A CA 1
ATOM 2423 C C . PRO A 1 316 ? -19.75 -7.555 7.293 1 95.75 316 PRO A C 1
ATOM 2425 O O . PRO A 1 316 ? -19.922 -6.422 7.742 1 95.75 316 PRO A O 1
ATOM 2428 N N . ARG A 1 317 ? -19.656 -7.852 6.074 1 97.12 317 ARG A N 1
ATOM 2429 C CA . ARG A 1 317 ? -19.906 -6.859 5.039 1 97.12 317 ARG A CA 1
ATOM 2430 C C . ARG A 1 317 ? -20.812 -7.434 3.941 1 97.12 317 ARG A C 1
ATOM 2432 O O . ARG A 1 317 ? -20.344 -7.703 2.834 1 97.12 317 ARG A O 1
ATOM 2439 N N . PRO A 1 318 ? -22.094 -7.414 4.16 1 98.06 318 PRO A N 1
ATOM 2440 C CA . PRO A 1 318 ? -23.016 -7.965 3.16 1 98.06 318 PRO A CA 1
ATOM 2441 C C . PRO A 1 318 ? -22.969 -7.207 1.836 1 98.06 318 PRO A C 1
ATOM 2443 O O . PRO A 1 318 ? -23.188 -7.797 0.775 1 98.06 318 PRO A O 1
ATOM 2446 N N . ASP A 1 319 ? -22.672 -5.957 1.922 1 97.06 319 ASP A N 1
ATOM 2447 C CA . ASP A 1 319 ? -22.562 -5.156 0.706 1 97.06 319 ASP A CA 1
ATOM 2448 C C . ASP A 1 319 ? -21.422 -5.641 -0.172 1 97.06 319 ASP A C 1
ATOM 2450 O O . ASP A 1 319 ? -21.547 -5.695 -1.396 1 97.06 319 ASP A O 1
ATOM 2454 N N . MET A 1 320 ? -20.344 -6.008 0.406 1 97.75 320 MET A N 1
ATOM 2455 C CA . MET A 1 320 ? -19.188 -6.516 -0.342 1 97.75 320 MET A CA 1
ATOM 2456 C C . MET A 1 320 ? -19.469 -7.91 -0.892 1 97.75 320 MET A C 1
ATOM 2458 O O . MET A 1 320 ? -19.094 -8.227 -2.021 1 97.75 320 MET A O 1
ATOM 2462 N N . VAL A 1 321 ? -20.109 -8.719 -0.113 1 98.69 321 VAL A N 1
ATOM 2463 C CA . VAL A 1 321 ? -20.484 -10.062 -0.55 1 98.69 321 VAL A CA 1
ATOM 2464 C C . VAL A 1 321 ? -21.344 -9.977 -1.801 1 98.69 321 VAL A C 1
ATOM 2466 O O . VAL A 1 321 ? -21.172 -10.75 -2.748 1 98.69 321 VAL A O 1
ATOM 2469 N N . ALA A 1 322 ? -22.25 -9.031 -1.802 1 98.5 322 ALA A N 1
ATOM 2470 C CA . ALA A 1 322 ? -23.188 -8.883 -2.912 1 98.5 322 ALA A CA 1
ATOM 2471 C C . ALA A 1 322 ? -22.453 -8.523 -4.203 1 98.5 322 ALA A C 1
ATOM 2473 O O . ALA A 1 322 ? -22.906 -8.852 -5.297 1 98.5 322 ALA A O 1
ATOM 2474 N N . LYS A 1 323 ? -21.266 -7.969 -4.109 1 98.06 323 LYS A N 1
ATOM 2475 C CA . LYS A 1 323 ? -20.516 -7.496 -5.27 1 98.06 323 LYS A CA 1
ATOM 2476 C C . LYS A 1 323 ? -19.516 -8.555 -5.746 1 98.06 323 LYS A C 1
ATOM 2478 O O . LYS A 1 323 ? -18.906 -8.406 -6.809 1 98.06 323 LYS A O 1
ATOM 2483 N N . ALA A 1 324 ? -19.359 -9.641 -5.082 1 98.81 324 ALA A N 1
ATOM 2484 C CA . ALA A 1 324 ? -18.297 -10.617 -5.352 1 98.81 324 ALA A CA 1
ATOM 2485 C C . ALA A 1 324 ? -18.547 -11.328 -6.68 1 98.81 324 ALA A C 1
ATOM 2487 O O . ALA A 1 324 ? -19.641 -11.844 -6.926 1 98.81 324 ALA A O 1
ATOM 2488 N N . ILE A 1 325 ? -17.547 -11.312 -7.484 1 98.88 325 ILE A N 1
ATOM 2489 C CA . ILE A 1 325 ? -17.578 -12.023 -8.758 1 98.88 325 ILE A CA 1
ATOM 2490 C C . ILE A 1 325 ? -17.281 -13.5 -8.531 1 98.88 325 ILE A C 1
ATOM 2492 O O . ILE A 1 325 ? -16.297 -13.852 -7.859 1 98.88 325 ILE A O 1
ATOM 2496 N N . LYS A 1 326 ? -18.094 -14.359 -9.008 1 98.75 326 LYS A N 1
ATOM 2497 C CA . LYS A 1 326 ? -17.844 -15.797 -8.945 1 98.75 326 LYS A CA 1
ATOM 2498 C C . LYS A 1 326 ? -16.719 -16.203 -9.875 1 98.75 326 LYS A C 1
ATOM 2500 O O . LYS A 1 326 ? -16.719 -15.859 -11.062 1 98.75 326 LYS A O 1
ATOM 2505 N N . PRO A 1 327 ? -15.703 -16.906 -9.398 1 98.75 327 PRO A N 1
ATOM 2506 C CA . PRO A 1 327 ? -14.656 -17.391 -10.289 1 98.75 327 PRO A CA 1
ATOM 2507 C C . PRO A 1 327 ? -15.203 -18.281 -11.406 1 98.75 327 PRO A C 1
ATOM 2509 O O . PRO A 1 327 ? -16.219 -18.953 -11.227 1 98.75 327 PRO A O 1
ATOM 2512 N N . ASP A 1 328 ? -14.508 -18.359 -12.43 1 98.81 328 ASP A N 1
ATOM 2513 C CA . ASP A 1 328 ? -14.992 -19 -13.656 1 98.81 328 ASP A CA 1
ATOM 2514 C C . ASP A 1 328 ? -14.914 -20.516 -13.539 1 98.81 328 ASP A C 1
ATOM 2516 O O . ASP A 1 328 ? -15.727 -21.234 -14.133 1 98.81 328 ASP A O 1
ATOM 2520 N N . TYR A 1 329 ? -13.945 -21.047 -12.844 1 98.88 329 TYR A N 1
ATOM 2521 C CA . TYR A 1 329 ? -13.656 -22.469 -12.945 1 98.88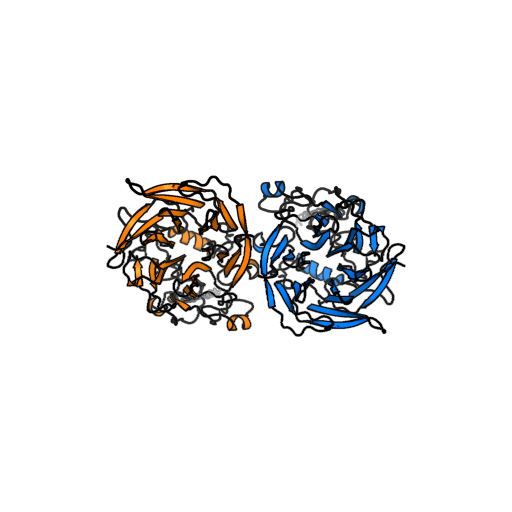 329 TYR A CA 1
ATOM 2522 C C . TYR A 1 329 ? -12.969 -22.984 -11.688 1 98.88 329 TYR A C 1
ATOM 2524 O O . TYR A 1 329 ? -11.875 -22.531 -11.344 1 98.88 329 TYR A O 1
ATOM 2532 N N . ALA A 1 330 ? -13.547 -23.969 -11.039 1 98.81 330 ALA A N 1
ATOM 2533 C CA . ALA A 1 330 ? -12.977 -24.562 -9.836 1 98.81 330 ALA A CA 1
ATOM 2534 C C . ALA A 1 330 ? -11.961 -25.656 -10.195 1 98.81 330 ALA A C 1
ATOM 2536 O O . ALA A 1 330 ? -12.18 -26.438 -11.125 1 98.81 330 ALA A O 1
ATOM 2537 N N . LEU A 1 331 ? -10.906 -25.703 -9.43 1 98.69 331 LEU A N 1
ATOM 2538 C CA . LEU A 1 331 ? -9.852 -26.703 -9.609 1 98.69 331 LEU A CA 1
ATOM 2539 C C . LEU A 1 331 ? -9.898 -27.734 -8.492 1 98.69 331 LEU A C 1
ATOM 2541 O O . LEU A 1 331 ? -8.953 -28.516 -8.328 1 98.69 331 LEU A O 1
ATOM 2545 N N . SER A 1 332 ? -10.992 -27.766 -7.711 1 97.12 332 SER A N 1
ATOM 2546 C CA . SER A 1 332 ? -11.188 -28.562 -6.516 1 97.12 332 SER A CA 1
ATOM 2547 C C . SER A 1 332 ? -10.406 -28 -5.332 1 97.12 332 SER A C 1
ATOM 2549 O O . SER A 1 332 ? -9.688 -27.016 -5.469 1 97.12 332 SER A O 1
ATOM 2551 N N . SER A 1 333 ? -10.656 -28.625 -4.113 1 95.81 333 SER A N 1
ATOM 2552 C CA . SER A 1 333 ? -10.133 -28.047 -2.877 1 95.81 333 SER A CA 1
ATOM 2553 C C . SER A 1 333 ? -8.711 -28.547 -2.596 1 95.81 333 SER A C 1
ATOM 2555 O O . SER A 1 333 ? -8.398 -29.703 -2.832 1 95.81 333 SER A O 1
ATOM 2557 N N . HIS A 1 334 ? -7.832 -27.594 -2.193 1 95.19 334 HIS A N 1
ATOM 2558 C CA . HIS A 1 334 ? -6.527 -27.906 -1.618 1 95.19 334 HIS A CA 1
ATOM 2559 C C . HIS A 1 334 ? -5.59 -28.484 -2.668 1 95.19 334 HIS A C 1
ATOM 2561 O O . HIS A 1 334 ? -4.879 -29.453 -2.4 1 95.19 334 HIS A O 1
ATOM 2567 N N . VAL A 1 335 ? -5.676 -27.984 -3.857 1 97.62 335 VAL A N 1
ATOM 2568 C CA . VAL A 1 335 ? -4.734 -28.422 -4.879 1 97.62 335 VAL A CA 1
ATOM 2569 C C . VAL A 1 335 ? -3.541 -27.469 -4.93 1 97.62 335 VAL A C 1
ATOM 2571 O O . VAL A 1 335 ? -2.496 -27.812 -5.492 1 97.62 335 VAL A O 1
ATOM 2574 N N . ALA A 1 336 ? -3.688 -26.203 -4.434 1 97.56 336 ALA A N 1
ATOM 2575 C CA . ALA A 1 336 ? -2.637 -25.188 -4.355 1 97.56 336 ALA A CA 1
ATOM 2576 C C . ALA A 1 336 ? -2.014 -24.953 -5.727 1 97.56 336 ALA A C 1
ATOM 2578 O O . ALA A 1 336 ? -0.816 -25.172 -5.922 1 97.56 336 ALA A O 1
ATOM 2579 N N . PRO A 1 337 ? -2.77 -24.422 -6.676 1 98.75 337 PRO A N 1
ATOM 2580 C CA . PRO A 1 337 ? -2.162 -24.062 -7.961 1 98.75 337 PRO A CA 1
ATOM 2581 C C . PRO A 1 337 ? -1.116 -22.969 -7.844 1 98.75 337 PRO A C 1
ATOM 2583 O O . PRO A 1 337 ? -1.374 -21.938 -7.219 1 98.75 337 PRO A O 1
ATOM 2586 N N . LEU A 1 338 ? 0.088 -23.172 -8.438 1 98.69 338 LEU A N 1
ATOM 2587 C CA . LEU A 1 338 ? 1.177 -22.219 -8.234 1 98.69 338 LEU A CA 1
ATOM 2588 C C . LEU A 1 338 ? 1.716 -21.719 -9.578 1 98.69 338 LEU A C 1
ATOM 2590 O O . LEU A 1 338 ? 2.441 -20.734 -9.625 1 98.69 338 LEU A O 1
ATOM 2594 N N . GLY A 1 339 ? 1.396 -22.375 -10.68 1 98.69 339 GLY A N 1
ATOM 2595 C CA . GLY A 1 339 ? 1.805 -21.953 -12.016 1 98.69 339 GLY A CA 1
ATOM 2596 C C . GLY A 1 339 ? 0.734 -22.172 -13.062 1 98.69 339 GLY A C 1
ATOM 2597 O O . GLY A 1 339 ? -0.062 -23.109 -12.961 1 98.69 339 GLY A O 1
ATOM 2598 N N . MET A 1 340 ? 0.782 -21.375 -14.047 1 98.88 340 MET A N 1
ATOM 2599 C CA . MET A 1 340 ? -0.129 -21.531 -15.172 1 98.88 340 MET A CA 1
ATOM 2600 C C . MET A 1 340 ? 0.536 -21.109 -16.484 1 98.88 340 MET A C 1
ATOM 2602 O O . MET A 1 340 ? 1.442 -20.266 -16.469 1 98.88 340 MET A O 1
ATOM 2606 N N . LEU A 1 341 ? 0.084 -21.703 -17.547 1 98.88 341 LEU A N 1
ATOM 2607 C CA . LEU A 1 341 ? 0.591 -21.406 -18.875 1 98.88 341 LEU A CA 1
ATOM 2608 C C . LEU A 1 341 ? -0.481 -21.641 -19.938 1 98.88 341 LEU A C 1
ATOM 2610 O O . LEU A 1 341 ? -0.893 -22.781 -20.172 1 98.88 341 LEU A O 1
ATOM 2614 N N . PHE A 1 342 ? -0.949 -20.594 -20.531 1 98.88 342 PHE A N 1
ATOM 2615 C CA . PHE A 1 342 ? -1.713 -20.781 -21.75 1 98.88 342 PHE A CA 1
ATOM 2616 C C . PHE A 1 342 ? -0.812 -21.281 -22.875 1 98.88 342 PHE A C 1
ATOM 2618 O O . PHE A 1 342 ? 0.179 -20.625 -23.219 1 98.88 342 PHE A O 1
ATOM 2625 N N . TYR A 1 343 ? -1.198 -22.375 -23.438 1 98.75 343 TYR A N 1
ATOM 2626 C CA . TYR A 1 343 ? -0.316 -23.016 -24.406 1 98.75 343 TYR A CA 1
ATOM 2627 C C . TYR A 1 343 ? -0.63 -22.531 -25.828 1 98.75 343 TYR A C 1
ATOM 2629 O O . TYR A 1 343 ? -1.764 -22.672 -26.297 1 98.75 343 TYR A O 1
ATOM 2637 N N . THR A 1 344 ? 0.38 -22.062 -26.5 1 98 344 THR A N 1
ATOM 2638 C CA . THR A 1 344 ? 0.212 -21.531 -27.859 1 98 344 THR A CA 1
ATOM 2639 C C . THR A 1 344 ? 1.153 -22.25 -28.828 1 98 344 THR A C 1
ATOM 2641 O O . THR A 1 344 ? 1.219 -21.891 -30.016 1 98 344 THR A O 1
ATOM 2644 N N . GLY A 1 345 ? 1.923 -23.203 -28.297 1 97.62 345 GLY A N 1
ATOM 2645 C CA . GLY A 1 345 ? 2.906 -23.891 -29.125 1 97.62 345 GLY A CA 1
ATOM 2646 C C . GLY A 1 345 ? 2.293 -24.906 -30.062 1 97.62 345 GLY A C 1
ATOM 2647 O O . GLY A 1 345 ? 1.071 -25.078 -30.094 1 97.62 345 GLY A O 1
ATOM 2648 N N . LYS A 1 346 ? 3.207 -25.516 -30.891 1 96.69 346 LYS A N 1
ATOM 2649 C CA . LYS A 1 346 ? 2.744 -26.484 -31.891 1 96.69 346 LYS A CA 1
ATOM 2650 C C . LYS A 1 346 ? 3.426 -27.828 -31.703 1 96.69 346 LYS A C 1
ATOM 2652 O O . LYS A 1 346 ? 3.098 -28.797 -32.375 1 96.69 346 LYS A O 1
ATOM 2657 N N . MET A 1 347 ? 4.285 -27.906 -30.734 1 97.56 347 MET A N 1
ATOM 2658 C CA . MET A 1 347 ? 5.039 -29.141 -30.531 1 97.56 347 MET A CA 1
ATOM 2659 C C . MET A 1 347 ? 4.168 -30.219 -29.891 1 97.56 347 MET A C 1
ATOM 2661 O O . MET A 1 347 ? 4.234 -31.391 -30.266 1 97.56 347 MET A O 1
ATOM 2665 N N . LEU A 1 348 ? 3.428 -29.906 -28.844 1 98.25 348 LEU A N 1
ATOM 2666 C CA . LEU A 1 348 ? 2.549 -30.844 -28.172 1 98.25 348 LEU A CA 1
ATOM 2667 C C . LEU A 1 348 ? 1.292 -31.109 -28.984 1 98.25 348 LEU A C 1
ATOM 2669 O O . LEU A 1 348 ? 1.003 -30.391 -29.938 1 98.25 348 LEU A O 1
ATOM 2673 N N . PRO A 1 349 ? 0.611 -32.188 -28.703 1 97.31 349 PRO A N 1
ATOM 2674 C CA . PRO A 1 349 ? -0.623 -32.5 -29.438 1 97.31 349 PRO A CA 1
ATOM 2675 C C . PRO A 1 349 ? -1.559 -31.281 -29.531 1 97.31 349 PRO A C 1
ATOM 2677 O O . PRO A 1 349 ? -1.658 -30.484 -28.594 1 97.31 349 PRO A O 1
ATOM 2680 N N . GLN A 1 350 ? -2.318 -31.156 -30.625 1 96.12 350 GLN A N 1
ATOM 2681 C CA . GLN A 1 350 ? -3.156 -30.016 -30.969 1 96.12 350 GLN A CA 1
ATOM 2682 C C . GLN A 1 350 ? -4.223 -29.781 -29.906 1 96.12 350 GLN A C 1
ATOM 2684 O O . GLN A 1 350 ? -4.66 -28.641 -29.703 1 96.12 350 GLN A O 1
ATOM 2689 N N . THR A 1 351 ? -4.566 -30.781 -29.219 1 95.44 351 THR A N 1
ATOM 2690 C CA . THR A 1 351 ? -5.617 -30.688 -28.203 1 95.44 351 THR A CA 1
ATOM 2691 C C . THR A 1 351 ? -5.227 -29.719 -27.094 1 95.44 351 THR A C 1
ATOM 2693 O O . THR A 1 351 ? -6.09 -29.188 -26.391 1 95.44 351 THR A O 1
ATOM 2696 N N . TYR A 1 352 ? -3.965 -29.453 -26.953 1 97.81 352 TYR A N 1
ATOM 2697 C CA . TYR A 1 352 ? -3.504 -28.594 -25.859 1 97.81 352 TYR A CA 1
ATOM 2698 C C . TYR A 1 352 ? -3.508 -27.141 -26.297 1 97.81 352 TYR A C 1
ATOM 2700 O O . TYR A 1 352 ? -3.418 -26.234 -25.453 1 97.81 352 TYR A O 1
ATOM 2708 N N . GLN A 1 353 ? -3.561 -26.875 -27.625 1 97.06 353 GLN A N 1
ATOM 2709 C CA . GLN A 1 353 ? -3.436 -25.5 -28.125 1 97.06 353 GLN A CA 1
ATOM 2710 C C . GLN A 1 353 ? -4.605 -24.641 -27.672 1 97.06 353 GLN A C 1
ATOM 2712 O O . GLN A 1 353 ? -5.766 -25.031 -27.812 1 97.06 353 GLN A O 1
ATOM 2717 N N . GLY A 1 354 ? -4.289 -23.484 -27.078 1 97.38 354 GLY A N 1
ATOM 2718 C CA . GLY A 1 354 ? -5.289 -22.531 -26.641 1 97.38 354 GLY A CA 1
ATOM 2719 C C . GLY A 1 354 ? -5.762 -22.766 -25.219 1 97.38 354 GLY A C 1
ATOM 2720 O O . GLY A 1 354 ? -6.375 -21.891 -24.594 1 97.38 354 GLY A O 1
ATOM 2721 N N . GLY A 1 355 ? -5.5 -23.969 -24.656 1 98.62 355 GLY A N 1
ATOM 2722 C CA . GLY A 1 355 ? -5.852 -24.266 -23.281 1 98.62 355 GLY A CA 1
ATOM 2723 C C . GLY A 1 355 ? -4.785 -23.859 -22.281 1 98.62 355 GLY A C 1
ATOM 2724 O O . GLY A 1 355 ? -3.855 -23.125 -22.641 1 98.62 355 GLY A O 1
ATOM 2725 N N . VAL A 1 356 ? -5.02 -24.25 -21.047 1 98.94 356 VAL A N 1
ATOM 2726 C CA . VAL A 1 356 ? -4.098 -23.797 -20.016 1 98.94 356 VAL A CA 1
ATOM 2727 C C . VAL A 1 356 ? -3.596 -24.984 -19.203 1 98.94 356 VAL A C 1
ATOM 2729 O O . VAL A 1 356 ? -4.379 -25.859 -18.828 1 98.94 356 VAL A O 1
ATOM 2732 N N . PHE A 1 357 ? -2.264 -25.078 -19.094 1 98.94 357 PHE A N 1
ATOM 2733 C CA . PHE A 1 357 ? -1.638 -25.969 -18.141 1 98.94 357 PHE A CA 1
ATOM 2734 C C . PHE A 1 357 ? -1.568 -25.344 -16.75 1 98.94 357 PHE A C 1
ATOM 2736 O O . PHE A 1 357 ? -1.272 -24.141 -16.625 1 98.94 357 PHE A O 1
ATOM 2743 N N . ILE A 1 358 ? -1.883 -26.078 -15.68 1 98.94 358 ILE A N 1
ATOM 2744 C CA . ILE A 1 358 ? -1.865 -25.594 -14.305 1 98.94 358 ILE A CA 1
ATOM 2745 C C . ILE A 1 358 ? -1.067 -26.562 -13.43 1 98.94 358 ILE A C 1
ATOM 2747 O O . ILE A 1 358 ? -1.375 -27.75 -13.367 1 98.94 358 ILE A O 1
ATOM 2751 N N . SER A 1 359 ? -0.03 -26.031 -12.797 1 98.88 359 SER A N 1
ATOM 2752 C CA . SER A 1 359 ? 0.684 -26.828 -11.805 1 98.88 359 SER A CA 1
ATOM 2753 C C . SER A 1 359 ? -0.045 -26.828 -10.461 1 98.88 359 SER A C 1
ATOM 2755 O O . SER A 1 359 ? -0.297 -25.75 -9.891 1 98.88 359 SER A O 1
ATOM 2757 N N . GLU A 1 360 ? -0.39 -27.922 -10.023 1 98.69 360 GLU A N 1
ATOM 2758 C CA . GLU A 1 360 ? -0.979 -28.109 -8.703 1 98.69 360 GLU A CA 1
ATOM 2759 C C . GLU A 1 360 ? 0.045 -28.672 -7.719 1 98.69 360 GLU A C 1
ATOM 2761 O O . GLU A 1 360 ? 0.365 -29.859 -7.746 1 98.69 360 GLU A O 1
ATOM 2766 N N . HIS A 1 361 ? 0.497 -27.812 -6.871 1 97.88 361 HIS A N 1
ATOM 2767 C CA . HIS A 1 361 ? 1.565 -28.109 -5.922 1 97.88 361 HIS A CA 1
ATOM 2768 C C . HIS A 1 361 ? 1.111 -29.125 -4.879 1 97.88 361 HIS A C 1
ATOM 2770 O O . HIS A 1 361 ? 1.914 -29.922 -4.395 1 97.88 361 HIS A O 1
ATOM 2776 N N . GLY A 1 362 ? -0.187 -29.109 -4.598 1 94.88 362 GLY A N 1
ATOM 2777 C CA . GLY A 1 362 ? -0.765 -29.953 -3.559 1 94.88 362 GLY A CA 1
ATOM 2778 C C . GLY A 1 362 ? -0.683 -29.328 -2.178 1 94.88 362 GLY A C 1
ATOM 2779 O O . GLY A 1 362 ? 0.134 -28.438 -1.939 1 94.88 362 GLY A O 1
ATOM 2780 N N . SER A 1 363 ? -1.584 -29.812 -1.323 1 88.06 363 SER A N 1
ATOM 2781 C CA . SER A 1 363 ? -1.645 -29.297 0.044 1 88.06 363 SER A CA 1
ATOM 2782 C C . SER A 1 363 ? -1.652 -30.438 1.057 1 88.06 363 SER A C 1
ATOM 2784 O O . SER A 1 363 ? -2.047 -31.562 0.733 1 88.06 363 SER A O 1
ATOM 2786 N N . TRP A 1 364 ? -1.217 -30.172 2.248 1 81.19 364 TRP A N 1
ATOM 2787 C CA . TRP A 1 364 ? -1.234 -31.156 3.326 1 81.19 364 TRP A CA 1
ATOM 2788 C C . TRP A 1 364 ? -2.539 -31.078 4.113 1 81.19 364 TRP A C 1
ATOM 2790 O O . TRP A 1 364 ? -2.785 -31.891 5.004 1 81.19 364 TRP A O 1
ATOM 2800 N N . ASP A 1 365 ? -3.375 -30.094 3.773 1 78.19 365 ASP A N 1
ATOM 2801 C CA . ASP A 1 365 ? -4.562 -29.812 4.57 1 78.19 365 ASP A CA 1
ATOM 2802 C C . ASP A 1 365 ? -5.746 -30.672 4.129 1 78.19 365 ASP A C 1
ATOM 2804 O O . ASP A 1 365 ? -6.895 -30.219 4.188 1 78.19 365 ASP A O 1
ATOM 2808 N N . ARG A 1 366 ? -5.414 -31.781 3.623 1 82 366 ARG A N 1
ATOM 2809 C CA . ARG A 1 366 ? -6.484 -32.625 3.123 1 82 366 ARG A CA 1
ATOM 2810 C C . ARG A 1 366 ? -6.062 -34.094 3.125 1 82 366 ARG A C 1
ATOM 2812 O O . ARG A 1 366 ? -4.898 -34.406 2.857 1 82 366 ARG A O 1
ATOM 2819 N N . SER A 1 367 ? -7.062 -34.906 3.479 1 84.56 367 SER A N 1
ATOM 2820 C CA . SER A 1 367 ? -6.926 -36.344 3.281 1 84.56 367 SER A CA 1
ATOM 2821 C C . SER A 1 367 ? -8.125 -36.906 2.533 1 84.56 367 SER A C 1
ATOM 2823 O O . SER A 1 367 ? -9.273 -36.656 2.889 1 84.56 367 SER A O 1
ATOM 2825 N N . PRO A 1 368 ? -7.863 -37.719 1.479 1 90.5 368 PRO A N 1
ATOM 2826 C CA . PRO A 1 368 ? -6.59 -38 0.812 1 90.5 368 PRO A CA 1
ATOM 2827 C C . PRO A 1 368 ? -5.969 -36.781 0.164 1 90.5 368 PRO A C 1
ATOM 2829 O O . PRO A 1 368 ? -6.648 -35.75 -0.016 1 90.5 368 PRO A O 1
ATOM 2832 N N . LEU A 1 369 ? -4.707 -36.906 -0.191 1 92.62 369 LEU A N 1
ATOM 2833 C CA . LEU A 1 369 ? -4.008 -35.781 -0.837 1 92.62 369 LEU A CA 1
ATOM 2834 C C . LEU A 1 369 ? -4.688 -35.406 -2.148 1 92.62 369 LEU A C 1
ATOM 2836 O O . LEU A 1 369 ? -5.344 -36.25 -2.777 1 92.62 369 LEU A O 1
ATOM 2840 N N . ASN A 1 370 ? -4.598 -34.219 -2.498 1 94.5 370 ASN A N 1
ATOM 2841 C CA . ASN A 1 370 ? -5.145 -33.656 -3.732 1 94.5 370 ASN A CA 1
ATOM 2842 C C . ASN A 1 370 ? -4.16 -32.719 -4.406 1 94.5 370 ASN A C 1
ATOM 2844 O O . ASN A 1 370 ? -3.461 -31.969 -3.73 1 94.5 370 ASN A O 1
ATOM 2848 N N . GLY A 1 371 ? -4.035 -32.781 -5.723 1 96.56 371 GLY A N 1
ATOM 2849 C CA . GLY A 1 371 ? -3.047 -32.031 -6.477 1 96.56 371 GLY A CA 1
ATOM 2850 C C . GLY A 1 371 ? -1.833 -32.875 -6.863 1 96.56 371 GLY A C 1
ATOM 2851 O O . GLY A 1 371 ? -1.968 -33.938 -7.422 1 96.56 371 GLY A O 1
ATOM 2852 N N . TYR A 1 372 ? -0.646 -32.281 -6.75 1 97.25 372 TYR A N 1
ATOM 2853 C CA . TYR A 1 372 ? 0.619 -32.938 -7.062 1 97.25 372 TYR A CA 1
ATOM 2854 C C . TYR A 1 372 ? 0.632 -33.438 -8.5 1 97.25 372 TYR A C 1
ATOM 2856 O O . TYR A 1 372 ? 0.927 -34.625 -8.75 1 97.25 372 TYR A O 1
ATOM 2864 N N . LYS A 1 373 ? 0.361 -32.625 -9.367 1 98.5 373 LYS A N 1
ATOM 2865 C CA . LYS A 1 373 ? 0.291 -32.906 -10.797 1 98.5 373 LYS A CA 1
ATOM 2866 C C . LYS A 1 373 ? 0.273 -31.609 -11.609 1 98.5 373 LYS A C 1
ATOM 2868 O O . LYS A 1 373 ? 0.153 -30.516 -11.047 1 98.5 373 LYS A O 1
ATOM 2873 N N . VAL A 1 374 ? 0.491 -31.703 -12.875 1 98.88 374 VAL A N 1
ATOM 2874 C CA . VAL A 1 374 ? 0.147 -30.656 -13.836 1 98.88 374 VAL A CA 1
ATOM 2875 C C . VAL A 1 374 ? -1.135 -31.047 -14.57 1 98.88 374 VAL A C 1
ATOM 2877 O O . VAL A 1 374 ? -1.2 -32.094 -15.219 1 98.88 374 VAL A O 1
ATOM 2880 N N . SER A 1 375 ? -2.096 -30.219 -14.438 1 98.81 375 SER A N 1
ATOM 2881 C CA . SER A 1 375 ? -3.377 -30.453 -15.102 1 98.81 375 SER A CA 1
ATOM 2882 C C . SER A 1 375 ? -3.535 -29.531 -16.312 1 98.81 375 SER A C 1
ATOM 2884 O O . SER A 1 375 ? -2.783 -28.562 -16.469 1 98.81 375 SER A O 1
ATOM 2886 N N . PHE A 1 376 ? -4.453 -29.938 -17.203 1 98.81 376 PHE A N 1
ATOM 2887 C CA . PHE A 1 376 ? -4.785 -29.156 -18.375 1 98.81 376 PHE A CA 1
ATOM 2888 C C . PHE A 1 376 ? -6.285 -28.891 -18.453 1 98.81 376 PHE A C 1
ATOM 2890 O O . PHE A 1 376 ? -7.094 -29.812 -18.281 1 98.81 376 PHE A O 1
ATOM 2897 N N . VAL A 1 377 ? -6.633 -27.641 -18.609 1 98.88 377 VAL A N 1
ATOM 2898 C CA . VAL A 1 377 ? -8.008 -27.234 -18.859 1 98.88 377 VAL A CA 1
ATOM 2899 C C . VAL A 1 377 ? -8.148 -26.703 -20.281 1 98.88 377 VAL A C 1
ATOM 2901 O O . VAL A 1 377 ? -7.465 -25.75 -20.656 1 98.88 377 VAL A O 1
ATOM 2904 N N . ALA A 1 378 ? -9.047 -27.312 -21.047 1 98.5 378 ALA A N 1
ATOM 2905 C CA . ALA A 1 378 ? -9.289 -26.859 -22.422 1 98.5 378 ALA A CA 1
ATOM 2906 C C . ALA A 1 378 ? -10.094 -25.562 -22.422 1 98.5 378 ALA A C 1
ATOM 2908 O O . ALA A 1 378 ? -10.852 -25.281 -21.5 1 98.5 378 ALA A O 1
ATOM 2909 N N . PHE A 1 379 ? -9.844 -24.781 -23.438 1 98.44 379 PHE A N 1
ATOM 2910 C CA . PHE A 1 379 ? -10.578 -23.547 -23.641 1 98.44 379 PHE A CA 1
ATOM 2911 C C . PHE A 1 379 ? -11.258 -23.547 -25.016 1 98.44 379 PHE A C 1
ATOM 2913 O O . PHE A 1 379 ? -10.719 -24.094 -25.984 1 98.44 379 PHE A O 1
ATOM 2920 N N . LYS A 1 380 ? -12.422 -23.031 -25.094 1 96.5 380 LYS A N 1
ATOM 2921 C CA . LYS A 1 380 ? -13.164 -22.734 -26.312 1 96.5 380 LYS A CA 1
ATOM 2922 C C . LYS A 1 380 ? -13.773 -21.344 -26.266 1 96.5 380 LYS A C 1
ATOM 2924 O O . LYS A 1 380 ? -14.453 -21 -25.297 1 96.5 380 LYS A O 1
ATOM 2929 N N . ASP A 1 381 ? -13.508 -20.5 -27.234 1 94.94 381 ASP A N 1
ATOM 2930 C CA . ASP A 1 381 ? -14.016 -19.141 -27.328 1 94.94 381 ASP A CA 1
ATOM 2931 C C . ASP A 1 381 ? -13.664 -18.328 -26.078 1 94.94 381 ASP A C 1
ATOM 2933 O O . ASP A 1 381 ? -14.508 -17.625 -25.516 1 94.94 381 ASP A O 1
ATOM 2937 N N . GLY A 1 382 ? -12.516 -18.641 -25.609 1 95.69 382 GLY A N 1
ATOM 2938 C CA . GLY A 1 382 ? -11.977 -17.844 -24.516 1 95.69 382 GLY A CA 1
ATOM 2939 C C . GLY A 1 382 ? -12.5 -18.266 -23.156 1 95.69 382 GLY A C 1
ATOM 2940 O O . GLY A 1 382 ? -12.336 -17.547 -22.172 1 95.69 382 GLY A O 1
ATOM 2941 N N . LYS A 1 383 ? -13.133 -19.438 -23.078 1 97.69 383 LYS A N 1
ATOM 2942 C CA . LYS A 1 383 ? -13.688 -19.938 -21.828 1 97.69 383 LYS A CA 1
ATOM 2943 C C . LYS A 1 383 ? -13.242 -21.375 -21.562 1 97.69 383 LYS A C 1
ATOM 2945 O O . LYS A 1 383 ? -13.062 -22.156 -22.5 1 97.69 383 LYS A O 1
ATOM 2950 N N . PRO A 1 384 ? -13.078 -21.656 -20.297 1 98.56 384 PRO A N 1
ATOM 2951 C CA . PRO A 1 384 ? -12.734 -23.047 -20 1 98.56 384 PRO A CA 1
ATOM 2952 C C . PRO A 1 384 ? -13.883 -24 -20.297 1 98.56 384 PRO A C 1
ATOM 2954 O O . PRO A 1 384 ? -15.047 -23.672 -20.078 1 98.56 384 PRO A O 1
ATOM 2957 N N . VAL A 1 385 ? -13.516 -25.156 -20.797 1 97.31 385 VAL A N 1
ATOM 2958 C CA . VAL A 1 385 ? -14.531 -26.156 -21.109 1 97.31 385 VAL A CA 1
ATOM 2959 C C . VAL A 1 385 ? -14.086 -27.531 -20.625 1 97.31 385 VAL A C 1
ATOM 2961 O O . VAL A 1 385 ? -12.891 -27.812 -20.547 1 97.31 385 VAL A O 1
ATOM 2964 N N . GLY A 1 386 ? -15.07 -28.344 -20.234 1 96.12 386 GLY A N 1
ATOM 2965 C CA . GLY A 1 386 ? -14.789 -29.734 -19.859 1 96.12 386 GLY A CA 1
ATOM 2966 C C . GLY A 1 386 ? -14.094 -29.859 -18.531 1 96.12 386 GLY A C 1
ATOM 2967 O O . GLY A 1 386 ? -13.984 -28.891 -17.781 1 96.12 386 GLY A O 1
ATOM 2968 N N . LYS A 1 387 ? -13.68 -31.094 -18.203 1 97 387 LYS A N 1
ATOM 2969 C CA . LYS A 1 387 ? -12.945 -31.391 -16.969 1 97 387 LYS A CA 1
ATOM 2970 C C . LYS A 1 387 ? -11.438 -31.297 -17.188 1 97 387 LYS A C 1
ATOM 2972 O O . LYS A 1 387 ? -10.961 -31.469 -18.312 1 97 387 LYS A O 1
ATOM 2977 N N . PRO A 1 388 ? -10.766 -31 -16.172 1 97.88 388 PRO A N 1
ATOM 2978 C CA . PRO A 1 388 ? -9.305 -31 -16.312 1 97.88 388 PRO A CA 1
ATOM 2979 C C . PRO A 1 388 ? -8.742 -32.375 -16.625 1 97.88 388 PRO A C 1
ATOM 2981 O O . PRO A 1 388 ? -9.289 -33.406 -16.172 1 97.88 388 PRO A O 1
ATOM 2984 N N . GLN A 1 389 ? -7.695 -32.344 -17.359 1 97.81 389 GLN A N 1
ATOM 2985 C CA . GLN A 1 389 ? -6.949 -33.562 -17.641 1 97.81 389 GLN A CA 1
ATOM 2986 C C . GLN A 1 389 ? -5.637 -33.625 -16.859 1 97.81 389 GLN A C 1
ATOM 2988 O O . GLN A 1 389 ? -4.926 -32.625 -16.781 1 97.81 389 GLN A O 1
ATOM 2993 N N . SER A 1 390 ? -5.367 -34.781 -16.266 1 98.06 390 SER A N 1
ATOM 2994 C CA . SER A 1 390 ? -4.051 -34.969 -15.68 1 98.06 390 SER A CA 1
ATOM 2995 C C . SER A 1 390 ? -2.992 -35.219 -16.75 1 98.06 390 SER A C 1
ATOM 2997 O O . SER A 1 390 ? -3.055 -36.25 -17.453 1 98.06 390 SER A O 1
ATOM 2999 N N . VAL A 1 391 ? -2.021 -34.375 -16.828 1 98.75 391 VAL A N 1
ATOM 3000 C CA . VAL A 1 391 ? -1.061 -34.469 -17.922 1 98.75 391 VAL A CA 1
ATOM 3001 C C . VAL A 1 391 ? 0.271 -35 -17.406 1 98.75 391 VAL A C 1
ATOM 3003 O O . VAL A 1 391 ? 0.934 -35.812 -18.078 1 98.75 391 VAL A O 1
ATOM 3006 N N . ILE A 1 392 ? 0.704 -34.531 -16.312 1 98.81 392 ILE A N 1
ATOM 3007 C CA . ILE A 1 392 ? 1.918 -34.969 -15.656 1 98.81 392 ILE A CA 1
ATOM 3008 C C . ILE A 1 392 ? 1.601 -35.375 -14.211 1 98.81 392 ILE A C 1
ATOM 3010 O O . ILE A 1 392 ? 1.05 -34.562 -13.453 1 98.81 392 ILE A O 1
ATOM 3014 N N . THR A 1 393 ? 1.936 -36.562 -13.805 1 98.5 393 THR A N 1
ATOM 3015 C CA . THR A 1 393 ? 1.597 -37.125 -12.5 1 98.5 393 THR A CA 1
ATOM 3016 C C . THR A 1 393 ? 2.785 -37.875 -11.914 1 98.5 393 THR A C 1
ATOM 3018 O O . THR A 1 393 ? 3.896 -37.812 -12.445 1 98.5 393 THR A O 1
ATOM 3021 N N . GLY A 1 394 ? 2.574 -38.438 -10.773 1 97.69 394 GLY A N 1
ATOM 3022 C CA . GLY A 1 394 ? 3.58 -39.312 -10.195 1 97.69 394 GLY A CA 1
ATOM 3023 C C . GLY A 1 394 ? 4.547 -38.594 -9.281 1 97.69 394 GLY A C 1
ATOM 3024 O O . GLY A 1 394 ? 5.633 -39.094 -8.992 1 97.69 394 GLY A O 1
ATOM 3025 N N . PHE A 1 395 ? 4.211 -37.438 -8.844 1 97.62 395 PHE A N 1
ATOM 3026 C CA . PHE A 1 395 ? 5.066 -36.688 -7.934 1 97.62 395 PHE A CA 1
ATOM 3027 C C . PHE A 1 395 ? 4.973 -37.219 -6.516 1 97.62 395 PHE A C 1
ATOM 3029 O O . PHE A 1 395 ? 5.844 -36.969 -5.684 1 97.62 395 PHE A O 1
ATOM 3036 N N . VAL A 1 396 ? 3.936 -37.844 -6.23 1 95.88 396 VAL A N 1
ATOM 3037 C CA . VAL A 1 396 ? 3.693 -38.438 -4.918 1 95.88 396 VAL A CA 1
ATOM 3038 C C . VAL A 1 396 ? 3.527 -39.969 -5.051 1 95.88 396 VAL A C 1
ATOM 3040 O O . VAL A 1 396 ? 3.014 -40.438 -6.062 1 95.88 396 VAL A O 1
ATOM 3043 N N . SER A 1 397 ? 3.916 -40.688 -4.004 1 95.19 397 SER A N 1
ATOM 3044 C CA . SER A 1 397 ? 3.834 -42.125 -4.043 1 95.19 397 SER A CA 1
ATOM 3045 C C . SER A 1 397 ? 2.385 -42.594 -4.027 1 95.19 397 SER A C 1
ATOM 3047 O O . SER A 1 397 ? 1.497 -41.875 -3.561 1 95.19 397 SER A O 1
ATOM 3049 N N . ARG A 1 398 ? 2.188 -43.781 -4.461 1 94.44 398 ARG A N 1
ATOM 3050 C CA . ARG A 1 398 ? 0.84 -44.344 -4.562 1 94.44 398 ARG A CA 1
ATOM 3051 C C . ARG A 1 398 ? 0.173 -44.406 -3.191 1 94.44 398 ARG A C 1
ATOM 3053 O O . ARG A 1 398 ? -1.035 -44.188 -3.072 1 94.44 398 ARG A O 1
ATOM 3060 N N . ASP A 1 399 ? 0.903 -44.688 -2.176 1 94.81 399 ASP A N 1
ATOM 3061 C CA . ASP A 1 399 ? 0.351 -44.781 -0.829 1 94.81 399 ASP A CA 1
ATOM 3062 C C . ASP A 1 399 ? 0.316 -43.438 -0.136 1 94.81 399 ASP A C 1
ATOM 3064 O O . ASP A 1 399 ? -0.036 -43.344 1.041 1 94.81 399 ASP A O 1
ATOM 3068 N N . GLU A 1 400 ? 0.779 -42.344 -0.834 1 93.62 400 GLU A N 1
ATOM 3069 C CA . GLU A 1 400 ? 0.71 -40.969 -0.413 1 93.62 400 GLU A CA 1
ATOM 3070 C C . GLU A 1 400 ? 1.612 -40.688 0.79 1 93.62 400 GLU A C 1
ATOM 3072 O O . GLU A 1 400 ? 1.383 -39.75 1.555 1 93.62 400 GLU A O 1
ATOM 3077 N N . LYS A 1 401 ? 2.688 -41.531 0.956 1 93.88 401 LYS A N 1
ATOM 3078 C CA . LYS A 1 401 ? 3.562 -41.375 2.115 1 93.88 401 LYS A CA 1
ATOM 3079 C C . LYS A 1 401 ? 4.828 -40.594 1.751 1 93.88 401 LYS A C 1
ATOM 3081 O O . LYS A 1 401 ? 5.492 -40.031 2.625 1 93.88 401 LYS A O 1
ATOM 3086 N N . GLU A 1 402 ? 5.117 -40.656 0.473 1 94.81 402 GLU A N 1
ATOM 3087 C CA . GLU A 1 402 ? 6.363 -40.031 0.03 1 94.81 402 GLU A CA 1
ATOM 3088 C C . GLU A 1 402 ? 6.109 -39.031 -1.1 1 94.81 402 GLU A C 1
ATOM 3090 O O . GLU A 1 402 ? 5.297 -39.281 -1.989 1 94.81 402 GLU A O 1
ATOM 3095 N N . LEU A 1 403 ? 6.754 -37.969 -0.98 1 95.44 403 LEU A N 1
ATOM 3096 C CA . LEU A 1 403 ? 6.723 -36.938 -2.025 1 95.44 403 LEU A CA 1
ATOM 3097 C C . LEU A 1 403 ? 8.039 -36.906 -2.797 1 95.44 403 LEU A C 1
ATOM 3099 O O . LEU A 1 403 ? 9.102 -36.719 -2.209 1 95.44 403 LEU A O 1
ATOM 3103 N N . TYR A 1 404 ? 7.988 -37.125 -4.086 1 97 404 TYR A N 1
ATOM 3104 C CA . TYR A 1 404 ? 9.172 -37.094 -4.938 1 97 404 TYR A CA 1
ATOM 3105 C C . TYR A 1 404 ? 9.438 -35.719 -5.488 1 97 404 TYR A C 1
ATOM 3107 O O . TYR A 1 404 ? 10.586 -35.312 -5.676 1 97 404 TYR A O 1
ATOM 3115 N N . GLY A 1 405 ? 8.414 -35.062 -5.715 1 97.19 405 GLY A N 1
ATOM 3116 C CA . GLY A 1 405 ? 8.438 -33.719 -6.289 1 97.19 405 GLY A CA 1
ATOM 3117 C C . GLY A 1 405 ? 7.133 -32.969 -6.125 1 97.19 405 GLY A C 1
ATOM 3118 O O . GLY A 1 405 ? 6.148 -33.531 -5.629 1 97.19 405 GLY A O 1
ATOM 3119 N N . ALA A 1 406 ? 7.137 -31.75 -6.445 1 97.94 406 ALA A N 1
ATOM 3120 C CA . ALA A 1 406 ? 5.953 -30.906 -6.492 1 97.94 406 ALA A CA 1
ATOM 3121 C C . ALA A 1 406 ? 6.098 -29.812 -7.559 1 97.94 406 ALA A C 1
ATOM 3123 O O . ALA A 1 406 ? 7.027 -29.016 -7.508 1 97.94 406 ALA A O 1
ATOM 3124 N N . PRO A 1 407 ? 5.223 -29.797 -8.539 1 98.62 407 PRO A N 1
ATOM 3125 C CA . PRO A 1 407 ? 5.355 -28.844 -9.641 1 98.62 407 PRO A CA 1
ATOM 3126 C C . PRO A 1 407 ? 4.914 -27.438 -9.258 1 98.62 407 PRO A C 1
ATOM 3128 O O . PRO A 1 407 ? 3.957 -27.266 -8.5 1 98.62 407 PRO A O 1
ATOM 3131 N N . VAL A 1 408 ? 5.594 -26.406 -9.828 1 98.56 408 VAL A N 1
ATOM 3132 C CA . VAL A 1 408 ? 5.289 -25.016 -9.531 1 98.56 408 VAL A CA 1
ATOM 3133 C C . VAL A 1 408 ? 5.23 -24.203 -10.82 1 98.56 408 VAL A C 1
ATOM 3135 O O . VAL A 1 408 ? 4.191 -24.172 -11.492 1 98.56 408 VAL A O 1
ATOM 3138 N N . GLY A 1 409 ? 6.375 -23.641 -11.289 1 98.81 409 GLY A N 1
ATOM 3139 C CA . GLY A 1 409 ? 6.414 -22.766 -12.453 1 98.81 409 GLY A CA 1
ATOM 3140 C C . GLY A 1 409 ? 6.324 -23.531 -13.766 1 98.81 409 GLY A C 1
ATOM 3141 O O . GLY A 1 409 ? 6.887 -24.609 -13.906 1 98.81 409 GLY A O 1
ATOM 3142 N N . LEU A 1 410 ? 5.641 -22.938 -14.75 1 98.94 410 LEU A N 1
ATOM 3143 C CA . LEU A 1 410 ? 5.484 -23.469 -16.094 1 98.94 410 LEU A CA 1
ATOM 3144 C C . LEU A 1 410 ? 5.914 -22.438 -17.141 1 98.94 410 LEU A C 1
ATOM 3146 O O . LEU A 1 410 ? 5.668 -21.234 -16.969 1 98.94 410 LEU A O 1
ATOM 3150 N N . ALA A 1 411 ? 6.535 -22.938 -18.141 1 98.88 411 ALA A N 1
ATOM 3151 C CA . ALA A 1 411 ? 6.855 -22.109 -19.312 1 98.88 411 ALA A CA 1
ATOM 3152 C C . ALA A 1 411 ? 6.84 -22.938 -20.594 1 98.88 411 ALA A C 1
ATOM 3154 O O . ALA A 1 411 ? 6.863 -24.172 -20.547 1 98.88 411 ALA A O 1
ATOM 3155 N N . GLN A 1 412 ? 6.656 -22.281 -21.625 1 98.81 412 GLN A N 1
ATOM 3156 C CA . GLN A 1 412 ? 6.797 -22.859 -22.969 1 98.81 412 GLN A CA 1
ATOM 3157 C C . GLN A 1 412 ? 8.117 -22.453 -23.609 1 98.81 412 GLN A C 1
ATOM 3159 O O . GLN A 1 412 ? 8.414 -21.25 -23.719 1 98.81 412 GLN A O 1
ATOM 3164 N N . ASP A 1 413 ? 8.922 -23.406 -23.938 1 98.44 413 ASP A N 1
ATOM 3165 C CA . ASP A 1 413 ? 10.141 -22.984 -24.609 1 98.44 413 ASP A CA 1
ATOM 3166 C C . ASP A 1 413 ? 9.859 -22.625 -26.062 1 98.44 413 ASP A C 1
ATOM 3168 O O . ASP A 1 413 ? 8.727 -22.734 -26.531 1 98.44 413 ASP A O 1
ATOM 3172 N N . ASN A 1 414 ? 10.891 -22.156 -26.781 1 97.62 414 ASN A N 1
ATOM 3173 C CA . ASN A 1 414 ? 10.68 -21.578 -28.109 1 97.62 414 ASN A CA 1
ATOM 3174 C C . ASN A 1 414 ? 10.359 -22.656 -29.141 1 97.62 414 ASN A C 1
ATOM 3176 O O . ASN A 1 414 ? 9.875 -22.344 -30.234 1 97.62 414 ASN A O 1
ATOM 3180 N N . GLU A 1 415 ? 10.57 -23.922 -28.812 1 97.56 415 GLU A N 1
ATOM 3181 C CA . GLU A 1 415 ? 10.211 -25.031 -29.703 1 97.56 415 GLU A CA 1
ATOM 3182 C C . GLU A 1 415 ? 8.781 -25.5 -29.438 1 97.56 415 GLU A C 1
ATOM 3184 O O . GLU A 1 415 ? 8.219 -26.25 -30.234 1 97.56 415 GLU A O 1
ATOM 3189 N N . GLY A 1 416 ? 8.227 -25.109 -28.297 1 98.44 416 GLY A N 1
ATOM 3190 C CA . GLY A 1 416 ? 6.855 -25.469 -27.969 1 98.44 416 GLY A CA 1
ATOM 3191 C C . GLY A 1 416 ? 6.762 -26.516 -26.891 1 98.44 416 GLY A C 1
ATOM 3192 O O . GLY A 1 416 ? 5.668 -26.984 -26.562 1 98.44 416 GLY A O 1
ATOM 3193 N N . ALA A 1 417 ? 7.867 -26.906 -26.312 1 98.75 417 ALA A N 1
ATOM 3194 C CA . ALA A 1 417 ? 7.84 -27.859 -25.203 1 98.75 417 ALA A CA 1
ATOM 3195 C C . ALA A 1 417 ? 7.43 -27.172 -23.906 1 98.75 417 ALA A C 1
ATOM 3197 O O . ALA A 1 417 ? 7.473 -25.938 -23.797 1 98.75 417 ALA A O 1
ATOM 3198 N N . LEU A 1 418 ? 6.977 -27.969 -22.969 1 98.81 418 LEU A N 1
ATOM 3199 C CA . LEU A 1 418 ? 6.605 -27.484 -21.641 1 98.81 418 LEU A CA 1
ATOM 3200 C C . LEU A 1 418 ? 7.773 -27.625 -20.672 1 98.81 418 LEU A C 1
ATOM 3202 O O . LEU A 1 418 ? 8.391 -28.688 -20.562 1 98.81 418 LEU A O 1
ATOM 3206 N N . ILE A 1 419 ? 8.164 -26.547 -20.031 1 98.88 419 ILE A N 1
ATOM 3207 C CA . ILE A 1 419 ? 9.188 -26.516 -18.984 1 98.88 419 ILE A CA 1
ATOM 3208 C C . ILE A 1 419 ? 8.516 -26.453 -17.609 1 98.88 419 ILE A C 1
ATOM 3210 O O . ILE A 1 419 ? 7.602 -25.656 -17.406 1 98.88 419 ILE A O 1
ATOM 3214 N N . ILE A 1 420 ? 8.977 -27.266 -16.641 1 98.88 420 ILE A N 1
ATOM 3215 C CA . ILE A 1 420 ? 8.344 -27.359 -15.32 1 98.88 420 ILE A CA 1
ATOM 3216 C C . ILE A 1 420 ? 9.406 -27.234 -14.227 1 98.88 420 ILE A C 1
ATOM 3218 O O . ILE A 1 420 ? 10.375 -28 -14.211 1 98.88 420 ILE A O 1
ATOM 3222 N N . ALA A 1 421 ? 9.219 -26.328 -13.367 1 98.81 421 ALA A N 1
ATOM 3223 C CA . ALA A 1 421 ? 10.008 -26.297 -12.141 1 98.81 421 ALA A CA 1
ATOM 3224 C C . ALA A 1 421 ? 9.414 -27.234 -11.086 1 98.81 421 ALA A C 1
ATOM 3226 O O . ALA A 1 421 ? 8.211 -27.203 -10.82 1 98.81 421 ALA A O 1
ATOM 3227 N N . ASP A 1 422 ? 10.203 -28.078 -10.555 1 98.44 422 ASP A N 1
ATOM 3228 C CA . ASP A 1 422 ? 9.875 -29.031 -9.492 1 98.44 422 ASP A CA 1
ATOM 3229 C C . ASP A 1 422 ? 10.648 -28.719 -8.211 1 98.44 422 ASP A C 1
ATOM 3231 O O . ASP A 1 422 ? 11.797 -29.141 -8.055 1 98.44 422 ASP A O 1
ATOM 3235 N N . ASP A 1 423 ? 9.961 -28.016 -7.258 1 97.56 423 ASP A N 1
ATOM 3236 C CA . ASP A 1 423 ? 10.727 -27.406 -6.176 1 97.56 423 ASP A CA 1
ATOM 3237 C C . ASP A 1 423 ? 11.133 -28.438 -5.133 1 97.56 423 ASP A C 1
ATOM 3239 O O . ASP A 1 423 ? 12.25 -28.406 -4.609 1 97.56 423 ASP A O 1
ATOM 3243 N N . VAL A 1 424 ? 10.273 -29.422 -4.891 1 95.62 424 VAL A N 1
ATOM 3244 C CA . VAL A 1 424 ? 10.617 -30.453 -3.924 1 95.62 424 VAL A CA 1
ATOM 3245 C C . VAL A 1 424 ? 11.688 -31.375 -4.512 1 95.62 424 VAL A C 1
ATOM 3247 O O . VAL A 1 424 ? 12.617 -31.781 -3.814 1 95.62 424 VAL A O 1
ATOM 3250 N N . GLY A 1 425 ? 11.562 -31.672 -5.727 1 96.69 425 GLY A N 1
ATOM 3251 C CA . GLY A 1 425 ? 12.523 -32.531 -6.406 1 96.69 425 GLY A CA 1
ATOM 3252 C C . GLY A 1 425 ? 13.797 -31.781 -6.789 1 96.69 425 GLY A C 1
ATOM 3253 O O . GLY A 1 425 ? 14.781 -32.406 -7.203 1 96.69 425 GLY A O 1
ATOM 3254 N N . ASN A 1 426 ? 13.789 -30.484 -6.695 1 97.31 426 ASN A N 1
ATOM 3255 C CA . ASN A 1 426 ? 14.922 -29.641 -7.047 1 97.31 426 ASN A CA 1
ATOM 3256 C C . ASN A 1 426 ? 15.383 -29.891 -8.477 1 97.31 426 ASN A C 1
ATOM 3258 O O . ASN A 1 426 ? 16.578 -30.031 -8.734 1 97.31 426 ASN A O 1
ATOM 3262 N N . THR A 1 427 ? 14.461 -29.953 -9.328 1 97.88 427 THR A N 1
ATOM 3263 C CA . THR A 1 427 ? 14.688 -30.375 -10.711 1 97.88 427 THR A CA 1
ATOM 3264 C C . THR A 1 427 ? 13.852 -29.531 -11.672 1 97.88 427 THR A C 1
ATOM 3266 O O . THR A 1 427 ? 12.797 -29.016 -11.297 1 97.88 427 THR A O 1
ATOM 3269 N N . VAL A 1 428 ? 14.352 -29.344 -12.859 1 98.75 428 VAL A N 1
ATOM 3270 C CA . VAL A 1 428 ? 13.578 -28.781 -13.969 1 98.75 428 VAL A CA 1
ATOM 3271 C C . VAL A 1 428 ? 13.367 -29.844 -15.039 1 98.75 428 VAL A C 1
ATOM 3273 O O . VAL A 1 428 ? 14.32 -30.5 -15.469 1 98.75 428 VAL A O 1
ATOM 3276 N N . TRP A 1 429 ? 12.109 -30 -15.422 1 98.81 429 TRP A N 1
ATOM 3277 C CA . TRP A 1 429 ? 11.719 -31 -16.422 1 98.81 429 TRP A CA 1
ATOM 3278 C C . TRP A 1 429 ? 11.32 -30.328 -17.734 1 98.81 429 TRP A C 1
ATOM 3280 O O . TRP A 1 429 ? 10.859 -29.188 -17.734 1 98.81 429 TRP A O 1
ATOM 3290 N N . ARG A 1 430 ? 11.484 -31 -18.797 1 98.75 430 ARG A N 1
ATOM 3291 C CA . ARG A 1 430 ? 11.031 -30.609 -20.125 1 98.75 430 ARG A CA 1
ATOM 3292 C C . ARG A 1 430 ? 10.141 -31.688 -20.734 1 98.75 430 ARG A C 1
ATOM 3294 O O . ARG A 1 430 ? 10.5 -32.875 -20.75 1 98.75 430 ARG A O 1
ATOM 3301 N N . VAL A 1 431 ? 8.977 -31.344 -21.156 1 98.81 431 VAL A N 1
ATOM 3302 C CA . VAL A 1 431 ? 8.023 -32.281 -21.75 1 98.81 431 VAL A CA 1
ATOM 3303 C C . VAL A 1 431 ? 7.801 -31.938 -23.219 1 98.81 431 VAL A C 1
ATOM 3305 O O . VAL A 1 431 ? 7.504 -30.797 -23.562 1 98.81 431 VAL A O 1
ATOM 3308 N N . SER A 1 432 ? 7.938 -32.844 -24.047 1 98.44 432 SER A N 1
ATOM 3309 C CA . SER A 1 432 ? 7.766 -32.719 -25.5 1 98.44 432 SER A CA 1
ATOM 3310 C C . SER A 1 432 ? 6.879 -33.844 -26.047 1 98.44 432 SER A C 1
ATOM 3312 O O . SER A 1 432 ? 6.457 -34.719 -25.297 1 98.44 432 SER A O 1
ATOM 3314 N N . ALA A 1 433 ? 6.559 -33.656 -27.297 1 97 433 ALA A N 1
ATOM 3315 C CA . ALA A 1 433 ? 5.836 -34.719 -27.969 1 97 433 ALA A CA 1
ATOM 3316 C C . ALA A 1 433 ? 6.734 -35.938 -28.156 1 97 433 ALA A C 1
ATOM 3318 O O . ALA A 1 433 ? 7.945 -35.812 -28.344 1 97 433 ALA A O 1
ATOM 3319 N N . LYS A 1 434 ? 6.121 -37.125 -28.109 1 91.12 434 LYS A N 1
ATOM 3320 C CA . LYS A 1 434 ? 6.875 -38.344 -28.344 1 91.12 434 LYS A CA 1
ATOM 3321 C C . LYS A 1 434 ? 7.305 -38.438 -29.797 1 91.12 434 LYS A C 1
ATOM 3323 O O . LYS A 1 434 ? 6.57 -38.031 -30.703 1 91.12 434 LYS A O 1
ATOM 3328 N N . MET B 1 1 ? 7.668 -20.062 81.062 1 25.56 1 MET B N 1
ATOM 3329 C CA . MET B 1 1 ? 7.02 -20.078 79.75 1 25.56 1 MET B CA 1
ATOM 3330 C C . MET B 1 1 ? 7.379 -18.828 78.938 1 25.56 1 MET B C 1
ATOM 3332 O O . MET B 1 1 ? 6.957 -17.719 79.312 1 25.56 1 MET B O 1
ATOM 3336 N N . ASN B 1 2 ? 8.555 -18.891 78.438 1 29.38 2 ASN B N 1
ATOM 3337 C CA . ASN B 1 2 ? 9.383 -17.859 77.812 1 29.38 2 ASN B CA 1
ATOM 3338 C C . ASN B 1 2 ? 8.82 -17.438 76.438 1 29.38 2 ASN B C 1
ATOM 3340 O O . ASN B 1 2 ? 8.68 -18.266 75.562 1 29.38 2 ASN B O 1
ATOM 3344 N N . LYS B 1 3 ? 7.918 -16.375 76.562 1 29.23 3 LYS B N 1
ATOM 3345 C CA . LYS B 1 3 ? 7.191 -15.672 75.5 1 29.23 3 LYS B CA 1
ATOM 3346 C C . LYS B 1 3 ? 8.133 -15.227 74.375 1 29.23 3 LYS B C 1
ATOM 3348 O O . LYS B 1 3 ? 8.961 -14.336 74.562 1 29.23 3 LYS B O 1
ATOM 3353 N N . LEU B 1 4 ? 8.555 -16.125 73.438 1 31.81 4 LEU B N 1
ATOM 3354 C CA . LEU B 1 4 ? 9.414 -15.914 72.25 1 31.81 4 LEU B CA 1
ATOM 3355 C C . LEU B 1 4 ? 8.812 -14.859 71.375 1 31.81 4 LEU B C 1
ATOM 3357 O O . LEU B 1 4 ? 7.797 -15.109 70.688 1 31.81 4 LEU B O 1
ATOM 3361 N N . LEU B 1 5 ? 8.625 -13.648 71.812 1 32.19 5 LEU B N 1
ATOM 3362 C CA . LEU B 1 5 ? 8.078 -12.586 70.938 1 32.19 5 LEU B CA 1
ATOM 3363 C C . LEU B 1 5 ? 8.93 -12.383 69.688 1 32.19 5 LEU B C 1
ATOM 3365 O O . LEU B 1 5 ? 10.109 -12.039 69.812 1 32.19 5 LEU B O 1
ATOM 3369 N N . LEU B 1 6 ? 8.773 -13.266 68.688 1 37.84 6 LEU B N 1
ATOM 3370 C CA . LEU B 1 6 ? 9.531 -13.086 67.5 1 37.84 6 LEU B CA 1
ATOM 3371 C C . LEU B 1 6 ? 9.305 -11.695 66.875 1 37.84 6 LEU B C 1
ATOM 3373 O O . LEU B 1 6 ? 8.156 -11.258 66.75 1 37.84 6 LEU B O 1
ATOM 3377 N N . PRO B 1 7 ? 10.297 -10.797 67 1 38.81 7 PRO B N 1
ATOM 3378 C CA . PRO B 1 7 ? 10.172 -9.438 66.438 1 38.81 7 PRO B CA 1
ATOM 3379 C C . PRO B 1 7 ? 9.859 -9.414 64.938 1 38.81 7 PRO B C 1
ATOM 3381 O O . PRO B 1 7 ? 10.305 -10.289 64.188 1 38.81 7 PRO B O 1
ATOM 3384 N N . LEU B 1 8 ? 8.633 -9.062 64.562 1 38.72 8 LEU B N 1
ATOM 3385 C CA . LEU B 1 8 ? 8.18 -8.836 63.219 1 38.72 8 LEU B CA 1
ATOM 3386 C C . LEU B 1 8 ? 9.117 -7.879 62.469 1 38.72 8 LEU B C 1
ATOM 3388 O O . LEU B 1 8 ? 9.406 -6.785 62.969 1 38.72 8 LEU B O 1
ATOM 3392 N N . PRO B 1 9 ? 10.031 -8.422 61.594 1 40.5 9 PRO B N 1
ATOM 3393 C CA . PRO B 1 9 ? 10.891 -7.484 60.875 1 40.5 9 PRO B CA 1
ATOM 3394 C C . PRO B 1 9 ? 10.102 -6.379 60.188 1 40.5 9 PRO B C 1
ATOM 3396 O O . PRO B 1 9 ? 9.008 -6.625 59.656 1 40.5 9 PRO B O 1
ATOM 3399 N N . VAL B 1 10 ? 10.094 -5.125 60.688 1 37.66 10 VAL B N 1
ATOM 3400 C CA . VAL B 1 10 ? 9.617 -3.908 60.031 1 37.66 10 VAL B CA 1
ATOM 3401 C C . VAL B 1 10 ? 10.188 -3.816 58.625 1 37.66 10 VAL B C 1
ATOM 3403 O O . VAL B 1 10 ? 11.406 -3.732 58.438 1 37.66 10 VAL B O 1
ATOM 3406 N N . MET B 1 11 ? 9.602 -4.512 57.656 1 34.78 11 MET B N 1
ATOM 3407 C CA . MET B 1 11 ? 9.938 -4.277 56.25 1 34.78 11 MET B CA 1
ATOM 3408 C C . MET B 1 11 ? 9.945 -2.783 55.938 1 34.78 11 MET B C 1
ATOM 3410 O O . MET B 1 11 ? 8.93 -2.105 56.094 1 34.78 11 MET B O 1
ATOM 3414 N N . PHE B 1 12 ? 11.07 -2.104 56.25 1 32.72 12 PHE B N 1
ATOM 3415 C CA . PHE B 1 12 ? 11.297 -0.748 55.75 1 32.72 12 PHE B CA 1
ATOM 3416 C C . PHE B 1 12 ? 11 -0.659 54.25 1 32.72 12 PHE B C 1
ATOM 3418 O O . PHE B 1 12 ? 11.711 -1.254 53.438 1 32.72 12 PHE B O 1
ATOM 3425 N N . ALA B 1 13 ? 9.766 -0.521 53.875 1 33.47 13 ALA B N 1
ATOM 3426 C CA . ALA B 1 13 ? 9.43 -0.09 52.531 1 33.47 13 ALA B CA 1
ATOM 3427 C C . ALA B 1 13 ? 10.219 1.158 52.125 1 33.47 13 ALA B C 1
ATOM 3429 O O . ALA B 1 13 ? 10.008 2.234 52.719 1 33.47 13 ALA B O 1
ATOM 3430 N N . THR B 1 14 ? 11.484 1.005 51.875 1 34.62 14 THR B N 1
ATOM 3431 C CA . THR B 1 14 ? 12.188 2.129 51.281 1 34.62 14 THR B CA 1
ATOM 3432 C C . THR B 1 14 ? 11.32 2.791 50.188 1 34.62 14 THR B C 1
ATOM 3434 O O . THR B 1 14 ? 10.938 2.146 49.219 1 34.62 14 THR B O 1
ATOM 3437 N N . ALA B 1 15 ? 10.508 3.707 50.594 1 34.88 15 ALA B N 1
ATOM 3438 C CA . ALA B 1 15 ? 9.938 4.641 49.625 1 34.88 15 ALA B CA 1
ATOM 3439 C C . ALA B 1 15 ? 11 5.125 48.656 1 34.88 15 ALA B C 1
ATOM 3441 O O . ALA B 1 15 ? 11.938 5.832 49.031 1 34.88 15 ALA B O 1
ATOM 3442 N N . LEU B 1 16 ? 11.391 4.289 47.75 1 34.94 16 LEU B N 1
ATOM 3443 C CA . LEU B 1 16 ? 12.125 4.871 46.656 1 34.94 16 LEU B CA 1
ATOM 3444 C C . LEU B 1 16 ? 11.555 6.23 46.281 1 34.94 16 LEU B C 1
ATOM 3446 O O . LEU B 1 16 ? 10.375 6.34 45.938 1 34.94 16 LEU B O 1
ATOM 3450 N N . ALA B 1 17 ? 11.977 7.246 46.969 1 34.69 17 ALA B N 1
ATOM 3451 C CA . ALA B 1 17 ? 11.797 8.594 46.406 1 34.69 17 ALA B CA 1
ATOM 3452 C C . ALA B 1 17 ? 11.891 8.578 44.875 1 34.69 17 ALA B C 1
ATOM 3454 O O . ALA B 1 17 ? 12.961 8.352 44.312 1 34.69 17 ALA B O 1
ATOM 3455 N N . LEU B 1 18 ? 10.898 8.055 44.281 1 35.78 18 LEU B N 1
ATOM 3456 C CA . LEU B 1 18 ? 10.781 8.438 42.875 1 35.78 18 LEU B CA 1
ATOM 3457 C C . LEU B 1 18 ? 11.094 9.914 42.688 1 35.78 18 LEU B C 1
ATOM 3459 O O . LEU B 1 18 ? 10.336 10.781 43.125 1 35.78 18 LEU B O 1
ATOM 3463 N N . SER B 1 19 ? 12.289 10.352 43.062 1 35.34 19 SER B N 1
ATOM 3464 C CA . SER B 1 19 ? 12.609 11.648 42.5 1 35.34 19 SER B CA 1
ATOM 3465 C C . SER B 1 19 ? 11.867 11.875 41.188 1 35.34 19 SER B C 1
ATOM 3467 O O . SER B 1 19 ? 12.062 11.133 40.219 1 35.34 19 SER B O 1
ATOM 3469 N N . GLY B 1 20 ? 10.727 12.148 41.25 1 38.59 20 GLY B N 1
ATOM 3470 C CA . GLY B 1 20 ? 10.031 12.617 40.062 1 38.59 20 GLY B CA 1
ATOM 3471 C C . GLY B 1 20 ? 10.898 13.477 39.188 1 38.59 20 GLY B C 1
ATOM 3472 O O . GLY B 1 20 ? 11.219 14.617 39.531 1 38.59 20 GLY B O 1
ATOM 3473 N N . CYS B 1 21 ? 12.047 13.062 38.656 1 44 21 CYS B N 1
ATOM 3474 C CA . CYS B 1 21 ? 12.758 13.758 37.562 1 44 21 CYS B CA 1
ATOM 3475 C C . CYS B 1 21 ? 11.852 14.758 36.875 1 44 21 CYS B C 1
ATOM 3477 O O . CYS B 1 21 ? 10.734 14.414 36.469 1 44 21 CYS B O 1
ATOM 3479 N N . ASP B 1 22 ? 11.922 15.945 37.125 1 51.03 22 ASP B N 1
ATOM 3480 C CA . ASP B 1 22 ? 11.273 17.141 36.594 1 51.03 22 ASP B CA 1
ATOM 3481 C C . ASP B 1 22 ? 11.094 17 35.062 1 51.03 22 ASP B C 1
ATOM 3483 O O . ASP B 1 22 ? 12.078 17 34.312 1 51.03 22 ASP B O 1
ATOM 3487 N N . GLU B 1 23 ? 10.172 16.359 34.5 1 70.06 23 GLU B N 1
ATOM 3488 C CA . GLU B 1 23 ? 9.742 15.898 33.188 1 70.06 23 GLU B CA 1
ATOM 3489 C C . GLU B 1 23 ? 9.336 17.062 32.312 1 70.06 23 GLU B C 1
ATOM 3491 O O . GLU B 1 23 ? 8.875 16.859 31.172 1 70.06 23 GLU B O 1
ATOM 3496 N N . LYS B 1 24 ? 9.766 18.266 32.781 1 80.62 24 LYS B N 1
ATOM 3497 C CA . LYS B 1 24 ? 9.445 19.484 32.062 1 80.62 24 LYS B CA 1
ATOM 3498 C C . LYS B 1 24 ? 10.547 19.844 31.062 1 80.62 24 LYS B C 1
ATOM 3500 O O . LYS B 1 24 ? 11.68 19.375 31.188 1 80.62 24 LYS B O 1
ATOM 3505 N N . ALA B 1 25 ? 10.172 20.672 30.125 1 87.19 25 ALA B N 1
ATOM 3506 C CA . ALA B 1 25 ? 11.125 21.156 29.125 1 87.19 25 ALA B CA 1
ATOM 3507 C C . ALA B 1 25 ? 12.219 22 29.781 1 87.19 25 ALA B C 1
ATOM 3509 O O . ALA B 1 25 ? 11.945 22.797 30.672 1 87.19 25 ALA B O 1
ATOM 3510 N N . LYS B 1 26 ? 13.43 21.797 29.312 1 87.75 26 LYS B N 1
ATOM 3511 C CA . LYS B 1 26 ? 14.57 22.562 29.828 1 87.75 26 LYS B CA 1
ATOM 3512 C C . LYS B 1 26 ? 15.031 23.609 28.812 1 87.75 26 LYS B C 1
ATOM 3514 O O . LYS B 1 26 ? 15.695 24.578 29.188 1 87.75 26 LYS B O 1
ATOM 3519 N N . LEU B 1 27 ? 14.617 23.391 27.578 1 90.44 27 LEU B N 1
ATOM 3520 C CA . LEU B 1 27 ? 14.977 24.312 26.516 1 90.44 27 LEU B CA 1
ATOM 3521 C C . LEU B 1 27 ? 13.805 25.219 26.156 1 90.44 27 LEU B C 1
ATOM 3523 O O . LEU B 1 27 ? 12.648 24.781 26.188 1 90.44 27 LEU B O 1
ATOM 3527 N N . SER B 1 28 ? 14.172 26.453 25.844 1 90.62 28 SER B N 1
ATOM 3528 C CA . SER B 1 28 ? 13.141 27.312 25.25 1 90.62 28 SER B CA 1
ATOM 3529 C C . SER B 1 28 ? 12.859 26.938 23.797 1 90.62 28 SER B C 1
ATOM 3531 O O . SER B 1 28 ? 13.75 26.453 23.109 1 90.62 28 SER B O 1
ATOM 3533 N N . PRO B 1 29 ? 11.633 27.172 23.375 1 91.94 29 PRO B N 1
ATOM 3534 C CA . PRO B 1 29 ? 11.32 26.859 21.984 1 91.94 29 PRO B CA 1
ATOM 3535 C C . PRO B 1 29 ? 12.258 27.547 20.984 1 91.94 29 PRO B C 1
ATOM 3537 O O . PRO B 1 29 ? 12.594 26.969 19.953 1 91.94 29 PRO B O 1
ATOM 3540 N N . ASP B 1 30 ? 12.75 28.688 21.328 1 93.12 30 ASP B N 1
ATOM 3541 C CA . ASP B 1 30 ? 13.602 29.469 20.438 1 93.12 30 ASP B CA 1
ATOM 3542 C C . ASP B 1 30 ? 14.938 28.766 20.203 1 93.12 30 ASP B C 1
ATOM 3544 O O . ASP B 1 30 ? 15.602 29.016 19.203 1 93.12 30 ASP B O 1
ATOM 3548 N N . GLN B 1 31 ? 15.289 27.922 21.062 1 94.38 31 GLN B N 1
ATOM 3549 C CA . GLN B 1 31 ? 16.547 27.188 20.938 1 94.38 31 GLN B CA 1
ATOM 3550 C C . GLN B 1 31 ? 16.391 26 20 1 94.38 31 GLN B C 1
ATOM 3552 O O . GLN B 1 31 ? 17.391 25.422 19.562 1 94.38 31 GLN B O 1
ATOM 3557 N N . GLN B 1 32 ? 15.195 25.688 19.641 1 96.5 32 GLN B N 1
ATOM 3558 C CA . GLN B 1 32 ? 14.945 24.469 18.891 1 96.5 32 GLN B CA 1
ATOM 3559 C C . GLN B 1 32 ? 14.344 24.781 17.516 1 96.5 32 GLN B C 1
ATOM 3561 O O . GLN B 1 32 ? 13.633 23.969 16.938 1 96.5 32 GLN B O 1
ATOM 3566 N N . VAL B 1 33 ? 14.5 26 17.062 1 97.88 33 VAL B N 1
ATOM 3567 C CA . VAL B 1 33 ? 14.016 26.375 15.734 1 97.88 33 VAL B CA 1
ATOM 3568 C C . VAL B 1 33 ? 15.195 26.641 14.805 1 97.88 33 VAL B C 1
ATOM 3570 O O . VAL B 1 33 ? 16.312 26.906 15.266 1 97.88 33 VAL B O 1
ATOM 3573 N N . GLY B 1 34 ? 14.945 26.484 13.531 1 97.25 34 GLY B N 1
ATOM 3574 C CA . GLY B 1 34 ? 15.977 26.781 12.547 1 97.25 34 GLY B CA 1
ATOM 3575 C C . GLY B 1 34 ? 16.656 25.531 12.008 1 97.25 34 GLY B C 1
ATOM 3576 O O . GLY B 1 34 ? 16.203 24.422 12.25 1 97.25 34 GLY B O 1
ATOM 3577 N N . PRO B 1 35 ? 17.703 25.734 11.227 1 96.12 35 PRO B N 1
ATOM 3578 C CA . PRO B 1 35 ? 18.359 24.609 10.555 1 96.12 35 PRO B CA 1
ATOM 3579 C C . PRO B 1 35 ? 19.172 23.734 11.516 1 96.12 35 PRO B C 1
ATOM 3581 O O . PRO B 1 35 ? 19.438 22.578 11.219 1 96.12 35 PRO B O 1
ATOM 3584 N N . ASP B 1 36 ? 19.562 24.344 12.648 1 95.81 36 ASP B N 1
ATOM 3585 C CA . ASP B 1 36 ? 20.422 23.625 13.594 1 95.81 36 ASP B CA 1
ATOM 3586 C C . ASP B 1 36 ? 19.859 23.734 15.016 1 95.81 36 ASP B C 1
ATOM 3588 O O . ASP B 1 36 ? 20.484 24.344 15.883 1 95.81 36 ASP B O 1
ATOM 3592 N N . PRO B 1 37 ? 18.766 23 15.203 1 96.69 37 PRO B N 1
ATOM 3593 C CA . PRO B 1 37 ? 18.172 23.062 16.547 1 96.69 37 PRO B CA 1
ATOM 3594 C C . PRO B 1 37 ? 19.016 22.375 17.609 1 96.69 37 PRO B C 1
ATOM 3596 O O . PRO B 1 37 ? 19.656 21.359 17.328 1 96.69 37 PRO B O 1
ATOM 3599 N N . VAL B 1 38 ? 18.984 22.891 18.828 1 95.81 38 VAL B N 1
ATOM 3600 C CA . VAL B 1 38 ? 19.547 22.172 19.953 1 95.81 38 VAL B CA 1
ATOM 3601 C C . VAL B 1 38 ? 18.672 20.969 20.297 1 95.81 38 VAL B C 1
ATOM 3603 O O . VAL B 1 38 ? 17.453 21.109 20.438 1 95.81 38 VAL B O 1
ATOM 3606 N N . MET B 1 39 ? 19.281 19.812 20.344 1 94.62 39 MET B N 1
ATOM 3607 C CA . MET B 1 39 ? 18.578 18.594 20.703 1 94.62 39 MET B CA 1
ATOM 3608 C C . MET B 1 39 ? 19.297 17.859 21.828 1 94.62 39 MET B C 1
ATOM 3610 O O . MET B 1 39 ? 20.453 17.453 21.688 1 94.62 39 MET B O 1
ATOM 3614 N N . PRO B 1 40 ? 18.672 17.75 22.938 1 93 40 PRO B N 1
ATOM 3615 C CA . PRO B 1 40 ? 19.281 17.016 24.047 1 93 40 PRO B CA 1
ATOM 3616 C C . PRO B 1 40 ? 19.312 15.508 23.797 1 93 40 PRO B C 1
ATOM 3618 O O . PRO B 1 40 ? 18.859 15.039 22.766 1 93 40 PRO B O 1
ATOM 3621 N N . LYS B 1 41 ? 19.859 14.812 24.812 1 90.81 41 LYS B N 1
ATOM 3622 C CA . LYS B 1 41 ? 19.859 13.352 24.75 1 90.81 41 LYS B CA 1
ATOM 3623 C C . LYS B 1 41 ? 18.453 12.797 24.984 1 90.81 41 LYS B C 1
ATOM 3625 O O . LYS B 1 41 ? 17.719 13.312 25.828 1 90.81 41 LYS B O 1
ATOM 3630 N N . ALA B 1 42 ? 18.188 11.742 24.234 1 90.25 42 ALA B N 1
ATOM 3631 C CA . ALA B 1 42 ? 16.906 11.062 24.422 1 90.25 42 ALA B CA 1
ATOM 3632 C C . ALA B 1 42 ? 16.812 10.453 25.812 1 90.25 42 ALA B C 1
ATOM 3634 O O . ALA B 1 42 ? 17.797 9.914 26.328 1 90.25 42 ALA B O 1
ATOM 3635 N N . GLN B 1 43 ? 15.672 10.602 26.344 1 83.06 43 GLN B N 1
ATOM 3636 C CA . GLN B 1 43 ? 15.438 10.062 27.688 1 83.06 43 GLN B CA 1
ATOM 3637 C C . GLN B 1 43 ? 14.273 9.078 27.672 1 83.06 43 GLN B C 1
ATOM 3639 O O . GLN B 1 43 ? 13.344 9.211 26.875 1 83.06 43 GLN B O 1
ATOM 3644 N N . ASP B 1 44 ? 14.383 8.109 28.531 1 77.69 44 ASP B N 1
ATOM 3645 C CA . ASP B 1 44 ? 13.266 7.184 28.734 1 77.69 44 ASP B CA 1
ATOM 3646 C C . ASP B 1 44 ? 12.359 7.668 29.859 1 77.69 44 ASP B C 1
ATOM 3648 O O . ASP B 1 44 ? 12.836 8.195 30.859 1 77.69 44 ASP B O 1
ATOM 3652 N N . PHE B 1 45 ? 11.117 7.605 29.578 1 68.06 45 PHE B N 1
ATOM 3653 C CA . PHE B 1 45 ? 10.172 8.008 30.609 1 68.06 45 PHE B CA 1
ATOM 3654 C C . PHE B 1 45 ? 9.195 6.875 30.922 1 68.06 45 PHE B C 1
ATOM 3656 O O . PHE B 1 45 ? 8.867 6.07 30.047 1 68.06 45 PHE B O 1
ATOM 3663 N N . LEU B 1 46 ? 8.938 6.797 32.188 1 60.41 46 LEU B N 1
ATOM 3664 C CA . LEU B 1 46 ? 7.832 5.914 32.562 1 60.41 46 LEU B CA 1
ATOM 3665 C C . LEU B 1 46 ? 6.5 6.512 32.125 1 60.41 46 LEU B C 1
ATOM 3667 O O . LEU B 1 46 ? 5.66 5.816 31.531 1 60.41 46 LEU B O 1
ATOM 3671 N N . MET B 1 47 ? 6.328 7.801 32.469 1 62.5 47 MET B N 1
ATOM 3672 C CA . MET B 1 47 ? 5.184 8.57 31.984 1 62.5 47 MET B CA 1
ATOM 3673 C C . MET B 1 47 ? 5.633 9.867 31.328 1 62.5 47 MET B C 1
ATOM 3675 O O . MET B 1 47 ? 6.395 10.641 31.922 1 62.5 47 MET B O 1
ATOM 3679 N N . PRO B 1 48 ? 5.156 10.07 30.141 1 66.5 48 PRO B N 1
ATOM 3680 C CA . PRO B 1 48 ? 5.57 11.312 29.484 1 66.5 48 PRO B CA 1
ATOM 3681 C C . PRO B 1 48 ? 4.969 12.555 30.141 1 66.5 48 PRO B C 1
ATOM 3683 O O . PRO B 1 48 ? 3.863 12.492 30.688 1 66.5 48 PRO B O 1
ATOM 3686 N N . PRO B 1 49 ? 5.754 13.609 30.219 1 68.5 49 PRO B N 1
ATOM 3687 C CA . PRO B 1 49 ? 5.168 14.867 30.703 1 68.5 49 PRO B CA 1
ATOM 3688 C C . PRO B 1 49 ? 3.953 15.305 29.875 1 68.5 49 PRO B C 1
ATOM 3690 O O . PRO B 1 49 ? 3.953 15.172 28.656 1 68.5 49 PRO B O 1
ATOM 3693 N N . MET B 1 50 ? 2.83 15.539 30.562 1 79 50 MET B N 1
ATOM 3694 C CA . MET B 1 50 ? 1.617 15.938 29.859 1 79 50 MET B CA 1
ATOM 3695 C C . MET B 1 50 ? 0.981 17.156 30.531 1 79 50 MET B C 1
ATOM 3697 O O . MET B 1 50 ? 1.074 17.328 31.75 1 79 50 MET B O 1
ATOM 3701 N N . GLN B 1 51 ? 0.526 18.047 29.766 1 82.75 51 GLN B N 1
ATOM 3702 C CA . GLN B 1 51 ? -0.321 19.172 30.156 1 82.75 51 GLN B CA 1
ATOM 3703 C C . GLN B 1 51 ? -1.524 19.297 29.234 1 82.75 51 GLN B C 1
ATOM 3705 O O . GLN B 1 51 ? -1.364 19.516 28.031 1 82.75 51 GLN B O 1
ATOM 3710 N N . VAL B 1 52 ? -2.643 19.219 29.828 1 86.94 52 VAL B N 1
ATOM 3711 C CA . VAL B 1 52 ? -3.848 19.172 29 1 86.94 52 VAL B CA 1
ATOM 3712 C C . VAL B 1 52 ? -4.75 20.359 29.344 1 86.94 52 VAL B C 1
ATOM 3714 O O . VAL B 1 52 ? -5.512 20.312 30.297 1 86.94 52 VAL B O 1
ATOM 3717 N N . PRO B 1 53 ? -4.707 21.312 28.531 1 90.5 53 PRO B N 1
ATOM 3718 C CA . PRO B 1 53 ? -5.68 22.391 28.75 1 90.5 53 PRO B CA 1
ATOM 3719 C C . PRO B 1 53 ? -7.113 21.953 28.453 1 90.5 53 PRO B C 1
ATOM 3721 O O . PRO B 1 53 ? -7.336 21.047 27.656 1 90.5 53 PRO B O 1
ATOM 3724 N N . ARG B 1 54 ? -8.102 22.656 29.125 1 91.06 54 ARG B N 1
ATOM 3725 C CA . ARG B 1 54 ? -9.516 22.359 28.891 1 91.06 54 ARG B CA 1
ATOM 3726 C C . ARG B 1 54 ? -10.023 23.125 27.672 1 91.06 54 ARG B C 1
ATOM 3728 O O . ARG B 1 54 ? -9.898 24.344 27.594 1 91.06 54 ARG B O 1
ATOM 3735 N N . GLY B 1 55 ? -10.562 22.422 26.766 1 92.75 55 GLY B N 1
ATOM 3736 C CA . GLY B 1 55 ? -11.195 23.078 25.625 1 92.75 55 GLY B CA 1
ATOM 3737 C C . GLY B 1 55 ? -12.477 23.797 26 1 92.75 55 GLY B C 1
ATOM 3738 O O . GLY B 1 55 ? -13.445 23.172 26.438 1 92.75 55 GLY B O 1
ATOM 3739 N N . VAL B 1 56 ? -12.547 25.125 25.797 1 93.94 56 VAL B N 1
ATOM 3740 C CA . VAL B 1 56 ? -13.719 25.875 26.234 1 93.94 56 VAL B CA 1
ATOM 3741 C C . VAL B 1 56 ? -14.312 26.641 25.047 1 93.94 56 VAL B C 1
ATOM 3743 O O . VAL B 1 56 ? -15.43 27.141 25.109 1 93.94 56 VAL B O 1
ATOM 3746 N N . GLY B 1 57 ? -13.586 26.625 23.938 1 93.56 57 GLY B N 1
ATOM 3747 C CA . GLY B 1 57 ? -14.031 27.406 22.781 1 93.56 57 GLY B CA 1
ATOM 3748 C C . GLY B 1 57 ? -13.945 28.906 23 1 93.56 57 GLY B C 1
ATOM 3749 O O . GLY B 1 57 ? -13.578 29.359 24.094 1 93.56 57 GLY B O 1
ATOM 3750 N N . TRP B 1 58 ? -14.266 29.578 21.938 1 95.5 58 TRP B N 1
ATOM 3751 C CA . TRP B 1 58 ? -14.219 31.031 22 1 95.5 58 TRP B CA 1
ATOM 3752 C C . TRP B 1 58 ? -15.469 31.594 22.688 1 95.5 58 TRP B C 1
ATOM 3754 O O . TRP B 1 58 ? -16.578 31.141 22.406 1 95.5 58 TRP B O 1
ATOM 3764 N N . LYS B 1 59 ? -15.273 32.5 23.672 1 87.81 59 LYS B N 1
ATOM 3765 C CA . LYS B 1 59 ? -16.391 33.25 24.203 1 87.81 59 LYS B CA 1
ATOM 3766 C C . LYS B 1 59 ? -16.953 34.219 23.172 1 87.81 59 LYS B C 1
ATOM 3768 O O . LYS B 1 59 ? -16.328 34.469 22.141 1 87.81 59 LYS B O 1
ATOM 3773 N N . ARG B 1 60 ? -18.062 34.781 23.656 1 84.19 60 ARG B N 1
ATOM 3774 C CA . ARG B 1 60 ? -18.688 35.75 22.75 1 84.19 60 ARG B CA 1
ATOM 3775 C C . ARG B 1 60 ? -17.719 36.875 22.406 1 84.19 60 ARG B C 1
ATOM 3777 O O . ARG B 1 60 ? -17.062 37.438 23.281 1 84.19 60 ARG B O 1
ATOM 3784 N N . ASP B 1 61 ? -17.328 37.156 21.234 1 85.81 61 ASP B N 1
ATOM 3785 C CA . ASP B 1 61 ? -16.5 38.219 20.672 1 85.81 61 ASP B CA 1
ATOM 3786 C C . ASP B 1 61 ? -15.016 37.875 20.828 1 85.81 61 ASP B C 1
ATOM 3788 O O . ASP B 1 61 ? -14.148 38.719 20.547 1 85.81 61 ASP B O 1
ATOM 3792 N N . GLY B 1 62 ? -14.773 36.719 21.516 1 94.56 62 GLY B N 1
ATOM 3793 C CA . GLY B 1 62 ? -13.383 36.312 21.594 1 94.56 62 GLY B CA 1
ATOM 3794 C C . GLY B 1 62 ? -12.758 36.031 20.25 1 94.56 62 GLY B C 1
ATOM 3795 O O . GLY B 1 62 ? -13.43 35.5 19.344 1 94.56 62 GLY B O 1
ATOM 3796 N N . GLN B 1 63 ? -11.539 36.375 20.078 1 96.25 63 GLN B N 1
ATOM 3797 C CA . GLN B 1 63 ? -10.797 36.094 18.859 1 96.25 63 GLN B CA 1
ATOM 3798 C C . GLN B 1 63 ? -9.297 36 19.141 1 96.25 63 GLN B C 1
ATOM 3800 O O . GLN B 1 63 ? -8.812 36.5 20.141 1 96.25 63 GLN B O 1
ATOM 3805 N N . PRO B 1 64 ? -8.586 35.375 18.266 1 98.06 64 PRO B N 1
ATOM 3806 C CA . PRO B 1 64 ? -7.129 35.375 18.406 1 98.06 64 PRO B CA 1
ATOM 3807 C C . PRO B 1 64 ? -6.52 36.781 18.281 1 98.06 64 PRO B C 1
ATOM 3809 O O . PRO B 1 64 ? -7.184 37.719 17.812 1 98.06 64 PRO B O 1
ATOM 3812 N N . ALA B 1 65 ? -5.316 36.875 18.797 1 98 65 ALA B N 1
ATOM 3813 C CA . ALA B 1 65 ? -4.52 38.062 18.578 1 98 65 ALA B CA 1
ATOM 3814 C C . ALA B 1 65 ? -3.705 37.969 17.281 1 98 65 ALA B C 1
ATOM 3816 O O . ALA B 1 65 ? -3.27 36.875 16.906 1 98 65 ALA B O 1
ATOM 3817 N N . VAL B 1 66 ? -3.52 39.062 16.578 1 98.5 66 VAL B N 1
ATOM 3818 C CA . VAL B 1 66 ? -2.754 39.031 15.344 1 98.5 66 VAL B CA 1
ATOM 3819 C C . VAL B 1 66 ? -1.599 40.031 15.438 1 98.5 66 VAL B C 1
ATOM 3821 O O . VAL B 1 66 ? -1.651 41 16.234 1 98.5 66 VAL B O 1
ATOM 3824 N N . ALA B 1 67 ? -0.576 39.844 14.68 1 98.06 67 ALA B N 1
ATOM 3825 C CA . ALA B 1 67 ? 0.584 40.75 14.633 1 98.06 67 ALA B CA 1
ATOM 3826 C C . ALA B 1 67 ? 0.186 42.156 14.18 1 98.06 67 ALA B C 1
ATOM 3828 O O . ALA B 1 67 ? -0.882 42.344 13.594 1 98.06 67 ALA B O 1
ATOM 3829 N N . GLN B 1 68 ? 1.086 43.062 14.438 1 95.94 68 GLN B N 1
ATOM 3830 C CA . GLN B 1 68 ? 0.841 44.469 14.062 1 95.94 68 GLN B CA 1
ATOM 3831 C C . GLN B 1 68 ? 0.6 44.594 12.562 1 95.94 68 GLN B C 1
ATOM 3833 O O . GLN B 1 68 ? 1.293 43.969 11.758 1 95.94 68 GLN B O 1
ATOM 3838 N N . GLY B 1 69 ? -0.373 45.375 12.227 1 96.25 69 GLY B N 1
ATOM 3839 C CA . GLY B 1 69 ? -0.665 45.656 10.828 1 96.25 69 GLY B CA 1
ATOM 3840 C C . GLY B 1 69 ? -1.707 44.719 10.25 1 96.25 69 GLY B C 1
ATOM 3841 O O . GLY B 1 69 ? -2.123 44.875 9.102 1 96.25 69 GLY B O 1
ATOM 3842 N N . LEU B 1 70 ? -2.152 43.781 11.07 1 98.44 70 LEU B N 1
ATOM 3843 C CA . LEU B 1 70 ? -3.139 42.812 10.609 1 98.44 70 LEU B CA 1
ATOM 3844 C C . LEU B 1 70 ? -4.449 42.969 11.375 1 98.44 70 LEU B C 1
ATOM 3846 O O . LEU B 1 70 ? -4.48 43.594 12.445 1 98.44 70 LEU B O 1
ATOM 3850 N N . LYS B 1 71 ? -5.5 42.594 10.781 1 97.94 71 LYS B N 1
ATOM 3851 C CA . LYS B 1 71 ? -6.816 42.5 11.406 1 97.94 71 LYS B CA 1
ATOM 3852 C C . LYS B 1 71 ? -7.434 41.125 11.18 1 97.94 71 LYS B C 1
ATOM 3854 O O . LYS B 1 71 ? -7.195 40.469 10.148 1 97.94 71 LYS B O 1
ATOM 3859 N N . ILE B 1 72 ? -8.148 40.625 12.172 1 98.12 72 ILE B N 1
ATOM 3860 C CA . ILE B 1 72 ? -8.758 39.281 12.086 1 98.12 72 ILE B CA 1
ATOM 3861 C C . ILE B 1 72 ? -10.273 39.406 12.25 1 98.12 72 ILE B C 1
ATOM 3863 O O . ILE B 1 72 ? -10.758 40.219 13.023 1 98.12 72 ILE B O 1
ATOM 3867 N N . GLU B 1 73 ? -11.062 38.688 11.516 1 96.5 73 GLU B N 1
ATOM 3868 C CA . GLU B 1 73 ? -12.516 38.625 11.641 1 96.5 73 GLU B CA 1
ATOM 3869 C C . GLU B 1 73 ? -13.008 37.188 11.57 1 96.5 73 GLU B C 1
ATOM 3871 O O . GLU B 1 73 ? -12.438 36.344 10.859 1 96.5 73 GLU B O 1
ATOM 3876 N N . LYS B 1 74 ? -14.047 36.906 12.297 1 97.44 74 LYS B N 1
ATOM 3877 C CA . LYS B 1 74 ? -14.758 35.656 12.195 1 97.44 74 LYS B CA 1
ATOM 3878 C C . LYS B 1 74 ? -15.656 35.625 10.961 1 97.44 74 LYS B C 1
ATOM 3880 O O . LYS B 1 74 ? -16.594 36.406 10.852 1 97.44 74 LYS B O 1
ATOM 3885 N N . ILE B 1 75 ? -15.438 34.719 10.07 1 96.62 75 ILE B N 1
ATOM 3886 C CA . ILE B 1 75 ? -16.281 34.75 8.883 1 96.62 75 ILE B CA 1
ATOM 3887 C C . ILE B 1 75 ? -17.406 33.75 9.016 1 96.62 75 ILE B C 1
ATOM 3889 O O . ILE B 1 75 ? -18.469 33.906 8.43 1 96.62 75 ILE B O 1
ATOM 3893 N N . ALA B 1 76 ? -17.141 32.688 9.75 1 97.06 76 ALA B N 1
ATOM 3894 C CA . ALA B 1 76 ? -18.203 31.734 10.062 1 97.06 76 ALA B CA 1
ATOM 3895 C C . ALA B 1 76 ? -17.828 30.891 11.273 1 97.06 76 ALA B C 1
ATOM 3897 O O . ALA B 1 76 ? -16.641 30.719 11.578 1 97.06 76 ALA B O 1
ATOM 3898 N N . ASP B 1 77 ? -18.828 30.359 12.016 1 96.38 77 ASP B N 1
ATOM 3899 C CA . ASP B 1 77 ? -18.625 29.469 13.156 1 96.38 77 ASP B CA 1
ATOM 3900 C C . ASP B 1 77 ? -19.688 28.359 13.188 1 96.38 77 ASP B C 1
ATOM 3902 O O . ASP B 1 77 ? -20.359 28.125 12.18 1 96.38 77 ASP B O 1
ATOM 3906 N N . GLY B 1 78 ? -19.625 27.547 14.203 1 95.62 78 GLY B N 1
ATOM 3907 C CA . GLY B 1 78 ? -20.594 26.484 14.352 1 95.62 78 GLY B CA 1
ATOM 3908 C C . GLY B 1 78 ? -20.281 25.25 13.523 1 95.62 78 GLY B C 1
ATOM 3909 O O . GLY B 1 78 ? -21.172 24.5 13.148 1 95.62 78 GLY B O 1
ATOM 3910 N N . PHE B 1 79 ? -19.062 25.125 13.156 1 97.56 79 PHE B N 1
ATOM 3911 C CA . PHE B 1 79 ? -18.625 23.953 12.398 1 97.56 79 PHE B CA 1
ATOM 3912 C C . PHE B 1 79 ? -18.438 22.75 13.32 1 97.56 79 PHE B C 1
ATOM 3914 O O . PHE B 1 79 ? -18.375 22.906 14.539 1 97.56 79 PHE B O 1
ATOM 3921 N N . LEU B 1 80 ? -18.484 21.625 12.711 1 97.19 80 LEU B N 1
ATOM 3922 C CA . LEU B 1 80 ? -18.156 20.391 13.43 1 97.19 80 LEU B CA 1
ATOM 3923 C C . LEU B 1 80 ? -16.688 20.016 13.188 1 97.19 80 LEU B C 1
ATOM 3925 O O . LEU B 1 80 ? -16.391 19.188 12.328 1 97.19 80 LEU B O 1
ATOM 3929 N N . HIS B 1 81 ? -15.742 20.688 13.969 1 97.31 81 HIS B N 1
ATOM 3930 C CA . HIS B 1 81 ? -14.312 20.422 13.969 1 97.31 81 HIS B CA 1
ATOM 3931 C C . HIS B 1 81 ? -13.695 20.719 12.609 1 97.31 81 HIS B C 1
ATOM 3933 O O . HIS B 1 81 ? -13.164 19.828 11.953 1 97.31 81 HIS B O 1
ATOM 3939 N N . PRO B 1 82 ? -13.688 21.953 12.109 1 98.5 82 PRO B N 1
ATOM 3940 C CA . PRO B 1 82 ? -13.117 22.312 10.812 1 98.5 82 PRO B CA 1
ATOM 3941 C C . PRO B 1 82 ? -11.602 22.125 10.758 1 98.5 82 PRO B C 1
ATOM 3943 O O . PRO B 1 82 ? -10.875 22.703 11.57 1 98.5 82 PRO B O 1
ATOM 3946 N N . ARG B 1 83 ? -11.141 21.359 9.828 1 98.25 83 ARG B N 1
ATOM 3947 C CA . ARG B 1 83 ? -9.727 21.016 9.766 1 98.25 83 ARG B CA 1
ATOM 3948 C C . ARG B 1 83 ? -9.031 21.719 8.602 1 98.25 83 ARG B C 1
ATOM 3950 O O . ARG B 1 83 ? -7.984 22.344 8.789 1 98.25 83 ARG B O 1
ATOM 3957 N N . MET B 1 84 ? -9.602 21.609 7.418 1 98.69 84 MET B N 1
ATOM 3958 C CA . MET B 1 84 ? -8.961 22.203 6.254 1 98.69 84 MET B CA 1
ATOM 3959 C C . MET B 1 84 ? -9.875 23.219 5.582 1 98.69 84 MET B C 1
ATOM 3961 O O . MET B 1 84 ? -11.102 23.156 5.727 1 98.69 84 MET B O 1
ATOM 3965 N N . VAL B 1 85 ? -9.258 24.141 4.906 1 98.88 85 VAL B N 1
ATOM 3966 C CA . VAL B 1 85 ? -9.953 25.125 4.082 1 98.88 85 VAL B CA 1
ATOM 3967 C C . VAL B 1 85 ? -9.344 25.156 2.682 1 98.88 85 VAL B C 1
ATOM 3969 O O . VAL B 1 85 ? -8.133 24.984 2.523 1 98.88 85 VAL B O 1
ATOM 3972 N N . TYR B 1 86 ? -10.172 25.344 1.742 1 98.88 86 TYR B N 1
ATOM 3973 C CA . TYR B 1 86 ? -9.781 25.422 0.34 1 98.88 86 TYR B CA 1
ATOM 3974 C C . TYR B 1 86 ? -10.586 26.5 -0.39 1 98.88 86 TYR B C 1
ATOM 3976 O O . TYR B 1 86 ? -11.812 26.5 -0.351 1 98.88 86 TYR B O 1
ATOM 3984 N N . VAL B 1 87 ? -9.883 27.406 -1.053 1 98.75 87 VAL B N 1
ATOM 3985 C CA . VAL B 1 87 ? -10.547 28.516 -1.73 1 98.75 87 VAL B CA 1
ATOM 3986 C C . VAL B 1 87 ? -10.75 28.172 -3.205 1 98.75 87 VAL B C 1
ATOM 3988 O O . VAL B 1 87 ? -9.797 27.812 -3.9 1 98.75 87 VAL B O 1
ATOM 3991 N N . LEU B 1 88 ? -11.961 28.328 -3.637 1 98.56 88 LEU B N 1
ATOM 3992 C CA . LEU B 1 88 ? -12.328 28.047 -5.023 1 98.56 88 LEU B CA 1
ATOM 3993 C C . LEU B 1 88 ? -12.094 29.281 -5.898 1 98.56 88 LEU B C 1
ATOM 3995 O O . LEU B 1 88 ? -11.977 30.391 -5.391 1 98.56 88 LEU B O 1
ATOM 3999 N N . PRO B 1 89 ? -12.07 29.062 -7.23 1 97.44 89 PRO B N 1
ATOM 4000 C CA . PRO B 1 89 ? -11.797 30.172 -8.141 1 97.44 89 PRO B CA 1
ATOM 4001 C C . PRO B 1 89 ? -12.836 31.297 -8.047 1 97.44 89 PRO B C 1
ATOM 4003 O O . PRO B 1 89 ? -12.531 32.469 -8.328 1 97.44 89 PRO B O 1
ATOM 4006 N N . ASN B 1 90 ? -14.031 31.031 -7.652 1 97.12 90 ASN B N 1
ATOM 4007 C CA . ASN B 1 90 ? -15.102 32.031 -7.574 1 97.12 90 ASN B CA 1
ATOM 4008 C C . ASN B 1 90 ? -15.18 32.656 -6.188 1 97.12 90 ASN B C 1
ATOM 4010 O O . ASN B 1 90 ? -16.203 33.25 -5.816 1 97.12 90 ASN B O 1
ATOM 4014 N N . ASP B 1 91 ? -14.211 32.375 -5.34 1 97.06 91 ASP B N 1
ATOM 4015 C CA . ASP B 1 91 ? -14.023 33 -4.031 1 97.06 91 ASP B CA 1
ATOM 4016 C C . ASP B 1 91 ? -14.789 32.25 -2.951 1 97.06 91 ASP B C 1
ATOM 4018 O O . ASP B 1 91 ? -14.695 32.562 -1.766 1 97.06 91 ASP B O 1
ATOM 4022 N N . ASP B 1 92 ? -15.547 31.219 -3.391 1 98.56 92 ASP B N 1
ATOM 4023 C CA . ASP B 1 92 ? -16.109 30.344 -2.363 1 98.56 92 ASP B CA 1
ATOM 4024 C C . ASP B 1 92 ? -15.016 29.641 -1.565 1 98.56 92 ASP B C 1
ATOM 4026 O O . ASP B 1 92 ? -13.914 29.438 -2.072 1 98.56 92 ASP B O 1
ATOM 4030 N N . ILE B 1 93 ? -15.32 29.344 -0.319 1 98.81 93 ILE B N 1
ATOM 4031 C CA . ILE B 1 93 ? -14.383 28.641 0.547 1 98.81 93 ILE B CA 1
ATOM 4032 C C . ILE B 1 93 ? -14.977 27.297 0.974 1 98.81 93 ILE B C 1
ATOM 4034 O O . ILE B 1 93 ? -16.078 27.234 1.511 1 98.81 93 ILE B O 1
ATOM 4038 N N . LEU B 1 94 ? -14.266 26.219 0.684 1 98.94 94 LEU B N 1
ATOM 4039 C CA . LEU B 1 94 ? -14.625 24.906 1.204 1 98.94 94 LEU B CA 1
ATOM 4040 C C . LEU B 1 94 ? -14.016 24.672 2.582 1 98.94 94 LEU B C 1
ATOM 4042 O O . LEU B 1 94 ? -12.82 24.906 2.781 1 98.94 94 LEU B O 1
ATOM 4046 N N . VAL B 1 95 ? -14.844 24.297 3.541 1 98.94 95 VAL B N 1
ATOM 4047 C CA . VAL B 1 95 ? -14.406 23.969 4.898 1 98.94 95 VAL B CA 1
ATOM 4048 C C . VAL B 1 95 ? -14.586 22.469 5.152 1 98.94 95 VAL B C 1
ATOM 4050 O O . VAL B 1 95 ? -15.711 21.969 5.156 1 98.94 95 VAL B O 1
ATOM 4053 N N . VAL B 1 96 ? -13.555 21.781 5.387 1 98.88 96 VAL B N 1
ATOM 4054 C CA . VAL B 1 96 ? -13.586 20.344 5.637 1 98.88 96 VAL B CA 1
ATOM 4055 C C . VAL B 1 96 ? -13.812 20.094 7.121 1 98.88 96 VAL B C 1
ATOM 4057 O O . VAL B 1 96 ? -12.984 20.469 7.957 1 98.88 96 VAL B O 1
ATOM 4060 N N . GLU B 1 97 ? -14.883 19.516 7.473 1 98.62 97 GLU B N 1
ATOM 4061 C CA . GLU B 1 97 ? -15.234 19.156 8.844 1 98.62 97 GLU B CA 1
ATOM 4062 C C . GLU B 1 97 ? -14.961 17.688 9.125 1 98.62 97 GLU B C 1
ATOM 4064 O O . GLU B 1 97 ? -15.602 16.812 8.539 1 98.62 97 GLU B O 1
ATOM 4069 N N . SER B 1 98 ? -14.016 17.5 10.031 1 96.56 98 SER B N 1
ATOM 4070 C CA . SER B 1 98 ? -13.562 16.109 10.141 1 96.56 98 SER B CA 1
ATOM 4071 C C . SER B 1 98 ? -12.875 15.859 11.477 1 96.56 98 SER B C 1
ATOM 4073 O O . SER B 1 98 ? -12.398 16.797 12.117 1 96.56 98 SER B O 1
ATOM 4075 N N . ASN B 1 99 ? -12.883 14.617 11.891 1 93.38 99 ASN B N 1
ATOM 4076 C CA . ASN B 1 99 ? -12.023 14.047 12.922 1 93.38 99 ASN B CA 1
ATOM 4077 C C . ASN B 1 99 ? -11.695 12.586 12.633 1 93.38 99 ASN B C 1
ATOM 4079 O O . ASN B 1 99 ? -12.148 12.023 11.641 1 93.38 99 ASN B O 1
ATOM 4083 N N . GLY B 1 100 ? -10.781 12.047 13.469 1 90.69 100 GLY B N 1
ATOM 4084 C CA . GLY B 1 100 ? -10.383 10.664 13.281 1 90.69 100 GLY B CA 1
ATOM 4085 C C . GLY B 1 100 ? -11.547 9.695 13.305 1 90.69 100 GLY B C 1
ATOM 4086 O O . GLY B 1 100 ? -12.57 9.969 13.945 1 90.69 100 GLY B O 1
ATOM 4087 N N . PRO B 1 101 ? -11.43 8.594 12.648 1 85.62 101 PRO B N 1
ATOM 4088 C CA . PRO B 1 101 ? -12.539 7.641 12.578 1 85.62 101 PRO B CA 1
ATOM 4089 C C . PRO B 1 101 ? -12.781 6.922 13.898 1 85.62 101 PRO B C 1
ATOM 4091 O O . PRO B 1 101 ? -13.859 6.355 14.109 1 85.62 101 PRO B O 1
ATOM 4094 N N . GLY B 1 102 ? -11.875 7.004 14.789 1 75.94 102 GLY B N 1
ATOM 4095 C CA . GLY B 1 102 ? -12.031 6.328 16.062 1 75.94 102 GLY B CA 1
ATOM 4096 C C . GLY B 1 102 ? -11.977 4.816 15.953 1 75.94 102 GLY B C 1
ATOM 4097 O O . GLY B 1 102 ? -12.562 4.105 16.781 1 75.94 102 GLY B O 1
ATOM 4098 N N . GLU B 1 103 ? -11.383 4.273 14.992 1 64.81 103 GLU B N 1
ATOM 4099 C CA . GLU B 1 103 ? -11.391 2.838 14.734 1 64.81 103 GLU B CA 1
ATOM 4100 C C . GLU B 1 103 ? -10.164 2.162 15.336 1 64.81 103 GLU B C 1
ATOM 4102 O O . GLU B 1 103 ? -10.039 0.937 15.297 1 64.81 103 GLU B O 1
ATOM 4107 N N . GLU B 1 104 ? -9.344 2.9 15.93 1 63.28 104 GLU B N 1
ATOM 4108 C CA . GLU B 1 104 ? -8.156 2.275 16.516 1 63.28 104 GLU B CA 1
ATOM 4109 C C . GLU B 1 104 ? -8.508 1.456 17.75 1 63.28 104 GLU B C 1
ATOM 4111 O O . GLU B 1 104 ? -9.227 1.93 18.625 1 63.28 104 GLU B O 1
ATOM 4116 N N . PRO B 1 105 ? -8.125 0.182 17.609 1 60 105 PRO B N 1
ATOM 4117 C CA . PRO B 1 105 ? -8.398 -0.615 18.812 1 60 105 PRO B CA 1
ATOM 4118 C C . PRO B 1 105 ? -7.695 -0.073 20.047 1 60 105 PRO B C 1
ATOM 4120 O O . PRO B 1 105 ? -6.566 0.413 19.969 1 60 105 PRO B O 1
ATOM 4123 N N . LEU B 1 106 ? -8.531 0.02 21.047 1 58.69 106 LEU B N 1
ATOM 4124 C CA . LEU B 1 106 ? -7.961 0.408 22.328 1 58.69 106 LEU B CA 1
ATOM 4125 C C . LEU B 1 106 ? -7.195 -0.752 22.953 1 58.69 106 LEU B C 1
ATOM 4127 O O . LEU B 1 106 ? -7.805 -1.702 23.453 1 58.69 106 LEU B O 1
ATOM 4131 N N . THR B 1 107 ? -5.926 -0.794 22.641 1 56.81 107 THR B N 1
ATOM 4132 C CA . THR B 1 107 ? -5.219 -1.994 23.062 1 56.81 107 THR B CA 1
ATOM 4133 C C . THR B 1 107 ? -4.352 -1.696 24.281 1 56.81 107 THR B C 1
ATOM 4135 O O . THR B 1 107 ? -3.846 -2.615 24.938 1 56.81 107 THR B O 1
ATOM 4138 N N . THR B 1 108 ? -4.215 -0.407 24.578 1 63.94 108 THR B N 1
ATOM 4139 C CA . THR B 1 108 ? -3.309 -0.092 25.672 1 63.94 108 THR B CA 1
ATOM 4140 C C . THR B 1 108 ? -3.898 0.997 26.562 1 63.94 108 THR B C 1
ATOM 4142 O O . THR B 1 108 ? -4.707 1.81 26.109 1 63.94 108 THR B O 1
ATOM 4145 N N . PRO B 1 109 ? -3.625 0.835 27.859 1 64.06 109 PRO B N 1
ATOM 4146 C CA . PRO B 1 109 ? -4.027 1.923 28.75 1 64.06 109 PRO B CA 1
ATOM 4147 C C . PRO B 1 109 ? -3.604 3.297 28.234 1 64.06 109 PRO B C 1
ATOM 4149 O O . PRO B 1 109 ? -4.328 4.277 28.422 1 64.06 109 PRO B O 1
ATOM 4152 N N . LYS B 1 110 ? -2.633 3.289 27.547 1 67.69 110 LYS B N 1
ATOM 4153 C CA . LYS B 1 110 ? -2.137 4.543 26.984 1 67.69 110 LYS B CA 1
ATOM 4154 C C . LYS B 1 110 ? -3.127 5.125 25.984 1 67.69 110 LYS B C 1
ATOM 4156 O O . LYS B 1 110 ? -3.336 6.34 25.938 1 67.69 110 LYS B O 1
ATOM 4161 N N . GLN B 1 111 ? -3.717 4.312 25.266 1 69.38 111 GLN B N 1
ATOM 4162 C CA . GLN B 1 111 ? -4.688 4.766 24.266 1 69.38 111 GLN B CA 1
ATOM 4163 C C . GLN B 1 111 ? -5.938 5.324 24.938 1 69.38 111 GLN B C 1
ATOM 4165 O O . GLN B 1 111 ? -6.539 6.281 24.438 1 69.38 111 GLN B O 1
ATOM 4170 N N . LEU B 1 112 ? -6.289 4.742 26.047 1 69.06 112 LEU B N 1
ATOM 4171 C CA . LEU B 1 112 ? -7.434 5.238 26.812 1 69.06 112 LEU B CA 1
ATOM 4172 C C . LEU B 1 112 ? -7.16 6.633 27.359 1 69.06 112 LEU B C 1
ATOM 4174 O O . LEU B 1 112 ? -8.016 7.52 27.266 1 69.06 112 LEU B O 1
ATOM 4178 N N . ILE B 1 113 ? -6.031 6.805 27.875 1 70.31 113 ILE B N 1
ATOM 4179 C CA . ILE B 1 113 ? -5.645 8.094 28.438 1 70.31 113 ILE B CA 1
ATOM 4180 C C . ILE B 1 113 ? -5.578 9.141 27.328 1 70.31 113 ILE B C 1
ATOM 4182 O O . ILE B 1 113 ? -6.066 10.266 27.484 1 70.31 113 ILE B O 1
ATOM 4186 N N . ALA B 1 114 ? -5.086 8.734 26.188 1 74 114 ALA B N 1
ATOM 4187 C CA . ALA B 1 114 ? -5 9.648 25.062 1 74 114 ALA B CA 1
ATOM 4188 C C . ALA B 1 114 ? -6.391 10.102 24.609 1 74 114 ALA B C 1
ATOM 4190 O O . ALA B 1 114 ? -6.586 11.266 24.266 1 74 114 ALA B O 1
ATOM 4191 N N . GLY B 1 115 ? -7.285 9.219 24.656 1 74.62 115 GLY B N 1
ATOM 4192 C CA . GLY B 1 115 ? -8.656 9.555 24.312 1 74.62 115 GLY B CA 1
ATOM 4193 C C . GLY B 1 115 ? -9.281 10.547 25.281 1 74.62 115 GLY B C 1
ATOM 4194 O O . GLY B 1 115 ? -9.945 11.5 24.859 1 74.62 115 GLY B O 1
ATOM 4195 N N . ILE B 1 116 ? -9.023 10.367 26.547 1 72.12 116 ILE B N 1
ATOM 4196 C CA . ILE B 1 116 ? -9.547 11.25 27.578 1 72.12 116 ILE B CA 1
ATOM 4197 C C . ILE B 1 116 ? -8.938 12.648 27.422 1 72.12 116 ILE B C 1
ATOM 4199 O O . ILE B 1 116 ? -9.648 13.648 27.484 1 72.12 116 ILE B O 1
ATOM 4203 N N . VAL B 1 117 ? -7.723 12.625 27.156 1 73.56 117 VAL B N 1
ATOM 4204 C CA . VAL B 1 117 ? -6.996 13.883 27 1 73.56 117 VAL B CA 1
ATOM 4205 C C . VAL B 1 117 ? -7.516 14.633 25.766 1 73.56 117 VAL B C 1
ATOM 4207 O O . VAL B 1 117 ? -7.75 15.844 25.828 1 73.56 117 VAL B O 1
ATOM 4210 N N . LYS B 1 118 ? -7.695 13.906 24.766 1 76.88 118 LYS B N 1
ATOM 4211 C CA . LYS B 1 118 ? -8.211 14.5 23.531 1 76.88 118 LYS B CA 1
ATOM 4212 C C . LYS B 1 118 ? -9.594 15.109 23.75 1 76.88 118 LYS B C 1
ATOM 4214 O O . LYS B 1 118 ? -9.867 16.219 23.281 1 76.88 118 LYS B O 1
ATOM 4219 N N . ASN B 1 119 ? -10.359 14.477 24.438 1 78.31 119 ASN B N 1
ATOM 4220 C CA . ASN B 1 119 ? -11.711 14.953 24.703 1 78.31 119 ASN B CA 1
ATOM 4221 C C . ASN B 1 119 ? -11.703 16.188 25.609 1 78.31 119 ASN B C 1
ATOM 4223 O O . ASN B 1 119 ? -12.43 17.141 25.359 1 78.31 119 ASN B O 1
ATOM 4227 N N . GLN B 1 120 ? -10.883 16.109 26.531 1 77.19 120 GLN B N 1
ATOM 4228 C CA . GLN B 1 120 ? -10.797 17.219 27.5 1 77.19 120 GLN B CA 1
ATOM 4229 C C . GLN B 1 120 ? -10.297 18.484 26.812 1 77.19 120 GLN B C 1
ATOM 4231 O O . GLN B 1 120 ? -10.734 19.594 27.172 1 77.19 120 GLN B O 1
ATOM 4236 N N . SER B 1 121 ? -9.531 18.328 25.844 1 79.62 121 SER B N 1
ATOM 4237 C CA . SER B 1 121 ? -8.914 19.484 25.203 1 79.62 121 SER B CA 1
ATOM 4238 C C . SER B 1 121 ? -9.797 20.031 24.078 1 79.62 121 SER B C 1
ATOM 4240 O O . SER B 1 121 ? -9.5 21.078 23.5 1 79.62 121 SER B O 1
ATOM 4242 N N . GLY B 1 122 ? -10.859 19.328 23.719 1 80.44 122 GLY B N 1
ATOM 4243 C CA . GLY B 1 122 ? -11.711 19.719 22.609 1 80.44 122 GLY B CA 1
ATOM 4244 C C . GLY B 1 122 ? -11.219 19.219 21.266 1 80.44 122 GLY B C 1
ATOM 4245 O O . GLY B 1 122 ? -11.898 19.35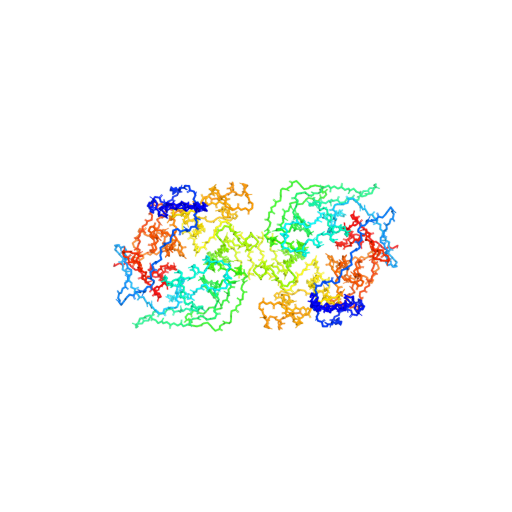9 20.25 1 80.44 122 GLY B O 1
ATOM 4246 N N . LYS B 1 123 ? -10.133 18.594 21.281 1 82 123 LYS B N 1
ATOM 4247 C CA . LYS B 1 123 ? -9.547 18.078 20.047 1 82 123 LYS B CA 1
ATOM 4248 C C . LYS B 1 123 ? -10.242 16.797 19.594 1 82 123 LYS B C 1
ATOM 4250 O O . LYS B 1 123 ? -10.023 16.344 18.469 1 82 123 LYS B O 1
ATOM 4255 N N . GLY B 1 124 ? -11.094 16.281 20.406 1 80.12 124 GLY B N 1
ATOM 4256 C CA . GLY B 1 124 ? -11.836 15.07 20.109 1 80.12 124 GLY B CA 1
ATOM 4257 C C . GLY B 1 124 ? -13.258 15.336 19.641 1 80.12 124 GLY B C 1
ATOM 4258 O O . GLY B 1 124 ? -14.133 14.477 19.781 1 80.12 124 GLY B O 1
ATOM 4259 N N . GLY B 1 125 ? -13.523 16.484 19.156 1 79.31 125 GLY B N 1
ATOM 4260 C CA . GLY B 1 125 ? -14.867 16.797 18.688 1 79.31 125 GLY B CA 1
ATOM 4261 C C . GLY B 1 125 ? -15.352 15.875 17.594 1 79.31 125 GLY B C 1
ATOM 4262 O O . GLY B 1 125 ? -14.547 15.266 16.891 1 79.31 125 GLY B O 1
ATOM 4263 N N . LYS B 1 126 ? -16.688 15.727 17.547 1 80.62 126 LYS B N 1
ATOM 4264 C CA . LYS B 1 126 ? -17.25 14.922 16.469 1 80.62 126 LYS B CA 1
ATOM 4265 C C . LYS B 1 126 ? -17 15.555 15.102 1 80.62 126 LYS B C 1
ATOM 4267 O O . LYS B 1 126 ? -17.297 16.734 14.898 1 80.62 126 LYS B O 1
ATOM 4272 N N . GLY B 1 127 ? -16.375 14.93 14.305 1 86.12 127 GLY B N 1
ATOM 4273 C CA . GLY B 1 127 ? -16.188 15.398 12.938 1 86.12 127 GLY B CA 1
ATOM 4274 C C . GLY B 1 127 ? -17.453 15.32 12.102 1 86.12 127 GLY B C 1
ATOM 4275 O O . GLY B 1 127 ? -18.234 14.383 12.242 1 86.12 127 GLY B O 1
ATOM 4276 N N . GLY B 1 128 ? -17.594 16.297 11.297 1 90.81 128 GLY B N 1
ATOM 4277 C CA . GLY B 1 128 ? -18.797 16.344 10.469 1 90.81 128 GLY B CA 1
ATOM 4278 C C . GLY B 1 128 ? -18.781 15.336 9.336 1 90.81 128 GLY B C 1
ATOM 4279 O O . GLY B 1 128 ? -19.828 14.969 8.812 1 90.81 128 GLY B O 1
ATOM 4280 N N . ASN B 1 129 ? -17.562 14.922 8.984 1 96.19 129 ASN B N 1
ATOM 4281 C CA . ASN B 1 129 ? -17.375 14.078 7.805 1 96.19 129 ASN B CA 1
ATOM 4282 C C . ASN B 1 129 ? -18.094 14.656 6.582 1 96.19 129 ASN B C 1
ATOM 4284 O O . ASN B 1 129 ? -18.844 13.945 5.906 1 96.19 129 ASN B O 1
ATOM 4288 N N . ARG B 1 130 ? -17.875 15.891 6.355 1 98.12 130 ARG B N 1
ATOM 4289 C CA . ARG B 1 130 ? -18.5 16.656 5.277 1 98.12 130 ARG B CA 1
ATOM 4290 C C . ARG B 1 130 ? -17.625 17.859 4.895 1 98.12 130 ARG B C 1
ATOM 4292 O O . ARG B 1 130 ? -16.656 18.172 5.586 1 98.12 130 ARG B O 1
ATOM 4299 N N . ILE B 1 131 ? -18 18.422 3.803 1 98.81 131 ILE B N 1
ATOM 4300 C CA . ILE B 1 131 ? -17.438 19.703 3.367 1 98.81 131 ILE B CA 1
ATOM 4301 C C . ILE B 1 131 ? -18.547 20.75 3.299 1 98.81 131 ILE B C 1
ATOM 4303 O O . ILE B 1 131 ? -19.594 20.531 2.664 1 98.81 131 ILE B O 1
ATOM 4307 N N . THR B 1 132 ? -18.344 21.828 3.969 1 98.81 132 THR B N 1
ATOM 4308 C CA . THR B 1 132 ? -19.25 22.984 3.939 1 98.81 132 THR B CA 1
ATOM 4309 C C . THR B 1 132 ? -18.688 24.078 3.043 1 98.81 132 THR B C 1
ATOM 4311 O O . THR B 1 132 ? -17.484 24.359 3.076 1 98.81 132 THR B O 1
ATOM 4314 N N . LEU B 1 133 ? -19.547 24.656 2.26 1 98.81 133 LEU B N 1
ATOM 4315 C CA . LEU B 1 133 ? -19.172 25.766 1.383 1 98.81 133 LEU B CA 1
ATOM 4316 C C . LEU B 1 133 ? -19.609 27.109 1.979 1 98.81 133 LEU B C 1
ATOM 4318 O O . LEU B 1 133 ? -20.75 27.25 2.416 1 98.81 133 LEU B O 1
ATOM 4322 N N . LEU B 1 134 ? -18.688 28.016 2.127 1 98.75 134 LEU B N 1
ATOM 4323 C CA . LEU B 1 134 ? -18.969 29.391 2.494 1 98.75 134 LEU B CA 1
ATOM 4324 C C . LEU B 1 134 ? -19.016 30.281 1.257 1 98.75 134 LEU B C 1
ATOM 4326 O O . LEU B 1 134 ? -18.078 30.312 0.464 1 98.75 134 LEU B O 1
ATOM 4330 N N . ARG B 1 135 ? -20.109 31 1.097 1 98.31 135 ARG B N 1
ATOM 4331 C CA . ARG B 1 135 ? -20.281 31.969 0.017 1 98.31 135 ARG B CA 1
ATOM 4332 C C . ARG B 1 135 ? -20.594 33.344 0.568 1 98.31 135 ARG B C 1
ATOM 4334 O O . ARG B 1 135 ? -21.547 33.5 1.344 1 98.31 135 ARG B O 1
ATOM 4341 N N . LYS B 1 136 ? -19.766 34.25 0.163 1 96.12 136 LYS B N 1
ATOM 4342 C CA . LYS B 1 136 ? -20 35.625 0.588 1 96.12 136 LYS B CA 1
ATOM 4343 C C . LYS B 1 136 ? -21.031 36.312 -0.295 1 96.12 136 LYS B C 1
ATOM 4345 O O . LYS B 1 136 ? -20.953 36.281 -1.523 1 96.12 136 LYS B O 1
ATOM 4350 N N . ASN B 1 137 ? -22.016 36.906 0.374 1 92.88 137 ASN B N 1
ATOM 4351 C CA . ASN B 1 137 ? -22.984 37.75 -0.313 1 92.88 137 ASN B CA 1
ATOM 4352 C C . ASN B 1 137 ? -23.141 39.094 0.39 1 92.88 137 ASN B C 1
ATOM 4354 O O . ASN B 1 137 ? -22.312 39.469 1.236 1 92.88 137 ASN B O 1
ATOM 4358 N N . ALA B 1 138 ? -24.109 39.875 -0.025 1 91.56 138 ALA B N 1
ATOM 4359 C CA . ALA B 1 138 ? -24.281 41.219 0.495 1 91.56 138 ALA B CA 1
ATOM 4360 C C . ALA B 1 138 ? -24.594 41.188 1.989 1 91.56 138 ALA B C 1
ATOM 4362 O O . ALA B 1 138 ? -24.25 42.125 2.715 1 91.56 138 ALA B O 1
ATOM 4363 N N . SER B 1 139 ? -25.172 40.156 2.473 1 91.56 139 SER B N 1
ATOM 4364 C CA . SER B 1 139 ? -25.625 40.031 3.859 1 91.56 139 SER B CA 1
ATOM 4365 C C . SER B 1 139 ? -24.578 39.344 4.723 1 91.56 139 SER B C 1
ATOM 4367 O O . SER B 1 139 ? -24.734 39.25 5.938 1 91.56 139 SER B O 1
ATOM 4369 N N . GLY B 1 140 ? -23.531 38.938 4.109 1 92.69 140 GLY B N 1
ATOM 4370 C CA . GLY B 1 140 ? -22.5 38.219 4.867 1 92.69 140 GLY B CA 1
ATOM 4371 C C . GLY B 1 140 ? -22.172 36.875 4.285 1 92.69 140 GLY B C 1
ATOM 4372 O O . GLY B 1 140 ? -22.266 36.656 3.072 1 92.69 140 GLY B O 1
ATOM 4373 N N . TRP B 1 141 ? -21.672 35.969 5.145 1 96.12 141 TRP B N 1
ATOM 4374 C CA . TRP B 1 141 ? -21.266 34.625 4.703 1 96.12 141 TRP B CA 1
ATOM 4375 C C . TRP B 1 141 ? -22.406 33.625 4.871 1 96.12 141 TRP B C 1
ATOM 4377 O O . TRP B 1 141 ? -22.969 33.5 5.957 1 96.12 141 TRP B O 1
ATOM 4387 N N . GLU B 1 142 ? -22.719 32.938 3.783 1 96.69 142 GLU B N 1
ATOM 4388 C CA . GLU B 1 142 ? -23.672 31.844 3.809 1 96.69 142 GLU B CA 1
ATOM 4389 C C . GLU B 1 142 ? -22.953 30.5 3.891 1 96.69 142 GLU B C 1
ATOM 4391 O O . GLU B 1 142 ? -21.891 30.328 3.299 1 96.69 142 GLU B O 1
ATOM 4396 N N . LYS B 1 143 ? -23.625 29.562 4.598 1 97.88 143 LYS B N 1
ATOM 4397 C CA . LYS B 1 143 ? -23.109 28.203 4.684 1 97.88 143 LYS B CA 1
ATOM 4398 C C . LYS B 1 143 ? -24 27.219 3.914 1 97.88 143 LYS B C 1
ATOM 4400 O O . LYS B 1 143 ? -25.219 27.281 4.02 1 97.88 143 LYS B O 1
ATOM 4405 N N . HIS B 1 144 ? -23.375 26.406 3.107 1 98.12 144 HIS B N 1
ATOM 4406 C CA . HIS B 1 144 ? -24.047 25.328 2.381 1 98.12 144 HIS B CA 1
ATOM 4407 C C . HIS B 1 144 ? -23.344 24 2.582 1 98.12 144 HIS B C 1
ATOM 4409 O O . HIS B 1 144 ? -22.109 23.922 2.555 1 98.12 144 HIS B O 1
ATOM 4415 N N . ILE B 1 145 ? -24.172 22.953 2.83 1 98.06 145 ILE B N 1
ATOM 4416 C CA . ILE B 1 145 ? -23.578 21.625 2.816 1 98.06 145 ILE B CA 1
ATOM 4417 C C . ILE B 1 145 ? -23.188 21.25 1.388 1 98.06 145 ILE B C 1
ATOM 4419 O O . ILE B 1 145 ? -24.062 21.016 0.545 1 98.06 145 ILE B O 1
ATOM 4423 N N . PHE B 1 146 ? -21.938 21.188 1.108 1 98.5 146 PHE B N 1
ATOM 4424 C CA . PHE B 1 146 ? -21.422 21 -0.242 1 98.5 146 PHE B CA 1
ATOM 4425 C C . PHE B 1 146 ? -21.266 19.531 -0.57 1 98.5 146 PHE B C 1
ATOM 4427 O O . PHE B 1 146 ? -21.672 19.078 -1.648 1 98.5 146 PHE B O 1
ATOM 4434 N N . LEU B 1 147 ? -20.641 18.719 0.254 1 98.19 147 LEU B N 1
ATOM 4435 C CA . LEU B 1 147 ? -20.438 1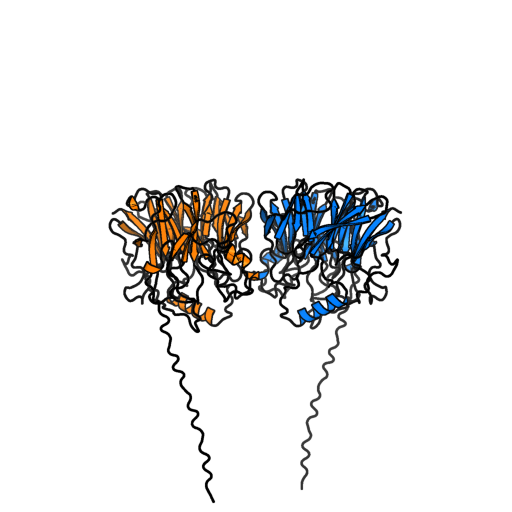7.266 0.17 1 98.19 147 LEU B CA 1
ATOM 4436 C C . LEU B 1 147 ? -20.656 16.609 1.528 1 98.19 147 LEU B C 1
ATOM 4438 O O . LEU B 1 147 ? -20.234 17.141 2.557 1 98.19 147 LEU B O 1
ATOM 4442 N N . GLU B 1 148 ? -21.281 15.406 1.583 1 96.19 148 GLU B N 1
ATOM 4443 C CA . GLU B 1 148 ? -21.562 14.688 2.824 1 96.19 148 GLU B CA 1
ATOM 4444 C C . GLU B 1 148 ? -21.141 13.227 2.723 1 96.19 148 GLU B C 1
ATOM 4446 O O . GLU B 1 148 ? -20.719 12.773 1.66 1 96.19 148 GLU B O 1
ATOM 4451 N N . HIS B 1 149 ? -21.172 12.586 3.809 1 93.88 149 HIS B N 1
ATOM 4452 C CA . HIS B 1 149 ? -20.922 11.156 3.936 1 93.88 149 HIS B CA 1
ATOM 4453 C C . HIS B 1 149 ? -19.484 10.812 3.537 1 93.88 149 HIS B C 1
ATOM 4455 O O . HIS B 1 149 ? -19.266 9.82 2.836 1 93.88 149 HIS B O 1
ATOM 4461 N N . LEU B 1 150 ? -18.625 11.695 3.889 1 96.75 150 LEU B N 1
ATOM 4462 C CA . LEU B 1 150 ? -17.203 11.438 3.703 1 96.75 150 LEU B CA 1
ATOM 4463 C C . LEU B 1 150 ? -16.625 10.672 4.891 1 96.75 150 LEU B C 1
ATOM 4465 O O . LEU B 1 150 ? -17.328 10.438 5.879 1 96.75 150 LEU B O 1
ATOM 4469 N N . HIS B 1 151 ? -15.469 10.156 4.758 1 95.12 151 HIS B N 1
ATOM 4470 C CA . HIS B 1 151 ? -14.844 9.367 5.816 1 95.12 151 HIS B CA 1
ATOM 4471 C C . HIS B 1 151 ? -13.539 10.008 6.281 1 95.12 151 HIS B C 1
ATOM 4473 O O . HIS B 1 151 ? -12.469 9.688 5.762 1 95.12 151 HIS B O 1
ATOM 4479 N N . SER B 1 152 ? -13.68 10.852 7.332 1 96.19 152 SER B N 1
ATOM 4480 C CA . SER B 1 152 ? -12.547 11.578 7.902 1 96.19 152 SER B CA 1
ATOM 4481 C C . SER B 1 152 ? -11.734 12.281 6.82 1 96.19 152 SER B C 1
ATOM 4483 O O . SER B 1 152 ? -10.539 12.031 6.676 1 96.19 152 SER B O 1
ATOM 4485 N N . PRO B 1 153 ? -12.43 13.195 6.07 1 98.12 153 PRO B N 1
ATOM 4486 C CA . PRO B 1 153 ? -11.734 13.914 4.996 1 98.12 153 PRO B CA 1
ATOM 4487 C C . PRO B 1 153 ? -10.727 14.93 5.52 1 98.12 153 PRO B C 1
ATOM 4489 O O . PRO B 1 153 ? -10.859 15.414 6.648 1 98.12 153 PRO B O 1
ATOM 4492 N N . PHE B 1 154 ? -9.703 15.258 4.734 1 98.31 154 PHE B N 1
ATOM 4493 C CA . PHE B 1 154 ? -8.703 16.234 5.145 1 98.31 154 PHE B CA 1
ATOM 4494 C C . PHE B 1 154 ? -8.289 17.109 3.967 1 98.31 154 PHE B C 1
ATOM 4496 O O . PHE B 1 154 ? -8.875 18.172 3.74 1 98.31 154 PHE B O 1
ATOM 4503 N N . GLY B 1 155 ? -7.496 16.562 2.992 1 98.75 155 GLY B N 1
ATOM 4504 C CA . GLY B 1 155 ? -7.047 17.344 1.849 1 98.75 155 GLY B CA 1
ATOM 4505 C C . GLY B 1 155 ? -8.086 17.438 0.746 1 98.75 155 GLY B C 1
ATOM 4506 O O . GLY B 1 155 ? -8.805 16.484 0.481 1 98.75 155 GLY B O 1
ATOM 4507 N N . VAL B 1 156 ? -8.086 18.641 0.09 1 98.88 156 VAL B N 1
ATOM 4508 C CA . VAL B 1 156 ? -8.961 18.891 -1.046 1 98.88 156 VAL B CA 1
ATOM 4509 C C . VAL B 1 156 ? -8.195 19.656 -2.129 1 98.88 156 VAL B C 1
ATOM 4511 O O . VAL B 1 156 ? -7.398 20.547 -1.827 1 98.88 156 VAL B O 1
ATOM 4514 N N . GLN B 1 157 ? -8.422 19.25 -3.338 1 98.88 157 GLN B N 1
ATOM 4515 C CA . GLN B 1 157 ? -7.852 19.938 -4.484 1 98.88 157 GLN B CA 1
ATOM 4516 C C . GLN B 1 157 ? -8.836 19.984 -5.648 1 98.88 157 GLN B C 1
ATOM 4518 O O . GLN B 1 157 ? -9.555 19.016 -5.902 1 98.88 157 GLN B O 1
ATOM 4523 N N . LEU B 1 158 ? -8.883 21.094 -6.27 1 98.81 158 LEU B N 1
ATOM 4524 C CA . LEU B 1 158 ? -9.633 21.234 -7.512 1 98.81 158 LEU B CA 1
ATOM 4525 C C . LEU B 1 158 ? -8.688 21.281 -8.711 1 98.81 158 LEU B C 1
ATOM 4527 O O . LEU B 1 158 ? -7.766 22.094 -8.742 1 98.81 158 LEU B O 1
ATOM 4531 N N . ILE B 1 159 ? -8.883 20.406 -9.656 1 98.69 159 ILE B N 1
ATOM 4532 C CA . ILE B 1 159 ? -8.195 20.406 -10.945 1 98.69 159 ILE B CA 1
ATOM 4533 C C . ILE B 1 159 ? -9.219 20.422 -12.078 1 98.69 159 ILE B C 1
ATOM 4535 O O . ILE B 1 159 ? -9.922 19.438 -12.289 1 98.69 159 ILE B O 1
ATOM 4539 N N . GLY B 1 160 ? -9.234 21.531 -12.828 1 97.5 160 GLY B N 1
ATOM 4540 C CA . GLY B 1 160 ? -10.289 21.656 -13.82 1 97.5 160 GLY B CA 1
ATOM 4541 C C . GLY B 1 160 ? -11.68 21.5 -13.234 1 97.5 160 GLY B C 1
ATOM 4542 O O . GLY B 1 160 ? -12.055 22.219 -12.312 1 97.5 160 GLY B O 1
ATOM 4543 N N . ASP B 1 161 ? -12.391 20.484 -13.711 1 96.88 161 ASP B N 1
ATOM 4544 C CA . ASP B 1 161 ? -13.766 20.297 -13.281 1 96.88 161 ASP B CA 1
ATOM 4545 C C . ASP B 1 161 ? -13.883 19.109 -12.312 1 96.88 161 ASP B C 1
ATOM 4547 O O . ASP B 1 161 ? -14.969 18.578 -12.102 1 96.88 161 ASP B O 1
ATOM 4551 N N . ASP B 1 162 ? -12.758 18.734 -11.797 1 98.19 162 ASP B N 1
ATOM 4552 C CA . ASP B 1 162 ? -12.766 17.609 -10.852 1 98.19 162 ASP B CA 1
ATOM 4553 C C . ASP B 1 162 ? -12.297 18.062 -9.469 1 98.19 162 ASP B C 1
ATOM 4555 O O . ASP B 1 162 ? -11.203 18.609 -9.328 1 98.19 162 ASP B O 1
ATOM 4559 N N . LEU B 1 163 ? -13.117 17.781 -8.453 1 98.75 163 LEU B N 1
ATOM 4560 C CA . LEU B 1 163 ? -12.742 17.984 -7.059 1 98.75 163 LEU B CA 1
ATOM 4561 C C . LEU B 1 163 ? -12.25 16.688 -6.43 1 98.75 163 LEU B C 1
ATOM 4563 O O . LEU B 1 163 ? -12.945 15.672 -6.469 1 98.75 163 LEU B O 1
ATOM 4567 N N . TYR B 1 164 ? -11.086 16.734 -5.949 1 98.94 164 TYR B N 1
ATOM 4568 C CA . TYR B 1 164 ? -10.5 15.586 -5.262 1 98.94 164 TYR B CA 1
ATOM 4569 C C . TYR B 1 164 ? -10.555 15.773 -3.752 1 98.94 164 TYR B C 1
ATOM 4571 O O . TYR B 1 164 ? -10.203 16.828 -3.236 1 98.94 164 TYR B O 1
ATOM 4579 N N . VAL B 1 165 ? -11.031 14.766 -3.066 1 98.88 165 VAL B N 1
ATOM 4580 C CA . VAL B 1 165 ? -11.117 14.766 -1.609 1 98.88 165 VAL B CA 1
ATOM 4581 C C . VAL B 1 165 ? -10.359 13.562 -1.049 1 98.88 165 VAL B C 1
ATOM 4583 O O . VAL B 1 165 ? -10.672 12.414 -1.38 1 98.88 165 VAL B O 1
ATOM 4586 N N . ALA B 1 166 ? -9.367 13.805 -0.265 1 98.81 166 ALA B N 1
ATOM 4587 C CA . ALA B 1 166 ? -8.672 12.727 0.43 1 98.81 166 ALA B CA 1
ATOM 4588 C C . ALA B 1 166 ? -9.383 12.359 1.727 1 98.81 166 ALA B C 1
ATOM 4590 O O . ALA B 1 166 ? -9.336 13.109 2.705 1 98.81 166 ALA B O 1
ATOM 4591 N N . ASN B 1 167 ? -10.047 11.227 1.696 1 97.62 167 ASN B N 1
ATOM 4592 C CA . ASN B 1 167 ? -10.5 10.586 2.928 1 97.62 167 ASN B CA 1
ATOM 4593 C C . ASN B 1 167 ? -9.359 9.852 3.623 1 97.62 167 ASN B C 1
ATOM 4595 O O . ASN B 1 167 ? -8.242 9.789 3.102 1 97.62 167 ASN B O 1
ATOM 4599 N N . THR B 1 168 ? -9.664 9.352 4.781 1 95.56 168 THR B N 1
ATOM 4600 C CA . THR B 1 168 ? -8.625 8.656 5.535 1 95.56 168 THR B CA 1
ATOM 4601 C C . THR B 1 168 ? -8.172 7.402 4.797 1 95.56 168 THR B C 1
ATOM 4603 O O . THR B 1 168 ? -7.039 6.941 4.98 1 95.56 168 THR B O 1
ATOM 4606 N N . GLY B 1 169 ? -8.992 6.836 3.846 1 95.25 169 GLY B N 1
ATOM 4607 C CA . GLY B 1 169 ? -8.625 5.562 3.25 1 95.25 169 GLY B CA 1
ATOM 4608 C C . GLY B 1 169 ? -8.562 5.605 1.735 1 95.25 169 GLY B C 1
ATOM 4609 O O . GLY B 1 169 ? -8.219 4.613 1.093 1 95.25 169 GLY B O 1
ATOM 4610 N N . ASN B 1 170 ? -8.922 6.715 1.148 1 97.44 170 ASN B N 1
ATOM 4611 C CA . ASN B 1 170 ? -8.93 6.801 -0.308 1 97.44 170 ASN B CA 1
ATOM 4612 C C . ASN B 1 170 ? -8.984 8.25 -0.783 1 97.44 170 ASN B C 1
ATOM 4614 O O . ASN B 1 170 ? -9.172 9.164 0.021 1 97.44 170 ASN B O 1
ATOM 4618 N N . ILE B 1 171 ? -8.68 8.469 -1.994 1 98.88 171 ILE B N 1
ATOM 4619 C CA . ILE B 1 171 ? -8.961 9.719 -2.68 1 98.88 171 ILE B CA 1
ATOM 4620 C C . ILE B 1 171 ? -10.195 9.562 -3.566 1 98.88 171 ILE B C 1
ATOM 4622 O O . ILE B 1 171 ? -10.242 8.672 -4.422 1 98.88 171 ILE B O 1
ATOM 4626 N N . MET B 1 172 ? -11.164 10.43 -3.34 1 98.81 172 MET B N 1
ATOM 4627 C CA . MET B 1 172 ? -12.367 10.461 -4.16 1 98.81 172 MET B CA 1
ATOM 4628 C C . MET B 1 172 ? -12.312 11.609 -5.168 1 98.81 172 MET B C 1
ATOM 4630 O O . MET B 1 172 ? -11.727 12.656 -4.887 1 98.81 172 MET B O 1
ATOM 4634 N N . ARG B 1 173 ? -12.875 11.367 -6.328 1 98.75 173 ARG B N 1
ATOM 4635 C CA . ARG B 1 173 ? -13.023 12.367 -7.379 1 98.75 173 ARG B CA 1
ATOM 4636 C C . ARG B 1 173 ? -14.492 12.695 -7.613 1 98.75 173 ARG B C 1
ATOM 4638 O O . ARG B 1 173 ? -15.32 11.797 -7.777 1 98.75 173 ARG B O 1
ATOM 4645 N N . TYR B 1 174 ? -14.812 13.961 -7.57 1 98.5 174 TYR B N 1
ATOM 4646 C CA . TYR B 1 174 ? -16.172 14.438 -7.82 1 98.5 174 TYR B CA 1
ATOM 4647 C C . TYR B 1 174 ? -16.188 15.422 -8.984 1 98.5 174 TYR B C 1
ATOM 4649 O O . TYR B 1 174 ? -15.289 16.25 -9.133 1 98.5 174 TYR B O 1
ATOM 4657 N N . HIS B 1 175 ? -17.219 15.383 -9.781 1 97.69 175 HIS B N 1
ATOM 4658 C CA . HIS B 1 175 ? -17.406 16.422 -10.789 1 97.69 175 HIS B CA 1
ATOM 4659 C C . HIS B 1 175 ? -17.828 17.75 -10.141 1 97.69 175 HIS B C 1
ATOM 4661 O O . HIS B 1 175 ? -18.75 17.781 -9.32 1 97.69 175 HIS B O 1
ATOM 4667 N N . TYR B 1 176 ? -17.125 18.75 -10.453 1 97 176 TYR B N 1
ATOM 4668 C CA . TYR B 1 176 ? -17.344 20.078 -9.898 1 97 176 TYR B CA 1
ATOM 4669 C C . TYR B 1 176 ? -17.875 21.031 -10.961 1 97 176 TYR B C 1
ATOM 4671 O O . TYR B 1 176 ? -17.344 21.094 -12.07 1 97 176 TYR B O 1
ATOM 4679 N N . GLN B 1 177 ? -18.922 21.734 -10.664 1 96.56 177 GLN B N 1
ATOM 4680 C CA . GLN B 1 177 ? -19.453 22.812 -11.477 1 96.56 177 GLN B CA 1
ATOM 4681 C C . GLN B 1 177 ? -19.266 24.172 -10.781 1 96.56 177 GLN B C 1
ATOM 4683 O O . GLN B 1 177 ? -19.703 24.359 -9.656 1 96.56 177 GLN B O 1
ATOM 4688 N N . PRO B 1 178 ? -18.688 25.094 -11.5 1 95.19 178 PRO B N 1
ATOM 4689 C CA . PRO B 1 178 ? -18.516 26.406 -10.891 1 95.19 178 PRO B CA 1
ATOM 4690 C C . PRO B 1 178 ? -19.844 27.016 -10.414 1 95.19 178 PRO B C 1
ATOM 4692 O O . PRO B 1 178 ? -20.828 27 -11.141 1 95.19 178 PRO B O 1
ATOM 4695 N N . GLY B 1 179 ? -19.812 27.484 -9.211 1 95.56 179 GLY B N 1
ATOM 4696 C CA . GLY B 1 179 ? -20.969 28.156 -8.664 1 95.56 179 GLY B CA 1
ATOM 4697 C C . GLY B 1 179 ? -21.922 27.234 -7.934 1 95.56 179 GLY B C 1
ATOM 4698 O O . GLY B 1 179 ? -22.797 27.688 -7.188 1 95.56 179 GLY B O 1
ATOM 4699 N N . ALA B 1 180 ? -21.734 25.953 -8.125 1 96.31 180 ALA B N 1
ATOM 4700 C CA . ALA B 1 180 ? -22.594 25 -7.426 1 96.31 180 ALA B CA 1
ATOM 4701 C C . ALA B 1 180 ? -22.422 25.109 -5.914 1 96.31 180 ALA B C 1
ATOM 4703 O O . ALA B 1 180 ? -21.297 25.312 -5.43 1 96.31 180 ALA B O 1
ATOM 4704 N N . THR B 1 181 ? -23.531 24.906 -5.141 1 97.62 181 THR B N 1
ATOM 4705 C CA . THR B 1 181 ? -23.438 24.938 -3.686 1 97.62 181 THR B CA 1
ATOM 4706 C C . THR B 1 181 ? -23.609 23.547 -3.1 1 97.62 181 THR B C 1
ATOM 4708 O O . THR B 1 181 ? -23.672 23.375 -1.879 1 97.62 181 THR B O 1
ATOM 4711 N N . HIS B 1 182 ? -23.75 22.594 -3.992 1 97.5 182 HIS B N 1
ATOM 4712 C CA . HIS B 1 182 ? -23.891 21.188 -3.605 1 97.5 182 HIS B CA 1
ATOM 4713 C C . HIS B 1 182 ? -23.422 20.25 -4.719 1 97.5 182 HIS B C 1
ATOM 4715 O O . HIS B 1 182 ? -23.656 20.531 -5.902 1 97.5 182 HIS B O 1
ATOM 4721 N N . ILE B 1 183 ? -22.766 19.172 -4.32 1 96.75 183 ILE B N 1
ATOM 4722 C CA . ILE B 1 183 ? -22.438 18.125 -5.27 1 96.75 183 ILE B CA 1
ATOM 4723 C C . ILE B 1 183 ? -23.297 16.891 -4.996 1 96.75 183 ILE B C 1
ATOM 4725 O O . ILE B 1 183 ? -23.219 16.297 -3.924 1 96.75 183 ILE B O 1
ATOM 4729 N N . SER B 1 184 ? -24.094 16.484 -5.965 1 89.81 184 SER B N 1
ATOM 4730 C CA . SER B 1 184 ? -24.953 15.32 -5.855 1 89.81 184 SER B CA 1
ATOM 4731 C C . SER B 1 184 ? -24.281 14.078 -6.438 1 89.81 184 SER B C 1
ATOM 4733 O O . SER B 1 184 ? -24.734 12.961 -6.203 1 89.81 184 SER B O 1
ATOM 4735 N N . ASP B 1 185 ? -23.25 14.367 -7.113 1 88.31 185 ASP B N 1
ATOM 4736 C CA . ASP B 1 185 ? -22.484 13.289 -7.727 1 88.31 185 ASP B CA 1
ATOM 4737 C C . ASP B 1 185 ? -22 12.297 -6.672 1 88.31 185 ASP B C 1
ATOM 4739 O O . ASP B 1 185 ? -21.547 12.703 -5.594 1 88.31 185 ASP B O 1
ATOM 4743 N N . ALA B 1 186 ? -22.156 10.961 -6.902 1 92.56 186 ALA B N 1
ATOM 4744 C CA . ALA B 1 186 ? -21.688 9.945 -5.961 1 92.56 186 ALA B CA 1
ATOM 4745 C C . ALA B 1 186 ? -20.156 9.922 -5.902 1 92.56 186 ALA B C 1
ATOM 4747 O O . ALA B 1 186 ? -19.578 9.461 -4.918 1 92.56 186 ALA B O 1
ATOM 4748 N N . GLY B 1 187 ? -19.531 10.469 -6.859 1 96.75 187 GLY B N 1
ATOM 4749 C CA . GLY B 1 187 ? -18.078 10.43 -6.957 1 96.75 187 GLY B CA 1
ATOM 4750 C C . GLY B 1 187 ? -17.547 9.062 -7.355 1 96.75 187 GLY B C 1
ATOM 4751 O O . GLY B 1 187 ? -18.328 8.117 -7.527 1 96.75 187 GLY B O 1
ATOM 4752 N N . SER B 1 188 ? -16.344 9.008 -7.691 1 97.44 188 SER B N 1
ATOM 4753 C CA . SER B 1 188 ? -15.617 7.773 -7.984 1 97.44 188 SER B CA 1
ATOM 4754 C C . SER B 1 188 ? -14.297 7.711 -7.23 1 97.44 188 SER B C 1
ATOM 4756 O O . SER B 1 188 ? -13.648 8.734 -7.012 1 97.44 188 SER B O 1
ATOM 4758 N N . GLU B 1 189 ? -13.945 6.539 -6.797 1 97.94 189 GLU B N 1
ATOM 4759 C CA . GLU B 1 189 ? -12.656 6.375 -6.133 1 97.94 189 GLU B CA 1
ATOM 4760 C C . GLU B 1 189 ? -11.508 6.469 -7.129 1 97.94 189 GLU B C 1
ATOM 4762 O O . GLU B 1 189 ? -11.484 5.754 -8.133 1 97.94 189 GLU B O 1
ATOM 4767 N N . LEU B 1 190 ? -10.586 7.363 -6.875 1 98.62 190 LEU B N 1
ATOM 4768 C CA . LEU B 1 190 ? -9.406 7.504 -7.723 1 98.62 190 LEU B CA 1
ATOM 4769 C C . LEU B 1 190 ? -8.289 6.574 -7.258 1 98.62 190 LEU B C 1
ATOM 4771 O O . LEU B 1 190 ? -7.637 5.926 -8.078 1 98.62 190 LEU B O 1
ATOM 4775 N N . ALA B 1 191 ? -8.047 6.516 -5.973 1 98.69 191 ALA B N 1
ATOM 4776 C CA . ALA B 1 191 ? -6.883 5.785 -5.469 1 98.69 191 ALA B CA 1
ATOM 4777 C C . ALA B 1 191 ? -7.117 5.297 -4.043 1 98.69 191 ALA B C 1
ATOM 4779 O O . ALA B 1 191 ? -7.758 5.984 -3.242 1 98.69 191 ALA B O 1
ATOM 4780 N N . ASP B 1 192 ? -6.469 4.145 -3.74 1 97.06 192 ASP B N 1
ATOM 4781 C CA . ASP B 1 192 ? -6.48 3.607 -2.383 1 97.06 192 ASP B CA 1
ATOM 4782 C C . ASP B 1 192 ? -5.391 4.254 -1.528 1 97.06 192 ASP B C 1
ATOM 4784 O O . ASP B 1 192 ? -4.324 4.613 -2.039 1 97.06 192 ASP B O 1
ATOM 4788 N N . LEU B 1 193 ? -5.672 4.43 -0.241 1 96.81 193 LEU B N 1
ATOM 4789 C CA . LEU B 1 193 ? -4.695 4.879 0.744 1 96.81 193 LEU B CA 1
ATOM 4790 C C . LEU B 1 193 ? -4.688 3.959 1.961 1 96.81 193 LEU B C 1
ATOM 4792 O O . LEU B 1 193 ? -5.719 3.381 2.314 1 96.81 193 LEU B O 1
ATOM 4796 N N . PRO B 1 194 ? -3.529 3.789 2.621 1 92.25 194 PRO B N 1
ATOM 4797 C CA . PRO B 1 194 ? -3.531 2.979 3.84 1 92.25 194 PRO B CA 1
ATOM 4798 C C . PRO B 1 194 ? -4.398 3.576 4.945 1 92.25 194 PRO B C 1
ATOM 4800 O O . PRO B 1 194 ? -4.312 4.773 5.223 1 92.25 194 PRO B O 1
ATOM 4803 N N . SER B 1 195 ? -5.324 2.842 5.516 1 80.94 195 SER B N 1
ATOM 4804 C CA . SER B 1 195 ? -6.262 3.492 6.426 1 80.94 195 SER B CA 1
ATOM 4805 C C . SER B 1 195 ? -6.523 2.629 7.656 1 80.94 195 SER B C 1
ATOM 4807 O O . SER B 1 195 ? -7.152 3.082 8.617 1 80.94 195 SER B O 1
ATOM 4809 N N . THR B 1 196 ? -6.16 1.373 7.754 1 65.75 196 THR B N 1
ATOM 4810 C CA . THR B 1 196 ? -6.582 0.612 8.93 1 65.75 196 THR B CA 1
ATOM 4811 C C . THR B 1 196 ? -5.629 0.845 10.094 1 65.75 196 THR B C 1
ATOM 4813 O O . THR B 1 196 ? -4.422 1.017 9.891 1 65.75 196 THR B O 1
ATOM 4816 N N . VAL B 1 197 ? -6.199 1.052 11.391 1 64.75 197 VAL B N 1
ATOM 4817 C CA . VAL B 1 197 ? -5.629 1.458 12.672 1 64.75 197 VAL B CA 1
ATOM 4818 C C . VAL B 1 197 ? -4.957 2.822 12.523 1 64.75 197 VAL B C 1
ATOM 4820 O O . VAL B 1 197 ? -3.736 2.938 12.648 1 64.75 197 VAL B O 1
ATOM 4823 N N . ASN B 1 198 ? -5.703 3.719 12.242 1 63.72 198 ASN B N 1
ATOM 4824 C CA . ASN B 1 198 ? -5.195 5.027 11.844 1 63.72 198 ASN B CA 1
ATOM 4825 C C . ASN B 1 198 ? -4.977 5.934 13.055 1 63.72 198 ASN B C 1
ATOM 4827 O O . ASN B 1 198 ? -5.895 6.629 13.492 1 63.72 198 ASN B O 1
ATOM 4831 N N . HIS B 1 199 ? -3.773 5.934 13.453 1 77.12 199 HIS B N 1
ATOM 4832 C CA . HIS B 1 199 ? -3.43 6.941 14.453 1 77.12 199 HIS B CA 1
ATOM 4833 C C . HIS B 1 199 ? -3.227 8.305 13.805 1 77.12 199 HIS B C 1
ATOM 4835 O O . HIS B 1 199 ? -3.961 9.25 14.094 1 77.12 199 HIS B O 1
ATOM 4841 N N . HIS B 1 200 ? -2.387 8.336 12.852 1 90.62 200 HIS B N 1
ATOM 4842 C CA . HIS B 1 200 ? -2.244 9.531 12.023 1 90.62 200 HIS B CA 1
ATOM 4843 C C . HIS B 1 200 ? -3.115 9.445 10.781 1 90.62 200 HIS B C 1
ATOM 4845 O O . HIS B 1 200 ? -2.648 9.031 9.719 1 90.62 200 HIS B O 1
ATOM 4851 N N . TRP B 1 201 ? -4.387 9.93 10.938 1 92.69 201 TRP B N 1
ATOM 4852 C CA . TRP B 1 201 ? -5.445 9.633 9.969 1 92.69 201 TRP B CA 1
ATOM 4853 C C . TRP B 1 201 ? -5.488 10.68 8.867 1 92.69 201 TRP B C 1
ATOM 4855 O O . TRP B 1 201 ? -6.121 10.477 7.832 1 92.69 201 TRP B O 1
ATOM 4865 N N . THR B 1 202 ? -4.844 11.781 9.062 1 95.81 202 THR B N 1
ATOM 4866 C CA . THR B 1 202 ? -4.953 12.883 8.109 1 95.81 202 THR B CA 1
ATOM 4867 C C . THR B 1 202 ? -4.215 12.555 6.816 1 95.81 202 THR B C 1
ATOM 4869 O O . THR B 1 202 ? -3.15 11.938 6.844 1 95.81 202 THR B O 1
ATOM 4872 N N . LYS B 1 203 ? -4.828 12.969 5.734 1 98.31 203 LYS B N 1
ATOM 4873 C CA . LYS B 1 203 ? -4.211 12.844 4.418 1 98.31 203 LYS B CA 1
ATOM 4874 C C . LYS B 1 203 ? -4.09 14.203 3.736 1 98.31 203 LYS B C 1
ATOM 4876 O O . LYS B 1 203 ? -5.012 14.641 3.041 1 98.31 203 LYS B O 1
ATOM 4881 N N . ALA B 1 204 ? -2.916 14.875 3.926 1 98.75 204 ALA B N 1
ATOM 4882 C CA . ALA B 1 204 ? -2.676 16.109 3.186 1 98.75 204 ALA B CA 1
ATOM 4883 C C . ALA B 1 204 ? -2.703 15.867 1.681 1 98.75 204 ALA B C 1
ATOM 4885 O O . ALA B 1 204 ? -2.262 14.812 1.21 1 98.75 204 ALA B O 1
ATOM 4886 N N . LEU B 1 205 ? -3.244 16.75 0.918 1 98.94 205 LEU B N 1
ATOM 4887 C CA . LEU B 1 205 ? -3.381 16.594 -0.526 1 98.94 205 LEU B CA 1
ATOM 4888 C C . LEU B 1 205 ? -2.934 17.859 -1.255 1 98.94 205 LEU B C 1
ATOM 4890 O O . LEU B 1 205 ? -3.307 18.969 -0.867 1 98.94 205 LEU B O 1
ATOM 4894 N N . LEU B 1 206 ? -2.092 17.719 -2.281 1 98.94 206 LEU B N 1
ATOM 4895 C CA . LEU B 1 206 ? -1.585 18.828 -3.078 1 98.94 206 LEU B CA 1
ATOM 4896 C C . LEU B 1 206 ? -1.512 18.453 -4.555 1 98.94 206 LEU B C 1
ATOM 4898 O O . LEU B 1 206 ? -0.966 17.406 -4.902 1 98.94 206 LEU B O 1
ATOM 4902 N N . ALA B 1 207 ? -2.117 19.25 -5.375 1 98.94 207 ALA B N 1
ATOM 4903 C CA . ALA B 1 207 ? -2.035 19.031 -6.816 1 98.94 207 ALA B CA 1
ATOM 4904 C C . ALA B 1 207 ? -0.729 19.578 -7.387 1 98.94 207 ALA B C 1
ATOM 4906 O O . ALA B 1 207 ? -0.265 20.641 -6.973 1 98.94 207 ALA B O 1
ATOM 4907 N N . SER B 1 208 ? -0.198 18.828 -8.336 1 98.81 208 SER B N 1
ATOM 4908 C CA . SER B 1 208 ? 0.906 19.406 -9.094 1 98.81 208 SER B CA 1
ATOM 4909 C C . SER B 1 208 ? 0.444 20.609 -9.914 1 98.81 208 SER B C 1
ATOM 4911 O O . SER B 1 208 ? -0.735 20.719 -10.258 1 98.81 208 SER B O 1
ATOM 4913 N N . PRO B 1 209 ? 1.414 21.469 -10.227 1 97.88 209 PRO B N 1
ATOM 4914 C CA . PRO B 1 209 ? 1.021 22.672 -10.961 1 97.88 209 PRO B CA 1
ATOM 4915 C C . PRO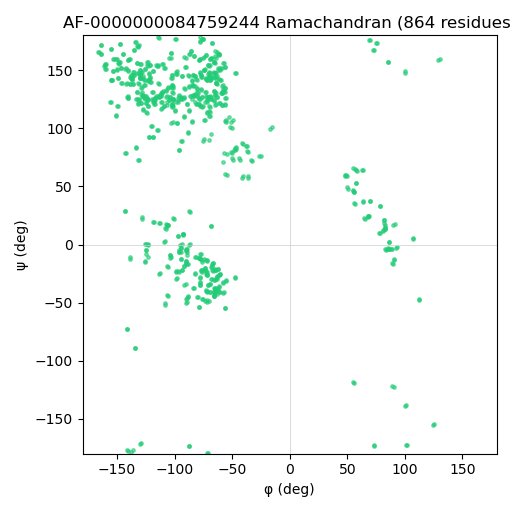 B 1 209 ? 0.327 22.359 -12.289 1 97.88 209 PRO B C 1
ATOM 4917 O O . PRO B 1 209 ? -0.573 23.078 -12.711 1 97.88 209 PRO B O 1
ATOM 4920 N N . ASP B 1 210 ? 0.669 21.266 -12.969 1 98.19 210 ASP B N 1
ATOM 4921 C CA . ASP B 1 210 ? 0.082 20.922 -14.258 1 98.19 210 ASP B CA 1
ATOM 4922 C C . ASP B 1 210 ? -1.169 20.062 -14.086 1 98.19 210 ASP B C 1
ATOM 4924 O O . ASP B 1 210 ? -1.813 19.688 -15.062 1 98.19 210 ASP B O 1
ATOM 4928 N N . GLY B 1 211 ? -1.483 19.703 -12.898 1 98.69 211 GLY B N 1
ATOM 4929 C CA . GLY B 1 211 ? -2.709 18.984 -12.578 1 98.69 211 GLY B CA 1
ATOM 4930 C C . GLY B 1 211 ? -2.639 17.5 -12.914 1 98.69 211 GLY B C 1
ATOM 4931 O O . GLY B 1 211 ? -3.625 16.781 -12.766 1 98.69 211 GLY B O 1
ATOM 4932 N N . LYS B 1 212 ? -1.518 16.953 -13.242 1 98.75 212 LYS B N 1
ATOM 4933 C CA . LYS B 1 212 ? -1.41 15.578 -13.688 1 98.75 212 LYS B CA 1
ATOM 4934 C C . LYS B 1 212 ? -1.141 14.641 -12.516 1 98.75 212 LYS B C 1
ATOM 4936 O O . LYS B 1 212 ? -1.288 13.422 -12.641 1 98.75 212 LYS B O 1
ATOM 4941 N N . LYS B 1 213 ? -0.678 15.227 -11.414 1 98.88 213 LYS B N 1
ATOM 4942 C CA . LYS B 1 213 ? -0.353 14.445 -10.219 1 98.88 213 LYS B CA 1
ATOM 4943 C C . LYS B 1 213 ? -0.996 15.055 -8.977 1 98.88 213 LYS B C 1
ATOM 4945 O O . LYS B 1 213 ? -1.261 16.25 -8.93 1 98.88 213 LYS B O 1
ATOM 4950 N N . LEU B 1 214 ? -1.286 14.203 -8.047 1 98.94 214 LEU B N 1
ATOM 4951 C CA . LEU B 1 214 ? -1.574 14.578 -6.664 1 98.94 214 LEU B CA 1
ATOM 4952 C C . LEU B 1 214 ? -0.505 14.031 -5.723 1 98.94 214 LEU B C 1
ATOM 4954 O O . LEU B 1 214 ? -0.026 12.906 -5.898 1 98.94 214 LEU B O 1
ATOM 4958 N N . TYR B 1 215 ? -0.126 14.812 -4.809 1 98.94 215 TYR B N 1
ATOM 4959 C CA . TYR B 1 215 ? 0.757 14.391 -3.729 1 98.94 215 TYR B CA 1
ATOM 4960 C C . TYR B 1 215 ? -0.003 14.281 -2.412 1 98.94 215 TYR B C 1
ATOM 4962 O O . TYR B 1 215 ? -0.783 15.172 -2.064 1 98.94 215 TYR B O 1
ATOM 4970 N N . VAL B 1 216 ? 0.203 13.164 -1.708 1 98.88 216 VAL B N 1
ATOM 4971 C CA . VAL B 1 216 ? -0.556 12.875 -0.497 1 98.88 216 VAL B CA 1
ATOM 4972 C C . VAL B 1 216 ? 0.402 12.617 0.666 1 98.88 216 VAL B C 1
ATOM 4974 O O . VAL B 1 216 ? 1.28 11.758 0.579 1 98.88 216 VAL B O 1
ATOM 4977 N N . GLY B 1 217 ? 0.275 13.414 1.735 1 98.81 217 GLY B N 1
ATOM 4978 C CA . GLY B 1 217 ? 0.968 13.078 2.969 1 98.81 217 GLY B CA 1
ATOM 4979 C C . GLY B 1 217 ? 0.269 12 3.771 1 98.81 217 GLY B C 1
ATOM 4980 O O . GLY B 1 217 ? -0.903 12.141 4.125 1 98.81 217 GLY B O 1
ATOM 4981 N N . VAL B 1 218 ? 0.952 10.875 4.039 1 98.06 218 VAL B N 1
ATOM 4982 C CA . VAL B 1 218 ? 0.396 9.766 4.801 1 98.06 218 VAL B CA 1
ATOM 4983 C C . VAL B 1 218 ? 1.211 9.547 6.074 1 98.06 218 VAL B C 1
ATOM 4985 O O . VAL B 1 218 ? 2.412 9.273 6.012 1 98.06 218 VAL B O 1
ATOM 4988 N N . GLY B 1 219 ? 0.569 9.648 7.203 1 96.88 219 GLY B N 1
ATOM 4989 C CA . GLY B 1 219 ? 1.26 9.508 8.477 1 96.88 219 GLY B CA 1
ATOM 4990 C C . GLY B 1 219 ? 1.43 8.062 8.898 1 96.88 219 GLY B C 1
ATOM 4991 O O . GLY B 1 219 ? 0.716 7.176 8.414 1 96.88 219 GLY B O 1
ATOM 4992 N N . SER B 1 220 ? 2.344 7.836 9.82 1 95.19 220 SER B N 1
ATOM 4993 C CA . SER B 1 220 ? 2.584 6.52 10.398 1 95.19 220 SER B CA 1
ATOM 4994 C C . SER B 1 220 ? 1.402 6.062 11.242 1 95.19 220 SER B C 1
ATOM 4996 O O . SER B 1 220 ? 0.584 6.879 11.672 1 95.19 220 SER B O 1
ATOM 4998 N N . ASN B 1 221 ? 1.381 4.766 11.438 1 89.69 221 ASN B N 1
ATOM 4999 C CA . ASN B 1 221 ? 0.428 4.191 12.383 1 89.69 221 ASN B CA 1
ATOM 5000 C C . ASN B 1 221 ? 0.887 4.379 13.828 1 89.69 221 ASN B C 1
ATOM 5002 O O . ASN B 1 221 ? 0.067 4.406 14.742 1 89.69 221 ASN B O 1
ATOM 5006 N N . SER B 1 222 ? 2.178 4.461 13.984 1 88.5 222 SER B N 1
ATOM 5007 C CA . SER B 1 222 ? 2.76 4.395 15.32 1 88.5 222 SER B CA 1
ATOM 5008 C C . SER B 1 222 ? 3.822 5.473 15.516 1 88.5 222 SER B C 1
ATOM 5010 O O . SER B 1 222 ? 4.09 6.258 14.602 1 88.5 222 SER B O 1
ATOM 5012 N N . ASN B 1 223 ? 4.27 5.496 16.75 1 90.12 223 ASN B N 1
ATOM 5013 C CA . ASN B 1 223 ? 5.352 6.422 17.078 1 90.12 223 ASN B CA 1
ATOM 5014 C C . ASN B 1 223 ? 6.684 5.949 16.5 1 90.12 223 ASN B C 1
ATOM 5016 O O . ASN B 1 223 ? 7.395 6.723 15.852 1 90.12 223 ASN B O 1
ATOM 5020 N N . ILE B 1 224 ? 7 4.648 16.734 1 91.88 224 ILE B N 1
ATOM 5021 C CA . ILE B 1 224 ? 8.289 4.094 16.328 1 91.88 224 ILE B CA 1
ATOM 5022 C C . ILE B 1 224 ? 8.102 2.658 15.844 1 91.88 224 ILE B C 1
ATOM 5024 O O . ILE B 1 224 ? 8.93 1.789 16.141 1 91.88 224 ILE B O 1
ATOM 5028 N N . THR B 1 225 ? 6.934 2.275 15.289 1 90.12 225 THR B N 1
ATOM 5029 C CA . THR B 1 225 ? 6.613 0.977 14.711 1 90.12 225 THR B CA 1
ATOM 5030 C C . THR B 1 225 ? 6.32 -0.048 15.805 1 90.12 225 THR B C 1
ATOM 5032 O O . THR B 1 225 ? 6.656 -1.227 15.656 1 90.12 225 THR B O 1
ATOM 5035 N N . GLU B 1 226 ? 5.75 0.433 16.875 1 85.69 226 GLU B N 1
ATOM 5036 C CA . GLU B 1 226 ? 5.488 -0.464 17.984 1 85.69 226 GLU B CA 1
ATOM 5037 C C . GLU B 1 226 ? 4.441 -1.513 17.625 1 85.69 226 GLU B C 1
ATOM 5039 O O . GLU B 1 226 ? 4.316 -2.533 18.312 1 85.69 226 GLU B O 1
ATOM 5044 N N . ASN B 1 227 ? 3.727 -1.266 16.562 1 81.62 227 ASN B N 1
ATOM 5045 C CA . ASN B 1 227 ? 2.75 -2.244 16.094 1 81.62 227 ASN B CA 1
ATOM 5046 C C . ASN B 1 227 ? 3.318 -3.119 14.984 1 81.62 227 ASN B C 1
ATOM 5048 O O . ASN B 1 227 ? 2.592 -3.904 14.375 1 81.62 227 ASN B O 1
ATOM 5052 N N . GLY B 1 228 ? 4.598 -2.936 14.766 1 83.56 228 GLY B N 1
ATOM 5053 C CA . GLY B 1 228 ? 5.266 -3.717 13.734 1 83.56 228 GLY B CA 1
ATOM 5054 C C . GLY B 1 228 ? 5.457 -2.953 12.438 1 83.56 228 GLY B C 1
ATOM 5055 O O . GLY B 1 228 ? 4.598 -2.16 12.047 1 83.56 228 GLY B O 1
ATOM 5056 N N . LEU B 1 229 ? 6.512 -3.256 11.766 1 83.94 229 LEU B N 1
ATOM 5057 C CA . LEU B 1 229 ? 6.848 -2.59 10.508 1 83.94 229 LEU B CA 1
ATOM 5058 C C . LEU B 1 229 ? 5.84 -2.939 9.422 1 83.94 229 LEU B C 1
ATOM 5060 O O . LEU B 1 229 ? 5.617 -2.15 8.5 1 83.94 229 LEU B O 1
ATOM 5064 N N . ASP B 1 230 ? 5.098 -4.031 9.617 1 78.94 230 ASP B N 1
ATOM 5065 C CA . ASP B 1 230 ? 4.188 -4.539 8.594 1 78.94 230 ASP B CA 1
ATOM 5066 C C . ASP B 1 230 ? 2.977 -3.623 8.43 1 78.94 230 ASP B C 1
ATOM 5068 O O . ASP B 1 230 ? 2.471 -3.445 7.324 1 78.94 230 ASP B O 1
ATOM 5072 N N . ILE B 1 231 ? 2.586 -3.094 9.508 1 85.19 231 ILE B N 1
ATOM 5073 C CA . ILE B 1 231 ? 1.391 -2.258 9.461 1 85.19 231 ILE B CA 1
ATOM 5074 C C . ILE B 1 231 ? 1.741 -0.889 8.883 1 85.19 231 ILE B C 1
ATOM 5076 O O . ILE B 1 231 ? 0.854 -0.125 8.492 1 85.19 231 ILE B O 1
ATOM 5080 N N . GLU B 1 232 ? 3.045 -0.604 8.766 1 91.75 232 GLU B N 1
ATOM 5081 C CA . GLU B 1 232 ? 3.494 0.724 8.352 1 91.75 232 GLU B CA 1
ATOM 5082 C C . GLU B 1 232 ? 3.697 0.794 6.844 1 91.75 232 GLU B C 1
ATOM 5084 O O . GLU B 1 232 ? 4.227 1.781 6.332 1 91.75 232 GLU B O 1
ATOM 5089 N N . TYR B 1 233 ? 3.26 -0.284 6.062 1 93.12 233 TYR B N 1
ATOM 5090 C CA . TYR B 1 233 ? 3.422 -0.281 4.609 1 93.12 233 TYR B CA 1
ATOM 5091 C C . TYR B 1 233 ? 2.76 0.944 3.99 1 93.12 233 TYR B C 1
ATOM 5093 O O . TYR B 1 233 ? 1.562 1.172 4.18 1 93.12 233 TYR B O 1
ATOM 5101 N N . ARG B 1 234 ? 3.582 1.812 3.258 1 96.19 234 ARG B N 1
ATOM 5102 C CA . ARG B 1 234 ? 3.223 3.029 2.535 1 96.19 234 ARG B CA 1
ATOM 5103 C C . ARG B 1 234 ? 2.725 4.105 3.494 1 96.19 234 ARG B C 1
ATOM 5105 O O . ARG B 1 234 ? 1.95 4.98 3.102 1 96.19 234 ARG B O 1
ATOM 5112 N N . ARG B 1 235 ? 3.123 3.975 4.758 1 96.12 235 ARG B N 1
ATOM 5113 C CA . ARG B 1 235 ? 2.92 5.016 5.762 1 96.12 235 ARG B CA 1
ATOM 5114 C C . ARG B 1 235 ? 4.215 5.77 6.039 1 96.12 235 ARG B C 1
ATOM 5116 O O . ARG B 1 235 ? 5.297 5.316 5.656 1 96.12 235 ARG B O 1
ATOM 5123 N N . ALA B 1 236 ? 4.051 6.961 6.711 1 97.81 236 ALA B N 1
ATOM 5124 C CA . ALA B 1 236 ? 5.18 7.867 6.898 1 97.81 236 ALA B CA 1
ATOM 5125 C C . ALA B 1 236 ? 5.836 8.211 5.566 1 97.81 236 ALA B C 1
ATOM 5127 O O . ALA B 1 236 ? 7.055 8.094 5.418 1 97.81 236 ALA B O 1
ATOM 5128 N N . THR B 1 237 ? 4.984 8.547 4.605 1 98.56 237 THR B N 1
ATOM 5129 C CA . THR B 1 237 ? 5.418 8.781 3.23 1 98.56 237 THR B CA 1
ATOM 5130 C C . THR B 1 237 ? 4.672 9.977 2.631 1 98.56 237 THR B C 1
ATOM 5132 O O . THR B 1 237 ? 3.68 10.438 3.191 1 98.56 237 THR B O 1
ATOM 5135 N N . VAL B 1 238 ? 5.254 10.523 1.607 1 98.94 238 VAL B N 1
ATOM 5136 C CA . VAL B 1 238 ? 4.504 11.266 0.599 1 98.94 238 VAL B CA 1
ATOM 5137 C C . VAL B 1 238 ? 4.301 10.391 -0.64 1 98.94 238 VAL B C 1
ATOM 5139 O O . VAL B 1 238 ? 5.27 9.938 -1.249 1 98.94 238 VAL B O 1
ATOM 5142 N N . LEU B 1 239 ? 3.062 10.117 -1 1 98.94 239 LEU B N 1
ATOM 5143 C CA . LEU B 1 239 ? 2.742 9.375 -2.211 1 98.94 239 LEU B CA 1
ATOM 5144 C C . LEU B 1 239 ? 2.477 10.32 -3.377 1 98.94 239 LEU B C 1
ATOM 5146 O O . LEU B 1 239 ? 1.974 11.43 -3.182 1 98.94 239 LEU B O 1
ATOM 5150 N N . GLU B 1 240 ? 2.852 9.93 -4.543 1 98.94 240 GLU B N 1
ATOM 5151 C CA . GLU B 1 240 ? 2.465 10.57 -5.797 1 98.94 240 GLU B CA 1
ATOM 5152 C C . GLU B 1 240 ? 1.405 9.758 -6.531 1 98.94 240 GLU B C 1
ATOM 5154 O O . GLU B 1 240 ? 1.573 8.555 -6.738 1 98.94 240 GLU B O 1
ATOM 5159 N N . VAL B 1 241 ? 0.333 10.367 -6.879 1 98.94 241 VAL B N 1
ATOM 5160 C CA . VAL B 1 241 ? -0.806 9.703 -7.512 1 98.94 241 VAL B CA 1
ATOM 5161 C C . VAL B 1 241 ? -1.052 10.312 -8.891 1 98.94 241 VAL B C 1
ATOM 5163 O O . VAL B 1 241 ? -1.11 11.531 -9.039 1 98.94 241 VAL B O 1
ATOM 5166 N N . ASP B 1 242 ? -1.202 9.492 -9.906 1 98.88 242 ASP B N 1
ATOM 5167 C CA . ASP B 1 242 ? -1.558 9.938 -11.25 1 98.88 242 ASP B CA 1
ATOM 5168 C C . ASP B 1 242 ? -3.053 10.234 -11.352 1 98.88 242 ASP B C 1
ATOM 5170 O O . ASP B 1 242 ? -3.881 9.367 -11.07 1 98.88 242 ASP B O 1
ATOM 5174 N N . THR B 1 243 ? -3.393 11.445 -11.789 1 98.75 243 THR B N 1
ATOM 5175 C CA . THR B 1 243 ? -4.793 11.852 -11.75 1 98.75 243 THR B CA 1
ATOM 5176 C C . THR B 1 243 ? -5.594 11.141 -12.836 1 98.75 243 THR B C 1
ATOM 5178 O O . THR B 1 243 ? -6.824 11.078 -12.766 1 98.75 243 THR B O 1
ATOM 5181 N N . ALA B 1 244 ? -4.957 10.648 -13.836 1 98.12 244 ALA B N 1
ATOM 5182 C CA . ALA B 1 244 ? -5.656 9.984 -14.938 1 98.12 244 ALA B CA 1
ATOM 5183 C C . ALA B 1 244 ? -5.961 8.531 -14.594 1 98.12 244 ALA B C 1
ATOM 5185 O O . ALA B 1 244 ? -7.039 8.023 -14.914 1 98.12 244 ALA B O 1
ATOM 5186 N N . THR B 1 245 ? -5.008 7.84 -13.875 1 97.94 245 THR B N 1
ATOM 5187 C CA . THR B 1 245 ? -5.137 6.395 -13.734 1 97.94 245 THR B CA 1
ATOM 5188 C C . THR B 1 245 ? -5.418 6.016 -12.281 1 97.94 245 THR B C 1
ATOM 5190 O O . THR B 1 245 ? -5.879 4.906 -12 1 97.94 245 THR B O 1
ATOM 5193 N N . GLY B 1 246 ? -5.004 6.883 -11.391 1 98.69 246 GLY B N 1
ATOM 5194 C CA . GLY B 1 246 ? -5.117 6.574 -9.969 1 98.69 246 GLY B CA 1
ATOM 5195 C C . GLY B 1 246 ? -3.939 5.781 -9.438 1 98.69 246 GLY B C 1
ATOM 5196 O O . GLY B 1 246 ? -3.857 5.516 -8.234 1 98.69 246 GLY B O 1
ATOM 5197 N N . ALA B 1 247 ? -2.998 5.402 -10.32 1 98.81 247 ALA B N 1
ATOM 5198 C CA . ALA B 1 247 ? -1.81 4.691 -9.859 1 98.81 247 ALA B CA 1
ATOM 5199 C C . ALA B 1 247 ? -0.946 5.578 -8.969 1 98.81 247 ALA B C 1
ATOM 5201 O O . ALA B 1 247 ? -0.821 6.781 -9.219 1 98.81 247 ALA B O 1
ATOM 5202 N N . SER B 1 248 ? -0.339 4.926 -7.941 1 98.81 248 SER B N 1
ATOM 5203 C CA . SER B 1 248 ? 0.454 5.719 -7.008 1 98.81 248 SER B CA 1
ATOM 5204 C C . SER B 1 248 ? 1.812 5.074 -6.75 1 98.81 248 SER B C 1
ATOM 5206 O O . SER B 1 248 ? 1.995 3.881 -6.992 1 98.81 248 SER B O 1
ATOM 5208 N N . ARG B 1 249 ? 2.768 5.871 -6.348 1 98.81 249 ARG B N 1
ATOM 5209 C CA . ARG B 1 249 ? 4.09 5.426 -5.926 1 98.81 249 ARG B CA 1
ATOM 5210 C C . ARG B 1 249 ? 4.582 6.227 -4.723 1 98.81 249 ARG B C 1
ATOM 5212 O O . ARG B 1 249 ? 4.098 7.332 -4.469 1 98.81 249 ARG B O 1
ATOM 5219 N N . ILE B 1 250 ? 5.504 5.656 -4.023 1 98.75 250 ILE B N 1
ATOM 5220 C CA . ILE B 1 250 ? 6.184 6.395 -2.965 1 98.75 250 ILE B CA 1
ATOM 5221 C C . ILE B 1 250 ? 7.113 7.438 -3.58 1 98.75 250 ILE B C 1
ATOM 5223 O O . ILE B 1 250 ? 8.062 7.098 -4.285 1 98.75 250 ILE B O 1
ATOM 5227 N N . PHE B 1 251 ? 6.777 8.648 -3.348 1 98.88 251 PHE B N 1
ATOM 5228 C CA . PHE B 1 251 ? 7.629 9.742 -3.805 1 98.88 251 PHE B CA 1
ATOM 5229 C C . PHE B 1 251 ? 8.797 9.953 -2.852 1 98.88 251 PHE B C 1
ATOM 5231 O O . PHE B 1 251 ? 9.945 10.062 -3.285 1 98.88 251 PHE B O 1
ATOM 5238 N N . ALA B 1 252 ? 8.492 9.945 -1.572 1 98.88 252 ALA B N 1
ATOM 5239 C CA . ALA B 1 252 ? 9.469 10.047 -0.494 1 98.88 252 ALA B CA 1
ATOM 5240 C C . ALA B 1 252 ? 9.008 9.273 0.74 1 98.88 252 ALA B C 1
ATOM 5242 O O . ALA B 1 252 ? 7.809 9.062 0.93 1 98.88 252 ALA B O 1
ATOM 5243 N N . SER B 1 253 ? 9.984 8.883 1.543 1 98.69 253 SER B N 1
ATOM 5244 C CA . SER B 1 253 ? 9.664 8.078 2.717 1 98.69 253 SER B CA 1
ATOM 5245 C C . SER B 1 253 ? 10.406 8.586 3.951 1 98.69 253 SER B C 1
ATOM 5247 O O . SER B 1 253 ? 11.258 9.469 3.852 1 98.69 253 SER B O 1
ATOM 5249 N N . GLY B 1 254 ? 10 8.109 5.051 1 98.75 254 GLY B N 1
ATOM 5250 C CA . GLY B 1 254 ? 10.648 8.445 6.312 1 98.75 254 GLY B CA 1
ATOM 5251 C C . GLY B 1 254 ? 10.18 9.758 6.895 1 98.75 254 GLY B C 1
ATOM 5252 O O . GLY B 1 254 ? 10.883 10.375 7.695 1 98.75 254 GLY B O 1
ATOM 5253 N N . ILE B 1 255 ? 9.125 10.281 6.426 1 98.88 255 ILE B N 1
ATOM 5254 C CA . ILE B 1 255 ? 8.469 11.445 7.016 1 98.88 255 ILE B CA 1
ATOM 5255 C C . ILE B 1 255 ? 7.309 10.992 7.898 1 98.88 255 ILE B C 1
ATOM 5257 O O . ILE B 1 255 ? 6.246 10.617 7.398 1 98.88 255 ILE B O 1
ATOM 5261 N N . ARG B 1 256 ? 7.445 11.023 9.156 1 98.38 256 ARG B N 1
ATOM 5262 C CA . ARG B 1 256 ? 6.586 10.32 10.094 1 98.38 256 ARG B CA 1
ATOM 5263 C C . ARG B 1 256 ? 5.125 10.703 9.898 1 98.38 256 ARG B C 1
ATOM 5265 O O . ARG B 1 256 ? 4.254 9.828 9.805 1 98.38 256 ARG B O 1
ATOM 5272 N N . ASN B 1 257 ? 4.812 11.992 9.945 1 98.12 257 ASN B N 1
ATOM 5273 C CA . ASN B 1 257 ? 3.447 12.477 9.797 1 98.12 257 ASN B CA 1
ATOM 5274 C C . ASN B 1 257 ? 3.4 13.781 9.008 1 98.12 257 ASN B C 1
ATOM 5276 O O . ASN B 1 257 ? 3.264 14.859 9.594 1 98.12 257 ASN B O 1
ATOM 5280 N N . PRO B 1 258 ? 3.518 13.664 7.652 1 98.81 258 PRO B N 1
ATOM 5281 C CA . PRO B 1 258 ? 3.428 14.867 6.82 1 98.81 258 PRO B CA 1
ATOM 5282 C C . PRO B 1 258 ? 2 15.391 6.691 1 98.81 258 PRO B C 1
ATOM 5284 O O . PRO B 1 258 ? 1.218 14.875 5.891 1 98.81 258 PRO B O 1
ATOM 5287 N N . THR B 1 259 ? 1.719 16.469 7.332 1 98.62 259 THR B N 1
ATOM 5288 C CA . THR B 1 259 ? 0.344 16.938 7.484 1 98.62 259 THR B CA 1
ATOM 5289 C C . THR B 1 259 ? 0.059 18.109 6.547 1 98.62 259 THR B C 1
ATOM 5291 O O . THR B 1 259 ? -1.091 18.531 6.402 1 98.62 259 THR B O 1
ATOM 5294 N N . GLY B 1 260 ? 1.062 18.594 5.953 1 98.81 260 GLY B N 1
ATOM 5295 C CA . GLY B 1 260 ? 0.917 19.688 5.004 1 98.81 260 GLY B CA 1
ATOM 5296 C C . GLY B 1 260 ? 1.951 19.656 3.895 1 98.81 260 GLY B C 1
ATOM 5297 O O . GLY B 1 260 ? 3.117 19.328 4.137 1 98.81 260 GLY B O 1
ATOM 5298 N N . LEU B 1 261 ? 1.513 20.031 2.73 1 98.94 261 LEU B N 1
ATOM 5299 C CA . LEU B 1 261 ? 2.357 20.094 1.542 1 98.94 261 LEU B CA 1
ATOM 5300 C C . LEU B 1 261 ? 2.182 21.422 0.811 1 98.94 261 LEU B C 1
ATOM 5302 O O . LEU B 1 261 ? 1.094 22 0.819 1 98.94 261 LEU B O 1
ATOM 5306 N N . GLY B 1 262 ? 3.258 21.875 0.194 1 98.81 262 GLY B N 1
ATOM 5307 C CA . GLY B 1 262 ? 3.193 23.094 -0.601 1 98.81 262 GLY B CA 1
ATOM 5308 C C . GLY B 1 262 ? 4.328 23.203 -1.603 1 98.81 262 GLY B C 1
ATOM 5309 O O . GLY B 1 262 ? 5.414 22.672 -1.385 1 98.81 262 GLY B O 1
ATOM 5310 N N . TRP B 1 263 ? 4.051 23.875 -2.672 1 98.75 263 TRP B N 1
ATOM 5311 C CA . TRP B 1 263 ? 5.086 24.219 -3.639 1 98.75 263 TRP B CA 1
ATOM 5312 C C . TRP B 1 263 ? 5.73 25.562 -3.291 1 98.75 263 TRP B C 1
ATOM 5314 O O . TRP B 1 263 ? 5.051 26.578 -3.213 1 98.75 263 TRP B O 1
ATOM 5324 N N . GLU B 1 264 ? 7.004 25.531 -3.078 1 98.69 264 GLU B N 1
ATOM 5325 C CA . GLU B 1 264 ? 7.711 26.797 -2.898 1 98.69 264 GLU B CA 1
ATOM 5326 C C . GLU B 1 264 ? 7.684 27.625 -4.176 1 98.69 264 GLU B C 1
ATOM 5328 O O . GLU B 1 264 ? 8.008 27.125 -5.258 1 98.69 264 GLU B O 1
ATOM 5333 N N . PRO B 1 265 ? 7.344 28.891 -4.074 1 97.69 265 PRO B N 1
ATOM 5334 C CA . PRO B 1 265 ? 6.953 29.641 -5.273 1 97.69 265 PRO B CA 1
ATOM 5335 C C . PRO B 1 265 ? 8.148 30.031 -6.133 1 97.69 265 PRO B C 1
ATOM 5337 O O . PRO B 1 265 ? 7.992 30.312 -7.324 1 97.69 265 PRO B O 1
ATOM 5340 N N . GLN B 1 266 ? 9.281 30.094 -5.68 1 96.81 266 GLN B N 1
ATOM 5341 C CA . GLN B 1 266 ? 10.43 30.547 -6.461 1 96.81 266 GLN B CA 1
ATOM 5342 C C . GLN B 1 266 ? 11.102 29.375 -7.172 1 96.81 266 GLN B C 1
ATOM 5344 O O . GLN B 1 266 ? 11.375 29.453 -8.375 1 96.81 266 GLN B O 1
ATOM 5349 N N . THR B 1 267 ? 11.328 28.312 -6.469 1 97.69 267 THR B N 1
ATOM 5350 C CA . THR B 1 267 ? 12.086 27.188 -7.02 1 97.69 267 THR B CA 1
ATOM 5351 C C . THR B 1 267 ? 11.141 26.125 -7.566 1 97.69 267 THR B C 1
ATOM 5353 O O . THR B 1 267 ? 11.562 25.266 -8.352 1 97.69 267 THR B O 1
ATOM 5356 N N . GLY B 1 268 ? 9.938 26.094 -7.082 1 97.94 268 GLY B N 1
ATOM 5357 C CA . GLY B 1 268 ? 8.984 25.078 -7.488 1 97.94 268 GLY B CA 1
ATOM 5358 C C . GLY B 1 268 ? 9.18 23.766 -6.766 1 97.94 268 GLY B C 1
ATOM 5359 O O . GLY B 1 268 ? 8.555 22.75 -7.113 1 97.94 268 GLY B O 1
ATOM 5360 N N . LYS B 1 269 ? 9.969 23.734 -5.711 1 98.5 269 LYS B N 1
ATOM 5361 C CA . LYS B 1 269 ? 10.211 22.5 -4.969 1 98.5 269 LYS B CA 1
ATOM 5362 C C . LYS B 1 269 ? 9.039 22.172 -4.051 1 98.5 269 LYS B C 1
ATOM 5364 O O . LYS B 1 269 ? 8.398 23.078 -3.502 1 98.5 269 LYS B O 1
ATOM 5369 N N . LEU B 1 270 ? 8.828 20.859 -3.875 1 98.88 270 LEU B N 1
ATOM 5370 C CA . LEU B 1 270 ? 7.832 20.391 -2.922 1 98.88 270 LEU B CA 1
ATOM 5371 C C . LEU B 1 270 ? 8.344 20.5 -1.491 1 98.88 270 LEU B C 1
ATOM 5373 O O . LEU B 1 270 ? 9.5 20.156 -1.214 1 98.88 270 LEU B O 1
ATOM 5377 N N . TRP B 1 271 ? 7.547 21.031 -0.612 1 98.94 271 TRP B N 1
ATOM 5378 C CA . TRP B 1 271 ? 7.859 21.125 0.81 1 98.94 271 TRP B CA 1
ATOM 5379 C C . TRP B 1 271 ? 6.777 20.453 1.651 1 98.94 271 TRP B C 1
ATOM 5381 O O . TRP B 1 271 ? 5.633 20.328 1.216 1 98.94 271 TRP B O 1
ATOM 5391 N N . ALA B 1 272 ? 7.168 20 2.84 1 98.94 272 ALA B N 1
ATOM 5392 C CA . ALA B 1 272 ? 6.246 19.391 3.797 1 98.94 272 ALA B CA 1
ATOM 5393 C C . ALA B 1 272 ? 6.52 19.891 5.215 1 98.94 272 ALA B C 1
ATOM 5395 O O . ALA B 1 272 ? 7.656 20.234 5.551 1 98.94 272 ALA B O 1
ATOM 5396 N N . ILE B 1 273 ? 5.477 20.016 5.973 1 98.94 273 ILE B N 1
ATOM 5397 C CA . ILE B 1 273 ? 5.609 20.031 7.426 1 98.94 273 ILE B CA 1
ATOM 5398 C C . ILE B 1 273 ? 5.32 18.656 7.996 1 98.94 273 ILE B C 1
ATOM 5400 O O . ILE B 1 273 ? 4.523 17.891 7.434 1 98.94 273 ILE B O 1
ATOM 5404 N N . ALA B 1 274 ? 5.977 18.328 9.117 1 98.81 274 ALA B N 1
ATOM 5405 C CA . ALA B 1 274 ? 5.812 16.984 9.664 1 98.81 274 ALA B CA 1
ATOM 5406 C C . ALA B 1 274 ? 5.875 17 11.188 1 98.81 274 ALA B C 1
ATOM 5408 O O . ALA B 1 274 ? 6.684 17.719 11.773 1 98.81 274 ALA B O 1
ATOM 5409 N N . ASN B 1 275 ? 4.98 16.203 11.805 1 98.19 275 ASN B N 1
ATOM 5410 C CA . ASN B 1 275 ? 5.062 15.906 13.227 1 98.19 275 ASN B CA 1
ATOM 5411 C C . ASN B 1 275 ? 6.078 14.805 13.508 1 98.19 275 ASN B C 1
ATOM 5413 O O . ASN B 1 275 ? 6.094 13.773 12.828 1 98.19 275 ASN B O 1
ATOM 5417 N N . GLU B 1 276 ? 6.875 15.031 14.492 1 97.44 276 GLU B N 1
ATOM 5418 C CA . GLU B 1 276 ? 7.867 14.023 14.859 1 97.44 276 GLU B CA 1
ATOM 5419 C C . GLU B 1 276 ? 7.395 13.195 16.047 1 97.44 276 GLU B C 1
ATOM 5421 O O . GLU B 1 276 ? 6.277 13.383 16.531 1 97.44 276 GLU B O 1
ATOM 5426 N N . ARG B 1 277 ? 8.234 12.188 16.406 1 94.06 277 ARG B N 1
ATOM 5427 C CA . ARG B 1 277 ? 7.867 11.164 17.391 1 94.06 277 ARG B CA 1
ATOM 5428 C C . ARG B 1 277 ? 7.859 11.742 18.797 1 94.06 277 ARG B C 1
ATOM 5430 O O . ARG B 1 277 ? 8.43 12.805 19.047 1 94.06 277 ARG B O 1
ATOM 5437 N N . ASP B 1 278 ? 7.219 10.984 19.609 1 89.31 278 ASP B N 1
ATOM 5438 C CA . ASP B 1 278 ? 7.09 11.359 21.016 1 89.31 278 ASP B CA 1
ATOM 5439 C C . ASP B 1 278 ? 7.828 10.375 21.922 1 89.31 278 ASP B C 1
ATOM 5441 O O . ASP B 1 278 ? 8.531 9.484 21.438 1 89.31 278 ASP B O 1
ATOM 5445 N N . GLU B 1 279 ? 7.789 10.648 23.203 1 86.88 279 GLU B N 1
ATOM 5446 C CA . GLU B 1 279 ? 8.102 9.75 24.312 1 86.88 279 GLU B CA 1
ATOM 5447 C C . GLU B 1 279 ? 9.602 9.68 24.562 1 86.88 279 GLU B C 1
ATOM 5449 O O . GLU B 1 279 ? 10.102 8.703 25.141 1 86.88 279 GLU B O 1
ATOM 5454 N N . ILE B 1 280 ? 10.312 10.656 24.047 1 89.62 280 ILE B N 1
ATOM 5455 C CA . ILE B 1 280 ? 11.734 10.648 24.375 1 89.62 280 ILE B CA 1
ATOM 5456 C C . ILE B 1 280 ? 12.141 12.016 24.922 1 89.62 280 ILE B C 1
ATOM 5458 O O . ILE B 1 280 ? 13.312 12.398 24.844 1 89.62 280 ILE B O 1
ATOM 5462 N N . GLY B 1 281 ? 11.164 12.781 25.438 1 87.69 281 GLY B N 1
ATOM 5463 C CA . GLY B 1 281 ? 11.445 14.016 26.156 1 87.69 281 GLY B CA 1
ATOM 5464 C C . GLY B 1 281 ? 10.625 15.188 25.672 1 87.69 281 GLY B C 1
ATOM 5465 O O . GLY B 1 281 ? 10.219 15.227 24.516 1 87.69 281 GLY B O 1
ATOM 5466 N N . ALA B 1 282 ? 10.516 16.172 26.484 1 88.5 282 ALA B N 1
ATOM 5467 C CA . ALA B 1 282 ? 9.734 17.375 26.172 1 88.5 282 ALA B CA 1
ATOM 5468 C C . ALA B 1 282 ? 10.438 18.219 25.125 1 88.5 282 ALA B C 1
ATOM 5470 O O . ALA B 1 282 ? 9.797 19 24.406 1 88.5 282 ALA B O 1
ATOM 5471 N N . ASP B 1 283 ? 11.773 18.047 25.109 1 93 283 ASP B N 1
ATOM 5472 C CA . ASP B 1 283 ? 12.555 18.859 24.188 1 93 283 ASP B CA 1
ATOM 5473 C C . ASP B 1 283 ? 13.031 18.047 23 1 93 283 ASP B C 1
ATOM 5475 O O . ASP B 1 283 ? 14.023 18.391 22.359 1 93 283 ASP B O 1
ATOM 5479 N N . LEU B 1 284 ? 12.414 16.922 22.828 1 92.69 284 LEU B N 1
ATOM 5480 C CA . LEU B 1 284 ? 12.641 16.031 21.688 1 92.69 284 LEU B CA 1
ATOM 5481 C C . LEU B 1 284 ? 11.32 15.492 21.156 1 92.69 284 LEU B C 1
ATOM 5483 O O . LEU B 1 284 ? 10.406 15.188 21.938 1 92.69 284 LEU B O 1
ATOM 5487 N N . VAL B 1 285 ? 11.258 15.359 19.922 1 95.31 285 VAL B N 1
ATOM 5488 C CA . VAL B 1 285 ? 12.023 15.68 18.719 1 95.31 285 VAL B CA 1
ATOM 5489 C C . VAL B 1 285 ? 11.391 16.891 18.016 1 95.31 285 VAL B C 1
ATOM 5491 O O . VAL B 1 285 ? 10.164 16.969 17.922 1 95.31 285 VAL B O 1
ATOM 5494 N N . PRO B 1 286 ? 12.141 17.844 17.562 1 97.75 286 PRO B N 1
ATOM 5495 C CA . PRO B 1 286 ? 11.523 18.969 16.891 1 97.75 286 PRO B CA 1
ATOM 5496 C C . PRO B 1 286 ? 10.719 18.547 15.656 1 97.75 286 PRO B C 1
ATOM 5498 O O . PRO B 1 286 ? 11.203 17.781 14.828 1 97.75 286 PRO B O 1
ATOM 5501 N N . ASP B 1 287 ? 9.461 19.047 15.594 1 98.62 287 ASP B N 1
ATOM 5502 C CA . ASP B 1 287 ? 8.742 19.016 14.32 1 98.62 287 ASP B CA 1
ATOM 5503 C C . ASP B 1 287 ? 9.469 19.859 13.266 1 98.62 287 ASP B C 1
ATOM 5505 O O . ASP B 1 287 ? 10.336 20.656 13.602 1 98.62 287 ASP B O 1
ATOM 5509 N N . TYR B 1 288 ? 9.07 19.609 11.953 1 98.88 288 TYR B N 1
ATOM 5510 C CA . TYR B 1 288 ? 9.969 20.297 11.031 1 98.88 288 TYR B CA 1
ATOM 5511 C C . TYR B 1 288 ? 9.242 20.672 9.742 1 98.88 288 TYR B C 1
ATOM 5513 O O . TYR B 1 288 ? 8.117 20.219 9.5 1 98.88 288 TYR B O 1
ATOM 5521 N N . LEU B 1 289 ? 9.812 21.609 9.07 1 98.94 289 LEU B N 1
ATOM 5522 C CA . LEU B 1 289 ? 9.594 22.031 7.691 1 98.94 289 LEU B CA 1
ATOM 5523 C C . LEU B 1 289 ? 10.758 21.625 6.797 1 98.94 289 LEU B C 1
ATOM 5525 O O . LEU B 1 289 ? 11.914 21.875 7.121 1 98.94 289 LEU B O 1
ATOM 5529 N N . THR B 1 290 ? 10.391 20.906 5.648 1 98.94 290 THR B N 1
ATOM 5530 C CA . THR B 1 290 ? 11.508 20.453 4.832 1 98.94 290 THR B CA 1
ATOM 5531 C C . THR B 1 290 ? 11.109 20.375 3.361 1 98.94 290 THR B C 1
ATOM 5533 O O . THR B 1 290 ? 9.938 20.172 3.043 1 98.94 290 THR B O 1
ATOM 5536 N N . SER B 1 291 ? 12.102 20.578 2.48 1 98.88 291 SER B N 1
ATOM 5537 C CA . SER B 1 291 ? 11.93 20.234 1.075 1 98.88 291 SER B CA 1
ATOM 5538 C C . SER B 1 291 ? 11.867 18.719 0.887 1 98.88 291 SER B C 1
ATOM 5540 O O . SER B 1 291 ? 12.531 17.969 1.61 1 98.88 291 SER B O 1
ATOM 5542 N N . VAL B 1 292 ? 11.062 18.281 -0.054 1 98.94 292 VAL B N 1
ATOM 5543 C CA . VAL B 1 292 ? 10.875 16.859 -0.301 1 98.94 292 VAL B CA 1
ATOM 5544 C C . VAL B 1 292 ? 11.344 16.5 -1.71 1 98.94 292 VAL B C 1
ATOM 5546 O O . VAL B 1 292 ? 10.891 17.094 -2.689 1 98.94 292 VAL B O 1
ATOM 5549 N N . GLN B 1 293 ? 12.219 15.578 -1.831 1 98.44 293 GLN B N 1
ATOM 5550 C CA . GLN B 1 293 ? 12.727 15.195 -3.145 1 98.44 293 GLN B CA 1
ATOM 5551 C C . GLN B 1 293 ? 12.312 13.766 -3.496 1 98.44 293 GLN B C 1
ATOM 5553 O O . GLN B 1 293 ? 12.109 12.938 -2.607 1 98.44 293 GLN B O 1
ATOM 5558 N N . ASP B 1 294 ? 12.234 13.539 -4.805 1 98.5 294 ASP B N 1
ATOM 5559 C CA . ASP B 1 294 ? 11.891 12.227 -5.324 1 98.5 294 ASP B CA 1
ATOM 5560 C C . ASP B 1 294 ? 12.906 11.172 -4.887 1 98.5 294 ASP B C 1
ATOM 5562 O O . ASP B 1 294 ? 14.109 11.32 -5.137 1 98.5 294 ASP B O 1
ATOM 5566 N N . GLY B 1 295 ? 12.445 10.109 -4.18 1 98 295 GLY B N 1
ATOM 5567 C CA . GLY B 1 295 ? 13.312 9.047 -3.703 1 98 295 GLY B CA 1
ATOM 5568 C C . GLY B 1 295 ? 13.945 9.352 -2.357 1 98 295 GLY B C 1
ATOM 5569 O O . GLY B 1 295 ? 14.695 8.531 -1.821 1 98 295 GLY B O 1
ATOM 5570 N N . GLY B 1 296 ? 13.602 10.508 -1.774 1 98.75 296 GLY B N 1
ATOM 5571 C CA . GLY B 1 296 ? 14.203 10.891 -0.507 1 98.75 296 GLY B CA 1
ATOM 5572 C C . GLY B 1 296 ? 13.75 10.031 0.655 1 98.75 296 GLY B C 1
ATOM 5573 O O . GLY B 1 296 ? 12.602 9.586 0.69 1 98.75 296 GLY B O 1
ATOM 5574 N N . PHE B 1 297 ? 14.688 9.789 1.588 1 98.81 297 PHE B N 1
ATOM 5575 C CA . PHE B 1 297 ? 14.406 9.133 2.859 1 98.81 297 PHE B CA 1
ATOM 5576 C C . PHE B 1 297 ? 14.75 10.047 4.027 1 98.81 297 PHE B C 1
ATOM 5578 O O . PHE B 1 297 ? 15.898 10.461 4.18 1 98.81 297 PHE B O 1
ATOM 5585 N N . TYR B 1 298 ? 13.805 10.312 4.934 1 98.94 298 TYR B N 1
ATOM 5586 C CA . TYR B 1 298 ? 13.977 11.359 5.926 1 98.94 298 TYR B CA 1
ATOM 5587 C C . TYR B 1 298 ? 14.078 10.773 7.328 1 98.94 298 TYR B C 1
ATOM 5589 O O . TYR B 1 298 ? 13.758 11.445 8.312 1 98.94 298 TYR B O 1
ATOM 5597 N N . GLY B 1 299 ? 14.375 9.453 7.426 1 98.75 299 GLY B N 1
ATOM 5598 C CA . GLY B 1 299 ? 14.93 8.914 8.656 1 98.75 299 GLY B CA 1
ATOM 5599 C C . GLY B 1 299 ? 13.977 7.98 9.383 1 98.75 299 GLY B C 1
ATOM 5600 O O . GLY B 1 299 ? 14.391 6.938 9.891 1 98.75 299 GLY B O 1
ATOM 5601 N N . TRP B 1 300 ? 12.672 8.336 9.578 1 98.44 300 TRP B N 1
ATOM 5602 C CA . TRP B 1 300 ? 11.727 7.504 10.32 1 98.44 300 TRP B CA 1
ATOM 5603 C C . TRP B 1 300 ? 11.641 6.105 9.719 1 98.44 300 TRP B C 1
ATOM 5605 O O . TRP B 1 300 ? 11.547 5.953 8.5 1 98.44 300 TRP B O 1
ATOM 5615 N N . PRO B 1 301 ? 11.656 5.02 10.422 1 98 301 PRO B N 1
ATOM 5616 C CA . PRO B 1 301 ? 11.531 5.09 11.883 1 98 301 PRO B CA 1
ATOM 5617 C C . PRO B 1 301 ? 12.883 5.059 12.594 1 98 301 PRO B C 1
ATOM 5619 O O . PRO B 1 301 ? 12.953 5.285 13.805 1 98 301 PRO B O 1
ATOM 5622 N N . TRP B 1 302 ? 13.953 4.852 11.938 1 98.44 302 TRP B N 1
ATOM 5623 C CA . TRP B 1 302 ? 15.195 4.434 12.57 1 98.44 302 TRP B CA 1
ATOM 5624 C C . TRP B 1 302 ? 15.945 5.637 13.141 1 98.44 302 TRP B C 1
ATOM 5626 O O . TRP B 1 302 ? 16.797 5.484 14.023 1 98.44 302 TRP B O 1
ATOM 5636 N N . SER B 1 303 ? 15.711 6.809 12.602 1 98.5 303 SER B N 1
ATOM 5637 C CA . SER B 1 303 ? 16.375 8.023 13.07 1 98.5 303 SER B CA 1
ATOM 5638 C C . SER B 1 303 ? 15.453 9.227 12.992 1 98.5 303 SER B C 1
ATOM 5640 O O . SER B 1 303 ? 14.352 9.141 12.43 1 98.5 303 SER B O 1
ATOM 5642 N N . TYR B 1 304 ? 15.844 10.273 13.68 1 98.25 304 TYR B N 1
ATOM 5643 C CA . TYR B 1 304 ? 15.109 11.531 13.641 1 98.25 304 TYR B CA 1
ATOM 5644 C C . TYR B 1 304 ? 16.047 12.703 13.352 1 98.25 304 TYR B C 1
ATOM 5646 O O . TYR B 1 304 ? 17.219 12.672 13.727 1 98.25 304 TYR B O 1
ATOM 5654 N N . PHE B 1 305 ? 15.484 13.664 12.609 1 98.31 305 PHE B N 1
ATOM 5655 C CA . PHE B 1 305 ? 16.188 14.875 12.219 1 98.31 305 PHE B CA 1
ATOM 5656 C C . PHE B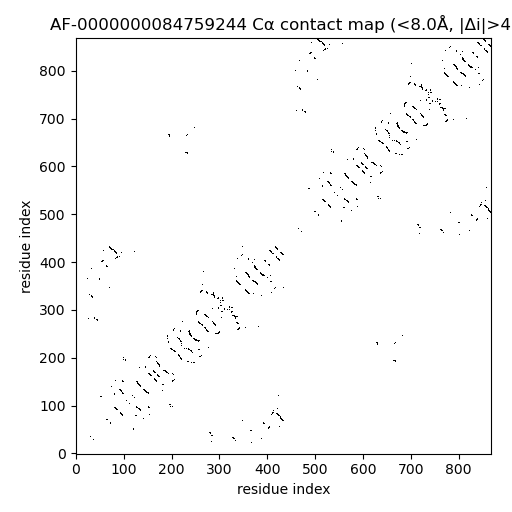 1 305 ? 17.578 14.539 11.656 1 98.31 305 PHE B C 1
ATOM 5658 O O . PHE B 1 305 ? 18.594 15.039 12.148 1 98.31 305 PHE B O 1
ATOM 5665 N N . GLY B 1 306 ? 17.578 13.773 10.594 1 98.12 306 GLY B N 1
ATOM 5666 C CA . GLY B 1 306 ? 18.797 13.258 9.992 1 98.12 306 GLY B CA 1
ATOM 5667 C C . GLY B 1 306 ? 19.234 11.93 10.57 1 98.12 306 GLY B C 1
ATOM 5668 O O . GLY B 1 306 ? 18.453 10.977 10.625 1 98.12 306 GLY B O 1
ATOM 5669 N N . GLN B 1 307 ? 20.391 11.891 11.086 1 98.12 307 GLN B N 1
ATOM 5670 C CA . GLN B 1 307 ? 21 10.602 11.398 1 98.12 307 GLN B CA 1
ATOM 5671 C C . GLN B 1 307 ? 21.031 10.359 12.906 1 98.12 307 GLN B C 1
ATOM 5673 O O . GLN B 1 307 ? 21.797 9.531 13.398 1 98.12 307 GLN B O 1
ATOM 5678 N N . HIS B 1 308 ? 20.219 11.117 13.688 1 97.94 308 HIS B N 1
ATOM 5679 C CA . HIS B 1 308 ? 20.094 10.812 15.109 1 97.94 308 HIS B CA 1
ATOM 5680 C C . HIS B 1 308 ? 19.344 9.5 15.336 1 97.94 308 HIS B C 1
ATOM 5682 O O . HIS B 1 308 ? 18.141 9.43 15.141 1 97.94 308 HIS B O 1
ATOM 5688 N N . VAL B 1 309 ? 20.016 8.555 15.844 1 97.62 309 VAL B N 1
ATOM 5689 C CA . VAL B 1 309 ? 19.484 7.199 15.938 1 97.62 309 VAL B CA 1
ATOM 5690 C C . VAL B 1 309 ? 18.422 7.137 17.031 1 97.62 309 VAL B C 1
ATOM 5692 O O . VAL B 1 309 ? 18.594 7.695 18.109 1 97.62 309 VAL B O 1
ATOM 5695 N N . ASP B 1 310 ? 17.312 6.586 16.75 1 96.88 310 ASP B N 1
ATOM 5696 C CA . ASP B 1 310 ? 16.359 6.172 17.781 1 96.88 310 ASP B CA 1
ATOM 5697 C C . ASP B 1 310 ? 16.594 4.719 18.188 1 96.88 310 ASP B C 1
ATOM 5699 O O . ASP B 1 310 ? 16.156 3.797 17.5 1 96.88 310 ASP B O 1
ATOM 5703 N N . ARG B 1 311 ? 17.062 4.473 19.312 1 94.25 311 ARG B N 1
ATOM 5704 C CA . ARG B 1 311 ? 17.531 3.158 19.75 1 94.25 311 ARG B CA 1
ATOM 5705 C C . ARG B 1 311 ? 16.344 2.242 20.062 1 94.25 311 ARG B C 1
ATOM 5707 O O . ARG B 1 311 ? 16.516 1.027 20.188 1 94.25 311 ARG B O 1
ATOM 5714 N N . ARG B 1 312 ? 15.203 2.807 20.188 1 94.19 312 ARG B N 1
ATOM 5715 C CA . ARG B 1 312 ? 14.031 2.01 20.516 1 94.19 312 ARG B CA 1
ATOM 5716 C C . ARG B 1 312 ? 13.602 1.148 19.328 1 94.19 312 ARG B C 1
ATOM 5718 O O . ARG B 1 312 ? 12.875 0.165 19.5 1 94.19 312 ARG B O 1
ATOM 5725 N N . VAL B 1 313 ? 13.961 1.605 18.109 1 95.5 313 VAL B N 1
ATOM 5726 C CA . VAL B 1 313 ? 13.492 0.951 16.906 1 95.5 313 VAL B CA 1
ATOM 5727 C C . VAL B 1 313 ? 14.273 -0.337 16.672 1 95.5 313 VAL B C 1
ATOM 5729 O O . VAL B 1 313 ? 15.508 -0.33 16.688 1 95.5 313 VAL B O 1
ATOM 5732 N N . GLN B 1 314 ? 13.516 -1.411 16.5 1 91.69 314 GLN B N 1
ATOM 5733 C CA . GLN B 1 314 ? 14.117 -2.717 16.234 1 91.69 314 GLN B CA 1
ATOM 5734 C C . GLN B 1 314 ? 13.547 -3.338 14.969 1 91.69 314 GLN B C 1
ATOM 5736 O O . GLN B 1 314 ? 12.352 -3.201 14.688 1 91.69 314 GLN B O 1
ATOM 5741 N N . PRO B 1 315 ? 14.32 -4.172 14.25 1 90.81 315 PRO B N 1
ATOM 5742 C CA . PRO B 1 315 ? 15.781 -4.238 14.383 1 90.81 315 PRO B CA 1
ATOM 5743 C C . PRO B 1 315 ? 16.469 -2.955 13.922 1 90.81 315 PRO B C 1
ATOM 5745 O O . PRO B 1 315 ? 15.906 -2.197 13.125 1 90.81 315 PRO B O 1
ATOM 5748 N N . PRO B 1 316 ? 17.688 -2.674 14.398 1 95.81 316 PRO B N 1
ATOM 5749 C CA . PRO B 1 316 ? 18.422 -1.498 13.914 1 95.81 316 PRO B CA 1
ATOM 5750 C C . PRO B 1 316 ? 18.797 -1.598 12.438 1 95.81 316 PRO B C 1
ATOM 5752 O O . PRO B 1 316 ? 19 -2.699 11.922 1 95.81 316 PRO B O 1
ATOM 5755 N N . ARG B 1 317 ? 18.812 -0.494 11.836 1 97.19 317 ARG B N 1
ATOM 5756 C CA . ARG B 1 317 ? 19.234 -0.41 10.438 1 97.19 317 ARG B CA 1
ATOM 5757 C C . ARG B 1 317 ? 20.203 0.744 10.227 1 97.19 317 ARG B C 1
ATOM 5759 O O . ARG B 1 317 ? 19.844 1.77 9.648 1 97.19 317 ARG B O 1
ATOM 5766 N N . PRO B 1 318 ? 21.469 0.509 10.492 1 98.06 318 PRO B N 1
ATOM 5767 C CA . PRO B 1 318 ? 22.453 1.576 10.328 1 98.06 318 PRO B CA 1
ATOM 5768 C C . PRO B 1 318 ? 22.594 2.047 8.883 1 98.06 318 PRO B C 1
ATOM 5770 O O . PRO B 1 318 ? 22.891 3.219 8.641 1 98.06 318 PRO B O 1
ATOM 5773 N N . ASP B 1 319 ? 22.344 1.157 7.984 1 97.12 319 ASP B N 1
ATOM 5774 C CA . ASP B 1 319 ? 22.406 1.521 6.574 1 97.12 319 ASP B CA 1
ATOM 5775 C C . ASP B 1 319 ? 21.328 2.549 6.223 1 97.12 319 ASP B C 1
ATOM 5777 O O . ASP B 1 319 ? 21.594 3.488 5.465 1 97.12 319 ASP B O 1
ATOM 5781 N N . MET B 1 320 ? 20.188 2.418 6.766 1 97.81 320 MET B N 1
ATOM 5782 C CA . MET B 1 320 ? 19.094 3.367 6.52 1 97.81 320 MET B CA 1
ATOM 5783 C C . MET B 1 320 ? 19.375 4.695 7.215 1 97.81 320 MET B C 1
ATOM 5785 O O . MET B 1 320 ? 19.109 5.762 6.652 1 97.81 320 MET B O 1
ATOM 5789 N N . VAL B 1 321 ? 19.875 4.645 8.406 1 98.69 321 VAL B N 1
ATOM 5790 C CA . VAL B 1 321 ? 20.234 5.852 9.148 1 98.69 321 VAL B CA 1
ATOM 5791 C C . VAL B 1 321 ? 21.234 6.68 8.344 1 98.69 321 VAL B C 1
ATOM 5793 O O . VAL B 1 321 ? 21.109 7.902 8.266 1 98.69 321 VAL B O 1
ATOM 5796 N N . ALA B 1 322 ? 22.1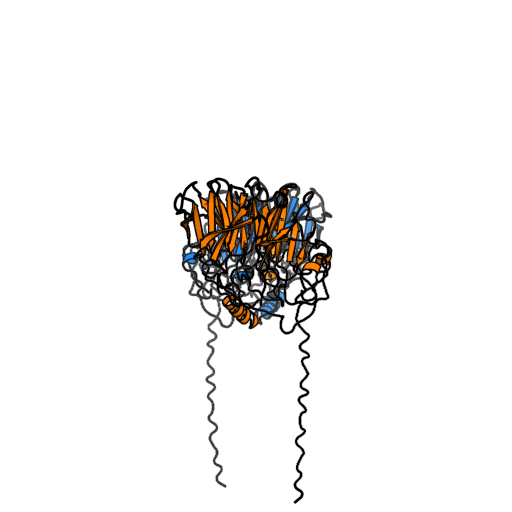72 5.996 7.734 1 98.56 322 ALA B N 1
ATOM 5797 C CA . ALA B 1 322 ? 23.219 6.672 6.984 1 98.56 322 ALA B CA 1
ATOM 5798 C C . ALA B 1 322 ? 22.656 7.418 5.785 1 98.56 322 ALA B C 1
ATOM 5800 O O . ALA B 1 322 ? 23.219 8.422 5.344 1 98.56 322 ALA B O 1
ATOM 5801 N N . LYS B 1 323 ? 21.484 7.02 5.316 1 98.06 323 LYS B N 1
ATOM 5802 C CA . LYS B 1 323 ? 20.875 7.594 4.113 1 98.06 323 LYS B CA 1
ATOM 5803 C C . LYS B 1 323 ? 19.906 8.711 4.469 1 98.06 323 LYS B C 1
ATOM 5805 O O . LYS B 1 323 ? 19.422 9.422 3.586 1 98.06 323 LYS B O 1
ATOM 5810 N N . ALA B 1 324 ? 19.625 8.961 5.695 1 98.81 324 ALA B N 1
ATOM 5811 C CA . ALA B 1 324 ? 18.562 9.867 6.125 1 98.81 324 ALA B CA 1
ATOM 5812 C C . ALA B 1 324 ? 18.906 11.312 5.793 1 98.81 324 ALA B C 1
ATOM 5814 O O . ALA B 1 324 ? 19.984 11.789 6.129 1 98.81 324 ALA B O 1
ATOM 5815 N N . ILE B 1 325 ? 18.016 11.945 5.133 1 98.88 325 ILE B N 1
ATOM 5816 C CA . ILE B 1 325 ? 18.141 13.359 4.816 1 98.88 325 ILE B CA 1
ATOM 5817 C C . ILE B 1 325 ? 17.75 14.203 6.031 1 98.88 325 ILE B C 1
ATOM 5819 O O . ILE B 1 325 ? 16.688 13.984 6.629 1 98.88 325 ILE B O 1
ATOM 5823 N N . LYS B 1 326 ? 18.562 15.086 6.434 1 98.75 326 LYS B N 1
ATOM 5824 C CA . LYS B 1 326 ? 18.234 16.016 7.512 1 98.75 326 LYS B CA 1
ATOM 5825 C C . LYS B 1 326 ? 17.188 17.031 7.07 1 98.75 326 LYS B C 1
ATOM 5827 O O . LYS B 1 326 ? 17.344 17.672 6.031 1 98.75 326 LYS B O 1
ATOM 5832 N N . PRO B 1 327 ? 16.109 17.188 7.797 1 98.75 327 PRO B N 1
ATOM 5833 C CA . PRO B 1 327 ? 15.141 18.234 7.453 1 98.75 327 PRO B CA 1
ATOM 5834 C C . PRO B 1 327 ? 15.758 19.641 7.422 1 98.75 327 PRO B C 1
ATOM 5836 O O . PRO B 1 327 ? 16.719 19.906 8.148 1 98.75 327 PRO B O 1
ATOM 5839 N N . ASP B 1 328 ? 15.18 20.484 6.723 1 98.81 328 ASP B N 1
ATOM 5840 C CA . ASP B 1 328 ? 15.758 21.781 6.434 1 98.81 328 ASP B CA 1
ATOM 5841 C C . ASP B 1 328 ? 15.602 22.734 7.625 1 98.81 328 ASP B C 1
ATOM 5843 O O . ASP B 1 328 ? 16.438 23.609 7.84 1 98.81 328 ASP B O 1
ATOM 5847 N N . TYR B 1 329 ? 14.539 22.609 8.383 1 98.88 329 TYR B N 1
ATOM 5848 C CA . TYR B 1 329 ? 14.195 23.672 9.336 1 98.88 329 TYR B CA 1
ATOM 5849 C C . TYR B 1 329 ? 13.352 23.109 10.469 1 98.88 329 TYR B C 1
ATOM 5851 O O . TYR B 1 329 ? 12.25 22.609 10.242 1 98.88 329 TYR B O 1
ATOM 5859 N N . ALA B 1 330 ? 13.797 23.25 11.688 1 98.81 330 ALA B N 1
ATOM 5860 C CA . ALA B 1 330 ? 13.078 22.797 12.875 1 98.81 330 ALA B CA 1
ATOM 5861 C C . ALA B 1 330 ? 12.062 23.844 13.328 1 98.81 330 ALA B C 1
ATOM 5863 O O . ALA B 1 330 ? 12.336 25.047 13.312 1 98.81 330 ALA B O 1
ATOM 5864 N N . LEU B 1 331 ? 10.922 23.359 13.758 1 98.69 331 LEU B N 1
ATOM 5865 C CA . LEU B 1 331 ? 9.859 24.219 14.266 1 98.69 331 LEU B CA 1
ATOM 5866 C C . LEU B 1 331 ? 9.727 24.078 15.781 1 98.69 331 LEU B C 1
ATOM 5868 O O . LEU B 1 331 ? 8.734 24.516 16.359 1 98.69 331 LEU B O 1
ATOM 5872 N N . SER B 1 332 ? 10.727 23.469 16.422 1 97.19 332 SER B N 1
ATOM 5873 C CA . SER B 1 332 ? 10.766 23.125 17.844 1 97.19 332 SER B CA 1
ATOM 5874 C C . SER B 1 332 ? 9.891 21.906 18.125 1 97.19 332 SER B C 1
ATOM 5876 O O . SER B 1 332 ? 9.242 21.359 17.219 1 97.19 332 SER B O 1
ATOM 5878 N N . SER B 1 333 ? 9.961 21.406 19.422 1 95.88 333 SER B N 1
ATOM 5879 C CA . SER B 1 333 ? 9.336 20.141 19.766 1 95.88 333 SER B CA 1
ATOM 5880 C C . SER B 1 333 ? 7.875 20.328 20.172 1 95.88 333 SER B C 1
ATOM 5882 O O . SER B 1 333 ? 7.527 21.297 20.828 1 95.88 333 SER B O 1
ATOM 5884 N N . HIS B 1 334 ? 7.008 19.422 19.641 1 95.19 334 HIS B N 1
ATOM 5885 C CA . HIS B 1 334 ? 5.637 19.266 20.109 1 95.19 334 HIS B CA 1
ATOM 5886 C C . HIS B 1 334 ? 4.785 20.484 19.734 1 95.19 334 HIS B C 1
ATOM 5888 O O . HIS B 1 334 ? 4.004 20.969 20.562 1 95.19 334 HIS B O 1
ATOM 5894 N N . VAL B 1 335 ? 5.023 21.016 18.578 1 97.62 335 VAL B N 1
ATOM 5895 C CA . VAL B 1 335 ? 4.176 22.109 18.125 1 97.62 335 VAL B CA 1
ATOM 5896 C C . VAL B 1 335 ? 3.043 21.562 17.266 1 97.62 335 VAL B C 1
ATOM 5898 O O . VAL B 1 335 ? 2.051 22.25 17.016 1 97.62 335 VAL B O 1
ATOM 5901 N N . ALA B 1 336 ? 3.195 20.344 16.672 1 97.56 336 ALA B N 1
ATOM 5902 C CA . ALA B 1 336 ? 2.188 19.656 15.867 1 97.56 336 ALA B CA 1
ATOM 5903 C C . ALA B 1 336 ? 1.73 20.531 14.703 1 97.56 336 ALA B C 1
ATOM 5905 O O . ALA B 1 336 ? 0.553 20.891 14.609 1 97.56 336 ALA B O 1
ATOM 5906 N N . PRO B 1 337 ? 2.613 20.844 13.758 1 98.75 337 PRO B N 1
ATOM 5907 C CA . PRO B 1 337 ? 2.164 21.594 12.586 1 98.75 337 PRO B CA 1
ATOM 5908 C C . PRO B 1 337 ? 1.166 20.812 11.734 1 98.75 337 PRO B C 1
ATOM 5910 O O . PRO B 1 337 ? 1.407 19.641 11.406 1 98.75 337 PRO B O 1
ATOM 5913 N N . LEU B 1 338 ? 0.018 21.453 11.367 1 98.69 338 LEU B N 1
ATOM 5914 C CA . LEU B 1 338 ? -1.041 20.719 10.68 1 98.69 338 LEU B CA 1
ATOM 5915 C C . LEU B 1 338 ? -1.415 21.406 9.367 1 98.69 338 LEU B C 1
ATOM 5917 O O . LEU B 1 338 ? -2.09 20.812 8.523 1 98.69 338 LEU B O 1
ATOM 5921 N N . GLY B 1 339 ? -1 22.625 9.148 1 98.69 339 GLY B N 1
ATOM 5922 C CA . GLY B 1 339 ? -1.246 23.359 7.91 1 98.69 339 GLY B CA 1
ATOM 5923 C C . GLY B 1 339 ? -0.08 24.234 7.492 1 98.69 339 GLY B C 1
ATOM 5924 O O . GLY B 1 339 ? 0.658 24.734 8.336 1 98.69 339 GLY B O 1
ATOM 5925 N N . MET B 1 340 ? 0.018 24.422 6.25 1 98.88 340 MET B N 1
ATOM 5926 C CA . MET B 1 340 ? 1.036 25.312 5.715 1 98.88 340 MET B CA 1
ATOM 5927 C C . MET B 1 340 ? 0.536 26.031 4.461 1 98.88 340 MET B C 1
ATOM 5929 O O . MET B 1 340 ? -0.325 25.5 3.75 1 98.88 340 MET B O 1
ATOM 5933 N N . LEU B 1 341 ? 1.066 27.203 4.242 1 98.88 341 LEU B N 1
ATOM 5934 C CA . LEU B 1 341 ? 0.72 28 3.076 1 98.88 341 LEU B CA 1
ATOM 5935 C C . LEU B 1 341 ? 1.887 28.891 2.664 1 98.88 341 LEU B C 1
ATOM 5937 O O . LEU B 1 341 ? 2.266 29.812 3.402 1 98.88 341 LEU B O 1
ATOM 5941 N N . PHE B 1 342 ? 2.467 28.609 1.546 1 98.88 342 PHE B N 1
ATOM 5942 C CA . PHE B 1 342 ? 3.346 29.609 0.959 1 98.88 342 PHE B CA 1
ATOM 5943 C C . PHE B 1 342 ? 2.547 30.812 0.483 1 98.88 342 PHE B C 1
ATOM 5945 O O . PHE B 1 342 ? 1.628 30.688 -0.328 1 98.88 342 PHE B O 1
ATOM 5952 N N . TYR B 1 343 ? 2.938 31.938 0.968 1 98.75 343 TYR B N 1
ATOM 5953 C CA . TYR B 1 343 ? 2.137 33.125 0.694 1 98.75 343 TYR B CA 1
ATOM 5954 C C . TYR B 1 343 ? 2.627 33.844 -0.562 1 98.75 343 TYR B C 1
ATOM 5956 O O . TYR B 1 343 ? 3.797 34.219 -0.653 1 98.75 343 TYR B O 1
ATOM 5964 N N . THR B 1 344 ? 1.713 34.094 -1.481 1 98.06 344 THR B N 1
ATOM 5965 C CA . THR B 1 344 ? 2.055 34.719 -2.744 1 98.06 344 THR B CA 1
ATOM 5966 C C . THR B 1 344 ? 1.19 35.969 -2.971 1 98.06 344 THR B C 1
ATOM 5968 O O . THR B 1 344 ? 1.278 36.594 -4.02 1 98.06 344 THR B O 1
ATOM 5971 N N . GLY B 1 345 ? 0.324 36.25 -2.008 1 97.62 345 GLY B N 1
ATOM 5972 C CA . GLY B 1 345 ? -0.601 37.375 -2.156 1 97.62 345 GLY B CA 1
ATOM 5973 C C . GLY B 1 345 ? 0.056 38.719 -1.959 1 97.62 345 GLY B C 1
ATOM 5974 O O . GLY B 1 345 ? 1.264 38.781 -1.729 1 97.62 345 GLY B O 1
ATOM 5975 N N . LYS B 1 346 ? -0.797 39.781 -2.16 1 96.69 346 LYS B N 1
ATOM 5976 C CA . LYS B 1 346 ? -0.281 41.125 -2.059 1 96.69 346 LYS B CA 1
ATOM 5977 C C . LYS B 1 346 ? -1.044 41.938 -1.007 1 96.69 346 LYS B C 1
ATOM 5979 O O . LYS B 1 346 ? -0.693 43.094 -0.716 1 96.69 346 LYS B O 1
ATOM 5984 N N . MET B 1 347 ? -1.996 41.312 -0.389 1 97.5 347 MET B N 1
ATOM 5985 C CA . MET B 1 347 ? -2.826 42.031 0.575 1 97.5 347 MET B CA 1
ATOM 5986 C C . MET B 1 347 ? -2.08 42.25 1.891 1 97.5 347 MET B C 1
ATOM 5988 O O . MET B 1 347 ? -2.166 43.312 2.502 1 97.5 347 MET B O 1
ATOM 5992 N N . LEU B 1 348 ? -1.438 41.219 2.426 1 98.25 348 LEU B N 1
ATOM 5993 C CA . LEU B 1 348 ? -0.682 41.312 3.67 1 98.25 348 LEU B CA 1
ATOM 5994 C C . LEU B 1 348 ? 0.64 42.031 3.455 1 98.25 348 LEU B C 1
ATOM 5996 O O . LEU B 1 348 ? 1.062 42.25 2.316 1 98.25 348 LEU B O 1
ATOM 6000 N N . PRO B 1 349 ? 1.237 42.531 4.5 1 97.25 349 PRO B N 1
ATOM 6001 C CA . PRO B 1 349 ? 2.525 43.219 4.371 1 97.25 349 PRO B CA 1
ATOM 6002 C C . PRO B 1 349 ? 3.523 42.438 3.516 1 97.25 349 PRO B C 1
ATOM 6004 O O . PRO B 1 349 ? 3.562 41.188 3.572 1 97.25 349 PRO B O 1
ATOM 6007 N N . GLN B 1 350 ? 4.395 43.125 2.785 1 96.06 350 GLN B N 1
ATOM 6008 C CA . GLN B 1 350 ? 5.32 42.562 1.801 1 96.06 350 GLN B CA 1
ATOM 6009 C C . GLN B 1 350 ? 6.277 41.562 2.445 1 96.06 350 GLN B C 1
ATOM 6011 O O . GLN B 1 350 ? 6.746 40.625 1.787 1 96.06 350 GLN B O 1
ATOM 6016 N N . THR B 1 351 ? 6.492 41.719 3.689 1 95.38 351 THR B N 1
ATOM 6017 C CA . THR B 1 351 ? 7.434 40.844 4.41 1 95.38 351 THR B CA 1
ATOM 6018 C C . THR B 1 351 ? 6.973 39.406 4.387 1 95.38 351 THR B C 1
ATOM 6020 O O . THR B 1 351 ? 7.777 38.469 4.555 1 95.38 351 THR B O 1
ATOM 6023 N N . TYR B 1 352 ? 5.711 39.156 4.152 1 97.75 352 TYR B N 1
ATOM 6024 C CA . TYR B 1 352 ? 5.18 37.812 4.184 1 97.75 352 TYR B CA 1
ATOM 6025 C C . TYR B 1 352 ? 5.301 37.156 2.818 1 97.75 352 TYR B C 1
ATOM 6027 O O . TYR B 1 352 ? 5.164 35.938 2.701 1 97.75 352 TYR B O 1
ATOM 6035 N N . GLN B 1 353 ? 5.52 37.938 1.744 1 97 353 GLN B N 1
ATOM 6036 C CA . GLN B 1 353 ? 5.52 37.406 0.388 1 97 353 GLN B CA 1
ATOM 6037 C C . GLN B 1 353 ? 6.676 36.438 0.18 1 97 353 GLN B C 1
ATOM 6039 O O . GLN B 1 353 ? 7.824 36.75 0.491 1 97 353 GLN B O 1
ATOM 6044 N N . GLY B 1 354 ? 6.348 35.25 -0.311 1 97.31 354 GLY B N 1
ATOM 6045 C CA . GLY B 1 354 ? 7.34 34.219 -0.618 1 97.31 354 GLY B CA 1
ATOM 6046 C C . GLY B 1 354 ? 7.641 33.312 0.556 1 97.31 354 GLY B C 1
ATOM 6047 O O . GLY B 1 354 ? 8.227 32.25 0.382 1 97.31 354 GLY B O 1
ATOM 6048 N N . GLY B 1 355 ? 7.258 33.719 1.785 1 98.62 355 GLY B N 1
ATOM 6049 C CA . GLY B 1 355 ? 7.445 32.875 2.961 1 98.62 355 GLY B CA 1
ATOM 6050 C C . GLY B 1 355 ? 6.301 31.922 3.199 1 98.62 355 GLY B C 1
ATOM 6051 O O . GLY B 1 355 ? 5.449 31.734 2.326 1 98.62 355 GLY B O 1
ATOM 6052 N N . VAL B 1 356 ? 6.387 31.25 4.34 1 98.94 356 VAL B N 1
ATOM 6053 C CA . VAL B 1 356 ? 5.383 30.219 4.59 1 98.94 356 VAL B CA 1
ATOM 6054 C C . VAL B 1 356 ? 4.742 30.453 5.957 1 98.94 356 VAL B C 1
ATOM 6056 O O . VAL B 1 356 ? 5.434 30.719 6.938 1 98.94 356 VAL B O 1
ATOM 6059 N N . PHE B 1 357 ? 3.4 30.484 5.949 1 98.94 357 PHE B N 1
ATOM 6060 C CA . PHE B 1 357 ? 2.635 30.422 7.188 1 98.94 357 PHE B CA 1
ATOM 6061 C C . PHE B 1 357 ? 2.449 28.969 7.625 1 98.94 357 PHE B C 1
ATOM 6063 O O . PHE B 1 357 ? 2.201 28.094 6.797 1 98.94 357 PHE B O 1
ATOM 6070 N N . ILE B 1 358 ? 2.609 28.656 8.922 1 98.94 358 ILE B N 1
ATOM 6071 C CA . ILE B 1 358 ? 2.469 27.312 9.484 1 98.94 358 ILE B CA 1
ATOM 6072 C C . ILE B 1 358 ? 1.536 27.359 10.688 1 98.94 358 ILE B C 1
ATOM 6074 O O . ILE B 1 358 ? 1.778 28.094 11.648 1 98.94 358 ILE B O 1
ATOM 6078 N N . SER B 1 359 ? 0.467 26.578 10.602 1 98.88 359 SER B N 1
ATOM 6079 C CA . SER B 1 359 ? -0.388 26.422 11.773 1 98.88 359 SER B CA 1
ATOM 6080 C C . SER B 1 359 ? 0.191 25.391 12.734 1 98.88 359 SER B C 1
ATOM 6082 O O . SER B 1 359 ? 0.417 24.234 12.359 1 98.88 359 SER B O 1
ATOM 6084 N N . GLU B 1 360 ? 0.437 25.797 13.883 1 98.69 360 GLU B N 1
ATOM 6085 C CA . GLU B 1 360 ? 0.869 24.922 14.969 1 98.69 360 GLU B CA 1
ATOM 6086 C C . GLU B 1 360 ? -0.284 24.609 15.914 1 98.69 360 GLU B C 1
ATOM 6088 O O . GLU B 1 360 ? -0.654 25.438 16.75 1 98.69 360 GLU B O 1
ATOM 6093 N N . HIS B 1 361 ? -0.769 23.422 15.805 1 97.88 361 HIS B N 1
ATOM 6094 C CA . HIS B 1 361 ? -1.945 22.969 16.531 1 97.88 361 HIS B CA 1
ATOM 6095 C C . HIS B 1 361 ? -1.654 22.859 18.031 1 97.88 361 HIS B C 1
ATOM 6097 O O . HIS B 1 361 ? -2.541 23.078 18.859 1 97.88 361 HIS B O 1
ATOM 6103 N N . GLY B 1 362 ? -0.399 22.578 18.344 1 94.88 362 GLY B N 1
ATOM 6104 C CA . GLY B 1 362 ? 0.023 22.344 19.719 1 94.88 362 GLY B CA 1
ATOM 6105 C C . GLY B 1 362 ? -0.175 20.906 20.172 1 94.88 362 GLY B C 1
ATOM 6106 O O . GLY B 1 362 ? -0.972 20.172 19.578 1 94.88 362 GLY B O 1
ATOM 6107 N N . SER B 1 363 ? 0.614 20.562 21.188 1 88.06 363 SER B N 1
ATOM 6108 C CA . SER B 1 363 ? 0.553 19.219 21.734 1 88.06 363 SER B CA 1
ATOM 6109 C C . SER B 1 363 ? 0.399 19.234 23.25 1 88.06 363 SER B C 1
ATOM 6111 O O . SER B 1 363 ? 0.773 20.203 23.906 1 88.06 363 SER B O 1
ATOM 6113 N N . TRP B 1 364 ? -0.147 18.188 23.781 1 81.12 364 TRP B N 1
ATOM 6114 C CA . TRP B 1 364 ? -0.293 18.047 25.234 1 81.12 364 TRP B CA 1
ATOM 6115 C C . TRP B 1 364 ? 0.921 17.359 25.844 1 81.12 364 TRP B C 1
ATOM 6117 O O . TRP B 1 364 ? 1.024 17.219 27.062 1 81.12 364 TRP B O 1
ATOM 6127 N N . ASP B 1 365 ? 1.841 16.906 24.984 1 78.31 365 ASP B N 1
ATOM 6128 C CA . ASP B 1 365 ? 2.949 16.078 25.438 1 78.31 365 ASP B CA 1
ATOM 6129 C C . ASP B 1 365 ? 4.129 16.922 25.891 1 78.31 365 ASP B C 1
ATOM 6131 O O . ASP B 1 365 ? 5.289 16.531 25.719 1 78.31 365 ASP B O 1
ATOM 6135 N N . ARG B 1 366 ? 3.803 18.062 26.344 1 81.88 366 ARG B N 1
ATOM 6136 C CA . ARG B 1 366 ? 4.875 18.969 26.766 1 81.88 366 ARG B CA 1
ATOM 6137 C C . ARG B 1 366 ? 4.379 19.953 27.797 1 81.88 366 ARG B C 1
ATOM 6139 O O . ARG B 1 366 ? 3.236 20.422 27.734 1 81.88 366 ARG B O 1
ATOM 6146 N N . SER B 1 367 ? 5.289 20.188 28.734 1 84.56 367 SER B N 1
ATOM 6147 C CA . SER B 1 367 ? 5.105 21.297 29.656 1 84.56 367 SER B CA 1
ATOM 6148 C C . SER B 1 367 ? 6.348 22.188 29.719 1 84.56 367 SER B C 1
ATOM 6150 O O . SER B 1 367 ? 7.465 21.688 29.875 1 84.56 367 SER B O 1
ATOM 6152 N N . PRO B 1 368 ? 6.152 23.516 29.562 1 90.5 368 PRO B N 1
ATOM 6153 C CA . PRO B 1 368 ? 4.941 24.25 29.203 1 90.5 368 PRO B CA 1
ATOM 6154 C C . PRO B 1 368 ? 4.453 23.938 27.797 1 90.5 368 PRO B C 1
ATOM 6156 O O . PRO B 1 368 ? 5.195 23.359 27 1 90.5 368 PRO B O 1
ATOM 6159 N N . LEU B 1 369 ? 3.236 24.344 27.516 1 92.62 369 LEU B N 1
ATOM 6160 C CA . LEU B 1 369 ? 2.664 24.109 26.203 1 92.62 369 LEU B CA 1
ATOM 6161 C C . LEU B 1 369 ? 3.5 24.797 25.125 1 92.62 369 LEU B C 1
ATOM 6163 O O . LEU B 1 369 ? 4.18 25.781 25.391 1 92.62 369 LEU B O 1
ATOM 6167 N N . ASN B 1 370 ? 3.512 24.25 24 1 94.5 370 ASN B N 1
ATOM 6168 C CA . ASN B 1 370 ? 4.211 24.766 22.828 1 94.5 370 ASN B CA 1
ATOM 6169 C C . ASN B 1 370 ? 3.354 24.672 21.578 1 94.5 370 ASN B C 1
ATOM 6171 O O . ASN B 1 370 ? 2.619 23.703 21.391 1 94.5 370 ASN B O 1
ATOM 6175 N N . GLY B 1 371 ? 3.363 25.703 20.734 1 96.56 371 GLY B N 1
ATOM 6176 C CA . GLY B 1 371 ? 2.498 25.797 19.562 1 96.56 371 GLY B CA 1
ATOM 6177 C C . GLY B 1 371 ? 1.294 26.688 19.781 1 96.56 371 GLY B C 1
ATOM 6178 O O . GLY B 1 371 ? 1.434 27.828 20.234 1 96.56 371 GLY B O 1
ATOM 6179 N N . TYR B 1 372 ? 0.131 26.281 19.312 1 97.25 372 TYR B N 1
ATOM 6180 C CA . TYR B 1 372 ? -1.124 27.016 19.469 1 97.25 372 TYR B CA 1
ATOM 6181 C C . TYR B 1 372 ? -1.008 28.422 18.875 1 97.25 372 TYR B C 1
ATOM 6183 O O . TYR B 1 372 ? -1.326 29.406 19.547 1 97.25 372 TYR B O 1
ATOM 6191 N N . LYS B 1 373 ? -0.603 28.484 17.703 1 98.5 373 LYS B N 1
ATOM 6192 C CA . LYS B 1 373 ? -0.394 29.734 16.969 1 98.5 373 LYS B CA 1
ATOM 6193 C C . LYS B 1 373 ? -0.227 29.469 15.477 1 98.5 373 LYS B C 1
ATOM 6195 O O . LYS B 1 373 ? -0.113 28.312 15.055 1 98.5 373 LYS B O 1
ATOM 6200 N N . VAL B 1 374 ? -0.314 30.484 14.68 1 98.88 374 VAL B N 1
ATOM 6201 C CA . VAL B 1 374 ? 0.18 30.469 13.305 1 98.88 374 VAL B CA 1
ATOM 6202 C C . VAL B 1 374 ? 1.516 31.219 13.234 1 98.88 374 VAL B C 1
ATOM 6204 O O . VAL B 1 374 ? 1.6 32.406 13.586 1 98.88 374 VAL B O 1
ATOM 6207 N N . SER B 1 375 ? 2.496 30.516 12.836 1 98.81 375 SER B N 1
ATOM 6208 C CA . SER B 1 375 ? 3.828 31.094 12.695 1 98.81 375 SER B CA 1
ATOM 6209 C C . SER B 1 375 ? 4.16 31.375 11.234 1 98.81 375 SER B C 1
ATOM 6211 O O . SER B 1 375 ? 3.479 30.875 10.336 1 98.81 375 SER B O 1
ATOM 6213 N N . PHE B 1 376 ? 5.141 32.25 11.039 1 98.81 376 PHE B N 1
ATOM 6214 C CA . PHE B 1 376 ? 5.637 32.594 9.711 1 98.81 376 PHE B CA 1
ATOM 6215 C C . PHE B 1 376 ? 7.145 32.375 9.625 1 98.81 376 PHE B C 1
ATOM 6217 O O . PHE B 1 376 ? 7.883 32.844 10.508 1 98.81 376 PHE B O 1
ATOM 6224 N N . VAL B 1 377 ? 7.566 31.656 8.641 1 98.88 377 VAL B N 1
ATOM 6225 C CA . VAL B 1 377 ? 8.984 31.484 8.328 1 98.88 377 VAL B CA 1
ATOM 6226 C C . VAL B 1 377 ? 9.297 32.188 7 1 98.88 377 VAL B C 1
ATOM 6228 O O . VAL B 1 377 ? 8.703 31.859 5.969 1 98.88 377 VAL B O 1
ATOM 6231 N N . ALA B 1 378 ? 10.242 33.125 7.031 1 98.5 378 ALA B N 1
ATOM 6232 C CA . ALA B 1 378 ? 10.648 33.812 5.812 1 98.5 378 ALA B CA 1
ATOM 6233 C C . ALA B 1 378 ? 11.508 32.906 4.93 1 98.5 378 ALA B C 1
ATOM 6235 O O . ALA B 1 378 ? 12.18 32 5.426 1 98.5 378 ALA B O 1
ATOM 6236 N N . PHE B 1 379 ? 11.406 33.156 3.67 1 98.44 379 PHE B N 1
ATOM 6237 C CA . PHE B 1 379 ? 12.227 32.438 2.691 1 98.44 379 PHE B CA 1
ATOM 6238 C C . PHE B 1 379 ? 13.047 33.406 1.861 1 98.44 379 PHE B C 1
ATOM 6240 O O . PHE B 1 379 ? 12.578 34.5 1.555 1 98.44 379 PHE B O 1
ATOM 6247 N N . LYS B 1 380 ? 14.227 33.094 1.543 1 96.5 380 LYS B N 1
ATOM 6248 C CA . LYS B 1 380 ? 15.109 33.75 0.589 1 96.5 380 LYS B CA 1
ATOM 6249 C C . LYS B 1 380 ? 15.773 32.75 -0.343 1 96.5 380 LYS B C 1
ATOM 6251 O O . LYS B 1 380 ? 16.359 31.766 0.116 1 96.5 380 LYS B O 1
ATOM 6256 N N . ASP B 1 381 ? 15.664 32.906 -1.635 1 94.94 381 ASP B N 1
ATOM 6257 C CA . ASP B 1 381 ? 16.25 32.031 -2.65 1 94.94 381 ASP B CA 1
ATOM 6258 C C . ASP B 1 381 ? 15.789 30.594 -2.461 1 94.94 381 ASP B C 1
ATOM 6260 O O . ASP B 1 381 ? 16.594 29.672 -2.527 1 94.94 381 ASP B O 1
ATOM 6264 N N . GLY B 1 382 ? 14.578 30.5 -2.035 1 95.75 382 GLY B N 1
ATOM 6265 C CA . GLY B 1 382 ? 13.961 29.188 -1.949 1 95.75 382 GLY B CA 1
ATOM 6266 C C . GLY B 1 382 ? 14.32 28.438 -0.68 1 95.75 382 GLY B C 1
ATOM 6267 O O . GLY B 1 382 ? 14.078 27.234 -0.572 1 95.75 382 GLY B O 1
ATOM 6268 N N . LYS B 1 383 ? 14.883 29.125 0.289 1 97.75 383 LYS B N 1
ATOM 6269 C CA . LYS B 1 383 ? 15.273 28.5 1.553 1 97.75 383 LYS B CA 1
ATOM 6270 C C . LYS B 1 383 ? 14.734 29.297 2.74 1 97.75 383 LYS B C 1
ATOM 6272 O O . LYS B 1 383 ? 14.625 30.516 2.68 1 97.75 383 LYS B O 1
ATOM 6277 N N . PRO B 1 384 ? 14.422 28.547 3.783 1 98.56 384 PRO B N 1
ATOM 6278 C CA . PRO B 1 384 ? 13.992 29.297 4.973 1 98.56 384 PRO B CA 1
ATOM 6279 C C . PRO B 1 384 ? 15.117 30.109 5.605 1 98.56 384 PRO B C 1
ATOM 6281 O O . PRO B 1 384 ? 16.266 29.656 5.629 1 98.56 384 PRO B O 1
ATOM 6284 N N . VAL B 1 385 ? 14.758 31.266 6.094 1 97.38 385 VAL B N 1
ATOM 6285 C CA . VAL B 1 385 ? 15.758 32.125 6.727 1 97.38 385 VAL B CA 1
ATOM 6286 C C . VAL B 1 385 ? 15.195 32.688 8.023 1 97.38 385 VAL B C 1
ATOM 6288 O O . VAL B 1 385 ? 13.984 32.906 8.156 1 97.38 385 VAL B O 1
ATOM 6291 N N . GLY B 1 386 ? 16.078 32.906 8.992 1 96.19 386 GLY B N 1
ATOM 6292 C CA . GLY B 1 386 ? 15.703 33.594 10.227 1 96.19 386 GLY B CA 1
ATOM 6293 C C . GLY B 1 386 ? 14.859 32.719 11.141 1 96.19 386 GLY B C 1
ATOM 6294 O O . GLY B 1 386 ? 14.727 31.516 10.914 1 96.19 386 GLY B O 1
ATOM 6295 N N . LYS B 1 387 ? 14.352 33.312 12.211 1 97 387 LYS B N 1
ATOM 6296 C CA . LYS B 1 387 ? 13.477 32.656 13.172 1 97 387 LYS B CA 1
ATOM 6297 C C . LYS B 1 387 ? 12.008 32.812 12.789 1 97 387 LYS B C 1
ATOM 6299 O O . LYS B 1 387 ? 11.648 33.781 12.117 1 97 387 LYS B O 1
ATOM 6304 N N . PRO B 1 388 ? 11.242 31.906 13.188 1 97.88 388 PRO B N 1
ATOM 6305 C CA . PRO B 1 388 ? 9.812 32.094 12.93 1 97.88 388 PRO B CA 1
ATOM 6306 C C . PRO B 1 388 ? 9.219 33.281 13.695 1 97.88 388 PRO B C 1
ATOM 6308 O O . PRO B 1 388 ? 9.656 33.562 14.805 1 97.88 388 PRO B O 1
ATOM 6311 N N . GLN B 1 389 ? 8.266 33.844 13.07 1 97.75 389 GLN B N 1
ATOM 6312 C CA . GLN B 1 389 ? 7.492 34.906 13.703 1 97.75 389 GLN B CA 1
ATOM 6313 C C . GLN B 1 389 ? 6.109 34.406 14.109 1 97.75 389 GLN B C 1
ATOM 6315 O O . GLN B 1 389 ? 5.441 33.719 13.352 1 97.75 389 GLN B O 1
ATOM 6320 N N . SER B 1 390 ? 5.719 34.781 15.344 1 98.06 390 SER B N 1
ATOM 6321 C CA . SER B 1 390 ? 4.336 34.531 15.742 1 98.06 390 SER B CA 1
ATOM 6322 C C . SER B 1 390 ? 3.389 35.531 15.102 1 98.06 390 SER B C 1
ATOM 6324 O O . SER B 1 390 ? 3.477 36.75 15.383 1 98.06 390 SER B O 1
ATOM 6326 N N . VAL B 1 391 ? 2.484 35.094 14.312 1 98.75 391 VAL B N 1
ATOM 6327 C CA . VAL B 1 391 ? 1.64 36 13.547 1 98.75 391 VAL B CA 1
ATOM 6328 C C . VAL B 1 391 ? 0.237 36.031 14.148 1 98.75 391 VAL B C 1
ATOM 6330 O O . VAL B 1 391 ? -0.389 37.094 14.219 1 98.75 391 VAL B O 1
ATOM 6333 N N . ILE B 1 392 ? -0.283 34.938 14.469 1 98.81 392 ILE B N 1
ATOM 6334 C CA . ILE B 1 392 ? -1.582 34.812 15.117 1 98.81 392 ILE B CA 1
ATOM 6335 C C . ILE B 1 392 ? -1.439 33.969 16.391 1 98.81 392 ILE B C 1
ATOM 6337 O O . ILE B 1 392 ? -0.936 32.844 16.359 1 98.81 392 ILE B O 1
ATOM 6341 N N . THR B 1 393 ? -1.881 34.5 17.531 1 98.44 393 THR B N 1
ATOM 6342 C CA . THR B 1 393 ? -1.714 33.906 18.844 1 98.44 393 THR B CA 1
ATOM 6343 C C . THR B 1 393 ? -2.996 34 19.656 1 98.44 393 THR B C 1
ATOM 6345 O O . THR B 1 393 ? -4.035 34.406 19.141 1 98.44 393 THR B O 1
ATOM 6348 N N . GLY B 1 394 ? -2.932 33.562 20.859 1 97.69 394 GLY B N 1
ATOM 6349 C CA . GLY B 1 394 ? -4.039 33.75 21.781 1 97.69 394 GLY B CA 1
ATOM 6350 C C . GLY B 1 394 ? -5.059 32.625 21.75 1 97.69 394 GLY B C 1
ATOM 6351 O O . GLY B 1 394 ? -6.195 32.812 22.188 1 97.69 394 GLY B O 1
ATOM 6352 N N . PHE B 1 395 ? -4.715 31.531 21.219 1 97.62 395 PHE B N 1
ATOM 6353 C CA . PHE B 1 395 ? -5.625 30.391 21.172 1 97.62 395 PHE B CA 1
ATOM 6354 C C . PHE B 1 395 ? -5.707 29.703 22.531 1 97.62 395 PHE B C 1
ATOM 6356 O O . PHE B 1 395 ? -6.652 28.953 22.797 1 97.62 395 PHE B O 1
ATOM 6363 N N . VAL B 1 396 ? -4.742 29.859 23.297 1 95.88 396 VAL B N 1
ATOM 6364 C CA . VAL B 1 396 ? -4.668 29.266 24.625 1 95.88 396 VAL B CA 1
ATOM 6365 C C . VAL B 1 396 ? -4.566 30.375 25.672 1 95.88 396 VAL B C 1
ATOM 6367 O O . VAL B 1 396 ? -3.973 31.422 25.406 1 95.88 396 VAL B O 1
ATOM 6370 N N . SER B 1 397 ? -5.094 30.109 26.859 1 95.12 397 SER B N 1
ATOM 6371 C CA . SER B 1 397 ? -5.082 31.109 27.922 1 95.12 397 SER B CA 1
ATOM 6372 C C . SER B 1 397 ? -3.666 31.344 28.438 1 95.12 397 SER B C 1
ATOM 6374 O O . SER B 1 397 ? -2.799 30.469 28.312 1 95.12 397 SER B O 1
ATOM 6376 N N . ARG B 1 398 ? -3.484 32.438 29.047 1 94.44 398 ARG B N 1
ATOM 6377 C CA . ARG B 1 398 ? -2.164 32.844 29.531 1 94.44 398 ARG B CA 1
ATOM 6378 C C . ARG B 1 398 ? -1.65 31.844 30.562 1 94.44 398 ARG B C 1
ATOM 6380 O O . ARG B 1 398 ? -0.453 31.547 30.609 1 94.44 398 ARG B O 1
ATOM 6387 N N . ASP B 1 399 ? -2.488 31.297 31.359 1 94.81 399 ASP B N 1
ATOM 6388 C CA . ASP B 1 399 ? -2.088 30.344 32.406 1 94.81 399 ASP B CA 1
ATOM 6389 C C . ASP B 1 399 ? -2.057 28.922 31.844 1 94.81 399 ASP B C 1
ATOM 6391 O O . ASP B 1 399 ? -1.818 27.969 32.594 1 94.81 399 ASP B O 1
ATOM 6395 N N . GLU B 1 400 ? -2.395 28.734 30.547 1 93.56 400 GLU B N 1
ATOM 6396 C CA . GLU B 1 400 ? -2.303 27.484 29.797 1 93.56 400 GLU B CA 1
ATOM 6397 C C . GLU B 1 400 ? -3.312 26.469 30.297 1 93.56 400 GLU B C 1
ATOM 6399 O O . GLU B 1 400 ? -3.121 25.25 30.141 1 93.56 400 GLU B O 1
ATOM 6404 N N . LYS B 1 401 ? -4.441 26.938 30.922 1 93.88 401 LYS B N 1
ATOM 6405 C CA . LYS B 1 401 ? -5.426 26.016 31.484 1 93.88 401 LYS B CA 1
ATOM 6406 C C . LYS B 1 401 ? -6.605 25.828 30.531 1 93.88 401 LYS B C 1
ATOM 6408 O O . LYS B 1 401 ? -7.324 24.828 30.625 1 93.88 401 LYS B O 1
ATOM 6413 N N . GLU B 1 402 ? -6.766 26.812 29.688 1 94.75 402 GLU B N 1
ATOM 6414 C CA . GLU B 1 402 ? -7.922 26.781 28.797 1 94.75 402 GLU B CA 1
ATOM 6415 C C . GLU B 1 402 ? -7.504 26.938 27.328 1 94.75 402 GLU B C 1
ATOM 6417 O O . GLU B 1 402 ? -6.613 27.734 27.031 1 94.75 402 GLU B O 1
ATOM 6422 N N . LEU B 1 403 ? -8.102 26.172 26.562 1 95.44 403 LEU B N 1
ATOM 6423 C CA . LEU B 1 403 ? -7.906 26.266 25.109 1 95.44 403 LEU B CA 1
ATOM 6424 C C . LEU B 1 403 ? -9.133 26.875 24.438 1 95.44 403 LEU B C 1
ATOM 6426 O O . LEU B 1 403 ? -10.242 26.344 24.562 1 95.44 403 LEU B O 1
ATOM 6430 N N . TYR B 1 404 ? -8.953 27.953 23.719 1 97 404 TYR B N 1
ATOM 6431 C CA . TYR B 1 404 ? -10.039 28.641 23.016 1 97 404 TYR B CA 1
ATOM 6432 C C . TYR B 1 404 ? -10.172 28.109 21.594 1 97 404 TYR B C 1
ATOM 6434 O O . TYR B 1 404 ? -11.281 28.031 21.047 1 97 404 TYR B O 1
ATOM 6442 N N . GLY B 1 405 ? -9.102 27.797 21.078 1 97.19 405 GLY B N 1
ATOM 6443 C CA . GLY B 1 405 ? -9.008 27.328 19.703 1 97.19 405 GLY B CA 1
ATOM 6444 C C . GLY B 1 405 ? -7.684 26.641 19.406 1 97.19 405 GLY B C 1
ATOM 6445 O O . GLY B 1 405 ? -6.789 26.609 20.25 1 97.19 405 GLY B O 1
ATOM 6446 N N . ALA B 1 406 ? -7.598 26.062 18.281 1 97.88 406 ALA B N 1
ATOM 6447 C CA . ALA B 1 406 ? -6.375 25.469 17.75 1 97.88 406 ALA B CA 1
ATOM 6448 C C . ALA B 1 406 ? -6.355 25.531 16.219 1 97.88 406 ALA B C 1
ATOM 6450 O O . ALA B 1 406 ? -7.242 24.984 15.562 1 97.88 406 ALA B O 1
ATOM 6451 N N . PRO B 1 407 ? -5.383 26.203 15.648 1 98.62 407 PRO B N 1
ATOM 6452 C CA . PRO B 1 407 ? -5.355 26.391 14.195 1 98.62 407 PRO B CA 1
ATOM 6453 C C . PRO B 1 407 ? -4.887 25.141 13.453 1 98.62 407 PRO B C 1
ATOM 6455 O O . PRO B 1 407 ? -4.008 24.422 13.938 1 98.62 407 PRO B O 1
ATOM 6458 N N . VAL B 1 408 ? -5.457 24.922 12.242 1 98.56 408 VAL B N 1
ATOM 6459 C CA . VAL B 1 408 ? -5.121 23.75 11.438 1 98.56 408 VAL B CA 1
ATOM 6460 C C . VAL B 1 408 ? -4.887 24.156 9.992 1 98.56 408 VAL B C 1
ATOM 6462 O O . VAL B 1 408 ? -3.785 24.578 9.625 1 98.56 408 VAL B O 1
ATOM 6465 N N . GLY B 1 409 ? -5.945 24.172 9.141 1 98.75 409 GLY B N 1
ATOM 6466 C CA . GLY B 1 409 ? -5.816 24.453 7.719 1 98.75 409 GLY B CA 1
ATOM 6467 C C . GLY B 1 409 ? -5.621 25.938 7.418 1 98.75 409 GLY B C 1
ATOM 6468 O O . GLY B 1 409 ? -6.215 26.781 8.078 1 98.75 409 GLY B O 1
ATOM 6469 N N . LEU B 1 410 ? -4.809 26.219 6.402 1 98.94 410 LEU B N 1
ATOM 6470 C CA . LEU B 1 410 ? -4.531 27.562 5.91 1 98.94 410 LEU B CA 1
ATOM 6471 C C . LEU B 1 410 ? -4.801 27.672 4.414 1 98.94 410 LEU B C 1
ATOM 6473 O O . LEU B 1 410 ? -4.52 26.734 3.664 1 98.94 410 LEU B O 1
ATOM 6477 N N . ALA B 1 411 ? -5.336 28.781 4.055 1 98.88 411 ALA B N 1
ATOM 6478 C CA . ALA B 1 411 ? -5.492 29.109 2.637 1 98.88 411 ALA B CA 1
ATOM 6479 C C . ALA B 1 411 ? -5.379 30.609 2.393 1 98.88 411 ALA B C 1
ATOM 6481 O O . ALA B 1 411 ? -5.457 31.406 3.332 1 98.88 411 ALA B O 1
ATOM 6482 N N . GLN B 1 412 ? -5.047 30.922 1.233 1 98.81 412 GLN B N 1
ATOM 6483 C CA . GLN B 1 412 ? -5.07 32.312 0.753 1 98.81 412 GLN B CA 1
ATOM 6484 C C . GLN B 1 412 ? -6.297 32.562 -0.116 1 98.81 412 GLN B C 1
ATOM 6486 O O . GLN B 1 412 ? -6.52 31.859 -1.108 1 98.81 412 GLN B O 1
ATOM 6491 N N . ASP B 1 413 ? -7.109 33.5 0.296 1 98.44 413 ASP B N 1
ATOM 6492 C CA . ASP B 1 413 ? -8.227 33.75 -0.603 1 98.44 413 ASP B CA 1
ATOM 6493 C C . ASP B 1 413 ? -7.773 34.594 -1.806 1 98.44 413 ASP B C 1
ATOM 6495 O O . ASP B 1 413 ? -6.602 34.938 -1.912 1 98.44 413 ASP B O 1
ATOM 6499 N N . ASN B 1 414 ? -8.703 34.875 -2.736 1 97.56 414 ASN B N 1
ATOM 6500 C CA . ASN B 1 414 ? -8.312 35.438 -4.02 1 97.56 414 ASN B CA 1
ATOM 6501 C C . ASN B 1 414 ? -7.938 36.906 -3.887 1 97.56 414 ASN B C 1
ATOM 6503 O O . ASN B 1 414 ? -7.328 37.469 -4.789 1 97.56 414 ASN B O 1
ATOM 6507 N N . GLU B 1 415 ? -8.242 37.531 -2.738 1 97.5 415 GLU B N 1
ATOM 6508 C CA . GLU B 1 415 ? -7.844 38.906 -2.477 1 97.5 415 GLU B CA 1
ATOM 6509 C C . GLU B 1 415 ? -6.477 38.969 -1.804 1 97.5 415 GLU B C 1
ATOM 6511 O O . GLU B 1 415 ? -5.863 40.031 -1.724 1 97.5 415 GLU B O 1
ATOM 6516 N N . GLY B 1 416 ? -6.023 37.812 -1.275 1 98.44 416 GLY B N 1
ATOM 6517 C CA . GLY B 1 416 ? -4.719 37.75 -0.644 1 98.44 416 GLY B CA 1
ATOM 6518 C C . GLY B 1 416 ? -4.789 37.656 0.869 1 98.44 416 GLY B C 1
ATOM 6519 O O . GLY B 1 416 ? -3.762 37.688 1.548 1 98.44 416 GLY B O 1
ATOM 6520 N N . ALA B 1 417 ? -5.969 37.531 1.42 1 98.75 417 ALA B N 1
ATOM 6521 C CA . ALA B 1 417 ? -6.105 37.344 2.863 1 98.75 417 ALA B CA 1
ATOM 6522 C C . ALA B 1 417 ? -5.805 35.906 3.262 1 98.75 417 ALA B C 1
ATOM 6524 O O . ALA B 1 417 ? -5.805 35.031 2.416 1 98.75 417 ALA B O 1
ATOM 6525 N N . LEU B 1 418 ? -5.496 35.75 4.523 1 98.81 418 LEU B N 1
ATOM 6526 C CA . LEU B 1 418 ? -5.25 34.406 5.09 1 98.81 418 LEU B CA 1
ATOM 6527 C C . LEU B 1 418 ? -6.52 33.844 5.707 1 98.81 418 LEU B C 1
ATOM 6529 O O . LEU B 1 418 ? -7.195 34.531 6.488 1 98.81 418 LEU B O 1
ATOM 6533 N N . ILE B 1 419 ? -6.926 32.656 5.285 1 98.88 419 ILE B N 1
ATOM 6534 C CA . ILE B 1 419 ? -8.047 31.938 5.859 1 98.88 419 ILE B CA 1
ATOM 6535 C C . ILE B 1 419 ? -7.527 30.828 6.785 1 98.88 419 ILE B C 1
ATOM 6537 O O . ILE B 1 419 ? -6.602 30.094 6.43 1 98.88 419 ILE B O 1
ATOM 6541 N N . ILE B 1 420 ? -8.133 30.672 7.996 1 98.88 420 ILE B N 1
ATOM 6542 C CA . ILE B 1 420 ? -7.648 29.734 9 1 98.88 420 ILE B CA 1
ATOM 6543 C C . ILE B 1 420 ? -8.812 28.891 9.523 1 98.88 420 ILE B C 1
ATOM 6545 O O . ILE B 1 420 ? -9.82 29.438 9.992 1 98.88 420 ILE B O 1
ATOM 6549 N N . ALA B 1 421 ? -8.664 27.641 9.453 1 98.81 421 ALA B N 1
ATOM 6550 C CA . ALA B 1 421 ? -9.578 26.75 10.164 1 98.81 421 ALA B CA 1
ATOM 6551 C C . ALA B 1 421 ? -9.148 26.578 11.617 1 98.81 421 ALA B C 1
ATOM 6553 O O . ALA B 1 421 ? -7.98 26.297 11.891 1 98.81 421 ALA B O 1
ATOM 6554 N N . ASP B 1 422 ? -10.031 26.781 12.508 1 98.44 422 ASP B N 1
ATOM 6555 C CA . ASP B 1 422 ? -9.867 26.625 13.953 1 98.44 422 ASP B CA 1
ATOM 6556 C C . ASP B 1 422 ? -10.758 25.5 14.484 1 98.44 422 ASP B C 1
ATOM 6558 O O . ASP B 1 422 ? -11.93 25.719 14.773 1 98.44 422 ASP B O 1
ATOM 6562 N N . ASP B 1 423 ? -10.148 24.297 14.672 1 97.5 423 ASP B N 1
ATOM 6563 C CA . ASP B 1 423 ? -10.992 23.125 14.859 1 97.5 423 ASP B CA 1
ATOM 6564 C C . ASP B 1 423 ? -11.555 23.062 16.281 1 97.5 423 ASP B C 1
ATOM 6566 O O . ASP B 1 423 ? -12.727 22.734 16.484 1 97.5 423 ASP B O 1
ATOM 6570 N N . VAL B 1 424 ? -10.766 23.5 17.25 1 95.62 424 VAL B N 1
ATOM 6571 C CA . VAL B 1 424 ? -11.266 23.484 18.625 1 95.62 424 VAL B CA 1
ATOM 6572 C C . VAL B 1 424 ? -12.305 24.594 18.797 1 95.62 424 VAL B C 1
ATOM 6574 O O . VAL B 1 424 ? -13.312 24.406 19.469 1 95.62 424 VAL B O 1
ATOM 6577 N N . GLY B 1 425 ? -12.062 25.688 18.219 1 96.69 425 GLY B N 1
ATOM 6578 C CA . GLY B 1 425 ? -12.984 26.797 18.297 1 96.69 425 GLY B CA 1
ATOM 6579 C C . GLY B 1 425 ? -14.18 26.656 17.359 1 96.69 425 GLY B C 1
ATOM 6580 O O . GLY B 1 425 ? -15.133 27.422 17.453 1 96.69 425 GLY B O 1
ATOM 6581 N N . ASN B 1 426 ? -14.125 25.719 16.469 1 97.31 426 ASN B N 1
ATOM 6582 C CA . ASN B 1 426 ? -15.18 25.453 15.492 1 97.31 426 ASN B CA 1
ATOM 6583 C C . ASN B 1 426 ? -15.492 26.703 14.672 1 97.31 426 ASN B C 1
ATOM 6585 O O . ASN B 1 426 ? -16.672 27.047 14.484 1 97.31 426 ASN B O 1
ATOM 6589 N N . THR B 1 427 ? -14.477 27.328 14.25 1 97.88 427 THR B N 1
ATOM 6590 C CA . THR B 1 427 ? -14.578 28.641 13.617 1 97.88 427 THR B CA 1
ATOM 6591 C C . THR B 1 427 ? -13.609 28.75 12.445 1 97.88 427 THR B C 1
ATOM 6593 O O . THR B 1 427 ? -12.57 28.078 12.422 1 97.88 427 THR B O 1
ATOM 6596 N N . VAL B 1 428 ? -13.969 29.531 11.453 1 98.75 428 VAL B N 1
ATOM 6597 C CA . VAL B 1 428 ? -13.055 29.938 10.391 1 98.75 428 VAL B CA 1
ATOM 6598 C C . VAL B 1 428 ? -12.781 31.438 10.492 1 98.75 428 VAL B C 1
ATOM 6600 O O . VAL B 1 428 ? -13.711 32.25 10.586 1 98.75 428 VAL B O 1
ATOM 6603 N N . TRP B 1 429 ? -11.492 31.766 10.492 1 98.81 429 TRP B N 1
ATOM 6604 C CA . TRP B 1 429 ? -11.047 33.156 10.609 1 98.81 429 TRP B CA 1
ATOM 6605 C C . TRP B 1 429 ? -10.477 33.656 9.281 1 98.81 429 TRP B C 1
ATOM 6607 O O . TRP B 1 429 ? -9.961 32.875 8.484 1 98.81 429 TRP B O 1
ATOM 6617 N N . ARG B 1 430 ? -10.57 34.906 9.047 1 98.75 430 ARG B N 1
ATOM 6618 C CA . ARG B 1 430 ? -9.945 35.594 7.93 1 98.75 430 ARG B CA 1
ATOM 6619 C C . ARG B 1 430 ? -9.055 36.75 8.414 1 98.75 430 ARG B C 1
ATOM 6621 O O . ARG B 1 430 ? -9.461 37.562 9.25 1 98.75 430 ARG B O 1
ATOM 6628 N N . VAL B 1 431 ? -7.84 36.75 8.016 1 98.81 431 VAL B N 1
ATOM 6629 C CA . VAL B 1 431 ? -6.871 37.781 8.422 1 98.81 431 VAL B CA 1
ATOM 6630 C C . VAL B 1 431 ? -6.477 38.625 7.215 1 98.81 431 VAL B C 1
ATOM 6632 O O . VAL B 1 431 ? -6.086 38.094 6.172 1 98.81 431 VAL B O 1
ATOM 6635 N N . SER B 1 432 ? -6.57 39.844 7.309 1 98.38 432 SER B N 1
ATOM 6636 C CA . SER B 1 432 ? -6.238 40.844 6.277 1 98.38 432 SER B CA 1
ATOM 6637 C C . SER B 1 432 ? -5.355 41.938 6.832 1 98.38 432 SER B C 1
ATOM 6639 O O . SER B 1 432 ? -5.055 41.969 8.023 1 98.38 432 SER B O 1
ATOM 6641 N N . ALA B 1 433 ? -4.902 42.75 5.887 1 96.94 433 ALA B N 1
ATOM 6642 C CA . ALA B 1 433 ? -4.168 43.938 6.332 1 96.94 433 ALA B CA 1
ATOM 6643 C C . ALA B 1 433 ? -5.102 44.938 7.008 1 96.94 433 ALA B C 1
ATOM 6645 O O . ALA B 1 433 ? -6.277 45.031 6.656 1 96.94 433 ALA B O 1
ATOM 6646 N N . LYS B 1 434 ? -4.551 45.656 7.957 1 91.06 434 LYS B N 1
ATOM 6647 C CA . LYS B 1 434 ? -5.336 46.688 8.625 1 91.06 434 LYS B CA 1
ATOM 6648 C C . LYS B 1 434 ? -5.613 47.844 7.691 1 91.06 434 LYS B C 1
ATOM 6650 O O . LYS B 1 434 ? -4.766 48.219 6.875 1 91.06 434 LYS B O 1
#